Protein AF-0000000071169863 (afdb_homodimer)

pLDDT: mean 92.93, std 12.45, range [23.67, 98.94]

InterPro domains:
  IPR002018 Carboxylesterase, type B [PF00135] (18-539)
  IPR019826 Carboxylesterase type B, active site [PS00122] (196-211)
  IPR029058 Alpha/Beta hydrolase fold [G3DSA:3.40.50.1820] (14-545)
  IPR029058 Alpha/Beta hydrolase fold [SSF53474] (19-542)

Structure (mmCIF, N/CA/C/O backbone):
data_AF-0000000071169863-model_v1
#
loop_
_entity.id
_entity.type
_entity.pdbx_description
1 polymer 'Carboxylic ester hydrolase'
#
loop_
_atom_site.group_PDB
_atom_site.id
_atom_site.type_symbol
_atom_site.label_atom_id
_atom_site.label_alt_id
_atom_site.label_comp_id
_atom_site.label_asym_id
_atom_site.label_entity_id
_atom_site.label_seq_id
_atom_site.pdbx_PDB_ins_code
_atom_site.Cartn_x
_atom_site.Cartn_y
_atom_site.Cartn_z
_atom_site.occupancy
_atom_site.B_iso_or_equiv
_atom_site.auth_seq_id
_atom_site.auth_comp_id
_atom_site.auth_asym_id
_atom_site.auth_atom_id
_atom_site.pdbx_PDB_model_num
ATOM 1 N N . MET A 1 1 ? 6.238 -6.789 44.438 1 23.67 1 MET A N 1
ATOM 2 C CA . MET A 1 1 ? 4.844 -6.453 44.188 1 23.67 1 MET A CA 1
ATOM 3 C C . MET A 1 1 ? 4.598 -4.961 44.375 1 23.67 1 MET A C 1
ATOM 5 O O . MET A 1 1 ? 4.094 -4.531 45.406 1 23.67 1 MET A O 1
ATOM 9 N N . LYS A 1 2 ? 5.613 -4.203 43.969 1 28.14 2 LYS A N 1
ATOM 10 C CA . LYS A 1 2 ? 5.648 -2.787 44.312 1 28.14 2 LYS A CA 1
ATOM 11 C C . LYS A 1 2 ? 4.418 -2.059 43.781 1 28.14 2 LYS A C 1
ATOM 13 O O . LYS A 1 2 ? 4.172 -2.049 42.594 1 28.14 2 LYS A O 1
ATOM 18 N N . VAL A 1 3 ? 3.408 -1.84 44.656 1 27.22 3 VAL A N 1
ATOM 19 C CA . VAL A 1 3 ? 2.115 -1.215 44.375 1 27.22 3 VAL A CA 1
ATOM 20 C C . VAL A 1 3 ? 2.32 0.236 43.969 1 27.22 3 VAL A C 1
ATOM 22 O O . VAL A 1 3 ? 2.842 1.05 44.719 1 27.22 3 VAL A O 1
ATOM 25 N N . LEU A 1 4 ? 2.846 0.47 42.781 1 33.31 4 LEU A N 1
ATOM 26 C CA . LEU A 1 4 ? 2.922 1.831 42.281 1 33.31 4 LEU A CA 1
ATOM 27 C C . LEU A 1 4 ? 1.563 2.521 42.344 1 33.31 4 LEU A C 1
ATOM 29 O O . LEU A 1 4 ? 0.6 2.082 41.719 1 33.31 4 LEU A O 1
ATOM 33 N N . GLY A 1 5 ? 1.337 3.25 43.438 1 32.25 5 GLY A N 1
ATOM 34 C CA . GLY A 1 5 ? 0.193 4.109 43.688 1 32.25 5 GLY A CA 1
ATOM 35 C C . GLY A 1 5 ? -0.048 5.137 42.625 1 32.25 5 GLY A C 1
ATOM 36 O O . GLY A 1 5 ? 0.814 5.977 42.344 1 32.25 5 GLY A O 1
ATOM 37 N N . ILE A 1 6 ? -0.744 4.793 41.594 1 36.03 6 ILE A N 1
ATOM 38 C CA . ILE A 1 6 ? -1.25 5.719 40.594 1 36.03 6 ILE A CA 1
ATOM 39 C C . ILE A 1 6 ? -2.082 6.809 41.25 1 36.03 6 ILE A C 1
ATOM 41 O O . ILE A 1 6 ? -3.127 6.527 41.844 1 36.03 6 ILE A O 1
ATOM 45 N N . LEU A 1 7 ? -1.436 7.832 41.75 1 32.59 7 LEU A N 1
ATOM 46 C CA . LEU A 1 7 ? -2.154 9.023 42.188 1 32.59 7 LEU A CA 1
ATOM 47 C C . LEU A 1 7 ? -3.012 9.586 41.062 1 32.59 7 LEU A C 1
ATOM 49 O O . LEU A 1 7 ? -2.482 10.078 40.062 1 32.59 7 LEU A O 1
ATOM 53 N N . MET A 1 8 ? -4.227 9.109 40.906 1 33.34 8 MET A N 1
ATOM 54 C CA . MET A 1 8 ? -5.23 9.75 40.062 1 33.34 8 MET A CA 1
ATOM 55 C C . MET A 1 8 ? -5.543 11.156 40.531 1 33.34 8 MET A C 1
ATOM 57 O O . MET A 1 8 ? -6.043 11.336 41.656 1 33.34 8 MET A O 1
ATOM 61 N N . LEU A 1 9 ? -4.801 12.148 40.188 1 34.97 9 LEU A N 1
ATOM 62 C CA . LEU A 1 9 ? -5.281 13.5 40.406 1 34.97 9 LEU A CA 1
ATOM 63 C C . LEU A 1 9 ? -6.715 13.664 39.938 1 34.97 9 LEU A C 1
ATOM 65 O O . LEU A 1 9 ? -6.98 13.531 38.719 1 34.97 9 LEU A O 1
ATOM 69 N N . LEU A 1 10 ? -7.68 13.492 40.781 1 36.12 10 LEU A N 1
ATOM 70 C CA . LEU A 1 10 ? -9.078 13.867 40.594 1 36.12 10 LEU A CA 1
ATOM 71 C C . LEU A 1 10 ? -9.188 15.336 40.188 1 36.12 10 LEU A C 1
ATOM 73 O O . LEU A 1 10 ? -8.953 16.234 41.031 1 36.12 10 LEU A O 1
ATOM 77 N N . VAL A 1 11 ? -8.938 15.672 39 1 41.03 11 VAL A N 1
ATOM 78 C CA . VAL A 1 11 ? -9.391 16.969 38.531 1 41.03 11 VAL A CA 1
ATOM 79 C C . VAL A 1 11 ? -10.859 17.172 38.875 1 41.03 11 VAL A C 1
ATOM 81 O O . VAL A 1 11 ? -11.719 16.422 38.438 1 41.03 11 VAL A O 1
ATOM 84 N N . GLY A 1 12 ? -11.18 17.656 40.062 1 38.59 12 GLY A N 1
ATOM 85 C CA . GLY A 1 12 ? -12.5 18.047 40.531 1 38.59 12 GLY A CA 1
ATOM 86 C C . GLY A 1 12 ? -13.289 18.828 39.5 1 38.59 12 GLY A C 1
ATOM 87 O O . GLY A 1 12 ? -12.914 19.953 39.156 1 38.59 12 GLY A O 1
ATOM 88 N N . LEU A 1 13 ? -14.094 18.172 38.75 1 44.12 13 LEU A N 1
ATOM 89 C CA . LEU A 1 13 ? -15.172 18.766 37.969 1 44.12 13 LEU A CA 1
ATOM 90 C C . LEU A 1 13 ? -16.188 19.469 38.875 1 44.12 13 LEU A C 1
ATOM 92 O O . LEU A 1 13 ? -16.828 18.828 39.688 1 44.12 13 LEU A O 1
ATOM 96 N N . VAL A 1 14 ? -16.031 20.656 39.219 1 41.91 14 VAL A N 1
ATOM 97 C CA . VAL A 1 14 ? -17.125 21.375 39.875 1 41.91 14 VAL A CA 1
ATOM 98 C C . VAL A 1 14 ? -18.25 21.625 38.875 1 41.91 14 VAL A C 1
ATOM 100 O O . VAL A 1 14 ? -18.031 22.297 37.844 1 41.91 14 VAL A O 1
ATOM 103 N N . PHE A 1 15 ? -19.219 20.781 38.812 1 44 15 PHE A N 1
ATOM 104 C CA . PHE A 1 15 ? -20.438 20.969 38.031 1 44 15 PHE A CA 1
ATOM 105 C C . PHE A 1 15 ? -21.219 22.188 38.531 1 44 15 PHE A C 1
ATOM 107 O O . PHE A 1 15 ? -21.922 22.094 39.531 1 44 15 PHE A O 1
ATOM 114 N N . GLY A 1 16 ? -20.797 23.375 38.594 1 43.06 16 GLY A N 1
ATOM 115 C CA . GLY A 1 16 ? -21.688 24.453 38.969 1 43.06 16 GLY A CA 1
ATOM 116 C C . GLY A 1 16 ? -22.703 24.797 37.906 1 43.06 16 GLY A C 1
ATOM 117 O O . GLY A 1 16 ? -22.406 24.688 36.688 1 43.06 16 GLY A O 1
ATOM 118 N N . THR A 1 17 ? -24.078 24.812 38.125 1 49.72 17 THR A N 1
ATOM 119 C CA . THR A 1 17 ? -25.266 25.25 37.406 1 49.72 17 THR A CA 1
ATOM 120 C C . THR A 1 17 ? -24.969 26.469 36.531 1 49.72 17 THR A C 1
ATOM 122 O O . THR A 1 17 ? -25.703 26.781 35.594 1 49.72 17 THR A O 1
ATOM 125 N N . ASP A 1 18 ? -23.797 27.188 36.625 1 61.56 18 ASP A N 1
ATOM 126 C CA . ASP A 1 18 ? -23.5 28.531 36.156 1 61.56 18 ASP A CA 1
ATOM 127 C C . ASP A 1 18 ? -22.688 28.5 34.875 1 61.56 18 ASP A C 1
ATOM 129 O O . ASP A 1 18 ? -22.266 29.531 34.375 1 61.56 18 ASP A O 1
ATOM 133 N N . ASN A 1 19 ? -22.734 27.422 34.156 1 83.69 19 ASN A N 1
ATOM 134 C CA . ASN A 1 19 ? -21.844 27.484 33 1 83.69 19 ASN A CA 1
ATOM 135 C C . ASN A 1 19 ? -22.594 27.203 31.688 1 83.69 19 ASN A C 1
ATOM 137 O O . ASN A 1 19 ? -22.125 26.438 30.844 1 83.69 19 ASN A O 1
ATOM 141 N N . ILE A 1 20 ? -23.812 27.797 31.609 1 91.69 20 ILE A N 1
ATOM 142 C CA . ILE A 1 20 ? -24.625 27.672 30.406 1 91.69 20 ILE A CA 1
ATOM 143 C C . ILE A 1 20 ? -24.531 28.938 29.578 1 91.69 20 ILE A C 1
ATOM 145 O O . ILE A 1 20 ? -24.641 30.047 30.109 1 91.69 20 ILE A O 1
ATOM 149 N N . LEU A 1 21 ? -24.266 28.797 28.344 1 93.12 21 LEU A N 1
ATOM 150 C CA . LEU A 1 21 ? -24.203 29.891 27.375 1 93.12 21 LEU A CA 1
ATOM 151 C C . LEU A 1 21 ? -25.25 29.703 26.297 1 93.12 21 LEU A C 1
ATOM 153 O O . LEU A 1 21 ? -25.469 28.594 25.812 1 93.12 21 LEU A O 1
ATOM 157 N N . ASN A 1 22 ? -25.906 30.797 25.875 1 92.56 22 ASN A N 1
ATOM 158 C CA . ASN A 1 22 ? -26.906 30.781 24.812 1 92.56 22 ASN A CA 1
ATOM 159 C C . ASN A 1 22 ? -26.328 31.25 23.484 1 92.56 22 ASN A C 1
ATOM 161 O O . ASN A 1 22 ? -26.156 32.438 23.266 1 92.56 22 ASN A O 1
ATOM 165 N N . LEU A 1 23 ? -26.109 30.281 22.578 1 93.81 23 LEU A N 1
ATOM 166 C CA . LEU A 1 23 ? -25.719 30.609 21.203 1 93.81 23 LEU A CA 1
ATOM 167 C C . LEU A 1 23 ? -26.953 30.688 20.297 1 93.81 23 LEU A C 1
ATOM 169 O O . LEU A 1 23 ? -28.047 30.297 20.688 1 93.81 23 LEU A O 1
ATOM 173 N N . ASN A 1 24 ? -26.75 31.266 19.109 1 89.38 24 ASN A N 1
ATOM 174 C CA . ASN A 1 24 ? -27.828 31.25 18.156 1 89.38 24 ASN A CA 1
ATOM 175 C C . ASN A 1 24 ? -28.266 29.844 17.781 1 89.38 24 ASN A C 1
ATOM 177 O O . ASN A 1 24 ? -29.438 29.578 17.516 1 89.38 24 ASN A O 1
ATOM 181 N N . GLN A 1 25 ? -27.312 28.906 17.828 1 94.75 25 GLN A N 1
ATOM 182 C CA . GLN A 1 25 ? -27.562 27.516 17.453 1 94.75 25 GLN A CA 1
ATOM 183 C C . GLN A 1 25 ? -28.25 26.75 18.594 1 94.75 25 GLN A C 1
ATOM 185 O O . GLN A 1 25 ? -28.859 25.703 18.359 1 94.75 25 GLN A O 1
ATOM 190 N N . GLY A 1 26 ? -28.062 27.219 19.812 1 95.94 26 GLY A N 1
ATOM 191 C CA . GLY A 1 26 ? -28.594 26.531 20.984 1 95.94 26 GLY A CA 1
ATOM 192 C C . GLY A 1 26 ? -27.781 26.766 22.25 1 95.94 26 GLY A C 1
ATOM 193 O O . GLY A 1 26 ? -26.75 27.438 22.203 1 95.94 26 GLY A O 1
ATOM 194 N N . LYS A 1 27 ? -28.359 26.188 23.328 1 96.69 27 LYS A N 1
ATOM 195 C CA . LYS A 1 27 ? -27.672 26.312 24.625 1 96.69 27 LYS A CA 1
ATOM 196 C C . LYS A 1 27 ? -26.562 25.281 24.75 1 96.69 27 LYS A C 1
ATOM 198 O O . LYS A 1 27 ? -26.703 24.141 24.281 1 96.69 27 LYS A O 1
ATOM 203 N N . ILE A 1 28 ? -25.5 25.766 25.438 1 97.31 28 ILE A N 1
ATOM 204 C CA . ILE A 1 28 ? -24.406 24.844 25.688 1 97.31 28 ILE A CA 1
ATOM 205 C C . ILE A 1 28 ? -24 24.906 27.156 1 97.31 28 ILE A C 1
ATOM 207 O O . ILE A 1 28 ? -24.078 25.984 27.781 1 97.31 28 ILE A O 1
ATOM 211 N N . GLN A 1 29 ? -23.641 23.75 27.703 1 96.94 29 GLN A N 1
ATOM 212 C CA . GLN A 1 29 ? -23.094 23.656 29.047 1 96.94 29 GLN A CA 1
ATOM 213 C C . GLN A 1 29 ? -21.594 23.375 29 1 96.94 29 GLN A C 1
ATOM 215 O O . GLN A 1 29 ? -21.156 22.375 28.422 1 96.94 29 GLN A O 1
ATOM 220 N N . GLY A 1 30 ? -20.844 24.328 29.578 1 96.31 30 GLY A N 1
ATOM 221 C CA . GLY A 1 30 ? -19.391 24.141 29.625 1 96.31 30 GLY A CA 1
ATOM 222 C C . GLY A 1 30 ? -18.906 23.656 30.984 1 96.31 30 GLY A C 1
ATOM 223 O O . GLY A 1 30 ? -19.688 23.141 31.781 1 96.31 30 GLY A O 1
ATOM 224 N N . SER A 1 31 ? -17.578 23.578 31.141 1 95.69 31 SER A N 1
ATOM 225 C CA . SER A 1 31 ? -16.906 23.188 32.375 1 95.69 31 SER A CA 1
ATOM 226 C C . SER A 1 31 ? -15.891 24.25 32.812 1 95.69 31 SER A C 1
ATOM 228 O O . SER A 1 31 ? -15.609 25.188 32.062 1 95.69 31 SER A O 1
ATOM 230 N N . ILE A 1 32 ? -15.422 24.109 34 1 95.19 32 ILE A N 1
ATOM 231 C CA . ILE A 1 32 ? -14.445 25.047 34.531 1 95.19 32 ILE A CA 1
ATOM 232 C C . ILE A 1 32 ? -13.109 24.344 34.75 1 95.19 32 ILE A C 1
ATOM 234 O O . ILE A 1 32 ? -13.062 23.219 35.281 1 95.19 32 ILE A O 1
ATOM 238 N N . PHE A 1 33 ? -12.086 25 34.312 1 95.44 33 PHE A N 1
ATOM 239 C CA . PHE A 1 33 ? -10.719 24.531 34.5 1 95.44 33 PHE A CA 1
ATOM 240 C C . PHE A 1 33 ? -9.844 25.625 35.062 1 95.44 33 PHE A C 1
ATOM 242 O O . PHE A 1 33 ? -10.297 26.766 35.25 1 95.44 33 PHE A O 1
ATOM 249 N N . LYS A 1 34 ? -8.625 25.234 35.406 1 96 34 LYS A N 1
ATOM 250 C CA . LYS A 1 34 ? -7.648 26.219 35.906 1 96 34 LYS A CA 1
ATOM 251 C C . LYS A 1 34 ? -6.457 26.312 34.969 1 96 34 LYS A C 1
ATOM 253 O O . LYS A 1 34 ? -6.016 25.312 34.406 1 96 34 LYS A O 1
ATOM 258 N N . SER A 1 35 ? -6.016 27.531 34.812 1 96.88 35 SER A N 1
ATOM 259 C CA . SER A 1 35 ? -4.789 27.766 34.031 1 96.88 35 SER A CA 1
ATOM 260 C C . SER A 1 35 ? -3.561 27.312 34.812 1 96.88 35 SER A C 1
ATOM 262 O O . SER A 1 35 ? -3.686 26.797 35.938 1 96.88 35 SER A O 1
ATOM 264 N N . ARG A 1 36 ? -2.393 27.469 34.156 1 95.75 36 ARG A N 1
ATOM 265 C CA . ARG A 1 36 ? -1.147 27.062 34.781 1 95.75 36 ARG A CA 1
ATOM 266 C C . ARG A 1 36 ? -0.954 27.781 36.125 1 95.75 36 ARG A C 1
ATOM 268 O O . ARG A 1 36 ? -0.511 27.188 37.094 1 95.75 36 ARG A O 1
ATOM 275 N N . ASN A 1 37 ? -1.323 29.062 36.156 1 95.56 37 ASN A N 1
ATOM 276 C CA . ASN A 1 37 ? -1.113 29.891 37.344 1 95.56 37 ASN A CA 1
ATOM 277 C C . ASN A 1 37 ? -2.352 29.906 38.25 1 95.56 37 ASN A C 1
ATOM 279 O O . ASN A 1 37 ? -2.465 30.75 39.125 1 95.56 37 ASN A O 1
ATOM 283 N N . GLY A 1 38 ? -3.361 29.125 37.938 1 95.44 38 GLY A N 1
ATOM 284 C CA . GLY A 1 38 ? -4.484 28.922 38.844 1 95.44 38 GLY A CA 1
ATOM 285 C C . GLY A 1 38 ? -5.699 29.75 38.469 1 95.44 38 GLY A C 1
ATOM 286 O O . GLY A 1 38 ? -6.711 29.719 39.188 1 95.44 38 GLY A O 1
ATOM 287 N N . ARG A 1 39 ? -5.652 30.453 37.438 1 95.44 39 ARG A N 1
ATOM 288 C CA . ARG A 1 39 ? -6.812 31.219 37 1 95.44 39 ARG A CA 1
ATOM 289 C C . ARG A 1 39 ? -7.918 30.312 36.5 1 95.44 39 ARG A C 1
ATOM 291 O O . ARG A 1 39 ? -7.652 29.391 35.719 1 95.44 39 ARG A O 1
ATOM 298 N N . GLU A 1 40 ? -9.094 30.594 36.969 1 95.5 40 GLU A N 1
ATOM 299 C CA . GLU A 1 40 ? -10.211 29.812 36.438 1 95.5 40 GLU A CA 1
ATOM 300 C C . GLU A 1 40 ? -10.602 30.266 35.031 1 95.5 40 GLU A C 1
ATOM 302 O O . GLU A 1 40 ? -10.586 31.453 34.75 1 95.5 40 GLU A O 1
ATOM 307 N N . PHE A 1 41 ? -10.898 29.344 34.25 1 95.75 41 PHE A N 1
ATOM 308 C CA . PHE A 1 41 ? -11.453 29.641 32.906 1 95.75 41 PHE A CA 1
ATOM 309 C C . PHE A 1 41 ? -12.547 28.641 32.562 1 95.75 41 PHE A C 1
ATOM 311 O O . PHE A 1 41 ? -12.602 27.547 33.125 1 95.75 41 PHE A O 1
ATOM 318 N N . GLN A 1 42 ? -13.461 29 31.688 1 96.31 42 GLN A N 1
ATOM 319 C CA . GLN A 1 42 ? -14.531 28.141 31.188 1 96.31 42 GLN A CA 1
ATOM 320 C C . GLN A 1 42 ? -14.117 27.453 29.891 1 96.31 42 GLN A C 1
ATOM 322 O O . GLN A 1 42 ? -13.469 28.062 29.031 1 96.31 42 GLN A O 1
ATOM 327 N N . ALA A 1 43 ? -14.453 26.188 29.844 1 97.38 43 ALA A N 1
ATOM 328 C CA . ALA A 1 43 ? -14.195 25.391 28.656 1 97.38 43 ALA A CA 1
ATOM 329 C C . ALA A 1 43 ? -15.5 24.906 28.031 1 97.38 43 ALA A C 1
ATOM 331 O O . ALA A 1 43 ? -16.328 24.297 28.703 1 97.38 43 ALA A O 1
ATOM 332 N N . PHE A 1 44 ? -15.734 25.266 26.812 1 97.81 44 PHE A N 1
ATOM 333 C CA . PHE A 1 44 ? -16.812 24.734 25.984 1 97.81 44 PHE A CA 1
ATOM 334 C C . PHE A 1 44 ? -16.266 23.891 24.844 1 97.81 44 PHE A C 1
ATOM 336 O O . PHE A 1 44 ? -15.727 24.422 23.875 1 97.81 44 PHE A O 1
ATOM 343 N N . GLN A 1 45 ? -16.391 22.547 25 1 97.88 45 GLN A N 1
ATOM 344 C CA . GLN A 1 45 ? -15.75 21.625 24.078 1 97.88 45 GLN A CA 1
ATOM 345 C C . GLN A 1 45 ? -16.797 20.875 23.234 1 97.88 45 GLN A C 1
ATOM 347 O O . GLN A 1 45 ? -17.875 20.547 23.734 1 97.88 45 GLN A O 1
ATOM 352 N N . GLY A 1 46 ? -16.422 20.609 21.969 1 97.81 46 GLY A N 1
ATOM 353 C CA . GLY A 1 46 ? -17.219 19.734 21.141 1 97.81 46 GLY A CA 1
ATOM 354 C C . GLY A 1 46 ? -18.469 20.406 20.578 1 97.81 46 GLY A C 1
ATOM 355 O O . GLY A 1 46 ? -19.531 19.781 20.484 1 97.81 46 GLY A O 1
ATOM 356 N N . ILE A 1 47 ? -18.406 21.688 20.297 1 98.25 47 ILE A N 1
ATOM 357 C CA . ILE A 1 47 ? -19.531 22.406 19.719 1 98.25 47 ILE A CA 1
ATOM 358 C C . ILE A 1 47 ? -19.562 22.172 18.203 1 98.25 47 ILE A C 1
ATOM 360 O O . ILE A 1 47 ? -18.609 22.516 17.5 1 98.25 47 ILE A O 1
ATOM 364 N N . PRO A 1 48 ? -20.609 21.594 17.641 1 98.25 48 PRO A N 1
ATOM 365 C CA . PRO A 1 48 ? -20.641 21.406 16.188 1 98.25 48 PRO A CA 1
ATOM 366 C C . PRO A 1 48 ? -20.641 22.734 15.422 1 98.25 48 PRO A C 1
ATOM 368 O O . PRO A 1 48 ? -21.531 23.562 15.617 1 98.25 48 PRO A O 1
ATOM 371 N N . TYR A 1 49 ? -19.703 22.938 14.586 1 98.38 49 TYR A N 1
ATOM 372 C CA . TYR A 1 49 ? -19.719 24.125 13.734 1 98.38 49 TYR A CA 1
ATOM 373 C C . TYR A 1 49 ? -20.172 23.781 12.328 1 98.38 49 TYR A C 1
ATOM 375 O O . TYR A 1 49 ? -20.5 24.672 11.531 1 98.38 49 TYR A O 1
ATOM 383 N N . ALA A 1 50 ? -20.219 22.5 11.977 1 98.75 50 ALA A N 1
ATOM 384 C CA . ALA A 1 50 ? -20.656 21.984 10.68 1 98.75 50 ALA A CA 1
ATOM 385 C C . ALA A 1 50 ? -21.484 20.719 10.852 1 98.75 50 ALA A C 1
ATOM 387 O O . ALA A 1 50 ? -21.422 20.047 11.891 1 98.75 50 ALA A O 1
ATOM 388 N N . LYS A 1 51 ? -22.281 20.406 9.82 1 98.62 51 LYS A N 1
ATOM 389 C CA . LYS A 1 51 ? -22.938 19.094 9.766 1 98.62 51 LYS A CA 1
ATOM 390 C C . LYS A 1 51 ? -21.891 17.969 9.664 1 98.62 51 LYS A C 1
ATOM 392 O O . LYS A 1 51 ? -20.828 18.156 9.086 1 98.62 51 LYS A O 1
ATOM 397 N N . PRO A 1 52 ? -22.281 16.766 10.297 1 98.31 52 PRO A N 1
ATOM 398 C CA . PRO A 1 52 ? -21.359 15.641 10.109 1 98.31 52 PRO A CA 1
ATOM 399 C C . PRO A 1 52 ? -21.078 15.344 8.641 1 98.31 52 PRO A C 1
ATOM 401 O O . PRO A 1 52 ? -22 15.234 7.836 1 98.31 52 PRO A O 1
ATOM 404 N N . PRO A 1 53 ? -19.812 15.305 8.258 1 98.31 53 PRO A N 1
ATOM 405 C CA . PRO A 1 53 ? -19.453 15.07 6.855 1 98.31 53 PRO A CA 1
ATOM 406 C C . PRO A 1 53 ? -19.5 13.594 6.477 1 98.31 53 PRO A C 1
ATOM 408 O O . PRO A 1 53 ? -18.516 13.055 5.973 1 98.31 53 PRO A O 1
ATOM 411 N N . ILE A 1 54 ? -20.609 12.883 6.656 1 97.56 54 ILE A N 1
ATOM 412 C CA . ILE A 1 54 ? -20.797 11.453 6.418 1 97.56 54 ILE A CA 1
ATOM 413 C C . ILE A 1 54 ? -21.844 11.25 5.336 1 97.56 54 ILE A C 1
ATOM 415 O O . ILE A 1 54 ? -22.578 12.18 4.988 1 97.56 54 ILE A O 1
ATOM 419 N N . GLY A 1 55 ? -21.938 10.055 4.762 1 95.31 55 GLY A N 1
ATOM 420 C CA . GLY A 1 55 ? -22.922 9.766 3.734 1 95.31 55 GLY A CA 1
ATOM 421 C C . GLY A 1 55 ? -22.812 10.68 2.529 1 95.31 55 GLY A C 1
ATOM 422 O O . GLY A 1 55 ? -21.734 10.852 1.964 1 95.31 55 GLY A O 1
ATOM 423 N N . ASP A 1 56 ? -23.875 11.375 2.223 1 95.5 56 ASP A N 1
ATOM 424 C CA . ASP A 1 56 ? -23.938 12.219 1.032 1 95.5 56 ASP A CA 1
ATOM 425 C C . ASP A 1 56 ? -23.094 13.477 1.201 1 95.5 56 ASP A C 1
ATOM 427 O O . ASP A 1 56 ? -22.781 14.156 0.221 1 95.5 56 ASP A O 1
ATOM 431 N N . LEU A 1 57 ? -22.688 13.766 2.447 1 98.06 57 LEU A N 1
ATOM 432 C CA . LEU A 1 57 ? -21.906 14.969 2.697 1 98.06 57 LEU A CA 1
ATOM 433 C C . LEU A 1 57 ? -20.406 14.656 2.691 1 98.06 57 LEU A C 1
ATOM 435 O O . LEU A 1 57 ? -19.578 15.562 2.795 1 98.06 57 LEU A O 1
ATOM 439 N N . ARG A 1 58 ? -20.062 13.297 2.604 1 97.56 58 ARG A N 1
ATOM 440 C CA . ARG A 1 58 ? -18.672 12.93 2.432 1 97.56 58 ARG A CA 1
ATOM 441 C C . ARG A 1 58 ? -18.109 13.477 1.116 1 97.56 58 ARG A C 1
ATOM 443 O O . ARG A 1 58 ? -18.75 13.344 0.069 1 97.56 58 ARG A O 1
ATOM 450 N N . LEU A 1 59 ? -17 14.125 1.178 1 98.25 59 LEU A N 1
ATOM 451 C CA . LEU A 1 59 ? -16.312 14.672 0.012 1 98.25 59 LEU A CA 1
ATOM 452 C C . LEU A 1 59 ? -17.141 15.781 -0.634 1 98.25 59 LEU A C 1
ATOM 454 O O . LEU A 1 59 ? -17.234 15.859 -1.861 1 98.25 59 LEU A O 1
ATOM 458 N N . GLN A 1 60 ? -17.766 16.531 0.199 1 97.88 60 GLN A N 1
ATOM 459 C CA . GLN A 1 60 ? -18.484 17.75 -0.179 1 97.88 60 GLN A CA 1
ATOM 460 C C . GLN A 1 60 ? -18.016 18.938 0.649 1 97.88 60 GLN A C 1
ATOM 462 O O . GLN A 1 60 ? -17.391 18.766 1.698 1 97.88 60 GLN A O 1
ATOM 467 N N . ASP A 1 61 ? -18.266 20.109 0.107 1 98.12 61 ASP A N 1
ATOM 468 C CA . ASP A 1 61 ? -18.031 21.297 0.925 1 98.12 61 ASP A CA 1
ATOM 469 C C . ASP A 1 61 ? -18.812 21.219 2.234 1 98.12 61 ASP A C 1
ATOM 471 O O . ASP A 1 61 ? -19.922 20.672 2.277 1 98.12 61 ASP A O 1
ATOM 475 N N . PRO A 1 62 ? -18.219 21.75 3.297 1 98.69 62 PRO A N 1
ATOM 476 C CA . PRO A 1 62 ? -18.938 21.688 4.574 1 98.69 62 PRO A CA 1
ATOM 477 C C . PRO A 1 62 ? -20.219 22.531 4.578 1 98.69 62 PRO A C 1
ATOM 479 O O . PRO A 1 62 ? -20.312 23.516 3.846 1 98.69 62 PRO A O 1
ATOM 482 N N . GLU A 1 63 ? -21.172 22.094 5.391 1 98.44 63 GLU A N 1
ATOM 483 C CA . GLU A 1 63 ? -22.422 22.828 5.629 1 98.44 63 GLU A CA 1
ATOM 484 C C . GLU A 1 63 ? -22.547 23.234 7.098 1 98.44 63 GLU A C 1
ATOM 486 O O . GLU A 1 63 ? -22.109 22.5 7.988 1 98.44 63 GLU A O 1
ATOM 491 N N . LYS A 1 64 ? -23.141 24.359 7.309 1 98.25 64 LYS A N 1
ATOM 492 C CA . LYS A 1 64 ? -23.328 24.844 8.672 1 98.25 64 LYS A CA 1
ATOM 493 C C . LYS A 1 64 ? -24.094 23.828 9.516 1 98.25 64 LYS A C 1
ATOM 495 O O . LYS A 1 64 ? -25.047 23.219 9.039 1 98.25 64 LYS A O 1
ATOM 500 N N . ALA A 1 65 ? -23.719 23.719 10.742 1 98.06 65 ALA A N 1
ATOM 501 C CA . ALA A 1 65 ? -24.391 22.828 11.672 1 98.06 65 ALA A CA 1
ATOM 502 C C . ALA A 1 65 ? -25.844 23.25 11.891 1 98.06 65 ALA A C 1
ATOM 504 O O . ALA A 1 65 ? -26.156 24.438 11.852 1 98.06 65 ALA A O 1
ATOM 505 N N . ASN A 1 66 ? -26.688 22.297 12.234 1 96.44 66 ASN A N 1
ATOM 506 C CA . ASN A 1 66 ? -28.062 22.594 12.617 1 96.44 66 ASN A CA 1
ATOM 507 C C . ASN A 1 66 ? -28.141 23.172 14.031 1 96.44 66 ASN A C 1
ATOM 509 O O . ASN A 1 66 ? -27.234 22.969 14.836 1 96.44 66 ASN A O 1
ATOM 513 N N . SER A 1 67 ? -29.266 23.844 14.242 1 97.06 67 SER A N 1
ATOM 514 C CA . SER A 1 67 ? -29.562 24.25 15.609 1 97.06 67 SER A CA 1
ATOM 515 C C . SER A 1 67 ? -30.047 23.078 16.453 1 97.06 67 SER A C 1
ATOM 517 O O . SER A 1 67 ? -30.422 22.031 15.906 1 97.06 67 SER A O 1
ATOM 519 N N . TRP A 1 68 ? -29.953 23.25 17.75 1 96.69 68 TRP A N 1
ATOM 520 C CA . TRP A 1 68 ? -30.469 22.234 18.656 1 96.69 68 TRP A CA 1
ATOM 521 C C . TRP A 1 68 ? -31.344 22.875 19.734 1 96.69 68 TRP A C 1
ATOM 523 O O . TRP A 1 68 ? -31.219 24.062 20.047 1 96.69 68 TRP A O 1
ATOM 533 N N . SER A 1 69 ? -32.312 22.125 20.359 1 94.56 69 SER A N 1
ATOM 534 C CA . SER A 1 69 ? -33.281 22.641 21.312 1 94.56 69 SER A CA 1
ATOM 535 C C . SER A 1 69 ? -32.844 22.359 22.75 1 94.56 69 SER A C 1
ATOM 537 O O . SER A 1 69 ? -33.031 23.172 23.641 1 94.56 69 SER A O 1
ATOM 539 N N . ASP A 1 70 ? -32.188 21.25 22.906 1 93.94 70 ASP A N 1
ATOM 540 C CA . ASP A 1 70 ? -31.734 20.875 24.25 1 93.94 70 ASP A CA 1
ATOM 541 C C . ASP A 1 70 ? -30.391 21.531 24.578 1 93.94 70 ASP A C 1
ATOM 543 O O . ASP A 1 70 ? -29.828 22.266 23.766 1 93.94 70 ASP A O 1
ATOM 547 N N . ILE A 1 71 ? -30.062 21.391 25.828 1 96.69 71 ILE A N 1
ATOM 548 C CA . ILE A 1 71 ? -28.734 21.859 26.234 1 96.69 71 ILE A CA 1
ATOM 549 C C . ILE A 1 71 ? -27.672 20.891 25.75 1 96.69 71 ILE A C 1
ATOM 551 O O . ILE A 1 71 ? -27.656 19.719 26.156 1 96.69 71 ILE A O 1
ATOM 555 N N . LEU A 1 72 ? -26.797 21.328 24.875 1 97.44 72 LEU A N 1
ATOM 556 C CA . LEU A 1 72 ? -25.688 20.5 24.406 1 97.44 72 LEU A CA 1
ATOM 557 C C . LEU A 1 72 ? -24.625 20.344 25.484 1 97.44 72 LEU A C 1
ATOM 559 O O . LEU A 1 72 ? -24.188 21.328 26.078 1 97.44 72 LEU A O 1
ATOM 563 N N . ASP A 1 73 ? -24.234 19.125 25.797 1 97.19 73 ASP A N 1
ATOM 564 C CA . ASP A 1 73 ? -23.125 18.844 26.719 1 97.19 73 ASP A CA 1
ATOM 565 C C . ASP A 1 73 ? -21.781 19.172 26.078 1 97.19 73 ASP A C 1
ATOM 567 O O . ASP A 1 73 ? -21.25 18.359 25.312 1 97.19 73 ASP A O 1
ATOM 571 N N . ALA A 1 74 ? -21.234 20.297 26.375 1 97.88 74 ALA A N 1
ATOM 572 C CA . ALA A 1 74 ? -19.938 20.75 25.844 1 97.88 74 ALA A CA 1
ATOM 573 C C . ALA A 1 74 ? -18.844 20.641 26.906 1 97.88 74 ALA A C 1
ATOM 575 O O . ALA A 1 74 ? -17.906 21.453 26.906 1 97.88 74 ALA A O 1
ATOM 576 N N . THR A 1 75 ? -18.922 19.656 27.781 1 97 75 THR A N 1
ATOM 577 C CA . THR A 1 75 ? -17.984 19.547 28.891 1 97 75 THR A CA 1
ATOM 578 C C . THR A 1 75 ? -16.797 18.672 28.531 1 97 75 THR A C 1
ATOM 580 O O . THR A 1 75 ? -15.797 18.641 29.25 1 97 75 THR A O 1
ATOM 583 N N . LYS A 1 76 ? -16.953 17.969 27.438 1 95.56 76 LYS A N 1
ATOM 584 C CA . LYS A 1 76 ? -15.914 16.984 27.109 1 95.56 76 LYS A CA 1
ATOM 585 C C . LYS A 1 76 ? -15.453 17.141 25.672 1 95.56 76 LYS A C 1
ATOM 587 O O . LYS A 1 76 ? -16.203 17.609 24.812 1 95.56 76 LYS A O 1
ATOM 592 N N . GLU A 1 77 ? -14.234 16.688 25.531 1 94.75 77 GLU A N 1
ATOM 593 C CA . GLU A 1 77 ? -13.664 16.641 24.188 1 94.75 77 GLU A CA 1
ATOM 594 C C . GLU A 1 77 ? -14.414 15.648 23.312 1 94.75 77 GLU A C 1
ATOM 596 O O . GLU A 1 77 ? -14.781 14.562 23.766 1 94.75 77 GLU A O 1
ATOM 601 N N . LYS A 1 78 ? -14.688 16.031 22.062 1 97.25 78 LYS A N 1
ATOM 602 C CA . LYS A 1 78 ? -15.297 15.141 21.078 1 97.25 78 LYS A CA 1
ATOM 603 C C . LYS A 1 78 ? -14.242 14.438 20.234 1 97.25 78 LYS A C 1
ATOM 605 O O . LYS A 1 78 ? -13.062 14.805 20.266 1 97.25 78 LYS A O 1
ATOM 610 N N . PRO A 1 79 ? -14.641 13.398 19.453 1 96.69 79 PRO A N 1
ATOM 611 C CA . PRO A 1 79 ? -13.656 12.617 18.703 1 96.69 79 PRO A CA 1
ATOM 612 C C . PRO A 1 79 ? -12.906 13.453 17.656 1 96.69 79 PRO A C 1
ATOM 614 O O . PRO A 1 79 ? -13.5 14.32 17.016 1 96.69 79 PRO A O 1
ATOM 617 N N . MET A 1 80 ? -11.633 13.109 17.578 1 98.12 80 MET A N 1
ATOM 618 C CA . MET A 1 80 ? -10.859 13.625 16.453 1 98.12 80 MET A CA 1
ATOM 619 C C . MET A 1 80 ? -11.328 13.008 15.141 1 98.12 80 MET A C 1
ATOM 621 O O . MET A 1 80 ? -12.102 12.047 15.141 1 98.12 80 MET A O 1
ATOM 625 N N . CYS A 1 81 ? -10.93 13.617 14.023 1 98.69 81 CYS A N 1
ATOM 626 C CA . CYS A 1 81 ? -11.258 13.031 12.734 1 98.69 81 CYS A CA 1
ATOM 627 C C . CYS A 1 81 ? -10.562 11.688 12.547 1 98.69 81 CYS A C 1
ATOM 629 O O . CYS A 1 81 ? -9.422 11.516 12.961 1 98.69 81 CYS A O 1
ATOM 631 N N . ILE A 1 82 ? -11.219 10.766 11.898 1 98.62 82 ILE A N 1
ATOM 632 C CA . ILE A 1 82 ? -10.719 9.406 11.711 1 98.62 82 ILE A CA 1
ATOM 633 C C . ILE A 1 82 ? -9.352 9.453 11.031 1 98.62 82 ILE A C 1
ATOM 635 O O . ILE A 1 82 ? -9.172 10.164 10.039 1 98.62 82 ILE A O 1
ATOM 639 N N . GLN A 1 83 ? -8.32 8.672 11.633 1 98.5 83 GLN A N 1
ATOM 640 C CA . GLN A 1 83 ? -6.949 8.812 11.156 1 98.5 83 GLN A CA 1
ATOM 641 C C . GLN A 1 83 ? -6.062 7.691 11.688 1 98.5 83 GLN A C 1
ATOM 643 O O . GLN A 1 83 ? -6.453 6.965 12.602 1 98.5 83 GLN A O 1
ATOM 648 N N . LYS A 1 84 ? -5.004 7.465 11 1 98.12 84 LYS A N 1
ATOM 649 C CA . LYS A 1 84 ? -3.768 6.906 11.547 1 98.12 84 LYS A CA 1
ATOM 650 C C . LYS A 1 84 ? -2.676 7.973 11.633 1 98.12 84 LYS A C 1
ATOM 652 O O . LYS A 1 84 ? -2.637 8.898 10.82 1 98.12 84 LYS A O 1
ATOM 657 N N . ASN A 1 85 ? -1.871 7.918 12.617 1 97.5 85 ASN A N 1
ATOM 658 C CA . ASN A 1 85 ? -0.864 8.953 12.812 1 97.5 85 ASN A CA 1
ATOM 659 C C . ASN A 1 85 ? 0.535 8.453 12.477 1 97.5 85 ASN A C 1
ATOM 661 O O . ASN A 1 85 ? 1.229 7.91 13.344 1 97.5 85 ASN A O 1
ATOM 665 N N . LEU A 1 86 ? 0.988 8.75 11.297 1 95.56 86 LEU A N 1
ATOM 666 C CA . LEU A 1 86 ? 2.25 8.227 10.789 1 95.56 86 LEU A CA 1
ATOM 667 C C . LEU A 1 86 ? 3.43 8.805 11.555 1 95.56 86 LEU A C 1
ATOM 669 O O . LEU A 1 86 ? 4.551 8.305 11.461 1 95.56 86 LEU A O 1
ATOM 673 N N . PHE A 1 87 ? 3.227 9.883 12.336 1 94.88 87 PHE A N 1
ATOM 674 C CA . PHE A 1 87 ? 4.332 10.555 13.008 1 94.88 87 PHE A CA 1
ATOM 675 C C . PHE A 1 87 ? 4.609 9.922 14.359 1 94.88 87 PHE A C 1
ATOM 677 O O . PHE A 1 87 ? 5.645 10.195 14.977 1 94.88 87 PHE A O 1
ATOM 684 N N . MET A 1 88 ? 3.678 9.188 14.875 1 95.25 88 MET A N 1
ATOM 685 C CA . MET A 1 88 ? 3.883 8.414 16.094 1 95.25 88 MET A CA 1
ATOM 686 C C . MET A 1 88 ? 4.391 7.016 15.773 1 95.25 88 MET A C 1
ATOM 688 O O . MET A 1 88 ? 3.598 6.113 15.492 1 95.25 88 MET A O 1
ATOM 692 N N . TYR A 1 89 ? 5.645 6.812 15.938 1 95.5 89 TYR A N 1
ATOM 693 C CA . TYR A 1 89 ? 6.328 5.621 15.438 1 95.5 89 TYR A CA 1
ATOM 694 C C . TYR A 1 89 ? 5.719 4.355 16.031 1 95.5 89 TYR A C 1
ATOM 696 O O . TYR A 1 89 ? 5.375 3.426 15.305 1 95.5 89 TYR A O 1
ATOM 704 N N . LYS A 1 90 ? 5.469 4.27 17.297 1 93.56 90 LYS A N 1
ATOM 705 C CA . LYS A 1 90 ? 5.055 3.053 17.984 1 93.56 90 LYS A CA 1
ATOM 706 C C . LYS A 1 90 ? 3.596 2.717 17.688 1 93.56 90 LYS A C 1
ATOM 708 O O . LYS A 1 90 ? 3.199 1.551 17.734 1 93.56 90 LYS A O 1
ATOM 713 N N . THR A 1 91 ? 2.777 3.736 17.312 1 94.31 91 THR A N 1
ATOM 714 C CA . THR A 1 91 ? 1.352 3.523 17.078 1 94.31 91 THR A CA 1
ATOM 715 C C . THR A 1 91 ? 0.947 3.992 15.688 1 94.31 91 THR A C 1
ATOM 717 O O . THR A 1 91 ? -0.185 4.434 15.484 1 94.31 91 THR A O 1
ATOM 720 N N . TYR A 1 92 ? 1.903 3.961 14.766 1 93.69 92 TYR A N 1
ATOM 721 C CA . TYR A 1 92 ? 1.678 4.586 13.469 1 93.69 92 TYR A CA 1
ATOM 722 C C . TYR A 1 92 ? 0.558 3.881 12.711 1 93.69 92 TYR A C 1
ATOM 724 O O . TYR A 1 92 ? -0.034 4.453 11.789 1 93.69 92 TYR A O 1
ATOM 732 N N . ASN A 1 93 ? 0.176 2.615 13.078 1 94.88 93 ASN A N 1
ATOM 733 C CA . ASN A 1 93 ? -0.832 1.87 12.328 1 94.88 93 ASN A CA 1
ATOM 734 C C . ASN A 1 93 ? -2.127 1.729 13.125 1 94.88 93 ASN A C 1
ATOM 736 O O . ASN A 1 93 ? -3.012 0.958 12.75 1 94.88 93 ASN A O 1
ATOM 740 N N . THR A 1 94 ? -2.293 2.475 14.211 1 96.75 94 THR A N 1
ATOM 741 C CA . THR A 1 94 ? -3.488 2.436 15.039 1 96.75 94 THR A CA 1
ATOM 742 C C . THR A 1 94 ? -4.566 3.365 14.484 1 96.75 94 THR A C 1
ATOM 744 O O . THR A 1 94 ? -4.297 4.535 14.211 1 96.75 94 THR A O 1
ATOM 747 N N . LEU A 1 95 ? -5.73 2.859 14.32 1 96.94 95 LEU A N 1
ATOM 748 C CA . LEU A 1 95 ? -6.859 3.66 13.859 1 96.94 95 LEU A CA 1
ATOM 749 C C . LEU A 1 95 ? -7.461 4.461 15.016 1 96.94 95 LEU A C 1
ATOM 751 O O . LEU A 1 95 ? -7.723 3.91 16.078 1 96.94 95 LEU A O 1
ATOM 755 N N . LEU A 1 96 ? -7.699 5.742 14.797 1 97.38 96 LEU A N 1
ATOM 756 C CA . LEU A 1 96 ? -8.219 6.656 15.812 1 97.38 96 LEU A CA 1
ATOM 757 C C . LEU A 1 96 ? -9.344 7.512 15.25 1 97.38 96 LEU A C 1
ATOM 759 O O . LEU A 1 96 ? -9.406 7.746 14.039 1 97.38 96 LEU A O 1
ATOM 763 N N . GLY A 1 97 ? -10.234 7.938 16.188 1 98.12 97 GLY A N 1
ATOM 764 C CA . GLY A 1 97 ? -11.18 8.992 15.852 1 98.12 97 GLY A CA 1
ATOM 765 C C . GLY A 1 97 ? -12.422 8.477 15.148 1 98.12 97 GLY A C 1
ATOM 766 O O . GLY A 1 97 ? -12.75 7.293 15.234 1 98.12 97 GLY A O 1
ATOM 767 N N . ALA A 1 98 ? -13.172 9.453 14.586 1 98.25 98 ALA A N 1
ATOM 768 C CA . ALA A 1 98 ? -14.445 9.203 13.922 1 98.25 98 ALA A CA 1
ATOM 769 C C . ALA A 1 98 ? -14.633 10.141 12.727 1 98.25 98 ALA A C 1
ATOM 771 O O . ALA A 1 98 ? -13.984 11.18 12.641 1 98.25 98 ALA A O 1
ATOM 772 N N . GLU A 1 99 ? -15.477 9.703 11.828 1 97.94 99 GLU A N 1
ATOM 773 C CA . GLU A 1 99 ? -15.734 10.539 10.656 1 97.94 99 GLU A CA 1
ATOM 774 C C . GLU A 1 99 ? -16.547 11.781 11.031 1 97.94 99 GLU A C 1
ATOM 776 O O . GLU A 1 99 ? -16.359 12.844 10.445 1 97.94 99 GLU A O 1
ATOM 781 N N . ASP A 1 100 ? -17.5 11.602 11.945 1 98.44 100 ASP A N 1
ATOM 782 C CA . ASP A 1 100 ? -18.172 12.766 12.523 1 98.44 100 ASP A CA 1
ATOM 783 C C . ASP A 1 100 ? -17.281 13.484 13.523 1 98.44 100 ASP A C 1
ATOM 785 O O . ASP A 1 100 ? -17.266 13.148 14.711 1 98.44 100 ASP A O 1
ATOM 789 N N . CYS A 1 101 ? -16.578 14.547 12.992 1 98.56 101 CYS A N 1
ATOM 790 C CA . CYS A 1 101 ? -15.5 15.062 13.82 1 98.56 101 CYS A CA 1
ATOM 791 C C . CYS A 1 101 ? -15.414 16.578 13.727 1 98.56 101 CYS A C 1
ATOM 793 O O . CYS A 1 101 ? -14.461 17.188 14.227 1 98.56 101 CYS A O 1
ATOM 795 N N . LEU A 1 102 ? -16.344 17.297 13.125 1 98.75 102 LEU A N 1
ATOM 796 C CA . LEU A 1 102 ? -16.234 18.734 12.891 1 98.75 102 LEU A CA 1
ATOM 797 C C . LEU A 1 102 ? -16.781 19.531 14.078 1 98.75 102 LEU A C 1
ATOM 799 O O . LEU A 1 102 ? -17.891 20.031 14.023 1 98.75 102 LEU A O 1
ATOM 803 N N . TYR A 1 103 ? -15.922 19.734 15.031 1 98.62 103 TYR A N 1
ATOM 804 C CA . TYR A 1 103 ? -16.297 20.344 16.297 1 98.62 103 TYR A CA 1
ATOM 805 C C . TYR A 1 103 ? -15.352 21.469 16.672 1 98.62 103 TYR A C 1
ATOM 807 O O . TYR A 1 103 ? -14.164 21.438 16.328 1 98.62 103 TYR A O 1
ATOM 815 N N . MET A 1 104 ? -15.914 22.469 17.375 1 98.25 104 MET A N 1
ATOM 816 C CA . MET A 1 104 ? -15.227 23.656 17.891 1 98.25 104 MET A CA 1
ATOM 817 C C . MET A 1 104 ? -15.039 23.562 19.406 1 98.25 104 MET A C 1
ATOM 819 O O . MET A 1 104 ? -15.906 23.062 20.109 1 98.25 104 MET A O 1
ATOM 823 N N . ASN A 1 105 ? -13.914 24.031 19.844 1 98.69 105 ASN A N 1
ATOM 824 C CA . ASN A 1 105 ? -13.641 24.25 21.266 1 98.69 105 ASN A CA 1
ATOM 825 C C . ASN A 1 105 ? -13.352 25.734 21.547 1 98.69 105 ASN A C 1
ATOM 827 O O . ASN A 1 105 ? -12.633 26.375 20.797 1 98.69 105 ASN A O 1
ATOM 831 N N . VAL A 1 106 ? -13.961 26.203 22.641 1 98.38 106 VAL A N 1
ATOM 832 C CA . VAL A 1 106 ? -13.703 27.594 23.047 1 98.38 106 VAL A CA 1
ATOM 833 C C . VAL A 1 106 ? -13.383 27.641 24.547 1 98.38 106 VAL A C 1
ATOM 835 O O . VAL A 1 106 ? -14.102 27.047 25.359 1 98.38 106 VAL A O 1
ATOM 838 N N . TYR A 1 107 ? -12.359 28.312 24.859 1 98.25 107 TYR A N 1
ATOM 839 C CA . TYR A 1 107 ? -11.891 28.531 26.219 1 98.25 107 TYR A CA 1
ATOM 840 C C . TYR A 1 107 ? -11.797 30.016 26.547 1 98.25 107 TYR A C 1
ATOM 842 O O . TYR A 1 107 ? -11.195 30.781 25.797 1 98.25 107 TYR A O 1
ATOM 850 N N . THR A 1 108 ? -12.352 30.391 27.641 1 96.81 108 THR A N 1
ATOM 851 C CA . THR A 1 108 ? -12.414 31.828 27.938 1 96.81 108 THR A CA 1
ATOM 852 C C . THR A 1 108 ? -12.266 32.062 29.422 1 96.81 108 THR A C 1
ATOM 854 O O . THR A 1 108 ? -12.805 31.312 30.25 1 96.81 108 THR A O 1
ATOM 857 N N . PRO A 1 109 ? -11.5 33.062 29.828 1 93.38 109 PRO A N 1
ATOM 858 C CA . PRO A 1 109 ? -11.422 33.406 31.25 1 93.38 109 PRO A CA 1
ATOM 859 C C . PRO A 1 109 ? -12.656 34.156 31.734 1 93.38 109 PRO A C 1
ATOM 861 O O . PRO A 1 109 ? -12.875 34.25 32.938 1 93.38 109 PRO A O 1
ATOM 864 N N . LYS A 1 110 ? -13.391 34.75 30.844 1 83.56 110 LYS A N 1
ATOM 865 C CA . LYS A 1 110 ? -14.586 35.469 31.234 1 83.56 110 LYS A CA 1
ATOM 866 C C . LYS A 1 110 ? -15.664 35.406 30.156 1 83.56 110 LYS A C 1
ATOM 868 O O . LYS A 1 110 ? -15.359 35.438 28.969 1 83.56 110 LYS A O 1
ATOM 873 N N . VAL A 1 111 ? -16.891 35.062 30.594 1 69.69 111 VAL A N 1
ATOM 874 C CA . VAL A 1 111 ? -18 35.094 29.656 1 69.69 111 VAL A CA 1
ATOM 875 C C . VAL A 1 111 ? -18.703 36.469 29.734 1 69.69 111 VAL A C 1
ATOM 877 O O . VAL A 1 111 ? -18.719 37.094 30.781 1 69.69 111 VAL A O 1
ATOM 880 N N . ASN A 1 112 ? -18.938 37 28.484 1 64.12 112 ASN A N 1
ATOM 881 C CA . ASN A 1 112 ? -19.516 38.344 28.375 1 64.12 112 ASN A CA 1
ATOM 882 C C . ASN A 1 112 ? -20.844 38.438 29.109 1 64.12 112 ASN A C 1
ATOM 884 O O . ASN A 1 112 ? -21.75 37.656 28.859 1 64.12 112 ASN A O 1
ATOM 888 N N . LYS A 1 113 ? -20.812 39.094 30.141 1 55.94 113 LYS A N 1
ATOM 889 C CA . LYS A 1 113 ? -22.078 39.531 30.688 1 55.94 113 LYS A CA 1
ATOM 890 C C . LYS A 1 113 ? -22.578 40.781 29.969 1 55.94 113 LYS A C 1
ATOM 892 O O . LYS A 1 113 ? -21.781 41.5 29.328 1 55.94 113 LYS A O 1
ATOM 897 N N . LYS A 1 114 ? -23.828 41 29.609 1 54.12 114 LYS A N 1
ATOM 898 C CA . LYS A 1 114 ? -24.562 42.031 28.859 1 54.12 114 LYS A CA 1
ATOM 899 C C . LYS A 1 114 ? -23.75 43.312 28.734 1 54.12 114 LYS A C 1
ATOM 901 O O . LYS A 1 114 ? -23.766 43.969 27.688 1 54.12 114 LYS A O 1
ATOM 906 N N . ASP A 1 115 ? -23.297 43.875 29.75 1 45.62 115 ASP A N 1
ATOM 907 C CA . ASP A 1 115 ? -22.938 45.281 29.75 1 45.62 115 ASP A CA 1
ATOM 908 C C . ASP A 1 115 ? -21.453 45.469 29.406 1 45.62 115 ASP A C 1
ATOM 910 O O . ASP A 1 115 ? -20.922 46.562 29.562 1 45.62 115 ASP A O 1
ATOM 914 N N . GLN A 1 116 ? -20.672 44.375 29.234 1 52.66 116 GLN A N 1
ATOM 915 C CA . GLN A 1 116 ? -19.25 44.719 29.375 1 52.66 116 GLN A CA 1
ATOM 916 C C . GLN A 1 116 ? -18.594 44.875 28 1 52.66 116 GLN A C 1
ATOM 918 O O . GLN A 1 116 ? -18.781 44.031 27.109 1 52.66 116 GLN A O 1
ATOM 923 N N . ASN A 1 117 ? -18.219 46.125 27.516 1 60.91 117 ASN A N 1
ATOM 924 C CA . ASN A 1 117 ? -17.453 46.688 26.406 1 60.91 117 ASN A CA 1
ATOM 925 C C . ASN A 1 117 ? -16.031 46.125 26.375 1 60.91 117 ASN A C 1
ATOM 927 O O . ASN A 1 117 ? -15.188 46.594 25.625 1 60.91 117 ASN A O 1
ATOM 931 N N . ASP A 1 118 ? -15.727 45.062 27.109 1 84.12 118 ASP A N 1
ATOM 932 C CA . ASP A 1 118 ? -14.305 44.75 27.141 1 84.12 118 ASP A CA 1
ATOM 933 C C . ASP A 1 118 ? -14.055 43.344 26.562 1 84.12 118 ASP A C 1
ATOM 935 O O . ASP A 1 118 ? -13.68 42.438 27.281 1 84.12 118 ASP A O 1
ATOM 939 N N . LEU A 1 119 ? -14.266 43.219 25.234 1 93.62 119 LEU A N 1
ATOM 940 C CA . LEU A 1 119 ? -14.008 41.969 24.531 1 93.62 119 LEU A CA 1
ATOM 941 C C . LEU A 1 119 ? -12.508 41.656 24.469 1 93.62 119 LEU A C 1
ATOM 943 O O . LEU A 1 119 ? -11.695 42.594 24.453 1 93.62 119 LEU A O 1
ATOM 947 N N . LEU A 1 120 ? -12.188 40.375 24.562 1 96 120 LEU A N 1
ATOM 948 C CA . LEU A 1 120 ? -10.797 39.938 24.562 1 96 120 LEU A CA 1
ATOM 949 C C . LEU A 1 120 ? -10.359 39.531 23.156 1 96 120 LEU A C 1
ATOM 951 O O . LEU A 1 120 ? -11.172 39.031 22.359 1 96 120 LEU A O 1
ATOM 955 N N . PRO A 1 121 ? -9.07 39.719 22.875 1 96.44 121 PRO A N 1
ATOM 956 C CA . PRO A 1 121 ? -8.562 39.125 21.625 1 96.44 121 PRO A CA 1
ATOM 957 C C . PRO A 1 121 ? -8.703 37.625 21.594 1 96.44 121 PRO A C 1
ATOM 959 O O . PRO A 1 121 ? -8.672 36.969 22.641 1 96.44 121 PRO A O 1
ATOM 962 N N . VAL A 1 122 ? -8.867 37.094 20.406 1 98.38 122 VAL A N 1
ATOM 963 C CA . VAL A 1 122 ? -9.102 35.656 20.203 1 98.38 122 VAL A CA 1
ATOM 964 C C . VAL A 1 122 ? -7.906 35.031 19.5 1 98.38 122 VAL A C 1
ATOM 966 O O . VAL A 1 122 ? -7.418 35.562 18.5 1 98.38 122 VAL A O 1
ATOM 969 N N . MET A 1 123 ? -7.398 33.938 20.031 1 98.81 123 MET A N 1
ATOM 970 C CA . MET A 1 123 ? -6.387 33.125 19.375 1 98.81 123 MET A CA 1
ATOM 971 C C . MET A 1 123 ? -6.98 31.797 18.906 1 98.81 123 MET A C 1
ATOM 973 O O . MET A 1 123 ? -7.496 31.031 19.719 1 98.81 123 MET A O 1
ATOM 977 N N . VAL A 1 124 ? -6.902 31.578 17.641 1 98.94 124 VAL A N 1
ATOM 978 C CA . VAL A 1 124 ? -7.504 30.375 17.062 1 98.94 124 VAL A CA 1
ATOM 979 C C . VAL A 1 124 ? -6.402 29.422 16.594 1 98.94 124 VAL A C 1
ATOM 981 O O . VAL A 1 124 ? -5.684 29.719 15.633 1 98.94 124 VAL A O 1
ATOM 984 N N . TRP A 1 125 ? -6.375 28.25 17.203 1 98.88 125 TRP A N 1
ATOM 985 C CA . TRP A 1 125 ? -5.375 27.234 16.875 1 98.88 125 TRP A CA 1
ATOM 986 C C . TRP A 1 125 ? -5.863 26.328 15.75 1 98.88 125 TRP A C 1
ATOM 988 O O . TRP A 1 125 ? -6.953 25.75 15.828 1 98.88 125 TRP A O 1
ATOM 998 N N . ILE A 1 126 ? -5.086 26.234 14.711 1 98.88 126 ILE A N 1
ATOM 999 C CA . ILE A 1 126 ? -5.297 25.281 13.625 1 98.88 126 ILE A CA 1
ATOM 1000 C C . ILE A 1 126 ? -4.289 24.141 13.734 1 98.88 126 ILE A C 1
ATOM 1002 O O . ILE A 1 126 ? -3.094 24.328 13.5 1 98.88 126 ILE A O 1
ATOM 1006 N N . PRO A 1 127 ? -4.738 23 14.07 1 97.94 127 PRO A N 1
ATOM 1007 C CA . PRO A 1 127 ? -3.814 21.906 14.367 1 97.94 127 PRO A CA 1
ATOM 1008 C C . PRO A 1 127 ? -3.076 21.406 13.125 1 97.94 127 PRO A C 1
ATOM 1010 O O . PRO A 1 127 ? -3.629 21.422 12.023 1 97.94 127 PRO A O 1
ATOM 1013 N N . GLY A 1 128 ? -1.866 20.922 13.367 1 98 128 GLY A N 1
ATOM 1014 C CA . GLY A 1 128 ? -1.083 20.281 12.32 1 98 128 GLY A CA 1
ATOM 1015 C C . GLY A 1 128 ? -1.328 18.797 12.219 1 98 128 GLY A C 1
ATOM 1016 O O . GLY A 1 128 ? -2.443 18.328 12.453 1 98 128 GLY A O 1
ATOM 1017 N N . GLY A 1 129 ? -0.344 18.094 11.727 1 97.75 129 GLY A N 1
ATOM 1018 C CA . GLY A 1 129 ? -0.451 16.656 11.539 1 97.75 129 GLY A CA 1
ATOM 1019 C C . GLY A 1 129 ? -0.33 16.234 10.086 1 97.75 129 GLY A C 1
ATOM 1020 O O . GLY A 1 129 ? -0.866 15.195 9.695 1 97.75 129 GLY A O 1
ATOM 1021 N N . GLY A 1 130 ? 0.322 17.016 9.32 1 98.19 130 GLY A N 1
ATOM 1022 C CA . GLY A 1 130 ? 0.63 16.656 7.941 1 98.19 130 GLY A CA 1
ATOM 1023 C C . GLY A 1 130 ? -0.606 16.469 7.082 1 98.19 130 GLY A C 1
ATOM 1024 O O . GLY A 1 130 ? -0.596 15.688 6.129 1 98.19 130 GLY A O 1
ATOM 1025 N N . PHE A 1 131 ? -1.723 17.047 7.516 1 98.75 131 PHE A N 1
ATOM 1026 C CA . PHE A 1 131 ? -3.01 16.969 6.832 1 98.75 131 PHE A CA 1
ATOM 1027 C C . PHE A 1 131 ? -3.545 15.539 6.859 1 98.75 131 PHE A C 1
ATOM 1029 O O . PHE A 1 131 ? -4.414 15.18 6.059 1 98.75 131 PHE A O 1
ATOM 1036 N N . SER A 1 132 ? -3.004 14.703 7.691 1 98.06 132 SER A N 1
ATOM 1037 C CA . SER A 1 132 ? -3.49 13.328 7.734 1 98.06 132 SER A CA 1
ATOM 1038 C C . SER A 1 132 ? -3.699 12.859 9.172 1 98.06 132 SER A C 1
ATOM 1040 O O . SER A 1 132 ? -4.219 11.766 9.406 1 98.06 132 SER A O 1
ATOM 1042 N N . SER A 1 133 ? -3.236 13.656 10.102 1 97.81 133 SER A N 1
ATOM 1043 C CA . SER A 1 133 ? -3.381 13.289 11.5 1 97.81 133 SER A CA 1
ATOM 1044 C C . SER A 1 133 ? -3.459 14.523 12.398 1 97.81 133 SER A C 1
ATOM 1046 O O . SER A 1 133 ? -3.461 15.648 11.906 1 97.81 133 SER A O 1
ATOM 1048 N N . GLY A 1 134 ? -3.709 14.289 13.672 1 96.5 134 GLY A N 1
ATOM 1049 C CA . GLY A 1 134 ? -3.781 15.367 14.648 1 96.5 134 GLY A CA 1
ATOM 1050 C C . GLY A 1 134 ? -5.203 15.789 14.961 1 96.5 134 GLY A C 1
ATOM 1051 O O . GLY A 1 134 ? -6.16 15.234 14.422 1 96.5 134 GLY A O 1
ATOM 1052 N N . HIS A 1 135 ? -5.32 16.703 15.938 1 97.19 135 HIS A N 1
ATOM 1053 C CA . HIS A 1 135 ? -6.609 17.266 16.312 1 97.19 135 HIS A CA 1
ATOM 1054 C C . HIS A 1 135 ? -6.434 18.516 17.156 1 97.19 135 HIS A C 1
ATOM 1056 O O . HIS A 1 135 ? -5.324 18.812 17.625 1 97.19 135 HIS A O 1
ATOM 1062 N N . GLY A 1 136 ? -7.484 19.25 17.312 1 96.88 136 GLY A N 1
ATOM 1063 C CA . GLY A 1 136 ? -7.434 20.5 18.047 1 96.88 136 GLY A CA 1
ATOM 1064 C C . GLY A 1 136 ? -7.957 20.375 19.469 1 96.88 136 GLY A C 1
ATOM 1065 O O . GLY A 1 136 ? -8.227 21.391 20.125 1 96.88 136 GLY A O 1
ATOM 1066 N N . GLY A 1 137 ? -8.023 19.219 20 1 95.31 137 GLY A N 1
ATOM 1067 C CA . GLY A 1 137 ? -8.672 19 21.266 1 95.31 137 GLY A CA 1
ATOM 1068 C C . GLY A 1 137 ? -7.793 19.344 22.453 1 95.31 137 GLY A C 1
ATOM 1069 O O . GLY A 1 137 ? -6.582 19.516 22.312 1 95.31 137 GLY A O 1
ATOM 1070 N N . PHE A 1 138 ? -8.414 19.375 23.578 1 93.25 138 PHE A N 1
ATOM 1071 C CA . PHE A 1 138 ? -7.859 19.75 24.859 1 93.25 138 PHE A CA 1
ATOM 1072 C C . PHE A 1 138 ? -6.707 18.828 25.25 1 93.25 138 PHE A C 1
ATOM 1074 O O . PHE A 1 138 ? -5.711 19.281 25.828 1 93.25 138 PHE A O 1
ATOM 1081 N N . SER A 1 139 ? -6.805 17.609 24.922 1 94.69 139 SER A N 1
ATOM 1082 C CA . SER A 1 139 ? -5.848 16.609 25.359 1 94.69 139 SER A CA 1
ATOM 1083 C C . SER A 1 139 ? -4.488 16.812 24.703 1 94.69 139 SER A C 1
ATOM 1085 O O . SER A 1 139 ? -3.453 16.469 25.297 1 94.69 139 SER A O 1
ATOM 1087 N N . LEU A 1 140 ? -4.488 17.359 23.531 1 94.38 140 LEU A N 1
ATOM 1088 C CA . LEU A 1 140 ? -3.238 17.578 22.812 1 94.38 140 LEU A CA 1
ATOM 1089 C C . LEU A 1 140 ? -2.775 19.016 22.922 1 94.38 140 LEU A C 1
ATOM 1091 O O . LEU A 1 140 ? -1.582 19.281 23.078 1 94.38 140 LEU A O 1
ATOM 1095 N N . TYR A 1 141 ? -3.719 19.891 22.844 1 96.25 141 TYR A N 1
ATOM 1096 C CA . TYR A 1 141 ? -3.414 21.312 22.922 1 96.25 141 TYR A CA 1
ATOM 1097 C C . TYR A 1 141 ? -4.211 21.984 24.031 1 96.25 141 TYR A C 1
ATOM 1099 O O . TYR A 1 141 ? -5.07 22.828 23.75 1 96.25 141 TYR A O 1
ATOM 1107 N N . GLY A 1 142 ? -3.83 21.703 25.234 1 97 142 GLY A N 1
ATOM 1108 C CA . GLY A 1 142 ? -4.461 22.344 26.375 1 97 142 GLY A CA 1
ATOM 1109 C C . GLY A 1 142 ? -4.148 23.828 26.469 1 97 142 GLY A C 1
ATOM 1110 O O . GLY A 1 142 ? -2.984 24.234 26.406 1 97 142 GLY A O 1
ATOM 1111 N N . PRO A 1 143 ? -5.176 24.609 26.656 1 97.56 143 PRO A N 1
ATOM 1112 C CA . PRO A 1 143 ? -5.004 26.062 26.609 1 97.56 143 PRO A CA 1
ATOM 1113 C C . PRO A 1 143 ? -4.461 26.641 27.906 1 97.56 143 PRO A C 1
ATOM 1115 O O . PRO A 1 143 ? -4.387 27.875 28.062 1 97.56 143 PRO A O 1
ATOM 1118 N N . GLN A 1 144 ? -4.094 25.891 28.875 1 97.06 144 GLN A N 1
ATOM 1119 C CA . GLN A 1 144 ? -3.816 26.297 30.25 1 97.06 144 GLN A CA 1
ATOM 1120 C C . GLN A 1 144 ? -2.729 27.359 30.297 1 97.06 144 GLN A C 1
ATOM 1122 O O . GLN A 1 144 ? -2.787 28.281 31.125 1 97.06 144 GLN A O 1
ATOM 1127 N N . TYR A 1 145 ? -1.708 27.266 29.453 1 98.06 145 TYR A N 1
ATOM 1128 C CA . TYR A 1 145 ? -0.629 28.234 29.484 1 98.06 145 TYR A CA 1
ATOM 1129 C C . TYR A 1 145 ? -1.099 29.578 28.922 1 98.06 145 TYR A C 1
ATOM 1131 O O . TYR A 1 145 ? -0.837 30.625 29.5 1 98.06 145 TYR A O 1
ATOM 1139 N N . LEU A 1 146 ? -1.816 29.531 27.828 1 98.38 146 LEU A N 1
ATOM 1140 C CA . LEU A 1 146 ? -2.289 30.734 27.141 1 98.38 146 LEU A CA 1
ATOM 1141 C C . LEU A 1 146 ? -3.297 31.484 28.016 1 98.38 146 LEU A C 1
ATOM 1143 O O . LEU A 1 146 ? -3.316 32.719 28.016 1 98.38 146 LEU A O 1
ATOM 1147 N N . LEU A 1 147 ? -4.09 30.797 28.75 1 98 147 LEU A N 1
ATOM 1148 C CA . LEU A 1 147 ? -5.191 31.406 29.5 1 98 147 LEU A CA 1
ATOM 1149 C C . LEU A 1 147 ? -4.699 32 30.812 1 98 147 LEU A C 1
ATOM 1151 O O . LEU A 1 147 ? -5.496 32.5 31.609 1 98 147 LEU A O 1
ATOM 1155 N N . ASP A 1 148 ? -3.422 31.969 31.016 1 96.56 148 ASP A N 1
ATOM 1156 C CA . ASP A 1 148 ? -2.828 32.844 32.031 1 96.56 148 ASP A CA 1
ATOM 1157 C C . ASP A 1 148 ? -2.936 34.312 31.625 1 96.56 148 ASP A C 1
ATOM 1159 O O . ASP A 1 148 ? -2.727 35.188 32.438 1 96.56 148 ASP A O 1
ATOM 1163 N N . LYS A 1 149 ? -3.244 34.5 30.406 1 95.88 149 LYS A N 1
ATOM 1164 C CA . LYS A 1 149 ? -3.352 35.844 29.828 1 95.88 149 LYS A CA 1
ATOM 1165 C C . LYS A 1 149 ? -4.789 36.156 29.438 1 95.88 149 LYS A C 1
ATOM 1167 O O . LYS A 1 149 ? -5.656 35.281 29.484 1 95.88 149 LYS A O 1
ATOM 1172 N N . ASP A 1 150 ? -5.051 37.469 29.094 1 94.94 150 ASP A N 1
ATOM 1173 C CA . ASP A 1 150 ? -6.398 37.906 28.734 1 94.94 150 ASP A CA 1
ATOM 1174 C C . ASP A 1 150 ? -6.684 37.688 27.25 1 94.94 150 ASP A C 1
ATOM 1176 O O . ASP A 1 150 ? -6.785 38.625 26.484 1 94.94 150 ASP A O 1
ATOM 1180 N N . VAL A 1 151 ? -6.871 36.406 26.969 1 97.38 151 VAL A N 1
ATOM 1181 C CA . VAL A 1 151 ? -7.242 36 25.609 1 97.38 151 VAL A CA 1
ATOM 1182 C C . VAL A 1 151 ? -8.32 34.938 25.672 1 97.38 151 VAL A C 1
ATOM 1184 O O . VAL A 1 151 ? -8.469 34.25 26.688 1 97.38 151 VAL A O 1
ATOM 1187 N N . VAL A 1 152 ? -9.125 34.844 24.625 1 98 152 VAL A N 1
ATOM 1188 C CA . VAL A 1 152 ? -9.969 33.688 24.344 1 98 152 VAL A CA 1
ATOM 1189 C C . VAL A 1 152 ? -9.25 32.75 23.375 1 98 152 VAL A C 1
ATOM 1191 O O . VAL A 1 152 ? -8.625 33.188 22.406 1 98 152 VAL A O 1
ATOM 1194 N N . VAL A 1 153 ? -9.219 31.469 23.703 1 98.69 153 VAL A N 1
ATOM 1195 C CA . VAL A 1 153 ? -8.586 30.484 22.828 1 98.69 153 VAL A CA 1
ATOM 1196 C C . VAL A 1 153 ? -9.648 29.609 22.188 1 98.69 153 VAL A C 1
ATOM 1198 O O . VAL A 1 153 ? -10.594 29.172 22.859 1 98.69 153 VAL A O 1
ATOM 1201 N N . ALA A 1 154 ? -9.555 29.406 20.953 1 98.81 154 ALA A N 1
ATOM 1202 C CA . ALA A 1 154 ? -10.422 28.484 20.219 1 98.81 154 ALA A CA 1
ATOM 1203 C C . ALA A 1 154 ? -9.602 27.5 19.391 1 98.81 154 ALA A C 1
ATOM 1205 O O . ALA A 1 154 ? -8.477 27.812 18.984 1 98.81 154 ALA A O 1
ATOM 1206 N N . SER A 1 155 ? -10.078 26.344 19.188 1 98.69 155 SER A N 1
ATOM 1207 C CA . SER A 1 155 ? -9.516 25.312 18.312 1 98.69 155 SER A CA 1
ATOM 1208 C C . SER A 1 155 ? -10.602 24.453 17.703 1 98.69 155 SER A C 1
ATOM 1210 O O . SER A 1 155 ? -11.758 24.484 18.141 1 98.69 155 SER A O 1
ATOM 1212 N N . PHE A 1 156 ? -10.305 23.703 16.672 1 98.69 156 PHE A N 1
ATOM 1213 C CA . PHE A 1 156 ? -11.297 22.875 16 1 98.69 156 PHE A CA 1
ATOM 1214 C C . PHE A 1 156 ? -10.641 21.734 15.242 1 98.69 156 PHE A C 1
ATOM 1216 O O . PHE A 1 156 ? -9.414 21.719 15.086 1 98.69 156 PHE A O 1
ATOM 1223 N N . ASN A 1 157 ? -11.43 20.766 14.883 1 98.5 157 ASN A N 1
ATOM 1224 C CA . ASN A 1 157 ? -11.031 19.719 13.953 1 98.5 157 ASN A CA 1
ATOM 1225 C C . ASN A 1 157 ? -11.445 20.047 12.523 1 98.5 157 ASN A C 1
ATOM 1227 O O . ASN A 1 157 ? -12.352 20.859 12.305 1 98.5 157 ASN A O 1
ATOM 1231 N N . TYR A 1 158 ? -10.773 19.562 11.602 1 98.88 158 TYR A N 1
ATOM 1232 C CA . TYR A 1 158 ? -11.125 19.594 10.188 1 98.88 158 TYR A CA 1
ATOM 1233 C C . TYR A 1 158 ? -10.805 18.266 9.516 1 98.88 158 TYR A C 1
ATOM 1235 O O . TYR A 1 158 ? -10.016 17.469 10.039 1 98.88 158 TYR A O 1
ATOM 1243 N N . ARG A 1 159 ? -11.5 17.984 8.438 1 98.5 159 ARG A N 1
ATOM 1244 C CA . ARG A 1 159 ? -11.273 16.719 7.754 1 98.5 159 ARG A CA 1
ATOM 1245 C C . ARG A 1 159 ? -9.844 16.625 7.23 1 98.5 159 ARG A C 1
ATOM 1247 O O . ARG A 1 159 ? -9.297 17.609 6.723 1 98.5 159 ARG A O 1
ATOM 1254 N N . ILE A 1 160 ? -9.242 15.398 7.27 1 98.75 160 ILE A N 1
ATOM 1255 C CA . ILE A 1 160 ? -7.848 15.18 6.914 1 98.75 160 ILE A CA 1
ATOM 1256 C C . ILE A 1 160 ? -7.738 13.969 5.98 1 98.75 160 ILE A C 1
ATOM 1258 O O . ILE A 1 160 ? -8.742 13.32 5.676 1 98.75 160 ILE A O 1
ATOM 1262 N N . GLY A 1 161 ? -6.508 13.688 5.484 1 98.5 161 GLY A N 1
ATOM 1263 C CA . GLY A 1 161 ? -6.293 12.555 4.594 1 98.5 161 GLY A CA 1
ATOM 1264 C C . GLY A 1 161 ? -7.121 12.633 3.324 1 98.5 161 GLY A C 1
ATOM 1265 O O . GLY A 1 161 ? -7.402 13.727 2.826 1 98.5 161 GLY A O 1
ATOM 1266 N N . PRO A 1 162 ? -7.465 11.469 2.824 1 98.56 162 PRO A N 1
ATOM 1267 C CA . PRO A 1 162 ? -8.305 11.469 1.626 1 98.56 162 PRO A CA 1
ATOM 1268 C C . PRO A 1 162 ? -9.664 12.133 1.858 1 98.56 162 PRO A C 1
ATOM 1270 O O . PRO A 1 162 ? -10.227 12.734 0.94 1 98.56 162 PRO A O 1
ATOM 1273 N N . LEU A 1 163 ? -10.172 12.109 3.059 1 98.75 163 LEU A N 1
ATOM 1274 C CA . LEU A 1 163 ? -11.477 12.68 3.363 1 98.75 163 LEU A CA 1
ATOM 1275 C C . LEU A 1 163 ? -11.438 14.203 3.305 1 98.75 163 LEU A C 1
ATOM 1277 O O . LEU A 1 163 ? -12.461 14.852 3.066 1 98.75 163 LEU A O 1
ATOM 1281 N N . GLY A 1 164 ? -10.25 14.742 3.469 1 98.75 164 GLY A N 1
ATOM 1282 C CA . GLY A 1 164 ? -10.125 16.188 3.49 1 98.75 164 GLY A CA 1
ATOM 1283 C C . GLY A 1 164 ? -9.555 16.766 2.205 1 98.75 164 GLY A C 1
ATOM 1284 O O . GLY A 1 164 ? -9.773 17.938 1.892 1 98.75 164 GLY A O 1
ATOM 1285 N N . PHE A 1 165 ? -8.82 15.883 1.419 1 98.81 165 PHE A N 1
ATOM 1286 C CA . PHE A 1 165 ? -8 16.562 0.421 1 98.81 165 PHE A CA 1
ATOM 1287 C C . PHE A 1 165 ? -7.949 15.758 -0.875 1 98.81 165 PHE A C 1
ATOM 1289 O O . PHE A 1 165 ? -7.254 16.141 -1.818 1 98.81 165 PHE A O 1
ATOM 1296 N N . LEU A 1 166 ? -8.641 14.641 -1.003 1 98.69 166 LEU A N 1
ATOM 1297 C CA . LEU A 1 166 ? -8.703 13.914 -2.27 1 98.69 166 LEU A CA 1
ATOM 1298 C C . LEU A 1 166 ? -9.305 14.789 -3.365 1 98.69 166 LEU A C 1
ATOM 1300 O O . LEU A 1 166 ? -10.289 15.492 -3.137 1 98.69 166 LEU A O 1
ATOM 1304 N N . SER A 1 167 ? -8.68 14.75 -4.586 1 98.62 167 SER A N 1
ATOM 1305 C CA . SER A 1 167 ? -9.133 15.57 -5.707 1 98.62 167 SER A CA 1
ATOM 1306 C C . SER A 1 167 ? -8.883 14.867 -7.035 1 98.62 167 SER A C 1
ATOM 1308 O O . SER A 1 167 ? -7.836 14.242 -7.223 1 98.62 167 SER A O 1
ATOM 1310 N N . THR A 1 168 ? -9.852 14.953 -7.918 1 98.25 168 THR A N 1
ATOM 1311 C CA . THR A 1 168 ? -9.648 14.523 -9.297 1 98.25 168 THR A CA 1
ATOM 1312 C C . THR A 1 168 ? -9.281 15.711 -10.188 1 98.25 168 THR A C 1
ATOM 1314 O O . THR A 1 168 ? -9.289 15.602 -11.414 1 98.25 168 THR A O 1
ATOM 1317 N N . GLU A 1 169 ? -9.047 16.906 -9.562 1 96.94 169 GLU A N 1
ATOM 1318 C CA . GLU A 1 169 ? -8.648 18.141 -10.227 1 96.94 169 GLU A CA 1
ATOM 1319 C C . GLU A 1 169 ? -9.672 18.562 -11.281 1 96.94 169 GLU A C 1
ATOM 1321 O O . GLU A 1 169 ? -9.305 19.031 -12.359 1 96.94 169 GLU A O 1
ATOM 1326 N N . ASP A 1 170 ? -10.875 18.172 -11.039 1 95.75 170 ASP A N 1
ATOM 1327 C CA . ASP A 1 170 ? -12.039 18.656 -11.773 1 95.75 170 ASP A CA 1
ATOM 1328 C C . ASP A 1 170 ? -13.148 19.094 -10.82 1 95.75 170 ASP A C 1
ATOM 1330 O O . ASP A 1 170 ? -12.93 19.203 -9.609 1 95.75 170 ASP A O 1
ATOM 1334 N N . ASP A 1 171 ? -14.297 19.375 -11.32 1 94.88 171 ASP A N 1
ATOM 1335 C CA . ASP A 1 171 ? -15.336 19.984 -10.492 1 94.88 171 ASP A CA 1
ATOM 1336 C C . ASP A 1 171 ? -16.125 18.922 -9.734 1 94.88 171 ASP A C 1
ATOM 1338 O O . ASP A 1 171 ? -16.891 19.25 -8.82 1 94.88 171 ASP A O 1
ATOM 1342 N N . VAL A 1 172 ? -15.945 17.656 -10.039 1 96.62 172 VAL A N 1
ATOM 1343 C CA . VAL A 1 172 ? -16.672 16.578 -9.367 1 96.62 172 VAL A CA 1
ATOM 1344 C C . VAL A 1 172 ? -16.109 16.375 -7.969 1 96.62 172 VAL A C 1
ATOM 1346 O O . VAL A 1 172 ? -16.844 16.344 -6.984 1 96.62 172 VAL A O 1
ATOM 1349 N N . LEU A 1 173 ? -14.82 16.234 -7.875 1 97.75 173 LEU A N 1
ATOM 1350 C CA . LEU A 1 173 ? -14.07 16.203 -6.625 1 97.75 173 LEU A CA 1
ATOM 1351 C C . LEU A 1 173 ? -12.977 17.266 -6.617 1 97.75 173 LEU A C 1
ATOM 1353 O O . LEU A 1 173 ? -11.797 16.953 -6.805 1 97.75 173 LEU A O 1
ATOM 1357 N N . PRO A 1 174 ? -13.32 18.453 -6.293 1 96.94 174 PRO A N 1
ATOM 1358 C CA . PRO A 1 174 ? -12.383 19.562 -6.449 1 96.94 174 PRO A CA 1
ATOM 1359 C C . PRO A 1 174 ? -11.289 19.562 -5.375 1 96.94 174 PRO A C 1
ATOM 1361 O O . PRO A 1 174 ? -10.258 20.203 -5.543 1 96.94 174 PRO A O 1
ATOM 1364 N N . GLY A 1 175 ? -11.539 18.953 -4.195 1 97.38 175 GLY A N 1
ATOM 1365 C CA . GLY A 1 175 ? -10.57 18.938 -3.111 1 97.38 175 GLY A CA 1
ATOM 1366 C C . GLY A 1 175 ? -10.789 20.047 -2.102 1 97.38 175 GLY A C 1
ATOM 1367 O O . GLY A 1 175 ? -11.82 20.719 -2.121 1 97.38 175 GLY A O 1
ATOM 1368 N N . ASN A 1 176 ? -9.906 20.109 -1.132 1 98.69 176 ASN A N 1
ATOM 1369 C CA . ASN A 1 176 ? -9.781 21.141 -0.121 1 98.69 176 ASN A CA 1
ATOM 1370 C C . ASN A 1 176 ? -10.977 21.156 0.827 1 98.69 176 ASN A C 1
ATOM 1372 O O . ASN A 1 176 ? -11.367 22.203 1.33 1 98.69 176 ASN A O 1
ATOM 1376 N N . TYR A 1 177 ? -11.594 20.031 1.002 1 98.75 177 TYR A N 1
ATOM 1377 C CA . TYR A 1 177 ? -12.68 19.953 1.978 1 98.75 177 TYR A CA 1
ATOM 1378 C C . TYR A 1 177 ? -12.188 20.328 3.369 1 98.75 177 TYR A C 1
ATOM 1380 O O . TYR A 1 177 ? -12.875 21.031 4.109 1 98.75 177 TYR A O 1
ATOM 1388 N N . GLY A 1 178 ? -10.977 19.891 3.689 1 98.88 178 GLY A N 1
ATOM 1389 C CA . GLY A 1 178 ? -10.375 20.25 4.965 1 98.88 178 GLY A CA 1
ATOM 1390 C C . GLY A 1 178 ? -10.141 21.75 5.117 1 98.88 178 GLY A C 1
ATOM 1391 O O . GLY A 1 178 ? -10.359 22.312 6.191 1 98.88 178 GLY A O 1
ATOM 1392 N N . MET A 1 179 ? -9.711 22.391 4.043 1 98.94 179 MET A N 1
ATOM 1393 C CA . MET A 1 179 ? -9.5 23.828 4.105 1 98.94 179 MET A CA 1
ATOM 1394 C C . MET A 1 179 ? -10.836 24.562 4.223 1 98.94 179 MET A C 1
ATOM 1396 O O . MET A 1 179 ? -10.938 25.562 4.945 1 98.94 179 MET A O 1
ATOM 1400 N N . LYS A 1 180 ? -11.797 24.094 3.496 1 98.88 180 LYS A N 1
ATOM 1401 C CA . LYS A 1 180 ? -13.117 24.719 3.543 1 98.88 180 LYS A CA 1
ATOM 1402 C C . LYS A 1 180 ? -13.789 24.484 4.895 1 98.88 180 LYS A C 1
ATOM 1404 O O . LYS A 1 180 ? -14.555 25.328 5.367 1 98.88 180 LYS A O 1
ATOM 1409 N N . ASP A 1 181 ? -13.523 23.297 5.504 1 98.94 181 ASP A N 1
ATOM 1410 C CA . ASP A 1 181 ? -13.906 23.141 6.902 1 98.94 181 ASP A CA 1
ATOM 1411 C C . ASP A 1 181 ? -13.344 24.266 7.766 1 98.94 181 ASP A C 1
ATOM 1413 O O . ASP A 1 181 ? -14.055 24.828 8.602 1 98.94 181 ASP A O 1
ATOM 1417 N N . GLN A 1 182 ? -12.109 24.641 7.586 1 98.94 182 GLN A N 1
ATOM 1418 C CA . GLN A 1 182 ? -11.453 25.672 8.367 1 98.94 182 GLN A CA 1
ATOM 1419 C C . GLN A 1 182 ? -12.094 27.031 8.109 1 98.94 182 GLN A C 1
ATOM 1421 O O . GLN A 1 182 ? -12.273 27.828 9.039 1 98.94 182 GLN A O 1
ATOM 1426 N N . VAL A 1 183 ? -12.422 27.312 6.844 1 98.88 183 VAL A N 1
ATOM 1427 C CA . VAL A 1 183 ? -13.125 28.547 6.516 1 98.88 183 VAL A CA 1
ATOM 1428 C C . VAL A 1 183 ? -14.43 28.625 7.297 1 98.88 183 VAL A C 1
ATOM 1430 O O . VAL A 1 183 ? -14.734 29.641 7.926 1 98.88 183 VAL A O 1
ATOM 1433 N N . LEU A 1 184 ? -15.156 27.531 7.27 1 98.88 184 LEU A N 1
ATOM 1434 C CA . LEU A 1 184 ? -16.438 27.516 7.965 1 98.88 184 LEU A CA 1
ATOM 1435 C C . LEU A 1 184 ? -16.25 27.688 9.469 1 98.88 184 LEU A C 1
ATOM 1437 O O . LEU A 1 184 ? -17.047 28.344 10.133 1 98.88 184 LEU A O 1
ATOM 1441 N N . ALA A 1 185 ? -15.242 27.078 10 1 98.94 185 ALA A N 1
ATOM 1442 C CA . ALA A 1 185 ? -14.922 27.234 11.414 1 98.94 185 ALA A CA 1
ATOM 1443 C C . ALA A 1 185 ? -14.633 28.688 11.75 1 98.94 185 ALA A C 1
ATOM 1445 O O . ALA A 1 185 ? -15.094 29.203 12.773 1 98.94 185 ALA A O 1
ATOM 1446 N N . LEU A 1 186 ? -13.844 29.375 10.938 1 98.88 186 LEU A N 1
ATOM 1447 C CA . LEU A 1 186 ? -13.508 30.781 11.164 1 98.88 186 LEU A CA 1
ATOM 1448 C C . LEU A 1 186 ? -14.742 31.656 11.039 1 98.88 186 LEU A C 1
ATOM 1450 O O . LEU A 1 186 ? -14.883 32.656 11.773 1 98.88 186 LEU A O 1
ATOM 1454 N N . GLU A 1 187 ? -15.609 31.312 10.102 1 98.75 187 GLU A N 1
ATOM 1455 C CA . GLU A 1 187 ? -16.891 32.031 10.008 1 98.75 187 GLU A CA 1
ATOM 1456 C C . GLU A 1 187 ? -17.719 31.844 11.266 1 98.75 187 GLU A C 1
ATOM 1458 O O . GLU A 1 187 ? -18.359 32.781 11.734 1 98.75 187 GLU A O 1
ATOM 1463 N N . TRP A 1 188 ? -17.734 30.625 11.734 1 98.62 188 TRP A N 1
ATOM 1464 C CA . TRP A 1 188 ? -18.438 30.344 12.984 1 98.62 188 TRP A CA 1
ATOM 1465 C C . TRP A 1 188 ? -17.891 31.219 14.117 1 98.62 188 TRP A C 1
ATOM 1467 O O . TRP A 1 188 ? -18.672 31.75 14.922 1 98.62 188 TRP A O 1
ATOM 1477 N N . ILE A 1 189 ? -16.609 31.359 14.227 1 98.5 189 ILE A N 1
ATOM 1478 C CA . ILE A 1 189 ? -15.969 32.188 15.25 1 98.5 189 ILE A CA 1
ATOM 1479 C C . ILE A 1 189 ? -16.422 33.625 15.094 1 98.5 189 ILE A C 1
ATOM 1481 O O . ILE A 1 189 ? -16.812 34.281 16.062 1 98.5 189 ILE A O 1
ATOM 1485 N N . LYS A 1 190 ? -16.375 34.156 13.953 1 97.06 190 LYS A N 1
ATOM 1486 C CA . LYS A 1 190 ? -16.781 35.531 13.68 1 97.06 190 LYS A CA 1
ATOM 1487 C C . LYS A 1 190 ? -18.219 35.75 14.164 1 97.06 190 LYS A C 1
ATOM 1489 O O . LYS A 1 190 ? -18.516 36.812 14.719 1 97.06 190 LYS A O 1
ATOM 1494 N N . SER A 1 191 ? -19 34.781 14.086 1 96.5 191 SER A N 1
ATOM 1495 C CA . SER A 1 191 ? -20.438 34.938 14.344 1 96.5 191 SER A CA 1
ATOM 1496 C C . SER A 1 191 ? -20.766 34.656 15.812 1 96.5 191 SER A C 1
ATOM 1498 O O . SER A 1 191 ? -21.781 35.125 16.312 1 96.5 191 SER A O 1
ATOM 1500 N N . ASN A 1 192 ? -19.859 33.938 16.484 1 96.56 192 ASN A N 1
ATOM 1501 C CA . ASN A 1 192 ? -20.297 33.438 17.781 1 96.56 192 ASN A CA 1
ATOM 1502 C C . ASN A 1 192 ? -19.359 33.875 18.906 1 96.56 192 ASN A C 1
ATOM 1504 O O . ASN A 1 192 ? -19.734 33.844 20.078 1 96.56 192 ASN A O 1
ATOM 1508 N N . ILE A 1 193 ? -18.219 34.344 18.625 1 96.62 193 ILE A N 1
ATOM 1509 C CA . ILE A 1 193 ? -17.141 34.375 19.625 1 96.62 193 ILE A CA 1
ATOM 1510 C C . ILE A 1 193 ? -17.453 35.469 20.656 1 96.62 193 ILE A C 1
ATOM 1512 O O . ILE A 1 193 ? -16.938 35.438 21.781 1 96.62 193 ILE A O 1
ATOM 1516 N N . GLU A 1 194 ? -18.266 36.438 20.281 1 95.12 194 GLU A N 1
ATOM 1517 C CA . GLU A 1 194 ? -18.656 37.5 21.203 1 95.12 194 GLU A CA 1
ATOM 1518 C C . GLU A 1 194 ? -19.359 36.938 22.438 1 95.12 194 GLU A C 1
ATOM 1520 O O . GLU A 1 194 ? -19.219 37.469 23.547 1 95.12 194 GLU A O 1
ATOM 1525 N N . LYS A 1 195 ? -20.109 35.938 22.25 1 93.62 195 LYS A N 1
ATOM 1526 C CA . LYS A 1 195 ? -20.828 35.312 23.359 1 93.62 195 LYS A CA 1
ATOM 1527 C C . LYS A 1 195 ? -19.875 34.656 24.359 1 93.62 195 LYS A C 1
ATOM 1529 O O . LYS A 1 195 ? -20.234 34.438 25.516 1 93.62 195 LYS A O 1
ATOM 1534 N N . PHE A 1 196 ? -18.688 34.438 23.938 1 95.62 196 PHE A N 1
ATOM 1535 C CA . PHE A 1 196 ? -17.672 33.844 24.781 1 95.62 196 PHE A CA 1
ATOM 1536 C C . PHE A 1 196 ? -16.734 34.906 25.359 1 95.62 196 PHE A C 1
ATOM 1538 O O . PHE A 1 196 ? -15.719 34.562 25.969 1 95.62 196 PHE A O 1
ATOM 1545 N N . GLY A 1 197 ? -17.031 36.156 25.031 1 94.88 197 GLY A N 1
ATOM 1546 C CA . GLY A 1 197 ? -16.203 37.219 25.516 1 94.88 197 GLY A CA 1
ATOM 1547 C C . GLY A 1 197 ? -15.07 37.594 24.562 1 94.88 197 GLY A C 1
ATOM 1548 O O . GLY A 1 197 ? -14.211 38.406 24.891 1 94.88 197 GLY A O 1
ATOM 1549 N N . GLY A 1 198 ? -15.047 37 23.406 1 96.5 198 GLY A N 1
ATOM 1550 C CA . GLY A 1 198 ? -14.023 37.281 22.422 1 96.5 198 GLY A CA 1
ATOM 1551 C C . GLY A 1 198 ? -14.414 38.375 21.453 1 96.5 198 GLY A C 1
ATOM 1552 O O . GLY A 1 198 ? -15.594 38.531 21.141 1 96.5 198 GLY A O 1
ATOM 1553 N N . ASP A 1 199 ? -13.461 39.094 20.938 1 96.25 199 ASP A N 1
ATOM 1554 C CA . ASP A 1 199 ? -13.664 40.156 19.922 1 96.25 199 ASP A CA 1
ATOM 1555 C C . ASP A 1 199 ? -13.562 39.562 18.516 1 96.25 199 ASP A C 1
ATOM 1557 O O . ASP A 1 199 ? -12.477 39.156 18.078 1 96.25 199 ASP A O 1
ATOM 1561 N N . PRO A 1 200 ? -14.633 39.531 17.734 1 96.56 200 PRO A N 1
ATOM 1562 C CA . PRO A 1 200 ? -14.586 38.969 16.391 1 96.56 200 PRO A CA 1
ATOM 1563 C C . PRO A 1 200 ? -13.695 39.75 15.445 1 96.56 200 PRO A C 1
ATOM 1565 O O . PRO A 1 200 ? -13.383 39.281 14.344 1 96.56 200 PRO A O 1
ATOM 1568 N N . ASN A 1 201 ? -13.266 40.938 15.828 1 96 201 ASN A N 1
ATOM 1569 C CA . ASN A 1 201 ? -12.43 41.781 14.969 1 96 201 ASN A CA 1
ATOM 1570 C C . ASN A 1 201 ? -10.961 41.688 15.375 1 96 201 ASN A C 1
ATOM 1572 O O . ASN A 1 201 ? -10.094 42.281 14.734 1 96 201 ASN A O 1
ATOM 1576 N N . LYS A 1 202 ? -10.648 40.969 16.406 1 96.69 202 LYS A N 1
ATOM 1577 C CA . LYS A 1 202 ? -9.289 40.719 16.859 1 96.69 202 LYS A CA 1
ATOM 1578 C C . LYS A 1 202 ? -8.992 39.219 16.969 1 96.69 202 LYS A C 1
ATOM 1580 O O . LYS A 1 202 ? -8.695 38.719 18.047 1 96.69 202 LYS A O 1
ATOM 1585 N N . VAL A 1 203 ? -9.031 38.625 15.828 1 98.62 203 VAL A N 1
ATOM 1586 C CA . VAL A 1 203 ? -8.805 37.188 15.734 1 98.62 203 VAL A CA 1
ATOM 1587 C C . VAL A 1 203 ? -7.418 36.906 15.156 1 98.62 203 VAL A C 1
ATOM 1589 O O . VAL A 1 203 ? -7.109 37.344 14.039 1 98.62 203 VAL A O 1
ATOM 1592 N N . THR A 1 204 ? -6.535 36.25 15.922 1 98.75 204 THR A N 1
ATOM 1593 C CA . THR A 1 204 ? -5.242 35.781 15.453 1 98.75 204 THR A CA 1
ATOM 1594 C C . THR A 1 204 ? -5.289 34.281 15.195 1 98.75 204 THR A C 1
ATOM 1596 O O . THR A 1 204 ? -5.531 33.469 16.125 1 98.75 204 THR A O 1
ATOM 1599 N N . ILE A 1 205 ? -5.094 33.875 13.953 1 98.94 205 ILE A N 1
ATOM 1600 C CA . ILE A 1 205 ? -4.996 32.469 13.672 1 98.94 205 ILE A CA 1
ATOM 1601 C C . ILE A 1 205 ? -3.535 32 13.766 1 98.94 205 ILE A C 1
ATOM 1603 O O . ILE A 1 205 ? -2.629 32.75 13.398 1 98.94 205 ILE A O 1
ATOM 1607 N N . PHE A 1 206 ? -3.271 30.891 14.367 1 98.81 206 PHE A N 1
ATOM 1608 C CA . PHE A 1 206 ? -1.914 30.359 14.477 1 98.81 206 PHE A CA 1
ATOM 1609 C C . PHE A 1 206 ? -1.911 28.844 14.398 1 98.81 206 PHE A C 1
ATOM 1611 O O . PHE A 1 206 ? -2.93 28.203 14.672 1 98.81 206 PHE A O 1
ATOM 1618 N N . GLY A 1 207 ? -0.881 28.234 13.922 1 98.75 207 GLY A N 1
ATOM 1619 C CA . GLY A 1 207 ? -0.724 26.797 13.758 1 98.75 207 GLY A CA 1
ATOM 1620 C C . GLY A 1 207 ? 0.717 26.375 13.547 1 98.75 207 GLY A C 1
ATOM 1621 O O . GLY A 1 207 ? 1.595 27.219 13.352 1 98.75 207 GLY A O 1
ATOM 1622 N N . GLU A 1 208 ? 0.974 25.109 13.68 1 98.5 208 GLU A N 1
ATOM 1623 C CA . GLU A 1 208 ? 2.285 24.5 13.508 1 98.5 208 GLU A CA 1
ATOM 1624 C C . GLU A 1 208 ? 2.258 23.422 12.414 1 98.5 208 GLU A C 1
ATOM 1626 O O . GLU A 1 208 ? 1.264 22.719 12.266 1 98.5 208 GLU A O 1
ATOM 1631 N N . SER A 1 209 ? 3.338 23.312 11.641 1 98.31 209 SER A N 1
ATOM 1632 C CA . SER A 1 209 ? 3.469 22.297 10.594 1 98.31 209 SER A CA 1
ATOM 1633 C C . SER A 1 209 ? 2.371 22.438 9.547 1 98.31 209 SER A C 1
ATOM 1635 O O . SER A 1 209 ? 2.197 23.516 8.961 1 98.31 209 SER A O 1
ATOM 1637 N N . ALA A 1 210 ? 1.485 21.422 9.383 1 98.81 210 ALA A N 1
ATOM 1638 C CA . ALA A 1 210 ? 0.369 21.531 8.445 1 98.81 210 ALA A CA 1
ATOM 1639 C C . ALA A 1 210 ? -0.615 22.609 8.891 1 98.81 210 ALA A C 1
ATOM 1641 O O . ALA A 1 210 ? -1.227 23.281 8.055 1 98.81 210 ALA A O 1
ATOM 1642 N N . GLY A 1 211 ? -0.742 22.812 10.18 1 98.88 211 GLY A N 1
ATOM 1643 C CA . GLY A 1 211 ? -1.539 23.922 10.672 1 98.88 211 GLY A CA 1
ATOM 1644 C C . GLY A 1 211 ? -0.982 25.266 10.281 1 98.88 211 GLY A C 1
ATOM 1645 O O . GLY A 1 211 ? -1.739 26.188 9.961 1 98.88 211 GLY A O 1
ATOM 1646 N N . SER A 1 212 ? 0.34 25.344 10.336 1 98.88 212 SER A N 1
ATOM 1647 C CA . SER A 1 212 ? 1.005 26.562 9.891 1 98.88 212 SER A CA 1
ATOM 1648 C C . SER A 1 212 ? 0.809 26.781 8.391 1 98.88 212 SER A C 1
ATOM 1650 O O . SER A 1 212 ? 0.597 27.906 7.953 1 98.88 212 SER A O 1
ATOM 1652 N N . VAL A 1 213 ? 0.882 25.719 7.633 1 98.94 213 VAL A N 1
ATOM 1653 C CA . VAL A 1 213 ? 0.584 25.797 6.207 1 98.94 213 VAL A CA 1
ATOM 1654 C C . VAL A 1 213 ? -0.85 26.281 6.004 1 98.94 213 VAL A C 1
ATOM 1656 O O . VAL A 1 213 ? -1.113 27.125 5.141 1 98.94 213 VAL A O 1
ATOM 1659 N N . SER A 1 214 ? -1.763 25.781 6.801 1 98.94 214 SER A N 1
ATOM 1660 C CA . SER A 1 214 ? -3.146 26.25 6.73 1 98.94 214 SER A CA 1
ATOM 1661 C C . SER A 1 214 ? -3.244 27.75 6.961 1 98.94 214 SER A C 1
ATOM 1663 O O . SER A 1 214 ? -3.9 28.453 6.195 1 98.94 214 SER A O 1
ATOM 1665 N N . VAL A 1 215 ? -2.59 28.234 7.984 1 98.94 215 VAL A N 1
ATOM 1666 C CA . VAL A 1 215 ? -2.588 29.656 8.273 1 98.94 215 VAL A CA 1
ATOM 1667 C C . VAL A 1 215 ? -2.086 30.438 7.059 1 98.94 215 VAL A C 1
ATOM 1669 O O . VAL A 1 215 ? -2.703 31.422 6.645 1 98.94 215 VAL A O 1
ATOM 1672 N N . GLY A 1 216 ? -1.006 29.953 6.504 1 98.88 216 GLY A N 1
ATOM 1673 C CA . GLY A 1 216 ? -0.469 30.594 5.312 1 98.88 216 GLY A CA 1
ATOM 1674 C C . GLY A 1 216 ? -1.422 30.547 4.133 1 98.88 216 GLY A C 1
ATOM 1675 O O . GLY A 1 216 ? -1.529 31.516 3.377 1 98.88 216 GLY A O 1
ATOM 1676 N N . LEU A 1 217 ? -2.068 29.469 3.953 1 98.88 217 LEU A N 1
ATOM 1677 C CA . LEU A 1 217 ? -3.006 29.328 2.844 1 98.88 217 LEU A CA 1
ATOM 1678 C C . LEU A 1 217 ? -4.219 30.234 3.041 1 98.88 217 LEU A C 1
ATOM 1680 O O . LEU A 1 217 ? -4.777 30.75 2.07 1 98.88 217 LEU A O 1
ATOM 1684 N N . HIS A 1 218 ? -4.648 30.453 4.281 1 98.88 218 HIS A N 1
ATOM 1685 C CA . HIS A 1 218 ? -5.707 31.422 4.551 1 98.88 218 HIS A CA 1
ATOM 1686 C C . HIS A 1 218 ? -5.273 32.812 4.168 1 98.88 218 HIS A C 1
ATOM 1688 O O . HIS A 1 218 ? -6.098 33.625 3.732 1 98.88 218 HIS A O 1
ATOM 1694 N N . LEU A 1 219 ? -3.992 33.156 4.266 1 98.62 219 LEU A N 1
ATOM 1695 C CA . LEU A 1 219 ? -3.473 34.438 3.801 1 98.62 219 LEU A CA 1
ATOM 1696 C C . LEU A 1 219 ? -3.611 34.562 2.287 1 98.62 219 LEU A C 1
ATOM 1698 O O . LEU A 1 219 ? -3.73 35.656 1.762 1 98.62 219 LEU A O 1
ATOM 1702 N N . LEU A 1 220 ? -3.639 33.406 1.6 1 98.12 220 LEU A N 1
ATOM 1703 C CA . LEU A 1 220 ? -3.627 33.375 0.141 1 98.12 220 LEU A CA 1
ATOM 1704 C C . LEU A 1 220 ? -5.031 33.188 -0.412 1 98.12 220 LEU A C 1
ATOM 1706 O O . LEU A 1 220 ? -5.246 33.281 -1.623 1 98.12 220 LEU A O 1
ATOM 1710 N N . SER A 1 221 ? -6.008 32.906 0.393 1 98.25 221 SER A N 1
ATOM 1711 C CA . SER A 1 221 ? -7.324 32.531 -0.098 1 98.25 221 SER A CA 1
ATOM 1712 C C . SER A 1 221 ? -8.305 33.688 -0.057 1 98.25 221 SER A C 1
ATOM 1714 O O . SER A 1 221 ? -8.453 34.344 0.977 1 98.25 221 SER A O 1
ATOM 1716 N N . PRO A 1 222 ? -9.055 33.875 -1.122 1 96.81 222 PRO A N 1
ATOM 1717 C CA . PRO A 1 222 ? -10.109 34.875 -1.078 1 96.81 222 PRO A CA 1
ATOM 1718 C C . PRO A 1 222 ? -11.266 34.5 -0.153 1 96.81 222 PRO A C 1
ATOM 1720 O O . PRO A 1 222 ? -11.992 35.344 0.331 1 96.81 222 PRO A O 1
ATOM 1723 N N . MET A 1 223 ? -11.367 33.219 0.116 1 97.75 223 MET A N 1
ATOM 1724 C CA . MET A 1 223 ? -12.469 32.75 0.942 1 97.75 223 MET A CA 1
ATOM 1725 C C . MET A 1 223 ? -12.266 33.125 2.402 1 97.75 223 MET A C 1
ATOM 1727 O O . MET A 1 223 ? -13.203 33.094 3.199 1 97.75 223 MET A O 1
ATOM 1731 N N . SER A 1 224 ? -11.055 33.562 2.75 1 97.88 224 SER A N 1
ATOM 1732 C CA . SER A 1 224 ? -10.734 33.812 4.148 1 97.88 224 SER A CA 1
ATOM 1733 C C . SER A 1 224 ? -10.688 35.312 4.445 1 97.88 224 SER A C 1
ATOM 1735 O O . SER A 1 224 ? -10.352 35.719 5.559 1 97.88 224 SER A O 1
ATOM 1737 N N . LYS A 1 225 ? -11 36.125 3.48 1 96.81 225 LYS A N 1
ATOM 1738 C CA . LYS A 1 225 ? -10.914 37.562 3.629 1 96.81 225 LYS A CA 1
ATOM 1739 C C . LYS A 1 225 ? -11.805 38.062 4.773 1 96.81 225 LYS A C 1
ATOM 1741 O O . LYS A 1 225 ? -12.984 37.719 4.84 1 96.81 225 LYS A O 1
ATOM 1746 N N . GLY A 1 226 ? -11.172 38.75 5.668 1 97.31 226 GLY A N 1
ATOM 1747 C CA . GLY A 1 226 ? -11.914 39.406 6.73 1 97.31 226 GLY A CA 1
ATOM 1748 C C . GLY A 1 226 ? -12.172 38.531 7.93 1 97.31 226 GLY A C 1
ATOM 1749 O O . GLY A 1 226 ? -12.773 38.938 8.914 1 97.31 226 GLY A O 1
ATOM 1750 N N . LEU A 1 227 ? -11.594 37.312 7.922 1 98.56 227 LEU A N 1
ATOM 1751 C CA . LEU A 1 227 ? -11.945 36.344 8.969 1 98.56 227 LEU A CA 1
ATOM 1752 C C . LEU A 1 227 ? -10.938 36.406 10.117 1 98.56 227 LEU A C 1
ATOM 1754 O O . LEU A 1 227 ? -11.188 35.875 11.195 1 98.56 227 LEU A O 1
ATOM 1758 N N . PHE A 1 228 ? -9.812 37.125 9.969 1 98.56 2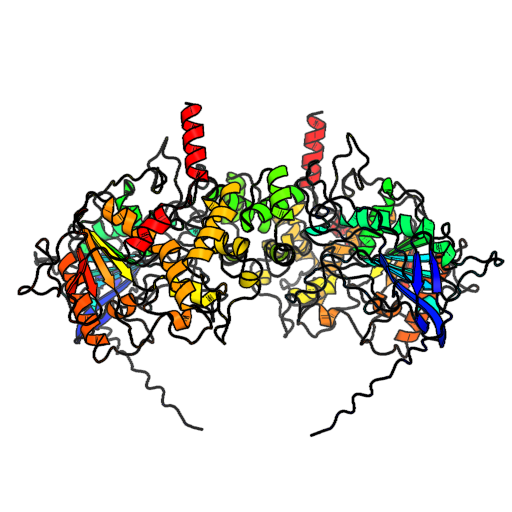28 PHE A N 1
ATOM 1759 C CA . PHE A 1 228 ? -8.781 37.25 10.992 1 98.56 228 PHE A CA 1
ATOM 1760 C C . PHE A 1 228 ? -8.008 38.562 10.805 1 98.56 228 PHE A C 1
ATOM 1762 O O . PHE A 1 228 ? -8.016 39.156 9.719 1 98.56 228 PHE A O 1
ATOM 1769 N N . HIS A 1 229 ? -7.32 39 11.859 1 96.62 229 HIS A N 1
ATOM 1770 C CA . HIS A 1 229 ? -6.637 40.281 11.781 1 96.62 229 HIS A CA 1
ATOM 1771 C C . HIS A 1 229 ? -5.129 40.094 11.922 1 96.62 229 HIS A C 1
ATOM 1773 O O . HIS A 1 229 ? -4.367 41.031 11.609 1 96.62 229 HIS A O 1
ATOM 1779 N N . LYS A 1 230 ? -4.617 38.938 12.469 1 98.38 230 LYS A N 1
ATOM 1780 C CA . LYS A 1 230 ? -3.199 38.594 12.562 1 98.38 230 LYS A CA 1
ATOM 1781 C C . LYS A 1 230 ? -2.979 37.094 12.344 1 98.38 230 LYS A C 1
ATOM 1783 O O . LYS A 1 230 ? -3.93 36.312 12.375 1 98.38 230 LYS A O 1
ATOM 1788 N N . ALA A 1 231 ? -1.705 36.75 12.047 1 98.69 231 ALA A N 1
ATOM 1789 C CA . ALA A 1 231 ? -1.407 35.344 11.766 1 98.69 231 ALA A CA 1
ATOM 1790 C C . ALA A 1 231 ? -0.048 34.938 12.336 1 98.69 231 ALA A C 1
ATOM 1792 O O . ALA A 1 231 ? 0.906 35.719 12.281 1 98.69 231 ALA A O 1
ATOM 1793 N N . ILE A 1 232 ? 0.055 33.781 12.914 1 98.81 232 ILE A N 1
ATOM 1794 C CA . ILE A 1 232 ? 1.311 33.188 13.383 1 98.81 232 ILE A CA 1
ATOM 1795 C C . ILE A 1 232 ? 1.579 31.875 12.672 1 98.81 232 ILE A C 1
ATOM 1797 O O . ILE A 1 232 ? 0.776 30.938 12.75 1 98.81 232 ILE A O 1
ATOM 1801 N N . LEU A 1 233 ? 2.637 31.766 11.938 1 98.88 233 LEU A N 1
ATOM 1802 C CA . LEU A 1 233 ? 3.041 30.562 11.211 1 98.88 233 LEU A CA 1
ATOM 1803 C C . LEU A 1 233 ? 4.238 29.891 11.875 1 98.88 233 LEU A C 1
ATOM 1805 O O . LEU A 1 233 ? 5.336 30.453 11.898 1 98.88 233 LEU A O 1
ATOM 1809 N N . GLU A 1 234 ? 4.031 28.672 12.352 1 98.81 234 GLU A N 1
ATOM 1810 C CA . GLU A 1 234 ? 5.094 27.969 13.07 1 98.81 234 GLU A CA 1
ATOM 1811 C C . GLU A 1 234 ? 5.523 26.703 12.328 1 98.81 234 GLU A C 1
ATOM 1813 O O . GLU A 1 234 ? 4.805 25.703 12.32 1 98.81 234 GLU A O 1
ATOM 1818 N N . SER A 1 235 ? 6.66 26.672 11.672 1 98.56 235 SER A N 1
ATOM 1819 C CA . SER A 1 235 ? 7.332 25.516 11.117 1 98.56 235 SER A CA 1
ATOM 1820 C C . SER A 1 235 ? 6.605 24.984 9.875 1 98.56 235 SER A C 1
ATOM 1822 O O . SER A 1 235 ? 6.379 23.781 9.742 1 98.56 235 SER A O 1
ATOM 1824 N N . GLY A 1 236 ? 6.16 25.859 8.953 1 98.62 236 GLY A N 1
ATOM 1825 C CA . GLY A 1 236 ? 5.551 25.5 7.684 1 98.62 236 GLY A CA 1
ATOM 1826 C C . GLY A 1 236 ? 4.895 26.656 6.973 1 98.62 236 GLY A C 1
ATOM 1827 O O . GLY A 1 236 ? 4.367 27.562 7.617 1 98.62 236 GLY A O 1
ATOM 1828 N N . THR A 1 237 ? 4.934 26.688 5.664 1 98.81 237 THR A N 1
ATOM 1829 C CA . THR A 1 237 ? 4.281 27.703 4.84 1 98.81 237 THR A CA 1
ATOM 1830 C C . THR A 1 237 ? 3.809 27.094 3.52 1 98.81 237 THR A C 1
ATOM 1832 O O . THR A 1 237 ? 4.223 26 3.15 1 98.81 237 THR A O 1
ATOM 1835 N N . PRO A 1 238 ? 2.943 27.781 2.807 1 98.75 238 PRO A N 1
ATOM 1836 C CA . PRO A 1 238 ? 2.488 27.328 1.494 1 98.75 238 PRO A CA 1
ATOM 1837 C C . PRO A 1 238 ? 3.631 27.156 0.496 1 98.75 238 PRO A C 1
ATOM 1839 O O . PRO A 1 238 ? 3.453 26.531 -0.557 1 98.75 238 PRO A O 1
ATOM 1842 N N . LEU A 1 239 ? 4.816 27.703 0.812 1 98.44 239 LEU A N 1
ATOM 1843 C CA . LEU A 1 239 ? 5.926 27.641 -0.13 1 98.44 239 LEU A CA 1
ATOM 1844 C C . LEU A 1 239 ? 6.852 26.469 0.197 1 98.44 239 LEU A C 1
ATOM 1846 O O . LEU A 1 239 ? 7.867 26.266 -0.469 1 98.44 239 LEU A O 1
ATOM 1850 N N . CYS A 1 240 ? 6.543 25.688 1.205 1 98.56 240 CYS A N 1
ATOM 1851 C CA . CYS A 1 240 ? 7.16 24.375 1.336 1 98.56 240 CYS A CA 1
ATOM 1852 C C . CYS A 1 240 ? 6.656 23.422 0.252 1 98.56 240 CYS A C 1
ATOM 1854 O O . CYS A 1 240 ? 5.465 23.406 -0.065 1 98.56 240 CYS A O 1
ATOM 1856 N N . ARG A 1 241 ? 7.484 22.562 -0.277 1 97.75 241 ARG A N 1
ATOM 1857 C CA . ARG A 1 241 ? 7.141 21.75 -1.442 1 97.75 241 ARG A CA 1
ATOM 1858 C C . ARG A 1 241 ? 6.121 20.672 -1.08 1 97.75 241 ARG A C 1
ATOM 1860 O O . ARG A 1 241 ? 5.469 20.109 -1.96 1 97.75 241 ARG A O 1
ATOM 1867 N N . TRP A 1 242 ? 5.93 20.391 0.183 1 97.88 242 TRP A N 1
ATOM 1868 C CA . TRP A 1 242 ? 4.977 19.391 0.639 1 97.88 242 TRP A CA 1
ATOM 1869 C C . TRP A 1 242 ? 3.613 20.016 0.913 1 97.88 242 TRP A C 1
ATOM 1871 O O . TRP A 1 242 ? 2.648 19.297 1.214 1 97.88 242 TRP A O 1
ATOM 1881 N N . ALA A 1 243 ? 3.432 21.312 0.795 1 98.69 243 ALA A N 1
ATOM 1882 C CA . ALA A 1 243 ? 2.309 22.062 1.347 1 98.69 243 ALA A CA 1
ATOM 1883 C C . ALA A 1 243 ? 1.101 22 0.415 1 98.69 243 ALA A C 1
ATOM 1885 O O . ALA A 1 243 ? -0.043 21.953 0.874 1 98.69 243 ALA A O 1
ATOM 1886 N N . VAL A 1 244 ? 1.346 22.094 -0.888 1 98.69 244 VAL A N 1
ATOM 1887 C CA . VAL A 1 244 ? 0.307 22.094 -1.912 1 98.69 244 VAL A CA 1
ATOM 1888 C C . VAL A 1 244 ? 0.677 21.094 -3.016 1 98.69 244 VAL A C 1
ATOM 1890 O O . VAL A 1 244 ? 1.83 21.047 -3.447 1 98.69 244 VAL A O 1
ATOM 1893 N N . SER A 1 245 ? -0.297 20.344 -3.412 1 98.38 245 SER A N 1
ATOM 1894 C CA . SER A 1 245 ? -0.038 19.312 -4.41 1 98.38 245 SER A CA 1
ATOM 1895 C C . SER A 1 245 ? 0.47 19.922 -5.715 1 98.38 245 SER A C 1
ATOM 1897 O O . SER A 1 245 ? -0.134 20.859 -6.246 1 98.38 245 SER A O 1
ATOM 1899 N N . PRO A 1 246 ? 1.6 19.391 -6.191 1 96.75 246 PRO A N 1
ATOM 1900 C CA . PRO A 1 246 ? 1.971 19.812 -7.543 1 96.75 246 PRO A CA 1
ATOM 1901 C C . PRO A 1 246 ? 0.896 19.484 -8.578 1 96.75 246 PRO A C 1
ATOM 1903 O O . PRO A 1 246 ? 0.201 18.484 -8.461 1 96.75 246 PRO A O 1
ATOM 1906 N N . PRO A 1 247 ? 0.768 20.375 -9.547 1 94.62 247 PRO A N 1
ATOM 1907 C CA . PRO A 1 247 ? -0.258 20.156 -10.562 1 94.62 247 PRO A CA 1
ATOM 1908 C C . PRO A 1 247 ? -0.201 18.75 -11.156 1 94.62 247 PRO A C 1
ATOM 1910 O O . PRO A 1 247 ? 0.876 18.266 -11.523 1 94.62 247 PRO A O 1
ATOM 1913 N N . GLY A 1 248 ? -1.357 18.078 -11.203 1 95.94 248 GLY A N 1
ATOM 1914 C CA . GLY A 1 248 ? -1.479 16.766 -11.805 1 95.94 248 GLY A CA 1
ATOM 1915 C C . GLY A 1 248 ? -1.365 15.641 -10.797 1 95.94 248 GLY A C 1
ATOM 1916 O O . GLY A 1 248 ? -1.897 14.547 -11.016 1 95.94 248 GLY A O 1
ATOM 1917 N N . TRP A 1 249 ? -0.739 15.812 -9.711 1 97.56 249 TRP A N 1
ATOM 1918 C CA . TRP A 1 249 ? -0.422 14.719 -8.797 1 97.56 249 TRP A CA 1
ATOM 1919 C C . TRP A 1 249 ? -1.64 14.336 -7.961 1 97.56 249 TRP A C 1
ATOM 1921 O O . TRP A 1 249 ? -1.826 13.164 -7.621 1 97.56 249 TRP A O 1
ATOM 1931 N N . ALA A 1 250 ? -2.461 15.344 -7.578 1 98.31 250 ALA A N 1
ATOM 1932 C CA . ALA A 1 250 ? -3.678 15 -6.852 1 98.31 250 ALA A CA 1
ATOM 1933 C C . ALA A 1 250 ? -4.551 14.055 -7.668 1 98.31 250 ALA A C 1
ATOM 1935 O O . ALA A 1 250 ? -5.082 13.07 -7.141 1 98.31 250 ALA A O 1
ATOM 1936 N N . LYS A 1 251 ? -4.695 14.352 -8.93 1 98.12 251 LYS A N 1
ATOM 1937 C CA . LYS A 1 251 ? -5.461 13.5 -9.844 1 98.12 251 LYS A CA 1
ATOM 1938 C C . LYS A 1 251 ? -4.855 12.109 -9.938 1 98.12 251 LYS A C 1
ATOM 1940 O O . LYS A 1 251 ? -5.574 11.109 -9.883 1 98.12 251 LYS A O 1
ATOM 1945 N N . ARG A 1 252 ? -3.545 11.992 -10.062 1 98 252 ARG A N 1
ATOM 1946 C CA . ARG A 1 252 ? -2.846 10.719 -10.148 1 98 252 ARG A CA 1
ATOM 1947 C C . ARG A 1 252 ? -3.076 9.883 -8.891 1 98 252 ARG A C 1
ATOM 1949 O O . ARG A 1 252 ? -3.295 8.672 -8.977 1 98 252 ARG A O 1
ATOM 1956 N N . ARG A 1 253 ? -2.982 10.539 -7.801 1 98.56 253 ARG A N 1
ATOM 1957 C CA . ARG A 1 253 ? -3.129 9.82 -6.535 1 98.56 253 ARG A CA 1
ATOM 1958 C C . ARG A 1 253 ? -4.57 9.367 -6.328 1 98.56 253 ARG A C 1
ATOM 1960 O O . ARG A 1 253 ? -4.812 8.281 -5.801 1 98.56 253 ARG A O 1
ATOM 1967 N N . ALA A 1 254 ? -5.523 10.172 -6.762 1 98.69 254 ALA A N 1
ATOM 1968 C CA . ALA A 1 254 ? -6.918 9.734 -6.734 1 98.69 254 ALA A CA 1
ATOM 1969 C C . ALA A 1 254 ? -7.129 8.516 -7.621 1 98.69 254 ALA A C 1
ATOM 1971 O O . ALA A 1 254 ? -7.82 7.57 -7.23 1 98.69 254 ALA A O 1
ATOM 1972 N N . ALA A 1 255 ? -6.523 8.539 -8.758 1 98.44 255 ALA A N 1
ATOM 1973 C CA . ALA A 1 255 ? -6.633 7.414 -9.68 1 98.44 255 ALA A CA 1
ATOM 1974 C C . ALA A 1 255 ? -5.988 6.16 -9.086 1 98.44 255 ALA A C 1
ATOM 1976 O O . ALA A 1 255 ? -6.512 5.055 -9.242 1 98.44 255 ALA A O 1
ATOM 1977 N N . ALA A 1 256 ? -4.848 6.324 -8.484 1 98.62 256 ALA A N 1
ATOM 1978 C CA . ALA A 1 256 ? -4.203 5.191 -7.828 1 98.62 256 ALA A CA 1
ATOM 1979 C C . ALA A 1 256 ? -5.094 4.605 -6.738 1 98.62 256 ALA A C 1
ATOM 1981 O O . ALA A 1 256 ? -5.25 3.387 -6.641 1 98.62 256 ALA A O 1
ATOM 1982 N N . LEU A 1 257 ? -5.668 5.5 -5.961 1 98.38 257 LEU A N 1
ATOM 1983 C CA . LEU A 1 257 ? -6.582 5.055 -4.914 1 98.38 257 LEU A CA 1
ATOM 1984 C C . LEU A 1 257 ? -7.777 4.32 -5.512 1 98.38 257 LEU A C 1
ATOM 1986 O O . LEU A 1 257 ? -8.203 3.291 -4.984 1 98.38 257 LEU A O 1
ATOM 1990 N N . ALA A 1 258 ? -8.305 4.836 -6.609 1 98.25 258 ALA A N 1
ATOM 1991 C CA . ALA A 1 258 ? -9.406 4.184 -7.32 1 98.25 258 ALA A CA 1
ATOM 1992 C C . ALA A 1 258 ? -9.008 2.779 -7.766 1 98.25 258 ALA A C 1
ATOM 1994 O O . ALA A 1 258 ? -9.781 1.831 -7.602 1 98.25 258 ALA A O 1
ATOM 1995 N N . THR A 1 259 ? -7.812 2.619 -8.227 1 98.25 259 THR A N 1
ATOM 1996 C CA . THR A 1 259 ? -7.32 1.335 -8.719 1 98.25 259 THR A CA 1
ATOM 1997 C C . THR A 1 259 ? -7.176 0.34 -7.57 1 98.25 259 THR A C 1
ATOM 1999 O O . THR A 1 259 ? -7.668 -0.789 -7.656 1 98.25 259 THR A O 1
ATOM 2002 N N . ILE A 1 260 ? -6.566 0.749 -6.488 1 98.31 260 ILE A N 1
ATOM 2003 C CA . ILE A 1 260 ? -6.301 -0.13 -5.355 1 98.31 260 ILE A CA 1
ATOM 2004 C C . ILE A 1 260 ? -7.621 -0.578 -4.73 1 98.31 260 ILE A C 1
ATOM 2006 O O . ILE A 1 260 ? -7.773 -1.741 -4.352 1 98.31 260 ILE A O 1
ATOM 2010 N N . SER A 1 261 ? -8.602 0.291 -4.727 1 97.19 261 SER A N 1
ATOM 2011 C CA . SER A 1 261 ? -9.875 -0.013 -4.078 1 97.19 261 SER A CA 1
ATOM 2012 C C . SER A 1 261 ? -10.852 -0.661 -5.051 1 97.19 261 SER A C 1
ATOM 2014 O O . SER A 1 261 ? -11.961 -1.032 -4.668 1 97.19 261 SER A O 1
ATOM 2016 N N . GLY A 1 262 ? -10.508 -0.725 -6.297 1 96.12 262 GLY A N 1
ATOM 2017 C CA . GLY A 1 262 ? -11.367 -1.349 -7.293 1 96.12 262 GLY A CA 1
ATOM 2018 C C . GLY A 1 262 ? -12.477 -0.435 -7.781 1 96.12 262 GLY A C 1
ATOM 2019 O O . GLY A 1 262 ? -13.438 -0.894 -8.398 1 96.12 262 GLY A O 1
ATOM 2020 N N . CYS A 1 263 ? -12.398 0.876 -7.52 1 96.56 263 CYS A N 1
ATOM 2021 C CA . CYS A 1 263 ? -13.391 1.848 -7.965 1 96.56 263 CYS A CA 1
ATOM 2022 C C . CYS A 1 263 ? -13.172 2.221 -9.43 1 96.56 263 CYS A C 1
ATOM 2024 O O . CYS A 1 263 ? -12.07 2.055 -9.953 1 96.56 263 CYS A O 1
ATOM 2026 N N . PRO A 1 264 ? -14.219 2.754 -10.102 1 95 264 PRO A N 1
ATOM 2027 C CA . PRO A 1 264 ? -14.07 3.27 -11.461 1 95 264 PRO A CA 1
ATOM 2028 C C . PRO A 1 264 ? -13.195 4.523 -11.523 1 95 264 PRO A C 1
ATOM 2030 O O . PRO A 1 264 ? -13.039 5.219 -10.516 1 95 264 PRO A O 1
ATOM 2033 N N . GLU A 1 265 ? -12.703 4.824 -12.664 1 91.75 265 GLU A N 1
ATOM 2034 C CA . GLU A 1 265 ? -11.812 5.969 -12.836 1 91.75 265 GLU A CA 1
ATOM 2035 C C . GLU A 1 265 ? -12.602 7.234 -13.156 1 91.75 265 GLU A C 1
ATOM 2037 O O . GLU A 1 265 ? -12.125 8.352 -12.922 1 91.75 265 GLU A O 1
ATOM 2042 N N . ASP A 1 266 ? -13.789 7.008 -13.75 1 95.19 266 ASP A N 1
ATOM 2043 C CA . ASP A 1 266 ? -14.656 8.156 -14 1 95.19 266 ASP A CA 1
ATOM 2044 C C . ASP A 1 266 ? -14.93 8.93 -12.711 1 95.19 266 ASP A C 1
ATOM 2046 O O . ASP A 1 266 ? -15.344 8.336 -11.703 1 95.19 266 ASP A O 1
ATOM 2050 N N . SER A 1 267 ? -14.734 10.242 -12.766 1 97.38 267 SER A N 1
ATOM 2051 C CA . SER A 1 267 ? -14.766 11.039 -11.547 1 97.38 267 SER A CA 1
ATOM 2052 C C . SER A 1 267 ? -16.109 10.914 -10.828 1 97.38 267 SER A C 1
ATOM 2054 O O . SER A 1 267 ? -16.156 10.82 -9.602 1 97.38 267 SER A O 1
ATOM 2056 N N . LYS A 1 268 ? -17.234 10.977 -11.586 1 97.38 268 LYS A N 1
ATOM 2057 C CA . LYS A 1 268 ? -18.547 10.891 -10.969 1 97.38 268 LYS A CA 1
ATOM 2058 C C . LYS A 1 268 ? -18.766 9.523 -10.32 1 97.38 268 LYS A C 1
ATOM 2060 O O . LYS A 1 268 ? -19.25 9.438 -9.195 1 97.38 268 LYS A O 1
ATOM 2065 N N . LYS A 1 269 ? -18.391 8.492 -11.031 1 96.25 269 LYS A N 1
ATOM 2066 C CA . LYS A 1 269 ? -18.531 7.141 -10.5 1 96.25 269 LYS A CA 1
ATOM 2067 C C . LYS A 1 269 ? -17.578 6.91 -9.328 1 96.25 269 LYS A C 1
ATOM 2069 O O . LYS A 1 269 ? -17.906 6.207 -8.375 1 96.25 269 LYS A O 1
ATOM 2074 N N . LEU A 1 270 ? -16.406 7.492 -9.492 1 97.5 270 LEU A N 1
ATOM 2075 C CA . LEU A 1 270 ? -15.438 7.402 -8.398 1 97.5 270 LEU A CA 1
ATOM 2076 C C . LEU A 1 270 ? -16 8.055 -7.133 1 97.5 270 LEU A C 1
ATOM 2078 O O . LEU A 1 270 ? -15.906 7.477 -6.047 1 97.5 270 LEU A O 1
ATOM 2082 N N . ALA A 1 271 ? -16.562 9.234 -7.23 1 97.88 271 ALA A N 1
ATOM 2083 C CA . ALA A 1 271 ? -17.141 9.922 -6.082 1 97.88 271 ALA A CA 1
ATOM 2084 C C . ALA A 1 271 ? -18.188 9.055 -5.391 1 97.88 271 ALA A C 1
ATOM 2086 O O . ALA A 1 271 ? -18.188 8.938 -4.16 1 97.88 271 ALA A O 1
ATOM 2087 N N . LYS A 1 272 ? -19.047 8.438 -6.184 1 96.31 272 LYS A N 1
ATOM 2088 C CA . LYS A 1 272 ? -20.078 7.566 -5.625 1 96.31 272 LYS A CA 1
ATOM 2089 C C . LYS A 1 272 ? -19.469 6.367 -4.91 1 96.31 272 LYS A C 1
ATOM 2091 O O . LYS A 1 272 ? -19.891 6 -3.816 1 96.31 272 LYS A O 1
ATOM 2096 N N . CYS A 1 273 ? -18.484 5.789 -5.547 1 95.62 273 CYS A N 1
ATOM 2097 C CA . CYS A 1 273 ? -17.797 4.652 -4.961 1 95.62 273 CYS A CA 1
ATOM 2098 C C . CYS A 1 273 ? -17.172 5.023 -3.619 1 95.62 273 CYS A C 1
ATOM 2100 O O . CYS A 1 273 ? -17.359 4.309 -2.631 1 95.62 273 CYS A O 1
ATOM 2102 N N . LEU A 1 274 ? -16.5 6.156 -3.533 1 97 274 LEU A N 1
ATOM 2103 C CA . LEU A 1 274 ? -15.797 6.609 -2.332 1 97 274 LEU A CA 1
ATOM 2104 C C . LEU A 1 274 ? -16.797 6.949 -1.225 1 97 274 LEU A C 1
ATOM 2106 O O . LEU A 1 274 ? -16.516 6.727 -0.044 1 97 274 LEU A O 1
ATOM 2110 N N . ARG A 1 275 ? -17.906 7.484 -1.572 1 96.62 275 ARG A N 1
ATOM 2111 C CA . ARG A 1 275 ? -18.922 7.836 -0.584 1 96.62 275 ARG A CA 1
ATOM 2112 C C . ARG A 1 275 ? -19.5 6.586 0.067 1 96.62 275 ARG A C 1
ATOM 2114 O O . ARG A 1 275 ? -19.953 6.629 1.215 1 96.62 275 ARG A O 1
ATOM 2121 N N . ASN A 1 276 ? -19.422 5.48 -0.63 1 93 276 ASN A N 1
ATOM 2122 C CA . ASN A 1 276 ? -20 4.246 -0.115 1 93 276 ASN A CA 1
ATOM 2123 C C . ASN A 1 276 ? -18.953 3.359 0.545 1 93 276 ASN A C 1
ATOM 2125 O O . ASN A 1 276 ? -19.281 2.316 1.111 1 93 276 ASN A O 1
ATOM 2129 N N . MET A 1 277 ? -17.781 3.752 0.541 1 94.75 277 MET A N 1
ATOM 2130 C CA . MET A 1 277 ? -16.672 2.98 1.102 1 94.75 277 MET A CA 1
ATOM 2131 C C . MET A 1 277 ? -16.594 3.168 2.611 1 94.75 277 MET A C 1
ATOM 2133 O O . MET A 1 277 ? -16.859 4.258 3.121 1 94.75 277 MET A O 1
ATOM 2137 N N . PRO A 1 278 ? -16.172 2.1 3.369 1 95.94 278 PRO A N 1
ATOM 2138 C CA . PRO A 1 278 ? -15.898 2.33 4.793 1 95.94 278 PRO A CA 1
ATOM 2139 C C . PRO A 1 278 ? -14.844 3.406 5.027 1 95.94 278 PRO A C 1
ATOM 2141 O O . PRO A 1 278 ? -13.812 3.42 4.355 1 95.94 278 PRO A O 1
ATOM 2144 N N . ALA A 1 279 ? -15.07 4.27 6.004 1 96.88 279 ALA A N 1
ATOM 2145 C CA . ALA A 1 279 ? -14.148 5.367 6.281 1 96.88 279 ALA A CA 1
ATOM 2146 C C . ALA A 1 279 ? -12.781 4.84 6.703 1 96.88 279 ALA A C 1
ATOM 2148 O O . ALA A 1 279 ? -11.75 5.422 6.355 1 96.88 279 ALA A O 1
ATOM 2149 N N . GLU A 1 280 ? -12.805 3.762 7.461 1 97 280 GLU A N 1
ATOM 2150 C CA . GLU A 1 280 ? -11.555 3.172 7.934 1 97 280 GLU A CA 1
ATOM 2151 C C . GLU A 1 280 ? -10.68 2.723 6.766 1 97 280 GLU A C 1
ATOM 2153 O O . GLU A 1 280 ? -9.453 2.82 6.828 1 97 280 GLU A O 1
ATOM 2158 N N . LEU A 1 281 ? -11.32 2.227 5.707 1 97.25 281 LEU A N 1
ATOM 2159 C CA . LEU A 1 281 ? -10.562 1.804 4.527 1 97.25 281 LEU A CA 1
ATOM 2160 C C . LEU A 1 281 ? -9.922 3 3.838 1 97.25 281 LEU A C 1
ATOM 2162 O O . LEU A 1 281 ? -8.781 2.914 3.375 1 97.25 281 LEU A O 1
ATOM 2166 N N . LEU A 1 282 ? -10.633 4.086 3.75 1 97.25 282 LEU A N 1
ATOM 2167 C CA . LEU A 1 282 ? -10.078 5.293 3.146 1 97.25 282 LEU A CA 1
ATOM 2168 C C . LEU A 1 282 ? -8.82 5.742 3.885 1 97.25 282 LEU A C 1
ATOM 2170 O O . LEU A 1 282 ? -7.848 6.168 3.26 1 97.25 282 LEU A O 1
ATOM 2174 N N . VAL A 1 283 ? -8.867 5.617 5.195 1 97.88 283 VAL A N 1
ATOM 2175 C CA . VAL A 1 283 ? -7.711 5.969 6.016 1 97.88 283 VAL A CA 1
ATOM 2176 C C . VAL A 1 283 ? -6.562 5.004 5.734 1 97.88 283 VAL A C 1
ATOM 2178 O O . VAL A 1 283 ? -5.41 5.422 5.594 1 97.88 283 VAL A O 1
ATOM 2181 N N . ASP A 1 284 ? -6.863 3.736 5.57 1 97.31 284 ASP A N 1
ATOM 2182 C CA . ASP A 1 284 ? -5.852 2.717 5.309 1 97.31 284 ASP A CA 1
ATOM 2183 C C . ASP A 1 284 ? -5.195 2.93 3.943 1 97.31 284 ASP A C 1
ATOM 2185 O O . ASP A 1 284 ? -3.992 2.719 3.787 1 97.31 284 ASP A O 1
ATOM 2189 N N . LEU A 1 285 ? -5.98 3.307 3 1 97.94 285 LEU A N 1
ATOM 2190 C CA . LEU A 1 285 ? -5.516 3.424 1.623 1 97.94 285 LEU A CA 1
ATOM 2191 C C . LEU A 1 285 ? -4.473 4.527 1.494 1 97.94 285 LEU A C 1
ATOM 2193 O O . LEU A 1 285 ? -3.627 4.488 0.596 1 97.94 285 LEU A O 1
ATOM 2197 N N . LEU A 1 286 ? -4.504 5.496 2.379 1 98.19 286 LEU A N 1
ATOM 2198 C CA . LEU A 1 286 ? -3.471 6.523 2.389 1 98.19 286 LEU A CA 1
ATOM 2199 C C . LEU A 1 286 ? -2.086 5.898 2.514 1 98.19 286 LEU A C 1
ATOM 2201 O O . LEU A 1 286 ? -1.153 6.301 1.813 1 98.19 286 LEU A O 1
ATOM 2205 N N . TYR A 1 287 ? -1.941 4.895 3.328 1 97.75 287 TYR A N 1
ATOM 2206 C CA . TYR A 1 287 ? -0.646 4.273 3.582 1 97.75 287 TYR A CA 1
ATOM 2207 C C . TYR A 1 287 ? -0.172 3.484 2.367 1 97.75 287 TYR A C 1
ATOM 2209 O O . TYR A 1 287 ? 1.026 3.236 2.209 1 97.75 287 TYR A O 1
ATOM 2217 N N . ASN A 1 288 ? -1.104 3.139 1.499 1 98.31 288 ASN A N 1
ATOM 2218 C CA . ASN A 1 288 ? -0.742 2.445 0.267 1 98.31 288 ASN A CA 1
ATOM 2219 C C . ASN A 1 288 ? 0.001 3.367 -0.697 1 98.31 288 ASN A C 1
ATOM 2221 O O . ASN A 1 288 ? 0.582 2.904 -1.681 1 98.31 288 ASN A O 1
ATOM 2225 N N . LEU A 1 289 ? -0.012 4.625 -0.413 1 98.5 289 LEU A N 1
ATOM 2226 C CA . LEU A 1 289 ? 0.596 5.574 -1.337 1 98.5 289 LEU A CA 1
ATOM 2227 C C . LEU A 1 289 ? 2.025 5.902 -0.917 1 98.5 289 LEU A C 1
ATOM 2229 O O . LEU A 1 289 ? 2.695 6.715 -1.562 1 98.5 289 LEU A O 1
ATOM 2233 N N . PHE A 1 290 ? 2.539 5.242 0.155 1 98.19 290 PHE A N 1
ATOM 2234 C CA . PHE A 1 290 ? 3.947 5.363 0.513 1 98.19 290 PHE A CA 1
ATOM 2235 C C . PHE A 1 290 ? 4.812 4.492 -0.391 1 98.19 290 PHE A C 1
ATOM 2237 O O . PHE A 1 290 ? 4.531 3.307 -0.574 1 98.19 290 PHE A O 1
ATOM 2244 N N . GLU A 1 291 ? 5.785 5.09 -0.911 1 97.62 291 GLU A N 1
ATOM 2245 C CA . GLU A 1 291 ? 6.738 4.32 -1.702 1 97.62 291 GLU A CA 1
ATOM 2246 C C . GLU A 1 291 ? 7.645 3.477 -0.809 1 97.62 291 GLU A C 1
ATOM 2248 O O . GLU A 1 291 ? 7.887 2.303 -1.097 1 97.62 291 GLU A O 1
ATOM 2253 N N . TRP A 1 292 ? 8.164 4.09 0.157 1 96.62 292 TRP A N 1
ATOM 2254 C CA . TRP A 1 292 ? 9.172 3.523 1.045 1 96.62 292 TRP A CA 1
ATOM 2255 C C . TRP A 1 292 ? 9 4.043 2.467 1 96.62 292 TRP A C 1
ATOM 2257 O O . TRP A 1 292 ? 8.992 5.258 2.693 1 96.62 292 TRP A O 1
ATOM 2267 N N . LYS A 1 293 ? 8.82 3.053 3.432 1 95.12 293 LYS A N 1
ATOM 2268 C CA . LYS A 1 293 ? 8.523 3.418 4.812 1 95.12 293 LYS A CA 1
ATOM 2269 C C . LYS A 1 293 ? 7.297 4.324 4.891 1 95.12 293 LYS A C 1
ATOM 2271 O O . LYS A 1 293 ? 6.219 3.961 4.418 1 95.12 293 LYS A O 1
ATOM 2276 N N . VAL A 1 294 ? 7.473 5.605 5.273 1 96.56 294 VAL A N 1
ATOM 2277 C CA . VAL A 1 294 ? 6.336 6.508 5.379 1 96.56 294 VAL A CA 1
ATOM 2278 C C . VAL A 1 294 ? 6.441 7.602 4.316 1 96.56 294 VAL A C 1
ATOM 2280 O O . VAL A 1 294 ? 5.789 8.641 4.422 1 96.56 294 VAL A O 1
ATOM 2283 N N . PHE A 1 295 ? 7.316 7.457 3.266 1 97.44 295 PHE A N 1
ATOM 2284 C CA . PHE A 1 295 ? 7.582 8.531 2.318 1 97.44 295 PHE A CA 1
ATOM 2285 C C . PHE A 1 295 ? 6.961 8.227 0.961 1 97.44 295 PHE A C 1
ATOM 2287 O O . PHE A 1 295 ? 7.02 7.086 0.491 1 97.44 295 PHE A O 1
ATOM 2294 N N . PRO A 1 296 ? 6.484 9.227 0.266 1 97.06 296 PRO A N 1
ATOM 2295 C CA . PRO A 1 296 ? 6.332 10.602 0.757 1 97.06 296 PRO A CA 1
ATOM 2296 C C . PRO A 1 296 ? 5.336 10.703 1.909 1 97.06 296 PRO A C 1
ATOM 2298 O O . PRO A 1 296 ? 4.266 10.086 1.866 1 97.06 296 PRO A O 1
ATOM 2301 N N . ALA A 1 297 ? 5.602 11.516 2.801 1 96.81 297 ALA A N 1
ATOM 2302 C CA . ALA A 1 297 ? 4.895 11.5 4.078 1 96.81 297 ALA A CA 1
ATOM 2303 C C . ALA A 1 297 ? 3.518 12.148 3.945 1 96.81 297 ALA A C 1
ATOM 2305 O O . ALA A 1 297 ? 2.629 11.906 4.762 1 96.81 297 ALA A O 1
ATOM 2306 N N . ILE A 1 298 ? 3.346 12.953 2.928 1 97.5 298 ILE A N 1
ATOM 2307 C CA . ILE A 1 298 ? 2.092 13.688 2.775 1 97.5 298 ILE A CA 1
ATOM 2308 C C . ILE A 1 298 ? 1.503 13.422 1.393 1 97.5 298 ILE A C 1
ATOM 2310 O O . ILE A 1 298 ? 1.709 14.203 0.462 1 97.5 298 ILE A O 1
ATOM 2314 N N . PRO A 1 299 ? 0.681 12.383 1.256 1 96.94 299 PRO A N 1
ATOM 2315 C CA . PRO A 1 299 ? 0.099 12.062 -0.05 1 96.94 299 PRO A CA 1
ATOM 2316 C C . PRO A 1 299 ? -1.129 12.906 -0.373 1 96.94 299 PRO A C 1
ATOM 2318 O O . PRO A 1 299 ? -1.476 13.078 -1.544 1 96.94 299 PRO A O 1
ATOM 2321 N N . PHE A 1 300 ? -1.825 13.391 0.64 1 98.44 300 PHE A N 1
ATOM 2322 C CA . PHE A 1 300 ? -2.994 14.234 0.45 1 98.44 300 PHE A CA 1
ATOM 2323 C C . PHE A 1 300 ? -2.799 15.586 1.132 1 98.44 300 PHE A C 1
ATOM 2325 O O . PHE A 1 300 ? -2.592 15.648 2.346 1 98.44 300 PHE A O 1
ATOM 2332 N N . MET A 1 301 ? -2.828 16.562 0.348 1 98.69 301 MET A N 1
ATOM 2333 C CA . MET A 1 301 ? -2.6 17.938 0.766 1 98.69 301 MET A CA 1
ATOM 2334 C C . MET A 1 301 ? -3.492 18.906 -0.012 1 98.69 301 MET A C 1
ATOM 2336 O O . MET A 1 301 ? -4.18 18.5 -0.951 1 98.69 301 MET A O 1
ATOM 2340 N N . PRO A 1 302 ? -3.562 20.141 0.367 1 98.88 302 PRO A N 1
ATOM 2341 C CA . PRO A 1 302 ? -4.355 21.109 -0.389 1 98.88 302 PRO A CA 1
ATOM 2342 C C . PRO A 1 302 ? -3.984 21.156 -1.87 1 98.88 302 PRO A C 1
ATOM 2344 O O . PRO A 1 302 ? -2.838 20.875 -2.23 1 98.88 302 PRO A O 1
ATOM 2347 N N . VAL A 1 303 ? -4.961 21.516 -2.699 1 98.56 303 VAL A N 1
ATOM 2348 C CA . VAL A 1 303 ? -4.793 21.469 -4.148 1 98.56 303 VAL A CA 1
ATOM 2349 C C . VAL A 1 303 ? -5.258 22.781 -4.773 1 98.56 303 VAL A C 1
ATOM 2351 O O . VAL A 1 303 ? -6.031 23.516 -4.164 1 98.56 303 VAL A O 1
ATOM 2354 N N . VAL A 1 304 ? -4.719 23.062 -5.91 1 97.25 304 VAL A N 1
ATOM 2355 C CA . VAL A 1 304 ? -5.246 24.172 -6.695 1 97.25 304 VAL A CA 1
ATOM 2356 C C . VAL A 1 304 ? -6.574 23.766 -7.328 1 97.25 304 VAL A C 1
ATOM 2358 O O . VAL A 1 304 ? -6.688 22.703 -7.93 1 97.25 304 VAL A O 1
ATOM 2361 N N . GLU A 1 305 ? -7.551 24.562 -7.148 1 96.94 305 GLU A N 1
ATOM 2362 C CA . GLU A 1 305 ? -8.875 24.312 -7.699 1 96.94 305 GLU A CA 1
ATOM 2363 C C . GLU A 1 305 ? -9.078 25.047 -9.023 1 96.94 305 GLU A C 1
ATOM 2365 O O . GLU A 1 305 ? -8.328 25.969 -9.344 1 96.94 305 GLU A O 1
ATOM 2370 N N . ASN A 1 306 ? -10.078 24.516 -9.797 1 92.88 306 ASN A N 1
ATOM 2371 C CA . ASN A 1 306 ? -10.539 25.266 -10.961 1 92.88 306 ASN A CA 1
ATOM 2372 C C . ASN A 1 306 ? -11.375 26.469 -10.562 1 92.88 306 ASN A C 1
ATOM 2374 O O . ASN A 1 306 ? -12.484 26.328 -10.055 1 92.88 306 ASN A O 1
ATOM 2378 N N . CYS A 1 307 ? -10.898 27.672 -10.805 1 92.44 307 CYS A N 1
ATOM 2379 C CA . CYS A 1 307 ? -11.555 28.875 -10.336 1 92.44 307 CYS A CA 1
ATOM 2380 C C . CYS A 1 307 ? -12.227 29.609 -11.492 1 92.44 307 CYS A C 1
ATOM 2382 O O . CYS A 1 307 ? -12.539 30.797 -11.383 1 92.44 307 CYS A O 1
ATOM 2384 N N . GLU A 1 308 ? -12.406 29 -12.57 1 89.19 308 GLU A N 1
ATOM 2385 C CA . GLU A 1 308 ? -12.992 29.656 -13.742 1 89.19 308 GLU A CA 1
ATOM 2386 C C . GLU A 1 308 ? -14.438 30.062 -13.484 1 89.19 308 GLU A C 1
ATOM 2388 O O . GLU A 1 308 ? -14.852 31.172 -13.828 1 89.19 308 GLU A O 1
ATOM 2393 N N . ASN A 1 309 ? -15.219 29.188 -12.859 1 86.88 309 ASN A N 1
ATOM 2394 C CA . ASN A 1 309 ? -16.641 29.469 -12.75 1 86.88 309 ASN A CA 1
ATOM 2395 C C . ASN A 1 309 ? -17.078 29.547 -11.289 1 86.88 309 ASN A C 1
ATOM 2397 O O . ASN A 1 309 ? -18.281 29.547 -10.992 1 86.88 309 ASN A O 1
ATOM 2401 N N . LYS A 1 310 ? -16.109 29.578 -10.445 1 87.88 310 LYS A N 1
ATOM 2402 C CA . LYS A 1 310 ? -16.453 29.656 -9.031 1 87.88 310 LYS A CA 1
ATOM 2403 C C . LYS A 1 310 ? -15.266 30.141 -8.195 1 87.88 310 LYS A C 1
ATOM 2405 O O . LYS A 1 310 ? -14.125 30.094 -8.656 1 87.88 310 LYS A O 1
ATOM 2410 N N . THR A 1 311 ? -15.648 30.625 -7.062 1 87.81 311 THR A N 1
ATOM 2411 C CA . THR A 1 311 ? -14.594 30.953 -6.117 1 87.81 311 THR A CA 1
ATOM 2412 C C . THR A 1 311 ? -14 29.703 -5.492 1 87.81 311 THR A C 1
ATOM 2414 O O . THR A 1 311 ? -14.711 28.938 -4.84 1 87.81 311 THR A O 1
ATOM 2417 N N . GLY A 1 312 ? -12.797 29.516 -5.723 1 93.94 312 GLY A N 1
ATOM 2418 C CA . GLY A 1 312 ? -12.07 28.422 -5.105 1 93.94 312 GLY A CA 1
ATOM 2419 C C . GLY A 1 312 ? -11.305 28.828 -3.863 1 93.94 312 GLY A C 1
ATOM 2420 O O . GLY A 1 312 ? -11.086 30.016 -3.627 1 93.94 312 GLY A O 1
ATOM 2421 N N . PHE A 1 313 ? -11 27.844 -3.088 1 97.94 313 PHE A N 1
ATOM 2422 C CA . PHE A 1 313 ? -10.188 28.141 -1.919 1 97.94 313 PHE A CA 1
ATOM 2423 C C . PHE A 1 313 ? -8.805 28.625 -2.334 1 97.94 313 PHE A C 1
ATOM 2425 O O . PHE A 1 313 ? -8.281 29.594 -1.784 1 97.94 313 PHE A O 1
ATOM 2432 N N . LEU A 1 314 ? -8.219 27.891 -3.24 1 97.88 314 LEU A N 1
ATOM 2433 C CA . LEU A 1 314 ? -6.906 28.219 -3.795 1 97.88 314 LEU A CA 1
ATOM 2434 C C . LEU A 1 314 ? -6.918 28.094 -5.316 1 97.88 314 LEU A C 1
ATOM 2436 O O . LEU A 1 314 ? -7.184 27.016 -5.852 1 97.88 314 LEU A O 1
ATOM 2440 N N . CYS A 1 315 ? -6.527 29.156 -6.02 1 94.94 315 CYS A N 1
ATOM 2441 C CA . CYS A 1 315 ? -6.719 29.172 -7.465 1 94.94 315 CYS A CA 1
ATOM 2442 C C . CYS A 1 315 ? -5.383 29.062 -8.195 1 94.94 315 CYS A C 1
ATOM 2444 O O . CYS A 1 315 ? -5.344 28.766 -9.383 1 94.94 315 CYS A O 1
ATOM 2446 N N . LYS A 1 316 ? -4.348 29.344 -7.473 1 94.31 316 LYS A N 1
ATOM 2447 C CA . LYS A 1 316 ? -3.025 29.328 -8.094 1 94.31 316 LYS A CA 1
ATOM 2448 C C . LYS A 1 316 ? -2.037 28.531 -7.246 1 94.31 316 LYS A C 1
ATOM 2450 O O . LYS A 1 316 ? -2.148 28.484 -6.02 1 94.31 316 LYS A O 1
ATOM 2455 N N . TYR A 1 317 ? -1.096 27.906 -7.961 1 96.88 317 TYR A N 1
ATOM 2456 C CA . TYR A 1 317 ? -0.049 27.172 -7.27 1 96.88 317 TYR A CA 1
ATOM 2457 C C . TYR A 1 317 ? 0.97 28.109 -6.645 1 96.88 317 TYR A C 1
ATOM 2459 O O . TYR A 1 317 ? 1.676 28.828 -7.355 1 96.88 317 TYR A O 1
ATOM 2467 N N . PRO A 1 318 ? 1.162 28.078 -5.328 1 97.62 318 PRO A N 1
ATOM 2468 C CA . PRO A 1 318 ? 1.883 29.141 -4.633 1 97.62 318 PRO A CA 1
ATOM 2469 C C . PRO A 1 318 ? 3.363 29.188 -5.004 1 97.62 318 PRO A C 1
ATOM 2471 O O . PRO A 1 318 ? 3.963 30.266 -5.016 1 97.62 318 PRO A O 1
ATOM 2474 N N . LEU A 1 319 ? 3.986 28.062 -5.309 1 96.81 319 LEU A N 1
ATOM 2475 C CA . LEU A 1 319 ? 5.422 28.031 -5.566 1 96.81 319 LEU A CA 1
ATOM 2476 C C . LEU A 1 319 ? 5.754 28.781 -6.852 1 96.81 319 LEU A C 1
ATOM 2478 O O . LEU A 1 319 ? 6.852 29.328 -6.996 1 96.81 319 LEU A O 1
ATOM 2482 N N . THR A 1 320 ? 4.805 28.859 -7.793 1 95.94 320 THR A N 1
ATOM 2483 C CA . THR A 1 320 ? 5.082 29.516 -9.055 1 95.94 320 THR A CA 1
ATOM 2484 C C . THR A 1 320 ? 4.273 30.812 -9.18 1 95.94 320 THR A C 1
ATOM 2486 O O . THR A 1 320 ? 4.602 31.688 -9.984 1 95.94 320 THR A O 1
ATOM 2489 N N . ASN A 1 321 ? 3.213 30.906 -8.453 1 94.75 321 ASN A N 1
ATOM 2490 C CA . ASN A 1 321 ? 2.338 32.062 -8.461 1 94.75 321 ASN A CA 1
ATOM 2491 C C . ASN A 1 321 ? 1.923 32.469 -7.043 1 94.75 321 ASN A C 1
ATOM 2493 O O . ASN A 1 321 ? 0.799 32.188 -6.625 1 94.75 321 ASN A O 1
ATOM 2497 N N . PHE A 1 322 ? 2.783 33.219 -6.391 1 95.44 322 PHE A N 1
ATOM 2498 C CA . PHE A 1 322 ? 2.518 33.656 -5.023 1 95.44 322 PHE A CA 1
ATOM 2499 C C . PHE A 1 322 ? 1.687 34.938 -5.012 1 95.44 322 PHE A C 1
ATOM 2501 O O . PHE A 1 322 ? 2.119 35.969 -5.527 1 95.44 322 PHE A O 1
ATOM 2508 N N . LYS A 1 323 ? 0.477 34.812 -4.516 1 93.81 323 LYS A N 1
ATOM 2509 C CA . LYS A 1 323 ? -0.402 35.969 -4.41 1 93.81 323 LYS A CA 1
ATOM 2510 C C . LYS A 1 323 ? -1.067 36.031 -3.039 1 93.81 323 LYS A C 1
ATOM 2512 O O . LYS A 1 323 ? -1.876 35.188 -2.695 1 93.81 323 LYS A O 1
ATOM 2517 N N . GLN A 1 324 ? -0.74 37.062 -2.35 1 95 324 GLN A N 1
ATOM 2518 C CA . GLN A 1 324 ? -1.338 37.281 -1.036 1 95 324 GLN A CA 1
ATOM 2519 C C . GLN A 1 324 ? -2.678 38 -1.149 1 95 324 GLN A C 1
ATOM 2521 O O . GLN A 1 324 ? -2.777 39.031 -1.825 1 95 324 GLN A O 1
ATOM 2526 N N . GLU A 1 325 ? -3.742 37.406 -0.548 1 93.5 325 GLU A N 1
ATOM 2527 C CA . GLU A 1 325 ? -5.094 37.969 -0.578 1 93.5 325 GLU A CA 1
ATOM 2528 C C . GLU A 1 325 ? -5.387 38.781 0.685 1 93.5 325 GLU A C 1
ATOM 2530 O O . GLU A 1 325 ? -6.199 39.719 0.661 1 93.5 325 GLU A O 1
ATOM 2535 N N . ASN A 1 326 ? -4.766 38.344 1.776 1 95 326 ASN A N 1
ATOM 2536 C CA . ASN A 1 326 ? -5.008 38.969 3.082 1 95 326 ASN A CA 1
ATOM 2537 C C . ASN A 1 326 ? -3.721 39.5 3.693 1 95 326 ASN A C 1
ATOM 2539 O O . ASN A 1 326 ? -2.82 38.75 4.043 1 95 326 ASN A O 1
ATOM 2543 N N . ASN A 1 327 ? -3.688 40.812 3.875 1 95.94 327 ASN A N 1
ATOM 2544 C CA . ASN A 1 327 ? -2.498 41.469 4.402 1 95.94 327 ASN A CA 1
ATOM 2545 C C . ASN A 1 327 ? -2.66 41.844 5.875 1 95.94 327 ASN A C 1
ATOM 2547 O O . ASN A 1 327 ? -3.236 42.875 6.207 1 95.94 327 ASN A O 1
ATOM 2551 N N . VAL A 1 328 ? -2.17 41 6.703 1 97.19 328 VAL A N 1
ATOM 2552 C CA . VAL A 1 328 ? -2.223 41.188 8.148 1 97.19 328 VAL A CA 1
ATOM 2553 C C . VAL A 1 328 ? -0.825 41.031 8.742 1 97.19 328 VAL A C 1
ATOM 2555 O O . VAL A 1 328 ? 0.056 40.438 8.117 1 97.19 328 VAL A O 1
ATOM 2558 N N . PRO A 1 329 ? -0.557 41.594 9.969 1 97.38 329 PRO A N 1
ATOM 2559 C CA . PRO A 1 329 ? 0.731 41.344 10.617 1 97.38 329 PRO A CA 1
ATOM 2560 C C . PRO A 1 329 ? 0.985 39.875 10.875 1 97.38 329 PRO A C 1
ATOM 2562 O O . PRO A 1 329 ? 0.059 39.125 11.219 1 97.38 329 PRO A O 1
ATOM 2565 N N . ILE A 1 330 ? 2.311 39.5 10.719 1 98.06 330 ILE A N 1
ATOM 2566 C CA . ILE A 1 330 ? 2.639 38.094 10.766 1 98.06 330 ILE A CA 1
ATOM 2567 C C . ILE A 1 330 ? 3.803 37.844 11.727 1 98.06 330 ILE A C 1
ATOM 2569 O O . ILE A 1 330 ? 4.766 38.625 11.734 1 98.06 330 ILE A O 1
ATOM 2573 N N . LEU A 1 331 ? 3.658 36.906 12.562 1 98 331 LEU A N 1
ATOM 2574 C CA . LEU A 1 331 ? 4.734 36.281 13.32 1 98 331 LEU A CA 1
ATOM 2575 C C . LEU A 1 331 ? 5.023 34.875 12.797 1 98 331 LEU A C 1
ATOM 2577 O O . LEU A 1 331 ? 4.109 34.062 12.664 1 98 331 LEU A O 1
ATOM 2581 N N . MET A 1 332 ? 6.273 34.625 12.383 1 98.38 332 MET A N 1
ATOM 2582 C CA . MET A 1 332 ? 6.527 33.281 11.836 1 98.38 332 MET A CA 1
ATOM 2583 C C . MET A 1 332 ? 7.945 32.844 12.148 1 98.38 332 MET A C 1
ATOM 2585 O O . MET A 1 332 ? 8.805 33.656 12.5 1 98.38 332 MET A O 1
ATOM 2589 N N . GLY A 1 333 ? 8.141 31.562 12.109 1 98.25 333 GLY A N 1
ATOM 2590 C CA . GLY A 1 333 ? 9.469 31.047 12.375 1 98.25 333 GLY A CA 1
ATOM 2591 C C . GLY A 1 333 ? 9.555 29.531 12.258 1 98.25 333 GLY A C 1
ATOM 2592 O O . GLY A 1 333 ? 8.719 28.906 11.602 1 98.25 333 GLY A O 1
ATOM 2593 N N . MET A 1 334 ? 10.695 28.984 12.742 1 98.5 334 MET A N 1
ATOM 2594 C CA . MET A 1 334 ? 11 27.562 12.664 1 98.5 334 MET A CA 1
ATOM 2595 C C . MET A 1 334 ? 11.914 27.125 13.805 1 98.5 334 MET A C 1
ATOM 2597 O O . MET A 1 334 ? 12.469 27.969 14.508 1 98.5 334 MET A O 1
ATOM 2601 N N . ASN A 1 335 ? 11.992 25.844 13.984 1 98.56 335 ASN A N 1
ATOM 2602 C CA . ASN A 1 335 ? 12.977 25.266 14.898 1 98.56 335 ASN A CA 1
ATOM 2603 C C . ASN A 1 335 ? 14.312 25.016 14.203 1 98.56 335 ASN A C 1
ATOM 2605 O O . ASN A 1 335 ? 14.344 24.734 13.008 1 98.56 335 ASN A O 1
ATOM 2609 N N . SER A 1 336 ? 15.359 25.031 14.93 1 97.88 336 SER A N 1
ATOM 2610 C CA . SER A 1 336 ? 16.688 24.922 14.344 1 97.88 336 SER A CA 1
ATOM 2611 C C . SER A 1 336 ? 16.953 23.516 13.805 1 97.88 336 SER A C 1
ATOM 2613 O O . SER A 1 336 ? 17.766 23.344 12.898 1 97.88 336 SER A O 1
ATOM 2615 N N . GLY A 1 337 ? 16.344 22.547 14.352 1 97.5 337 GLY A N 1
ATOM 2616 C CA . GLY A 1 337 ? 16.516 21.156 13.938 1 97.5 337 GLY A CA 1
ATOM 2617 C C . GLY A 1 337 ? 15.227 20.516 13.461 1 97.5 337 GLY A C 1
ATOM 2618 O O . GLY A 1 337 ? 14.883 19.406 13.883 1 97.5 337 GLY A O 1
ATOM 2619 N N . GLU A 1 338 ? 14.484 21.188 12.555 1 98 338 GLU A N 1
ATOM 2620 C CA . GLU A 1 338 ? 13.188 20.734 12.039 1 98 338 GLU A CA 1
ATOM 2621 C C . GLU A 1 338 ? 13.273 19.297 11.523 1 98 338 GLU A C 1
ATOM 2623 O O . GLU A 1 338 ? 12.352 18.5 11.727 1 98 338 GLU A O 1
ATOM 2628 N N . GLY A 1 339 ? 14.414 18.969 10.984 1 97.69 339 GLY A N 1
ATOM 2629 C CA . GLY A 1 339 ? 14.586 17.734 10.227 1 97.69 339 GLY A CA 1
ATOM 2630 C C . GLY A 1 339 ? 14.609 16.5 11.102 1 97.69 339 GLY A C 1
ATOM 2631 O O . GLY A 1 339 ? 14.516 15.375 10.602 1 97.69 339 GLY A O 1
ATOM 2632 N N . GLY A 1 340 ? 14.711 16.75 12.445 1 96.38 340 GLY A N 1
ATOM 2633 C CA . GLY A 1 340 ? 14.625 15.609 13.344 1 96.38 340 GLY A CA 1
ATOM 2634 C C . GLY A 1 340 ? 13.375 14.773 13.148 1 96.38 340 GLY A C 1
ATOM 2635 O O . GLY A 1 340 ? 13.375 13.57 13.406 1 96.38 340 GLY A O 1
ATOM 2636 N N . LEU A 1 341 ? 12.352 15.383 12.617 1 95.25 341 LEU A N 1
ATOM 2637 C CA . LEU A 1 341 ? 11.07 14.742 12.352 1 95.25 341 LEU A CA 1
ATOM 2638 C C . LEU A 1 341 ? 11.25 13.5 11.477 1 95.25 341 LEU A C 1
ATOM 2640 O O . LEU A 1 341 ? 10.812 12.414 11.844 1 95.25 341 LEU A O 1
ATOM 2644 N N . PHE A 1 342 ? 11.961 13.625 10.352 1 95.75 342 PHE A N 1
ATOM 2645 C CA . PHE A 1 342 ? 12.055 12.523 9.391 1 95.75 342 PHE A CA 1
ATOM 2646 C C . PHE A 1 342 ? 13.398 11.812 9.516 1 95.75 342 PHE A C 1
ATOM 2648 O O . PHE A 1 342 ? 13.539 10.672 9.086 1 95.75 342 PHE A O 1
ATOM 2655 N N . ALA A 1 343 ? 14.422 12.508 10.102 1 96.12 343 ALA A N 1
ATOM 2656 C CA . ALA A 1 343 ? 15.672 11.812 10.383 1 96.12 343 ALA A CA 1
ATOM 2657 C C . ALA A 1 343 ? 15.438 10.633 11.336 1 96.12 343 ALA A C 1
ATOM 2659 O O . ALA A 1 343 ? 16.062 9.578 11.188 1 96.12 343 ALA A O 1
ATOM 2660 N N . ALA A 1 344 ? 14.531 10.836 12.18 1 94.5 344 ALA A N 1
ATOM 2661 C CA . ALA A 1 344 ? 14.219 9.812 13.164 1 94.5 344 ALA A CA 1
ATOM 2662 C C . ALA A 1 344 ? 13.719 8.539 12.492 1 94.5 344 ALA A C 1
ATOM 2664 O O . ALA A 1 344 ? 13.812 7.445 13.062 1 94.5 344 ALA A O 1
ATOM 2665 N N . ARG A 1 345 ? 13.195 8.617 11.312 1 94.81 345 ARG A N 1
ATOM 2666 C CA . ARG A 1 345 ? 12.57 7.492 10.625 1 94.81 345 ARG A CA 1
ATOM 2667 C C . ARG A 1 345 ? 13.586 6.738 9.766 1 94.81 345 ARG A C 1
ATOM 2669 O O . ARG A 1 345 ? 13.32 5.625 9.312 1 94.81 345 ARG A O 1
ATOM 2676 N N . ILE A 1 346 ? 14.781 7.312 9.531 1 96.38 346 ILE A N 1
ATOM 2677 C CA . ILE A 1 346 ? 15.711 6.652 8.625 1 96.38 346 ILE A CA 1
ATOM 2678 C C . ILE A 1 346 ? 16.891 6.082 9.422 1 96.38 346 ILE A C 1
ATOM 2680 O O . ILE A 1 346 ? 17.859 5.598 8.836 1 96.38 346 ILE A O 1
ATOM 2684 N N . PHE A 1 347 ? 16.797 6.191 10.742 1 96.06 347 PHE A N 1
ATOM 2685 C CA . PHE A 1 347 ? 17.75 5.539 11.641 1 96.06 347 PHE A CA 1
ATOM 2686 C C . PHE A 1 347 ? 17.031 4.531 12.539 1 96.06 347 PHE A C 1
ATOM 2688 O O . PHE A 1 347 ? 15.914 4.781 12.992 1 96.06 347 PHE A O 1
ATOM 2695 N N . ASN A 1 348 ? 17.672 3.383 12.766 1 94.62 348 ASN A N 1
ATOM 2696 C CA . ASN A 1 348 ? 17.047 2.334 13.562 1 94.62 348 ASN A CA 1
ATOM 2697 C C . ASN A 1 348 ? 17.297 2.541 15.055 1 94.62 348 ASN A C 1
ATOM 2699 O O . ASN A 1 348 ? 17.75 3.611 15.469 1 94.62 348 ASN A O 1
ATOM 2703 N N . GLU A 1 349 ? 16.953 1.602 15.891 1 93.06 349 GLU A N 1
ATOM 2704 C CA . GLU A 1 349 ? 17.031 1.695 17.344 1 93.06 349 GLU A CA 1
ATOM 2705 C C . GLU A 1 349 ? 18.469 1.896 17.812 1 93.06 349 GLU A C 1
ATOM 2707 O O . GLU A 1 349 ? 18.703 2.49 18.875 1 93.06 349 GLU A O 1
ATOM 2712 N N . LYS A 1 350 ? 19.484 1.437 17.031 1 94.06 350 LYS A N 1
ATOM 2713 C CA . LYS A 1 350 ? 20.906 1.615 17.328 1 94.06 350 LYS A CA 1
ATOM 2714 C C . LYS A 1 350 ? 21.453 2.873 16.672 1 94.06 350 LYS A C 1
ATOM 2716 O O . LYS A 1 350 ? 22.672 3.111 16.688 1 94.06 350 LYS A O 1
ATOM 2721 N N . CYS A 1 351 ? 20.5 3.604 16.031 1 94.19 351 CYS A N 1
ATOM 2722 C CA . CYS A 1 351 ? 20.812 4.848 15.328 1 94.19 351 CYS A CA 1
ATOM 2723 C C . CYS A 1 351 ? 21.734 4.594 14.148 1 94.19 351 CYS A C 1
ATOM 2725 O O . CYS A 1 351 ? 22.641 5.395 13.867 1 94.19 351 CYS A O 1
ATOM 2727 N N . GLU A 1 352 ? 21.547 3.436 13.617 1 96.06 352 GLU A N 1
ATOM 2728 C CA . GLU A 1 352 ? 22.188 3.135 12.336 1 96.06 352 GLU A CA 1
ATOM 2729 C C . GLU A 1 352 ? 21.281 3.5 11.164 1 96.06 352 GLU A C 1
ATOM 2731 O O . GLU A 1 352 ? 20.062 3.309 11.234 1 96.06 352 GLU A O 1
ATOM 2736 N N . VAL A 1 353 ? 21.938 3.992 10.164 1 96.38 353 VAL A N 1
ATOM 2737 C CA . VAL A 1 353 ? 21.172 4.473 9.016 1 96.38 353 VAL A CA 1
ATOM 2738 C C . VAL A 1 353 ? 20.516 3.295 8.305 1 96.38 353 VAL A C 1
ATOM 2740 O O . VAL A 1 353 ? 21.047 2.186 8.297 1 96.38 353 VAL A O 1
ATOM 2743 N N . ASP A 1 354 ? 19.391 3.523 7.703 1 95.81 354 ASP A N 1
ATOM 2744 C CA . ASP A 1 354 ? 18.656 2.539 6.918 1 95.81 354 ASP A CA 1
ATOM 2745 C C . ASP A 1 354 ? 19.5 2.008 5.762 1 95.81 354 ASP A C 1
ATOM 2747 O O . ASP A 1 354 ? 20.062 2.787 4.988 1 95.81 354 ASP A O 1
ATOM 2751 N N . GLN A 1 355 ? 19.531 0.725 5.582 1 94.81 355 GLN A N 1
ATOM 2752 C CA . GLN A 1 355 ? 20.422 0.104 4.605 1 94.81 355 GLN A CA 1
ATOM 2753 C C . GLN A 1 355 ? 19.938 0.362 3.182 1 94.81 355 GLN A C 1
ATOM 2755 O O . GLN A 1 355 ? 20.75 0.508 2.264 1 94.81 355 GLN A O 1
ATOM 2760 N N . GLU A 1 356 ? 18.672 0.377 2.961 1 94.81 356 GLU A N 1
ATOM 2761 C CA . GLU A 1 356 ? 18.141 0.657 1.626 1 94.81 356 GLU A CA 1
ATOM 2762 C C . GLU A 1 356 ? 18.516 2.066 1.174 1 94.81 356 GLU A C 1
ATOM 2764 O O . GLU A 1 356 ? 18.906 2.271 0.023 1 94.81 356 GLU A O 1
ATOM 2769 N N . LEU A 1 357 ? 18.344 2.982 2.131 1 96.5 357 LEU A N 1
ATOM 2770 C CA . LEU A 1 357 ? 18.734 4.355 1.825 1 96.5 357 LEU A CA 1
ATOM 2771 C C . LEU A 1 357 ? 20.234 4.445 1.528 1 96.5 357 LEU A C 1
ATOM 2773 O O . LEU A 1 357 ? 20.641 5.117 0.578 1 96.5 357 LEU A O 1
ATOM 2777 N N . LYS A 1 358 ? 20.984 3.793 2.344 1 95.62 358 LYS A N 1
ATOM 2778 C CA . LYS A 1 358 ? 22.438 3.812 2.166 1 95.62 358 LYS A CA 1
ATOM 2779 C C . LYS A 1 358 ? 22.828 3.273 0.792 1 95.62 358 LYS A C 1
ATOM 2781 O O . LYS A 1 358 ? 23.703 3.832 0.128 1 95.62 358 LYS A O 1
ATOM 2786 N N . LYS A 1 359 ? 22.141 2.238 0.347 1 94.5 359 LYS A N 1
ATOM 2787 C CA . LYS A 1 359 ? 22.484 1.562 -0.902 1 94.5 359 LYS A CA 1
ATOM 2788 C C . LYS A 1 359 ? 21.938 2.324 -2.105 1 94.5 359 LYS A C 1
ATOM 2790 O O . LYS A 1 359 ? 22.531 2.299 -3.186 1 94.5 359 LYS A O 1
ATOM 2795 N N . ASN A 1 360 ? 20.828 2.963 -1.94 1 95.44 360 ASN A N 1
ATOM 2796 C CA . ASN A 1 360 ? 20.125 3.641 -3.029 1 95.44 360 ASN A CA 1
ATOM 2797 C C . ASN A 1 360 ? 19.734 5.062 -2.646 1 95.44 360 ASN A C 1
ATOM 2799 O O . ASN A 1 360 ? 18.578 5.445 -2.77 1 95.44 360 ASN A O 1
ATOM 2803 N N . PHE A 1 361 ? 20.75 5.879 -2.285 1 96.56 361 PHE A N 1
ATOM 2804 C CA . PHE A 1 361 ? 20.531 7.219 -1.749 1 96.56 361 PHE A CA 1
ATOM 2805 C C . PHE A 1 361 ? 19.734 8.078 -2.723 1 96.56 361 PHE A C 1
ATOM 2807 O O . PHE A 1 361 ? 18.734 8.68 -2.348 1 96.56 361 PHE A O 1
ATOM 2814 N N . ASP A 1 362 ? 20.094 8.062 -3.973 1 94.81 362 ASP A N 1
ATOM 2815 C CA . ASP A 1 362 ? 19.5 8.938 -4.969 1 94.81 362 ASP A CA 1
ATOM 2816 C C . ASP A 1 362 ? 18 8.656 -5.117 1 94.81 362 ASP A C 1
ATOM 2818 O O . ASP A 1 362 ? 17.203 9.586 -5.211 1 94.81 362 ASP A O 1
ATOM 2822 N N . HIS A 1 363 ? 17.672 7.395 -5.051 1 95.06 363 HIS A N 1
ATOM 2823 C CA . HIS A 1 363 ? 16.281 7.016 -5.277 1 95.06 363 HIS A CA 1
ATOM 2824 C C . HIS A 1 363 ? 15.398 7.441 -4.113 1 95.06 363 HIS A C 1
ATOM 2826 O O . HIS A 1 363 ? 14.391 8.125 -4.312 1 95.06 363 HIS A O 1
ATOM 2832 N N . TYR A 1 364 ? 15.82 7.121 -2.939 1 96.88 364 TYR A N 1
ATOM 2833 C CA . TYR A 1 364 ? 14.945 7.285 -1.788 1 96.88 364 TYR A CA 1
ATOM 2834 C C . TYR A 1 364 ? 14.961 8.727 -1.291 1 96.88 364 TYR A C 1
ATOM 2836 O O . TYR A 1 364 ? 13.945 9.234 -0.805 1 96.88 364 TYR A O 1
ATOM 2844 N N . ILE A 1 365 ? 16.109 9.445 -1.448 1 97.69 365 ILE A N 1
ATOM 2845 C CA . ILE A 1 365 ? 16.203 10.797 -0.917 1 97.69 365 ILE A CA 1
ATOM 2846 C C . ILE A 1 365 ? 15.305 11.734 -1.727 1 97.69 365 ILE A C 1
ATOM 2848 O O . ILE A 1 365 ? 14.758 12.695 -1.189 1 97.69 365 ILE A O 1
ATOM 2852 N N . SER A 1 366 ? 15.117 11.453 -3.047 1 97.5 366 SER A N 1
ATOM 2853 C CA . SER A 1 366 ? 14.273 12.289 -3.896 1 97.5 366 SER A CA 1
ATOM 2854 C C . SER A 1 366 ? 12.82 12.242 -3.445 1 97.5 366 SER A C 1
ATOM 2856 O O . SER A 1 366 ? 12.109 13.242 -3.529 1 97.5 366 SER A O 1
ATOM 2858 N N . SER A 1 367 ? 12.398 11.023 -2.936 1 96.88 367 SER A N 1
ATOM 2859 C CA . SER A 1 367 ? 11.047 10.875 -2.41 1 96.88 367 SER A CA 1
ATOM 2860 C C . SER A 1 367 ? 10.914 11.523 -1.034 1 96.88 367 SER A C 1
ATOM 2862 O O . SER A 1 367 ? 9.953 12.242 -0.772 1 96.88 367 SER A O 1
ATOM 2864 N N . LEU A 1 368 ? 11.891 11.273 -0.192 1 97.69 368 LEU A N 1
ATOM 2865 C CA . LEU A 1 368 ? 11.883 11.797 1.17 1 97.69 368 LEU A CA 1
ATOM 2866 C C . LEU A 1 368 ? 11.867 13.328 1.165 1 97.69 368 LEU A C 1
ATOM 2868 O O . LEU A 1 368 ? 11.102 13.945 1.91 1 97.69 368 LEU A O 1
ATOM 2872 N N . LEU A 1 369 ? 12.664 13.922 0.265 1 98.19 369 LEU A N 1
ATOM 2873 C CA . LEU A 1 369 ? 12.773 15.383 0.231 1 98.19 369 LEU A CA 1
ATOM 2874 C C . LEU A 1 369 ? 11.812 15.977 -0.791 1 98.19 369 LEU A C 1
ATOM 2876 O O . LEU A 1 369 ? 11.883 17.172 -1.089 1 98.19 369 LEU A O 1
ATOM 2880 N N . ILE A 1 370 ? 11.039 15.156 -1.49 1 97.19 370 ILE A N 1
ATOM 2881 C CA . ILE A 1 370 ? 9.828 15.523 -2.213 1 97.19 370 ILE A CA 1
ATOM 2882 C C . ILE A 1 370 ? 10.188 15.992 -3.623 1 97.19 370 ILE A C 1
ATOM 2884 O O . ILE A 1 370 ? 9.32 16.062 -4.5 1 97.19 370 ILE A O 1
ATOM 2888 N N . TYR A 1 371 ? 11.414 16.234 -4.023 1 97.5 371 TYR A N 1
ATOM 2889 C CA . TYR A 1 371 ? 11.727 16.828 -5.316 1 97.5 371 TYR A CA 1
ATOM 2890 C C . TYR A 1 371 ? 11.508 15.828 -6.445 1 97.5 371 TYR A C 1
ATOM 2892 O O . TYR A 1 371 ? 11.484 16.203 -7.621 1 97.5 371 TYR A O 1
ATOM 2900 N N . LYS A 1 372 ? 11.266 14.578 -6.082 1 96.38 372 LYS A N 1
ATOM 2901 C CA . LYS A 1 372 ? 10.844 13.57 -7.055 1 96.38 372 LYS A CA 1
ATOM 2902 C C . LYS A 1 372 ? 9.562 14 -7.77 1 96.38 372 LYS A C 1
ATOM 2904 O O . LYS A 1 372 ? 9.352 13.641 -8.93 1 96.38 372 LYS A O 1
ATOM 2909 N N . TYR A 1 373 ? 8.758 14.773 -7.168 1 96.56 373 TYR A N 1
ATOM 2910 C CA . TYR A 1 373 ? 7.414 15.086 -7.645 1 96.56 373 TYR A CA 1
ATOM 2911 C C . TYR A 1 373 ? 7.359 16.484 -8.242 1 96.56 373 TYR A C 1
ATOM 2913 O O . TYR A 1 373 ? 6.332 16.891 -8.797 1 96.56 373 TYR A O 1
ATOM 2921 N N . THR A 1 374 ? 8.43 17.234 -8.109 1 96.94 374 THR A N 1
ATOM 2922 C CA . THR A 1 374 ? 8.383 18.625 -8.539 1 96.94 374 THR A CA 1
ATOM 2923 C C . THR A 1 374 ? 9.484 18.922 -9.555 1 96.94 374 THR A C 1
ATOM 2925 O O . THR A 1 374 ? 9.438 19.922 -10.266 1 96.94 374 THR A O 1
ATOM 2928 N N . ALA A 1 375 ? 10.5 18.062 -9.602 1 96.94 375 ALA A N 1
ATOM 2929 C CA . ALA A 1 375 ? 11.625 18.266 -10.516 1 96.94 375 ALA A CA 1
ATOM 2930 C C . ALA A 1 375 ? 11.523 17.359 -11.734 1 96.94 375 ALA A C 1
ATOM 2932 O O . ALA A 1 375 ? 10.82 16.344 -11.695 1 96.94 375 ALA A O 1
ATOM 2933 N N . LYS A 1 376 ? 12.227 17.719 -12.758 1 94.81 376 LYS A N 1
ATOM 2934 C CA . LYS A 1 376 ? 12.344 16.844 -13.93 1 94.81 376 LYS A CA 1
ATOM 2935 C C . LYS A 1 376 ? 13.125 15.578 -13.594 1 94.81 376 LYS A C 1
ATOM 2937 O O . LYS A 1 376 ? 14.094 15.625 -12.828 1 94.81 376 LYS A O 1
ATOM 2942 N N . THR A 1 377 ? 12.672 14.531 -14.242 1 92.5 377 THR A N 1
ATOM 2943 C CA . THR A 1 377 ? 13.336 13.258 -14.016 1 92.5 377 THR A CA 1
ATOM 2944 C C . THR A 1 377 ? 14.828 13.359 -14.312 1 92.5 377 THR A C 1
ATOM 2946 O O . THR A 1 377 ? 15.648 12.766 -13.609 1 92.5 377 THR A O 1
ATOM 2949 N N . SER A 1 378 ? 15.234 14.133 -15.297 1 92.88 378 SER A N 1
ATOM 2950 C CA . SER A 1 378 ? 16.625 14.273 -15.703 1 92.88 378 SER A CA 1
ATOM 2951 C C . SER A 1 378 ? 17.453 15.008 -14.648 1 92.88 378 SER A C 1
ATOM 2953 O O . SER A 1 378 ? 18.672 14.875 -14.594 1 92.88 378 SER A O 1
ATOM 2955 N N . ASP A 1 379 ? 16.797 15.766 -13.781 1 96.81 379 ASP A N 1
ATOM 2956 C CA . ASP A 1 379 ? 17.484 16.578 -12.805 1 96.81 379 ASP A CA 1
ATOM 2957 C C . ASP A 1 379 ? 17.688 15.828 -11.492 1 96.81 379 ASP A C 1
ATOM 2959 O O . ASP A 1 379 ? 18.484 16.234 -10.641 1 96.81 379 ASP A O 1
ATOM 2963 N N . LEU A 1 380 ? 17 14.734 -11.305 1 96.5 380 LEU A N 1
ATOM 2964 C CA . LEU A 1 380 ? 16.969 14.031 -10.023 1 96.5 380 LEU A CA 1
ATOM 2965 C C . LEU A 1 380 ? 18.375 13.594 -9.609 1 96.5 380 LEU A C 1
ATOM 2967 O O . LEU A 1 380 ? 18.812 13.898 -8.5 1 96.5 380 LEU A O 1
ATOM 2971 N N . PRO A 1 381 ? 19.141 12.961 -10.508 1 95.38 381 PRO A N 1
ATOM 2972 C CA . PRO A 1 381 ? 20.484 12.523 -10.086 1 95.38 381 PRO A CA 1
ATOM 2973 C C . PRO A 1 381 ? 21.406 13.695 -9.789 1 95.38 381 PRO A C 1
ATOM 2975 O O . PRO A 1 381 ? 22.266 13.602 -8.898 1 95.38 381 PRO A O 1
ATOM 2978 N N . ILE A 1 382 ? 21.219 14.781 -10.508 1 97.25 382 ILE A N 1
ATOM 2979 C CA . ILE A 1 382 ? 22.031 15.969 -10.312 1 97.25 382 ILE A CA 1
ATOM 2980 C C . ILE A 1 382 ? 21.766 16.578 -8.938 1 97.25 382 ILE A C 1
ATOM 2982 O O . ILE A 1 382 ? 22.688 16.906 -8.195 1 97.25 382 ILE A O 1
ATOM 2986 N N . ILE A 1 383 ? 20.5 16.656 -8.594 1 98.5 383 ILE A N 1
ATOM 2987 C CA . ILE A 1 383 ? 20.094 17.219 -7.309 1 98.5 383 ILE A CA 1
ATOM 2988 C C . ILE A 1 383 ? 20.594 16.344 -6.172 1 98.5 383 ILE A C 1
ATOM 2990 O O . ILE A 1 383 ? 21.219 16.828 -5.227 1 98.5 383 ILE A O 1
ATOM 2994 N N . SER A 1 384 ? 20.453 15.047 -6.305 1 98.06 384 SER A N 1
ATOM 2995 C CA . SER A 1 384 ? 20.844 14.117 -5.262 1 98.06 384 SER A CA 1
ATOM 2996 C C . SER A 1 384 ? 22.359 14.156 -5.031 1 98.06 384 SER A C 1
ATOM 2998 O O . SER A 1 384 ? 22.812 14.094 -3.887 1 98.06 384 SER A O 1
ATOM 3000 N N . LYS A 1 385 ? 23.078 14.258 -6.094 1 97.5 385 LYS 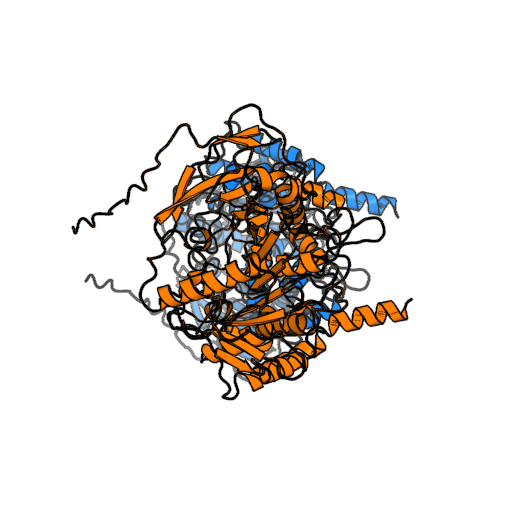A N 1
ATOM 3001 C CA . LYS A 1 385 ? 24.531 14.312 -5.988 1 97.5 385 LYS A CA 1
ATOM 3002 C C . LYS A 1 385 ? 24.984 15.562 -5.246 1 97.5 385 LYS A C 1
ATOM 3004 O O . LYS A 1 385 ? 25.875 15.5 -4.391 1 97.5 385 LYS A O 1
ATOM 3009 N N . LYS A 1 386 ? 24.391 16.688 -5.57 1 98.38 386 LYS A N 1
ATOM 3010 C CA . LYS A 1 386 ? 24.75 17.938 -4.906 1 98.38 386 LYS A CA 1
ATOM 3011 C C . LYS A 1 386 ? 24.391 17.906 -3.424 1 98.38 386 LYS A C 1
ATOM 3013 O O . LYS A 1 386 ? 25.141 18.375 -2.58 1 98.38 386 LYS A O 1
ATOM 3018 N N . ILE A 1 387 ? 23.266 17.312 -3.131 1 98.69 387 ILE A N 1
ATOM 3019 C CA . ILE A 1 387 ? 22.828 17.188 -1.747 1 98.69 387 ILE A CA 1
ATOM 3020 C C . ILE A 1 387 ? 23.781 16.281 -0.979 1 98.69 387 ILE A C 1
ATOM 3022 O O . ILE A 1 387 ? 24.234 16.625 0.119 1 98.69 387 ILE A O 1
ATOM 3026 N N . TYR A 1 388 ? 24.109 15.148 -1.598 1 98.19 388 TYR A N 1
ATOM 3027 C CA . TYR A 1 388 ? 25.016 14.211 -0.947 1 98.19 388 TYR A CA 1
ATOM 3028 C C . TYR A 1 388 ? 26.359 14.859 -0.656 1 98.19 388 TYR A C 1
ATOM 3030 O O . TYR A 1 388 ? 26.906 14.727 0.447 1 98.19 388 TYR A O 1
ATOM 3038 N N . LYS A 1 389 ? 26.906 15.586 -1.6 1 97.62 389 LYS A N 1
ATOM 3039 C CA . LYS A 1 389 ? 28.203 16.234 -1.446 1 97.62 389 LYS A CA 1
ATOM 3040 C C . LYS A 1 389 ? 28.156 17.297 -0.34 1 97.62 389 LYS A C 1
ATOM 3042 O O . LYS A 1 389 ? 29.125 17.453 0.414 1 97.62 389 LYS A O 1
ATOM 3047 N N . ARG A 1 390 ? 27.062 17.953 -0.229 1 97.62 390 ARG A N 1
ATOM 3048 C CA . ARG A 1 390 ? 26.938 19.031 0.74 1 97.62 390 ARG A CA 1
ATOM 3049 C C . ARG A 1 390 ? 26.859 18.484 2.162 1 97.62 390 ARG A C 1
ATOM 3051 O O . ARG A 1 390 ? 27.5 19.016 3.072 1 97.62 390 ARG A O 1
ATOM 3058 N N . TYR A 1 391 ? 26.125 17.453 2.35 1 98 391 TYR A N 1
ATOM 3059 C CA . TYR A 1 391 ? 25.766 17.078 3.711 1 98 391 TYR A CA 1
ATOM 3060 C C . TYR A 1 391 ? 26.547 15.859 4.172 1 98 391 TYR A C 1
ATOM 3062 O O . TYR A 1 391 ? 26.625 15.578 5.367 1 98 391 TYR A O 1
ATOM 3070 N N . PHE A 1 392 ? 27.062 15.164 3.223 1 97.12 392 PHE A N 1
ATOM 3071 C CA . PHE A 1 392 ? 27.844 13.977 3.557 1 97.12 392 PHE A CA 1
ATOM 3072 C C . PHE A 1 392 ? 29.203 14 2.863 1 97.12 392 PHE A C 1
ATOM 3074 O O . PHE A 1 392 ? 29.578 13.039 2.193 1 97.12 392 PHE A O 1
ATOM 3081 N N . PRO A 1 393 ? 29.969 14.945 3.172 1 93.62 393 PRO A N 1
ATOM 3082 C CA . PRO A 1 393 ? 31.25 15.117 2.475 1 93.62 393 PRO A CA 1
ATOM 3083 C C . PRO A 1 393 ? 32.25 14 2.777 1 93.62 393 PRO A C 1
ATOM 3085 O O . PRO A 1 393 ? 33.156 13.75 1.988 1 93.62 393 PRO A O 1
ATOM 3088 N N . LYS A 1 394 ? 32.094 13.266 3.855 1 93.69 394 LYS A N 1
ATOM 3089 C CA . LYS A 1 394 ? 33 12.18 4.219 1 93.69 394 LYS A CA 1
ATOM 3090 C C . LYS A 1 394 ? 32.594 10.875 3.531 1 93.69 394 LYS A C 1
ATOM 3092 O O . LYS A 1 394 ? 33.219 9.844 3.73 1 93.69 394 LYS A O 1
ATOM 3097 N N . GLY A 1 395 ? 31.469 10.922 2.904 1 91.12 395 GLY A N 1
ATOM 3098 C CA . GLY A 1 395 ? 31.094 9.781 2.09 1 91.12 395 GLY A CA 1
ATOM 3099 C C . GLY A 1 395 ? 30.219 8.781 2.83 1 91.12 395 GLY A C 1
ATOM 3100 O O . GLY A 1 395 ? 30.016 7.656 2.367 1 91.12 395 GLY A O 1
ATOM 3101 N N . THR A 1 396 ? 29.766 9.219 4.012 1 92.62 396 THR A N 1
ATOM 3102 C CA . THR A 1 396 ? 28.875 8.336 4.75 1 92.62 396 THR A CA 1
ATOM 3103 C C . THR A 1 396 ? 27.703 9.125 5.324 1 92.62 396 THR A C 1
ATOM 3105 O O . THR A 1 396 ? 27.844 10.289 5.688 1 92.62 396 THR A O 1
ATOM 3108 N N . ILE A 1 397 ? 26.594 8.469 5.406 1 94.25 397 ILE A N 1
ATOM 3109 C CA . ILE A 1 397 ? 25.391 9.094 5.938 1 94.25 397 ILE A CA 1
ATOM 3110 C C . ILE A 1 397 ? 25.141 8.617 7.367 1 94.25 397 ILE A C 1
ATOM 3112 O O . ILE A 1 397 ? 24 8.586 7.832 1 94.25 397 ILE A O 1
ATOM 3116 N N . ASP A 1 398 ? 26.109 8.297 8.125 1 93.38 398 ASP A N 1
ATOM 3117 C CA . ASP A 1 398 ? 25.984 7.605 9.398 1 93.38 398 ASP A CA 1
ATOM 3118 C C . ASP A 1 398 ? 25.703 8.586 10.539 1 93.38 398 ASP A C 1
ATOM 3120 O O . ASP A 1 398 ? 25.234 8.188 11.602 1 93.38 398 ASP A O 1
ATOM 3124 N N . ASN A 1 399 ? 26.078 9.883 10.375 1 94.31 399 ASN A N 1
ATOM 3125 C CA . ASN A 1 399 ? 25.797 10.875 11.406 1 94.31 399 ASN A CA 1
ATOM 3126 C C . ASN A 1 399 ? 24.375 11.414 11.305 1 94.31 399 ASN A C 1
ATOM 3128 O O . ASN A 1 399 ? 24.062 12.18 10.391 1 94.31 399 ASN A O 1
ATOM 3132 N N . PRO A 1 400 ? 23.578 11.156 12.297 1 95.25 400 PRO A N 1
ATOM 3133 C CA . PRO A 1 400 ? 22.172 11.57 12.203 1 95.25 400 PRO A CA 1
ATOM 3134 C C . PRO A 1 400 ? 22 13.086 12.117 1 95.25 400 PRO A C 1
ATOM 3136 O O . PRO A 1 400 ? 21.047 13.57 11.5 1 95.25 400 PRO A O 1
ATOM 3139 N N . LEU A 1 401 ? 22.875 13.828 12.688 1 95.94 401 LEU A N 1
ATOM 3140 C CA . LEU A 1 401 ? 22.734 15.281 12.719 1 95.94 401 LEU A CA 1
ATOM 3141 C C . LEU A 1 401 ? 22.938 15.875 11.328 1 95.94 401 LEU A C 1
ATOM 3143 O O . LEU A 1 401 ? 22.375 16.922 11.016 1 95.94 401 LEU A O 1
ATOM 3147 N N . ASP A 1 402 ? 23.734 15.234 10.5 1 97.06 402 ASP A N 1
ATOM 3148 C CA . ASP A 1 402 ? 23.859 15.672 9.109 1 97.06 402 ASP A CA 1
ATOM 3149 C C . ASP A 1 402 ? 22.531 15.477 8.359 1 97.06 402 ASP A C 1
ATOM 3151 O O . ASP A 1 402 ? 22.156 16.328 7.551 1 97.06 402 ASP A O 1
ATOM 3155 N N . ALA A 1 403 ? 21.891 14.375 8.664 1 97.31 403 ALA A N 1
ATOM 3156 C CA . ALA A 1 403 ? 20.578 14.125 8.07 1 97.31 403 ALA A CA 1
ATOM 3157 C C . ALA A 1 403 ? 19.562 15.148 8.547 1 97.31 403 ALA A C 1
ATOM 3159 O O . ALA A 1 403 ? 18.719 15.617 7.77 1 97.31 403 ALA A O 1
ATOM 3160 N N . VAL A 1 404 ? 19.656 15.516 9.812 1 97.56 404 VAL A N 1
ATOM 3161 C CA . VAL A 1 404 ? 18.766 16.531 10.367 1 97.56 404 VAL A CA 1
ATOM 3162 C C . VAL A 1 404 ? 18.938 17.844 9.609 1 97.56 404 VAL A C 1
ATOM 3164 O O . VAL A 1 404 ? 17.938 18.469 9.219 1 97.56 404 VAL A O 1
ATOM 3167 N N . LYS A 1 405 ? 20.125 18.219 9.406 1 97.75 405 LYS A N 1
ATOM 3168 C CA . LYS A 1 405 ? 20.406 19.469 8.703 1 97.75 405 LYS A CA 1
ATOM 3169 C C . LYS A 1 405 ? 19.875 19.422 7.273 1 97.75 405 LYS A C 1
ATOM 3171 O O . LYS A 1 405 ? 19.25 20.375 6.805 1 97.75 405 LYS A O 1
ATOM 3176 N N . MET A 1 406 ? 20.125 18.297 6.621 1 98.38 406 MET A N 1
ATOM 3177 C CA . MET A 1 406 ? 19.672 18.109 5.246 1 98.38 406 MET A CA 1
ATOM 3178 C C . MET A 1 406 ? 18.156 18.219 5.152 1 98.38 406 MET A C 1
ATOM 3180 O O . MET A 1 406 ? 17.641 19 4.352 1 98.38 406 MET A O 1
ATOM 3184 N N . ILE A 1 407 ? 17.469 17.547 6.008 1 98.38 407 ILE A N 1
ATOM 3185 C CA . ILE A 1 407 ? 16.016 17.484 5.977 1 98.38 407 ILE A CA 1
ATOM 3186 C C . ILE A 1 407 ? 15.438 18.828 6.402 1 98.38 407 ILE A C 1
ATOM 3188 O O . ILE A 1 407 ? 14.445 19.297 5.84 1 98.38 407 ILE A O 1
ATOM 3192 N N . SER A 1 408 ? 16.047 19.5 7.363 1 98.44 408 SER A N 1
ATOM 3193 C CA . SER A 1 408 ? 15.617 20.828 7.785 1 98.44 408 SER A CA 1
ATOM 3194 C C . SER A 1 408 ? 15.617 21.812 6.617 1 98.44 408 SER A C 1
ATOM 3196 O O . SER A 1 408 ? 14.672 22.578 6.441 1 98.44 408 SER A O 1
ATOM 3198 N N . GLY A 1 409 ? 16.688 21.766 5.891 1 98.31 409 GLY A N 1
ATOM 3199 C CA . GLY A 1 409 ? 16.828 22.672 4.766 1 98.31 409 GLY A CA 1
ATOM 3200 C C . GLY A 1 409 ? 15.828 22.406 3.658 1 98.31 409 GLY A C 1
ATOM 3201 O O . GLY A 1 409 ? 15.203 23.344 3.148 1 98.31 409 GLY A O 1
ATOM 3202 N N . ALA A 1 410 ? 15.656 21.156 3.379 1 97.94 410 ALA A N 1
ATOM 3203 C CA . ALA A 1 410 ? 14.883 20.75 2.207 1 97.94 410 ALA A CA 1
ATOM 3204 C C . ALA A 1 410 ? 13.391 20.906 2.449 1 97.94 410 ALA A C 1
ATOM 3206 O O . ALA A 1 410 ? 12.664 21.406 1.583 1 97.94 410 ALA A O 1
ATOM 3207 N N . ILE A 1 411 ? 12.93 20.5 3.602 1 97.75 411 ILE A N 1
ATOM 3208 C CA . ILE A 1 411 ? 11.508 20.312 3.848 1 97.75 411 ILE A CA 1
ATOM 3209 C C . ILE A 1 411 ? 10.914 21.578 4.461 1 97.75 411 ILE A C 1
ATOM 3211 O O . ILE A 1 411 ? 9.742 21.891 4.242 1 97.75 411 ILE A O 1
ATOM 3215 N N . PHE A 1 412 ? 11.75 22.391 5.195 1 98.38 412 PHE A N 1
ATOM 3216 C CA . PHE A 1 412 ? 11.18 23.469 6.008 1 98.38 412 PHE A CA 1
ATOM 3217 C C . PHE A 1 412 ? 11.836 24.797 5.688 1 98.38 412 PHE A C 1
ATOM 3219 O O . PHE A 1 412 ? 11.195 25.688 5.121 1 98.38 412 PHE A O 1
ATOM 3226 N N . LEU A 1 413 ? 13.102 24.906 5.902 1 98.19 413 LEU A N 1
ATOM 3227 C CA . LEU A 1 413 ? 13.836 26.156 5.898 1 98.19 413 LEU A CA 1
ATOM 3228 C C . LEU A 1 413 ? 13.617 26.906 4.59 1 98.19 413 LEU A C 1
ATOM 3230 O O . LEU A 1 413 ? 13.289 28.109 4.602 1 98.19 413 LEU A O 1
ATOM 3234 N N . GLN A 1 414 ? 13.812 26.25 3.506 1 97.25 414 GLN A N 1
ATOM 3235 C CA . GLN A 1 414 ? 13.758 26.906 2.205 1 97.25 414 GLN A CA 1
ATOM 3236 C C . GLN A 1 414 ? 12.398 27.578 1.984 1 97.25 414 GLN A C 1
ATOM 3238 O O . GLN A 1 414 ? 12.328 28.75 1.619 1 97.25 414 GLN A O 1
ATOM 3243 N N . GLY A 1 415 ? 11.297 26.859 2.225 1 97.94 415 GLY A N 1
ATOM 3244 C CA . GLY A 1 415 ? 9.953 27.375 2.006 1 97.94 415 GLY A CA 1
ATOM 3245 C C . GLY A 1 415 ? 9.547 28.422 3.027 1 97.94 415 GLY A C 1
ATOM 3246 O O . GLY A 1 415 ? 8.875 29.391 2.688 1 97.94 415 GLY A O 1
ATOM 3247 N N . ILE A 1 416 ? 9.984 28.266 4.238 1 98.44 416 ILE A N 1
ATOM 3248 C CA . ILE A 1 416 ? 9.617 29.188 5.312 1 98.44 416 ILE A CA 1
ATOM 3249 C C . ILE A 1 416 ? 10.289 30.547 5.086 1 98.44 416 ILE A C 1
ATOM 3251 O O . ILE A 1 416 ? 9.625 31.578 5.113 1 98.44 416 ILE A O 1
ATOM 3255 N N . PHE A 1 417 ? 11.547 30.469 4.793 1 97.25 417 PHE A N 1
ATOM 3256 C CA . PHE A 1 417 ? 12.273 31.719 4.613 1 97.25 417 PHE A CA 1
ATOM 3257 C C . PHE A 1 417 ? 11.859 32.406 3.316 1 97.25 417 PHE A C 1
ATOM 3259 O O . PHE A 1 417 ? 11.773 33.625 3.256 1 97.25 417 PHE A O 1
ATOM 3266 N N . GLU A 1 418 ? 11.609 31.625 2.291 1 96.56 418 GLU A N 1
ATOM 3267 C CA . GLU A 1 418 ? 11.133 32.188 1.034 1 96.56 418 GLU A CA 1
ATOM 3268 C C . GLU A 1 418 ? 9.836 32.969 1.236 1 96.56 418 GLU A C 1
ATOM 3270 O O . GLU A 1 418 ? 9.688 34.094 0.736 1 96.56 418 GLU A O 1
ATOM 3275 N N . MET A 1 419 ? 8.906 32.406 1.943 1 97.75 419 MET A N 1
ATOM 3276 C CA . MET A 1 419 ? 7.641 33.125 2.162 1 97.75 419 MET A CA 1
ATOM 3277 C C . MET A 1 419 ? 7.852 34.375 3.014 1 97.75 419 MET A C 1
ATOM 3279 O O . MET A 1 419 ? 7.27 35.406 2.736 1 97.75 419 MET A O 1
ATOM 3283 N N . ALA A 1 420 ? 8.664 34.25 4.055 1 97.19 420 ALA A N 1
ATOM 3284 C CA . ALA A 1 420 ? 8.922 35.406 4.934 1 97.19 420 ALA A CA 1
ATOM 3285 C C . ALA A 1 420 ? 9.398 36.625 4.141 1 97.19 420 ALA A C 1
ATOM 3287 O O . ALA A 1 420 ? 9.055 37.75 4.465 1 97.19 420 ALA A O 1
ATOM 3288 N N . THR A 1 421 ? 10.125 36.375 3.09 1 94.25 421 THR A N 1
ATOM 3289 C CA . THR A 1 421 ? 10.719 37.469 2.322 1 94.25 421 THR A CA 1
ATOM 3290 C C . THR A 1 421 ? 9.758 37.938 1.229 1 94.25 421 THR A C 1
ATOM 3292 O O . THR A 1 421 ? 9.891 39.031 0.716 1 94.25 421 THR A O 1
ATOM 3295 N N . LYS A 1 422 ? 8.773 37.125 0.895 1 94.94 422 LYS A N 1
ATOM 3296 C CA . LYS A 1 422 ? 7.859 37.469 -0.192 1 94.94 422 LYS A CA 1
ATOM 3297 C C . LYS A 1 422 ? 6.621 38.188 0.334 1 94.94 422 LYS A C 1
ATOM 3299 O O . LYS A 1 422 ? 5.902 38.844 -0.432 1 94.94 422 LYS A O 1
ATOM 3304 N N . LEU A 1 423 ? 6.391 38.062 1.577 1 96.38 423 LEU A N 1
ATOM 3305 C CA . LEU A 1 423 ? 5.18 38.625 2.164 1 96.38 423 LEU A CA 1
ATOM 3306 C C . LEU A 1 423 ? 5.215 40.156 2.102 1 96.38 423 LEU A C 1
ATOM 3308 O O . LEU A 1 423 ? 6.262 40.75 2.32 1 96.38 423 LEU A O 1
ATOM 3312 N N . SER A 1 424 ? 4.105 40.719 1.81 1 93.5 424 SER A N 1
ATOM 3313 C CA . SER A 1 424 ? 3.945 42.156 1.861 1 93.5 424 SER A CA 1
ATOM 3314 C C . SER A 1 424 ? 3.572 42.625 3.266 1 93.5 424 SER A C 1
ATOM 3316 O O . SER A 1 424 ? 3.668 43.812 3.576 1 93.5 424 SER A O 1
ATOM 3318 N N . SER A 1 425 ? 3.238 41.688 4.094 1 92.5 425 SER A N 1
ATOM 3319 C CA . SER A 1 425 ? 2.875 41.969 5.484 1 92.5 425 SER A CA 1
ATOM 3320 C C . SER A 1 425 ? 4.113 42.219 6.344 1 92.5 425 SER A C 1
ATOM 3322 O O . SER A 1 425 ? 5.203 41.719 6.023 1 92.5 425 SER A O 1
ATOM 3324 N N . PRO A 1 426 ? 3.947 43.094 7.445 1 94.75 426 PRO A N 1
ATOM 3325 C CA . PRO A 1 426 ? 5.035 43.094 8.43 1 94.75 426 PRO A CA 1
ATOM 3326 C C . PRO A 1 426 ? 5.262 41.719 9.055 1 94.75 426 PRO A C 1
ATOM 3328 O O . PRO A 1 426 ? 4.305 41.031 9.438 1 94.75 426 PRO A O 1
ATOM 3331 N N . VAL A 1 427 ? 6.555 41.344 9.125 1 96.88 427 VAL A N 1
ATOM 3332 C CA . VAL A 1 427 ? 6.883 40 9.594 1 96.88 427 VAL A CA 1
ATOM 3333 C C . VAL A 1 427 ? 7.855 40.062 10.773 1 96.88 427 VAL A C 1
ATOM 3335 O O . VAL A 1 427 ? 8.906 40.719 10.672 1 96.88 427 VAL A O 1
ATOM 3338 N N . HIS A 1 428 ? 7.496 39.562 11.867 1 96.56 428 HIS A N 1
ATOM 3339 C CA . HIS A 1 428 ? 8.445 39.188 12.906 1 96.56 428 HIS A CA 1
ATOM 3340 C C . HIS A 1 428 ? 8.891 37.75 12.75 1 96.56 428 HIS A C 1
ATOM 3342 O O . HIS A 1 428 ? 8.07 36.812 12.766 1 96.56 428 HIS A O 1
ATOM 3348 N N . TYR A 1 429 ? 10.211 37.562 12.586 1 97.56 429 TYR A N 1
ATOM 3349 C CA . TYR A 1 429 ? 10.75 36.219 12.32 1 97.56 429 TYR A CA 1
ATOM 3350 C C . TYR A 1 429 ? 11.5 35.688 13.539 1 97.56 429 TYR A C 1
ATOM 3352 O O . TYR A 1 429 ? 12.242 36.438 14.195 1 97.56 429 TYR A O 1
ATOM 3360 N N . TYR A 1 430 ? 11.32 34.406 13.891 1 97.94 430 TYR A N 1
ATOM 3361 C CA . TYR A 1 430 ? 12.039 33.812 15.023 1 97.94 430 TYR A CA 1
ATOM 3362 C C . TYR A 1 430 ? 12.688 32.5 14.633 1 97.94 430 TYR A C 1
ATOM 3364 O O . TYR A 1 430 ? 12.289 31.875 13.641 1 97.94 430 TYR A O 1
ATOM 3372 N N . VAL A 1 431 ? 13.68 32.094 15.344 1 98.44 431 VAL A N 1
ATOM 3373 C CA . VAL A 1 431 ? 14.234 30.75 15.367 1 98.44 431 VAL A CA 1
ATOM 3374 C C . VAL A 1 431 ? 14.227 30.203 16.797 1 98.44 431 VAL A C 1
ATOM 3376 O O . VAL A 1 431 ? 14.812 30.797 17.688 1 98.44 431 VAL A O 1
ATOM 3379 N N . TYR A 1 432 ? 13.492 29.156 16.953 1 98.56 432 TYR A N 1
ATOM 3380 C CA . TYR A 1 432 ? 13.5 28.453 18.234 1 98.56 432 TYR A CA 1
ATOM 3381 C C . TYR A 1 432 ? 14.672 27.484 18.297 1 98.56 432 TYR A C 1
ATOM 3383 O O . TYR A 1 432 ? 14.781 26.562 17.484 1 98.56 432 TYR A O 1
ATOM 3391 N N . ASN A 1 433 ? 15.523 27.656 19.266 1 98.06 433 ASN A N 1
ATOM 3392 C CA . ASN A 1 433 ? 16.734 26.859 19.391 1 98.06 433 ASN A CA 1
ATOM 3393 C C . ASN A 1 433 ? 16.969 26.406 20.828 1 98.06 433 ASN A C 1
ATOM 3395 O O . ASN A 1 433 ? 18.109 26.188 21.234 1 98.06 433 ASN A O 1
ATOM 3399 N N . TYR A 1 434 ? 15.945 26.359 21.594 1 97.75 434 TYR A N 1
ATOM 3400 C CA . TYR A 1 434 ? 16.047 25.875 22.969 1 97.75 434 TYR A CA 1
ATOM 3401 C C . TYR A 1 434 ? 15.797 24.375 23.031 1 97.75 434 TYR A C 1
ATOM 3403 O O . TYR A 1 434 ? 14.805 23.875 22.5 1 97.75 434 TYR A O 1
ATOM 3411 N N . THR A 1 435 ? 16.656 23.703 23.75 1 94.94 435 THR A N 1
ATOM 3412 C CA . THR A 1 435 ? 16.5 22.266 23.953 1 94.94 435 THR A CA 1
ATOM 3413 C C . THR A 1 435 ? 15.664 21.969 25.203 1 94.94 435 THR A C 1
ATOM 3415 O O . THR A 1 435 ? 16.188 22 26.312 1 94.94 435 THR A O 1
ATOM 3418 N N . ASN A 1 436 ? 14.469 21.609 24.984 1 93.69 436 ASN A N 1
ATOM 3419 C CA . ASN A 1 436 ? 13.602 21.203 26.094 1 93.69 436 ASN A CA 1
ATOM 3420 C C . ASN A 1 436 ? 14.039 19.875 26.688 1 93.69 436 ASN A C 1
ATOM 3422 O O . ASN A 1 436 ? 14.719 19.078 26.031 1 93.69 436 ASN A O 1
ATOM 3426 N N . GLU A 1 437 ? 13.672 19.672 27.906 1 91.75 437 GLU A N 1
ATOM 3427 C CA . GLU A 1 437 ? 13.93 18.375 28.547 1 91.75 437 GLU A CA 1
ATOM 3428 C C . GLU A 1 437 ? 13.273 17.25 27.766 1 91.75 437 GLU A C 1
ATOM 3430 O O . GLU A 1 437 ? 13.906 16.219 27.516 1 91.75 437 GLU A O 1
ATOM 3435 N N . MET A 1 438 ? 12.039 17.469 27.453 1 89.88 438 MET A N 1
ATOM 3436 C CA . MET A 1 438 ? 11.352 16.547 26.562 1 89.88 438 MET A CA 1
ATOM 3437 C C . MET A 1 438 ? 11.438 17 25.125 1 89.88 438 MET A C 1
ATOM 3439 O O . MET A 1 438 ? 11.375 18.203 24.844 1 89.88 438 MET A O 1
ATOM 3443 N N . SER A 1 439 ? 11.672 16.031 24.25 1 91.56 439 SER A N 1
ATOM 3444 C CA . SER A 1 439 ? 11.648 16.328 22.828 1 91.56 439 SER A CA 1
ATOM 3445 C C . SER A 1 439 ? 10.688 15.406 22.078 1 91.56 439 SER A C 1
ATOM 3447 O O . SER A 1 439 ? 10.578 14.227 22.422 1 91.56 439 SER A O 1
ATOM 3449 N N . PHE A 1 440 ? 10.047 15.875 21.062 1 91.19 440 PHE A N 1
ATOM 3450 C CA . PHE A 1 440 ? 9.125 15.07 20.281 1 91.19 440 PHE A CA 1
ATOM 3451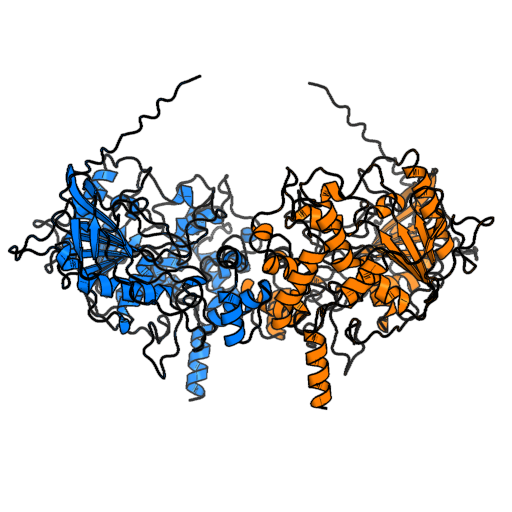 C C . PHE A 1 440 ? 9.883 14.047 19.438 1 91.19 440 PHE A C 1
ATOM 3453 O O . PHE A 1 440 ? 9.289 13.102 18.906 1 91.19 440 PHE A O 1
ATOM 3460 N N . ASN A 1 441 ? 11.172 14.18 19.328 1 89.06 441 ASN A N 1
ATOM 3461 C CA . ASN A 1 441 ? 11.977 13.219 18.594 1 89.06 441 ASN A CA 1
ATOM 3462 C C . ASN A 1 441 ? 11.758 11.797 19.078 1 89.06 441 ASN A C 1
ATOM 3464 O O . ASN A 1 441 ? 11.812 10.844 18.297 1 89.06 441 ASN A O 1
ATOM 3468 N N . SER A 1 442 ? 11.562 11.672 20.297 1 87.44 442 SER A N 1
ATOM 3469 C CA . SER A 1 442 ? 11.414 10.352 20.906 1 87.44 442 SER A CA 1
ATOM 3470 C C . SER A 1 442 ? 10.148 9.656 20.406 1 87.44 442 SER A C 1
ATOM 3472 O O . SER A 1 442 ? 10.023 8.438 20.516 1 87.44 442 SER A O 1
ATOM 3474 N N . PHE A 1 443 ? 9.25 10.406 19.812 1 91.69 443 PHE A N 1
ATOM 3475 C CA . PHE A 1 443 ? 7.996 9.844 19.328 1 91.69 443 PHE A CA 1
ATOM 3476 C C . PHE A 1 443 ? 8.086 9.531 17.828 1 91.69 443 PHE A C 1
ATOM 3478 O O . PHE A 1 443 ? 7.328 8.703 17.312 1 91.69 443 PHE A O 1
ATOM 3485 N N . PHE A 1 444 ? 9.023 10.164 17.141 1 94.31 444 PHE A N 1
ATOM 3486 C CA . PHE A 1 444 ? 9.008 10.156 15.672 1 94.31 444 PHE A CA 1
ATOM 3487 C C . PHE A 1 444 ? 9.711 8.922 15.125 1 94.31 444 PHE A C 1
ATOM 3489 O O . PHE A 1 444 ? 9.508 8.547 13.969 1 94.31 444 PHE A O 1
ATOM 3496 N N . GLY A 1 445 ? 10.562 8.328 15.875 1 93.94 445 GLY A N 1
ATOM 3497 C CA . GLY A 1 445 ? 11.312 7.176 15.406 1 93.94 445 GLY A CA 1
ATOM 3498 C C . GLY A 1 445 ? 11.992 6.41 16.516 1 93.94 445 GLY A C 1
ATOM 3499 O O . GLY A 1 445 ? 11.859 6.762 17.703 1 93.94 445 GLY A O 1
ATOM 3500 N N . PRO A 1 446 ? 12.742 5.43 16.156 1 93.31 446 PRO A N 1
ATOM 3501 C CA . PRO A 1 446 ? 13.289 4.512 17.156 1 93.31 446 PRO A CA 1
ATOM 3502 C C . PRO A 1 446 ? 14.664 4.945 17.672 1 93.31 446 PRO A C 1
ATOM 3504 O O . PRO A 1 446 ? 15.125 4.453 18.703 1 93.31 446 PRO A O 1
ATOM 3507 N N . CYS A 1 447 ? 15.32 5.891 16.938 1 90.69 447 CYS A N 1
ATOM 3508 C CA . CYS A 1 447 ? 16.656 6.301 17.375 1 90.69 447 CYS A CA 1
ATOM 3509 C C . CYS A 1 447 ? 16.594 7.051 18.703 1 90.69 447 CYS A C 1
ATOM 3511 O O . CYS A 1 447 ? 15.852 8.031 18.828 1 90.69 447 CYS A O 1
ATOM 3513 N N . ASN A 1 448 ? 17.359 6.719 19.703 1 83.56 448 ASN A N 1
ATOM 3514 C CA . ASN A 1 448 ? 17.281 7.262 21.062 1 83.56 448 ASN A CA 1
ATOM 3515 C C . ASN A 1 448 ? 18.266 8.414 21.25 1 83.56 448 ASN A C 1
ATOM 3517 O O . ASN A 1 448 ? 18.359 8.969 22.359 1 83.56 448 ASN A O 1
ATOM 3521 N N . LYS A 1 449 ? 18.906 8.805 20.266 1 85.88 449 LYS A N 1
ATOM 3522 C CA . LYS A 1 449 ? 19.812 9.945 20.359 1 85.88 449 LYS A CA 1
ATOM 3523 C C . LYS A 1 449 ? 19.062 11.266 20.203 1 85.88 449 LYS A C 1
ATOM 3525 O O . LYS A 1 449 ? 17.984 11.297 19.578 1 85.88 449 LYS A O 1
ATOM 3530 N N . LYS A 1 450 ? 19.609 12.289 20.812 1 87.5 450 LYS A N 1
ATOM 3531 C CA . LYS A 1 450 ? 19.047 13.625 20.609 1 87.5 450 LYS A CA 1
ATOM 3532 C C . LYS A 1 450 ? 19.328 14.125 19.188 1 87.5 450 LYS A C 1
ATOM 3534 O O . LYS A 1 450 ? 20.484 14.156 18.75 1 87.5 450 LYS A O 1
ATOM 3539 N N . LEU A 1 451 ? 18.359 14.484 18.531 1 92.56 451 LEU A N 1
ATOM 3540 C CA . LEU A 1 451 ? 18.484 14.914 17.141 1 92.56 451 LEU A CA 1
ATOM 3541 C C . LEU A 1 451 ? 18.312 16.422 17.016 1 92.56 451 LEU A C 1
ATOM 3543 O O . LEU A 1 451 ? 17.859 16.922 15.984 1 92.56 451 LEU A O 1
ATOM 3547 N N . GLY A 1 452 ? 18.578 17.188 18.188 1 94 452 GLY A N 1
ATOM 3548 C CA . GLY A 1 452 ? 18.453 18.641 18.156 1 94 452 GLY A CA 1
ATOM 3549 C C . GLY A 1 452 ? 17.078 19.125 18.531 1 94 452 GLY A C 1
ATOM 3550 O O . GLY A 1 452 ? 16.266 18.375 19.078 1 94 452 GLY A O 1
ATOM 3551 N N . VAL A 1 453 ? 16.859 20.453 18.297 1 97.5 453 VAL A N 1
ATOM 3552 C CA . VAL A 1 453 ? 15.555 21.062 18.547 1 97.5 453 VAL A CA 1
ATOM 3553 C C . VAL A 1 453 ? 14.609 20.75 17.391 1 97.5 453 VAL A C 1
ATOM 3555 O O . VAL A 1 453 ? 14.531 21.5 16.422 1 97.5 453 VAL A O 1
ATOM 3558 N N . THR A 1 454 ? 13.906 19.719 17.531 1 96.06 454 THR A N 1
ATOM 3559 C CA . THR A 1 454 ? 13.227 19.109 16.406 1 96.06 454 THR A CA 1
ATOM 3560 C C . THR A 1 454 ? 11.883 19.781 16.141 1 96.06 454 THR A C 1
ATOM 3562 O O . THR A 1 454 ? 11.492 20.688 16.875 1 96.06 454 THR A O 1
ATOM 3565 N N . HIS A 1 455 ? 11.266 19.312 15.062 1 97.44 455 HIS A N 1
ATOM 3566 C CA . HIS A 1 455 ? 9.953 19.766 14.625 1 97.44 455 HIS A CA 1
ATOM 3567 C C . HIS A 1 455 ? 8.914 19.625 15.734 1 97.44 455 HIS A C 1
ATOM 3569 O O . HIS A 1 455 ? 8.789 18.562 16.328 1 97.44 455 HIS A O 1
ATOM 3575 N N . GLY A 1 456 ? 8.258 20.719 16.047 1 96.56 456 GLY A N 1
ATOM 3576 C CA . GLY A 1 456 ? 7.172 20.688 17 1 96.56 456 GLY A CA 1
ATOM 3577 C C . GLY A 1 456 ? 7.625 20.953 18.422 1 96.56 456 GLY A C 1
ATOM 3578 O O . GLY A 1 456 ? 6.797 21.172 19.312 1 96.56 456 GLY A O 1
ATOM 3579 N N . ASP A 1 457 ? 8.898 21 18.75 1 96.44 457 ASP A N 1
ATOM 3580 C CA . ASP A 1 457 ? 9.383 21.125 20.125 1 96.44 457 ASP A CA 1
ATOM 3581 C C . ASP A 1 457 ? 8.883 22.406 20.781 1 96.44 457 ASP A C 1
ATOM 3583 O O . ASP A 1 457 ? 8.625 22.422 21.984 1 96.44 457 ASP A O 1
ATOM 3587 N N . GLU A 1 458 ? 8.75 23.469 20.062 1 96.69 458 GLU A N 1
ATOM 3588 C CA . GLU A 1 458 ? 8.328 24.734 20.656 1 96.69 458 GLU A CA 1
ATOM 3589 C C . GLU A 1 458 ? 6.895 24.656 21.172 1 96.69 458 GLU A C 1
ATOM 3591 O O . GLU A 1 458 ? 6.48 25.469 22 1 96.69 458 GLU A O 1
ATOM 3596 N N . MET A 1 459 ? 6.133 23.672 20.656 1 96.5 459 MET A N 1
ATOM 3597 C CA . MET A 1 459 ? 4.766 23.5 21.125 1 96.5 459 MET A CA 1
ATOM 3598 C C . MET A 1 459 ? 4.746 23.109 22.594 1 96.5 459 MET A C 1
ATOM 3600 O O . MET A 1 459 ? 3.779 23.391 23.312 1 96.5 459 MET A O 1
ATOM 3604 N N . ILE A 1 460 ? 5.824 22.484 23.094 1 95.75 460 ILE A N 1
ATOM 3605 C CA . ILE A 1 460 ? 5.949 22.125 24.5 1 95.75 460 ILE A CA 1
ATOM 3606 C C . ILE A 1 460 ? 5.852 23.375 25.359 1 95.75 460 ILE A C 1
ATOM 3608 O O . ILE A 1 460 ? 5.312 23.328 26.469 1 95.75 460 ILE A O 1
ATOM 3612 N N . SER A 1 461 ? 6.242 24.453 24.812 1 96.81 461 SER A N 1
ATOM 3613 C CA . SER A 1 461 ? 6.293 25.719 25.547 1 96.81 461 SER A CA 1
ATOM 3614 C C . SER A 1 461 ? 4.996 26.5 25.391 1 96.81 461 SER A C 1
ATOM 3616 O O . SER A 1 461 ? 4.746 27.453 26.125 1 96.81 461 SER A O 1
ATOM 3618 N N . LEU A 1 462 ? 4.145 26.109 24.516 1 97.56 462 LEU A N 1
ATOM 3619 C CA . LEU A 1 462 ? 2.959 26.906 24.219 1 97.56 462 LEU A CA 1
ATOM 3620 C C . LEU A 1 462 ? 1.702 26.219 24.75 1 97.56 462 LEU A C 1
ATOM 3622 O O . LEU A 1 462 ? 0.701 26.875 25.031 1 97.56 462 LEU A O 1
ATOM 3626 N N . PHE A 1 463 ? 1.771 24.875 24.812 1 97.5 463 PHE A N 1
ATOM 3627 C CA . PHE A 1 463 ? 0.566 24.125 25.156 1 97.5 463 PHE A CA 1
ATOM 3628 C C . PHE A 1 463 ? 0.87 23.062 26.203 1 97.5 463 PHE A C 1
ATOM 3630 O O . PHE A 1 463 ? 1.982 22.531 26.25 1 97.5 463 PHE A O 1
ATOM 3637 N N . PHE A 1 464 ? -0.129 22.797 26.969 1 95.5 464 PHE A N 1
ATOM 3638 C CA . PHE A 1 464 ? -0.139 21.625 27.828 1 95.5 464 PHE A CA 1
ATOM 3639 C C . PHE A 1 464 ? -0.733 20.422 27.109 1 95.5 464 PHE A C 1
ATOM 3641 O O . PHE A 1 464 ? -1.738 20.562 26.406 1 95.5 464 PHE A O 1
ATOM 3648 N N . SER A 1 465 ? -0.061 19.328 27.156 1 92.5 465 SER A N 1
ATOM 3649 C CA . SER A 1 465 ? -0.603 18.078 26.625 1 92.5 465 SER A CA 1
ATOM 3650 C C . SER A 1 465 ? -0.812 17.047 27.719 1 92.5 465 SER A C 1
ATOM 3652 O O . SER A 1 465 ? 0.021 16.906 28.625 1 92.5 465 SER A O 1
ATOM 3654 N N . GLU A 1 466 ? -1.902 16.359 27.594 1 88.94 466 GLU A N 1
ATOM 3655 C CA . GLU A 1 466 ? -2.188 15.328 28.594 1 88.94 466 GLU A CA 1
ATOM 3656 C C . GLU A 1 466 ? -1.048 14.312 28.688 1 88.94 466 GLU A C 1
ATOM 3658 O O . GLU A 1 466 ? -0.563 13.82 27.656 1 88.94 466 GLU A O 1
ATOM 3663 N N . GLY A 1 467 ? -0.657 14.094 29.828 1 83 467 GLY A N 1
ATOM 3664 C CA . GLY A 1 467 ? 0.426 13.148 30.062 1 83 467 GLY A CA 1
ATOM 3665 C C . GLY A 1 467 ? 1.79 13.812 30.125 1 83 467 GLY A C 1
ATOM 3666 O O . GLY A 1 467 ? 2.77 13.188 30.547 1 83 467 GLY A O 1
ATOM 3667 N N . GLN A 1 468 ? 1.834 15.039 29.75 1 87.88 468 GLN A N 1
ATOM 3668 C CA . GLN A 1 468 ? 3.094 15.773 29.812 1 87.88 468 GLN A CA 1
ATOM 3669 C C . GLN A 1 468 ? 3.406 16.203 31.25 1 87.88 468 GLN A C 1
ATOM 3671 O O . GLN A 1 468 ? 2.508 16.609 31.984 1 87.88 468 GLN A O 1
ATOM 3676 N N . ALA A 1 469 ? 4.645 16.094 31.672 1 88.88 469 ALA A N 1
ATOM 3677 C CA . ALA A 1 469 ? 5.078 16.578 32.969 1 88.88 469 ALA A CA 1
ATOM 3678 C C . ALA A 1 469 ? 5.039 18.094 33.062 1 88.88 469 ALA A C 1
ATOM 3680 O O . ALA A 1 469 ? 5.215 18.781 32.031 1 88.88 469 ALA A O 1
ATOM 3681 N N . GLN A 1 470 ? 4.816 18.562 34.219 1 91.69 470 GLN A N 1
ATOM 3682 C CA . GLN A 1 470 ? 4.867 20 34.406 1 91.69 470 GLN A CA 1
ATOM 3683 C C . GLN A 1 470 ? 6.25 20.562 34.062 1 91.69 470 GLN A C 1
ATOM 3685 O O . GLN A 1 470 ? 7.266 19.953 34.406 1 91.69 470 GLN A O 1
ATOM 3690 N N . LEU A 1 471 ? 6.152 21.688 33.375 1 96.19 471 LEU A N 1
ATOM 3691 C CA . LEU A 1 471 ? 7.418 22.328 33.062 1 96.19 471 LEU A CA 1
ATOM 3692 C C . LEU A 1 471 ? 8.094 22.891 34.312 1 96.19 471 LEU A C 1
ATOM 3694 O O . LEU A 1 471 ? 7.418 23.406 35.188 1 96.19 471 LEU A O 1
ATOM 3698 N N . LYS A 1 472 ? 9.375 22.719 34.438 1 96.44 472 LYS A N 1
ATOM 3699 C CA . LYS A 1 472 ? 10.164 23.234 35.562 1 96.44 472 LYS A CA 1
ATOM 3700 C C . LYS A 1 472 ? 11.43 23.922 35.062 1 96.44 472 LYS A C 1
ATOM 3702 O O . LYS A 1 472 ? 11.781 23.812 33.875 1 96.44 472 LYS A O 1
ATOM 3707 N N . GLY A 1 473 ? 11.977 24.688 35.906 1 96.88 473 GLY A N 1
ATOM 3708 C CA . GLY A 1 473 ? 13.25 25.312 35.594 1 96.88 473 GLY A CA 1
ATOM 3709 C C . GLY A 1 473 ? 13.203 26.156 34.344 1 96.88 473 GLY A C 1
ATOM 3710 O O . GLY A 1 473 ? 12.305 27 34.156 1 96.88 473 GLY A O 1
ATOM 3711 N N . GLU A 1 474 ? 14.227 25.969 33.5 1 97.19 474 GLU A N 1
ATOM 3712 C CA . GLU A 1 474 ? 14.352 26.797 32.312 1 97.19 474 GLU A CA 1
ATOM 3713 C C . GLU A 1 474 ? 13.242 26.5 31.312 1 97.19 474 GLU A C 1
ATOM 3715 O O . GLU A 1 474 ? 12.797 27.391 30.578 1 97.19 474 GLU A O 1
ATOM 3720 N N . ASP A 1 475 ? 12.758 25.297 31.281 1 97.75 475 ASP A N 1
ATOM 3721 C CA . ASP A 1 475 ? 11.617 24.969 30.438 1 97.75 475 ASP A CA 1
ATOM 3722 C C . ASP A 1 475 ? 10.422 25.859 30.766 1 97.75 475 ASP A C 1
ATOM 3724 O O . ASP A 1 475 ? 9.742 26.359 29.859 1 97.75 475 ASP A O 1
ATOM 3728 N N . LEU A 1 476 ? 10.164 26.016 32.031 1 98 476 LEU A N 1
ATOM 3729 C CA . LEU A 1 476 ? 9.07 26.875 32.5 1 98 476 LEU A CA 1
ATOM 3730 C C . LEU A 1 476 ? 9.32 28.312 32.094 1 98 476 LEU A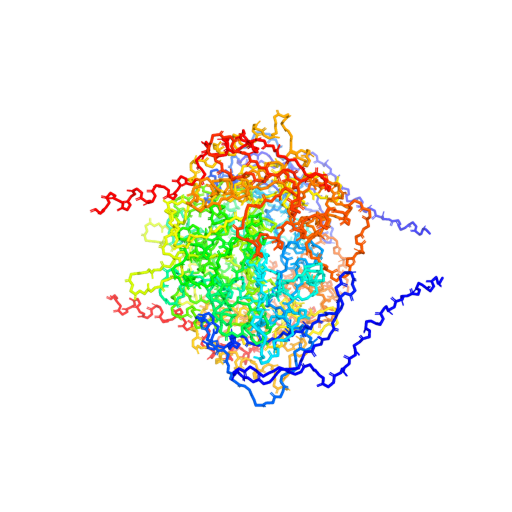 C 1
ATOM 3732 O O . LEU A 1 476 ? 8.406 29.016 31.641 1 98 476 LEU A O 1
ATOM 3736 N N . ASN A 1 477 ? 10.523 28.781 32.281 1 97.62 477 ASN A N 1
ATOM 3737 C CA . ASN A 1 477 ? 10.859 30.156 31.984 1 97.62 477 ASN A CA 1
ATOM 3738 C C . ASN A 1 477 ? 10.711 30.453 30.484 1 97.62 477 ASN A C 1
ATOM 3740 O O . ASN A 1 477 ? 10.219 31.5 30.109 1 97.62 477 ASN A O 1
ATOM 3744 N N . VAL A 1 478 ? 11.141 29.516 29.688 1 97.88 478 VAL A N 1
ATOM 3745 C CA . VAL A 1 478 ? 11.008 29.672 28.234 1 97.88 478 VAL A CA 1
ATOM 3746 C C . VAL A 1 478 ? 9.531 29.656 27.844 1 97.88 478 VAL A C 1
ATOM 3748 O O . VAL A 1 478 ? 9.109 30.406 26.969 1 97.88 478 VAL A O 1
ATOM 3751 N N . SER A 1 479 ? 8.812 28.781 28.438 1 97.94 479 SER A N 1
ATOM 3752 C CA . SER A 1 479 ? 7.375 28.75 28.188 1 97.94 479 SER A CA 1
ATOM 3753 C C . SER A 1 479 ? 6.723 30.078 28.531 1 97.94 479 SER A C 1
ATOM 3755 O O . SER A 1 479 ? 5.926 30.609 27.75 1 97.94 479 SER A O 1
ATOM 3757 N N . LYS A 1 480 ? 7.02 30.656 29.688 1 97.25 480 LYS A N 1
ATOM 3758 C CA . LYS A 1 480 ? 6.48 31.953 30.078 1 97.25 480 LYS A CA 1
ATOM 3759 C C . LYS A 1 480 ? 6.844 33.031 29.078 1 97.25 480 LYS A C 1
ATOM 3761 O O . LYS A 1 480 ? 6.008 33.844 28.703 1 97.25 480 LYS A O 1
ATOM 3766 N N . LEU A 1 481 ? 8.102 32.969 28.656 1 96.25 481 LEU A N 1
ATOM 3767 C CA . LEU A 1 481 ? 8.555 33.906 27.641 1 96.25 481 LEU A CA 1
ATOM 3768 C C . LEU A 1 481 ? 7.711 33.812 26.375 1 96.25 481 LEU A C 1
ATOM 3770 O O . LEU A 1 481 ? 7.223 34.812 25.875 1 96.25 481 LEU A O 1
ATOM 3774 N N . MET A 1 482 ? 7.555 32.625 25.859 1 97.69 482 MET A N 1
ATOM 3775 C CA . MET A 1 482 ? 6.828 32.406 24.609 1 97.69 482 MET A CA 1
ATOM 3776 C C . MET A 1 482 ? 5.367 32.844 24.75 1 97.69 482 MET A C 1
ATOM 3778 O O . MET A 1 482 ? 4.805 33.438 23.859 1 97.69 482 MET A O 1
ATOM 3782 N N . ILE A 1 483 ? 4.754 32.469 25.875 1 97.5 483 ILE A N 1
ATOM 3783 C CA . ILE A 1 483 ? 3.365 32.844 26.125 1 97.5 483 ILE A CA 1
ATOM 3784 C C . ILE A 1 483 ? 3.234 34.375 26.125 1 97.5 483 ILE A C 1
ATOM 3786 O O . ILE A 1 483 ? 2.299 34.906 25.531 1 97.5 483 ILE A O 1
ATOM 3790 N N . ASP A 1 484 ? 4.152 35.031 26.719 1 95.69 484 ASP A N 1
ATOM 3791 C CA . ASP A 1 484 ? 4.129 36.5 26.766 1 95.69 484 ASP A CA 1
ATOM 3792 C C . ASP A 1 484 ? 4.227 37.094 25.359 1 95.69 484 ASP A C 1
ATOM 3794 O O . ASP A 1 484 ? 3.461 37.969 25 1 95.69 484 ASP A O 1
ATOM 3798 N N . ILE A 1 485 ? 5.098 36.562 24.562 1 96 485 ILE A N 1
ATOM 3799 C CA . ILE A 1 485 ? 5.316 37.094 23.219 1 96 485 ILE A CA 1
ATOM 3800 C C . ILE A 1 485 ? 4.105 36.812 22.344 1 96 485 ILE A C 1
ATOM 3802 O O . ILE A 1 485 ? 3.578 37.688 21.688 1 96 485 ILE A O 1
ATOM 3806 N N . TRP A 1 486 ? 3.635 35.625 22.297 1 97.38 486 TRP A N 1
ATOM 3807 C CA . TRP A 1 486 ? 2.533 35.188 21.438 1 97.38 486 TRP A CA 1
ATOM 3808 C C . TRP A 1 486 ? 1.25 35.938 21.797 1 97.38 486 TRP A C 1
ATOM 3810 O O . TRP A 1 486 ? 0.527 36.375 20.906 1 97.38 486 TRP A O 1
ATOM 3820 N N . THR A 1 487 ? 0.955 36.031 23.078 1 96.56 487 THR A N 1
ATOM 3821 C CA . THR A 1 487 ? -0.277 36.719 23.484 1 96.56 487 THR A CA 1
ATOM 3822 C C . THR A 1 487 ? -0.157 38.219 23.297 1 96.56 487 THR A C 1
ATOM 3824 O O . THR A 1 487 ? -1.136 38.875 22.969 1 96.56 487 THR A O 1
ATOM 3827 N N . ARG A 1 488 ? 1.002 38.781 23.516 1 94.69 488 ARG A N 1
ATOM 3828 C CA . ARG A 1 488 ? 1.187 40.188 23.25 1 94.69 488 ARG A CA 1
ATOM 3829 C C . ARG A 1 488 ? 0.942 40.5 21.781 1 94.69 488 ARG A C 1
ATOM 3831 O O . ARG A 1 488 ? 0.322 41.531 21.453 1 94.69 488 ARG A O 1
ATOM 3838 N N . PHE A 1 489 ? 1.487 39.719 20.906 1 96.12 489 PHE A N 1
ATOM 3839 C CA . PHE A 1 489 ? 1.256 39.875 19.469 1 96.12 489 PHE A CA 1
ATOM 3840 C C . PHE A 1 489 ? -0.236 39.906 19.156 1 96.12 489 PHE A C 1
ATOM 3842 O O . PHE A 1 489 ? -0.704 40.688 18.344 1 96.12 489 PHE A O 1
ATOM 3849 N N . ALA A 1 490 ? -0.98 39 19.797 1 96.56 490 ALA A N 1
ATOM 3850 C CA . ALA A 1 490 ? -2.422 38.906 19.594 1 96.56 490 ALA A CA 1
ATOM 3851 C C . ALA A 1 490 ? -3.145 40.125 20.172 1 96.56 490 ALA A C 1
ATOM 3853 O O . ALA A 1 490 ? -4.133 40.594 19.594 1 96.56 490 ALA A O 1
ATOM 3854 N N . ILE A 1 491 ? -2.699 40.656 21.281 1 93.06 491 ILE A N 1
ATOM 3855 C CA . ILE A 1 491 ? -3.4 41.688 22.062 1 93.06 491 ILE A CA 1
ATOM 3856 C C . ILE A 1 491 ? -3.084 43.062 21.516 1 93.06 491 ILE A C 1
ATOM 3858 O O . ILE A 1 491 ? -3.986 43.875 21.344 1 93.06 491 ILE A O 1
ATOM 3862 N N . LYS A 1 492 ? -1.817 43.25 21.25 1 86.69 492 LYS A N 1
ATOM 3863 C CA . LYS A 1 492 ? -1.398 44.625 21 1 86.69 492 LYS A CA 1
ATOM 3864 C C . LYS A 1 492 ? -1.058 44.812 19.531 1 86.69 492 LYS A C 1
ATOM 3866 O O . LYS A 1 492 ? -0.585 43.906 18.859 1 86.69 492 LYS A O 1
ATOM 3871 N N . ASP A 1 493 ? -1.269 46.094 19.156 1 78 493 ASP A N 1
ATOM 3872 C CA . ASP A 1 493 ? -0.943 46.469 17.781 1 78 493 ASP A CA 1
ATOM 3873 C C . ASP A 1 493 ? 0.39 47.219 17.719 1 78 493 ASP A C 1
ATOM 3875 O O . ASP A 1 493 ? 0.917 47.469 16.641 1 78 493 ASP A O 1
ATOM 3879 N N . ASP A 1 494 ? 0.859 47.406 18.922 1 74 494 ASP A N 1
ATOM 3880 C CA . ASP A 1 494 ? 2.092 48.188 18.969 1 74 494 ASP A CA 1
ATOM 3881 C C . ASP A 1 494 ? 3.309 47.312 18.672 1 74 494 ASP A C 1
ATOM 3883 O O . ASP A 1 494 ? 3.166 46.125 18.328 1 74 494 ASP A O 1
ATOM 3887 N N . GLU A 1 495 ? 4.434 47.906 18.844 1 79.25 495 GLU A N 1
ATOM 3888 C CA . GLU A 1 495 ? 5.703 47.219 18.578 1 79.25 495 GLU A CA 1
ATOM 3889 C C . GLU A 1 495 ? 5.926 46.062 19.547 1 79.25 495 GLU A C 1
ATOM 3891 O O . GLU A 1 495 ? 5.691 46.188 20.75 1 79.25 495 GLU A O 1
ATOM 3896 N N . LEU A 1 496 ? 6.227 44.938 18.984 1 86.75 496 LEU A N 1
ATOM 3897 C CA . LEU A 1 496 ? 6.523 43.75 19.75 1 86.75 496 LEU A CA 1
ATOM 3898 C C . LEU A 1 496 ? 7.934 43.812 20.344 1 86.75 496 LEU A C 1
ATOM 3900 O O . LEU A 1 496 ? 8.867 44.25 19.672 1 86.75 496 LEU A O 1
ATOM 3904 N N . THR A 1 497 ? 7.988 43.438 21.578 1 87 497 THR A N 1
ATOM 3905 C CA . THR A 1 497 ? 9.289 43.375 22.234 1 87 497 THR A CA 1
ATOM 3906 C C . THR A 1 497 ? 9.805 41.938 22.297 1 87 497 THR A C 1
ATOM 3908 O O . THR A 1 497 ? 9.023 41 22.188 1 87 497 THR A O 1
ATOM 3911 N N . ILE A 1 498 ? 11.094 41.812 22.578 1 83.81 498 ILE A N 1
ATOM 3912 C CA . ILE A 1 498 ? 11.75 40.5 22.438 1 83.81 498 ILE A CA 1
ATOM 3913 C C . ILE A 1 498 ? 11.336 39.594 23.594 1 83.81 498 ILE A C 1
ATOM 3915 O O . ILE A 1 498 ? 11.516 38.375 23.516 1 83.81 498 ILE A O 1
ATOM 3919 N N . ASP A 1 499 ? 10.922 40.156 24.656 1 81.75 499 ASP A N 1
ATOM 3920 C CA . ASP A 1 499 ? 10.516 39.312 25.766 1 81.75 499 ASP A CA 1
ATOM 3921 C C . ASP A 1 499 ? 9.016 39.438 26.031 1 81.75 499 ASP A C 1
ATOM 3923 O O . ASP A 1 499 ? 8.516 38.969 27.047 1 81.75 499 ASP A O 1
ATOM 3927 N N . GLY A 1 500 ? 8.328 40.156 25.234 1 76.56 500 GLY A N 1
ATOM 3928 C CA . GLY A 1 500 ? 6.883 40.281 25.328 1 76.56 500 GLY A CA 1
ATOM 3929 C C . GLY A 1 500 ? 6.449 41.25 26.422 1 76.56 500 GLY A C 1
ATOM 3930 O O . GLY A 1 500 ? 5.262 41.344 26.719 1 76.56 500 GLY A O 1
ATOM 3931 N N . THR A 1 501 ? 7.477 41.875 26.984 1 77.94 501 THR A N 1
ATOM 3932 C CA . THR A 1 501 ? 7.156 42.844 28.047 1 77.94 501 THR A CA 1
ATOM 3933 C C . THR A 1 501 ? 7.336 44.25 27.562 1 77.94 501 THR A C 1
ATOM 3935 O O . THR A 1 501 ? 7.82 44.5 26.453 1 77.94 501 THR A O 1
ATOM 3938 N N . ASP A 1 502 ? 6.844 45.281 28.312 1 70.75 502 ASP A N 1
ATOM 3939 C CA . ASP A 1 502 ? 6.84 46.656 27.906 1 70.75 502 ASP A CA 1
ATOM 3940 C C . ASP A 1 502 ? 8.25 47.25 27.938 1 70.75 502 ASP A C 1
ATOM 3942 O O . ASP A 1 502 ? 8.547 48.219 27.234 1 70.75 502 ASP A O 1
ATOM 3946 N N . ASN A 1 503 ? 9.062 46.938 28.797 1 61 503 ASN A N 1
ATOM 3947 C CA . ASN A 1 503 ? 10.266 47.719 29.062 1 61 503 ASN A CA 1
ATOM 3948 C C . ASN A 1 503 ? 11.453 47.219 28.234 1 61 503 ASN A C 1
ATOM 3950 O O . ASN A 1 503 ? 12.594 47.594 28.5 1 61 503 ASN A O 1
ATOM 3954 N N . GLU A 1 504 ? 11.211 46.625 27.047 1 68 504 GLU A N 1
ATOM 3955 C CA . GLU A 1 504 ? 12.453 46 26.609 1 68 504 GLU A CA 1
ATOM 3956 C C . GLU A 1 504 ? 12.711 46.25 25.125 1 68 504 GLU A C 1
ATOM 3958 O O . GLU A 1 504 ? 12.016 47.062 24.516 1 68 504 GLU A O 1
ATOM 3963 N N . ILE A 1 505 ? 13.672 45.719 24.672 1 81.88 505 ILE A N 1
ATOM 3964 C CA . ILE A 1 505 ? 14.25 45.719 23.344 1 81.88 505 ILE A CA 1
ATOM 3965 C C . ILE A 1 505 ? 13.18 45.312 22.312 1 81.88 505 ILE A C 1
ATOM 3967 O O . ILE A 1 505 ? 12.461 44.344 22.5 1 81.88 505 ILE A O 1
ATOM 3971 N N . LYS A 1 506 ? 13.062 46.219 21.344 1 88.19 506 LYS A N 1
ATOM 3972 C CA . LYS A 1 506 ? 12.102 45.969 20.281 1 88.19 506 LYS A CA 1
ATOM 3973 C C . LYS A 1 506 ? 12.531 44.781 19.422 1 88.19 506 LYS A C 1
ATOM 3975 O O . LYS A 1 506 ? 13.719 44.594 19.172 1 88.19 506 LYS A O 1
ATOM 3980 N N . TRP A 1 507 ? 11.562 44 19.078 1 93 507 TRP A N 1
ATOM 3981 C CA . TRP A 1 507 ? 11.75 42.969 18.062 1 93 507 TRP A CA 1
ATOM 3982 C C . TRP A 1 507 ? 11.586 43.562 16.656 1 93 507 TRP A C 1
ATOM 3984 O O . TRP A 1 507 ? 10.469 43.875 16.25 1 93 507 TRP A O 1
ATOM 3994 N N . PRO A 1 508 ? 12.664 43.719 15.93 1 91.88 508 PRO A N 1
ATOM 3995 C CA . PRO A 1 508 ? 12.57 44.375 14.617 1 91.88 508 PRO A CA 1
ATOM 3996 C C . PRO A 1 508 ? 11.797 43.531 13.609 1 91.88 508 PRO A C 1
ATOM 3998 O O . PRO A 1 508 ? 11.805 42.281 13.695 1 91.88 508 PRO A O 1
ATOM 4001 N N . LEU A 1 509 ? 11.195 44.219 12.641 1 94.38 509 LEU A N 1
ATOM 4002 C CA . LEU A 1 509 ? 10.586 43.562 11.5 1 94.38 509 LEU A CA 1
ATOM 4003 C C . LEU A 1 509 ? 11.656 42.969 10.578 1 94.38 509 LEU A C 1
ATOM 4005 O O . LEU A 1 509 ? 12.734 43.562 10.43 1 94.38 509 LEU A O 1
ATOM 4009 N N . LEU A 1 510 ? 11.305 41.875 9.977 1 94.69 510 LEU A N 1
ATOM 4010 C CA . LEU A 1 510 ? 12.219 41.281 9.008 1 94.69 510 LEU A CA 1
ATOM 4011 C C . LEU A 1 510 ? 12.383 42.156 7.781 1 94.69 510 LEU A C 1
ATOM 4013 O O . LEU A 1 510 ? 11.391 42.594 7.191 1 94.69 510 LEU A O 1
ATOM 4017 N N . ASP A 1 511 ? 13.625 42.5 7.449 1 91.44 511 ASP A N 1
ATOM 4018 C CA . ASP A 1 511 ? 13.906 43.25 6.238 1 91.44 511 ASP A CA 1
ATOM 4019 C C . ASP A 1 511 ? 14.898 42.5 5.348 1 91.44 511 ASP A C 1
ATOM 4021 O O . ASP A 1 511 ? 15.531 41.531 5.777 1 91.44 511 ASP A O 1
ATOM 4025 N N . SER A 1 512 ? 14.961 42.906 4.137 1 85.31 512 SER A N 1
ATOM 4026 C CA . SER A 1 512 ? 15.758 42.156 3.15 1 85.31 512 SER A CA 1
ATOM 4027 C C . SER A 1 512 ? 17.25 42.406 3.344 1 85.31 512 SER A C 1
ATOM 4029 O O . SER A 1 512 ? 18.078 41.656 2.836 1 85.31 512 SER A O 1
ATOM 4031 N N . LYS A 1 513 ? 17.578 43.375 4.047 1 86.31 513 LYS A N 1
ATOM 4032 C CA . LYS A 1 513 ? 18.984 43.75 4.172 1 86.31 513 LYS A CA 1
ATOM 4033 C C . LYS A 1 513 ? 19.609 43.094 5.398 1 86.31 513 LYS A C 1
ATOM 4035 O O . LYS A 1 513 ? 20.516 42.281 5.273 1 86.31 513 LYS A O 1
ATOM 4040 N N . SER A 1 514 ? 19.047 43.344 6.555 1 90.69 514 SER A N 1
ATOM 4041 C CA . SER A 1 514 ? 19.656 42.844 7.789 1 90.69 514 SER A CA 1
ATOM 4042 C C . SER A 1 514 ? 19.109 41.469 8.164 1 90.69 514 SER A C 1
ATOM 4044 O O . SER A 1 514 ? 19.766 40.688 8.859 1 90.69 514 SER A O 1
ATOM 4046 N N . MET A 1 515 ? 17.953 41.219 7.797 1 94 515 MET A N 1
ATOM 4047 C CA . MET A 1 515 ? 17.266 39.969 8.086 1 94 515 MET A CA 1
ATOM 4048 C C . MET A 1 515 ? 17.375 39.594 9.57 1 94 515 MET A C 1
ATOM 4050 O O . MET A 1 515 ? 17.797 38.5 9.922 1 94 515 MET A O 1
ATOM 4054 N N . GLN A 1 516 ? 17.109 40.531 10.383 1 95.56 516 GLN A N 1
ATOM 4055 C CA . GLN A 1 516 ? 17.141 40.344 11.828 1 95.56 516 GLN A CA 1
ATOM 4056 C C . GLN A 1 516 ? 15.984 39.438 12.281 1 95.56 516 GLN A C 1
ATOM 4058 O O . GLN A 1 516 ? 14.883 39.5 11.727 1 95.56 516 GLN A O 1
ATOM 4063 N N . TYR A 1 517 ? 16.25 38.625 13.234 1 96.25 517 TYR A N 1
ATOM 4064 C CA . TYR A 1 517 ? 15.266 37.688 13.766 1 96.25 517 TYR A CA 1
ATOM 4065 C C . TYR A 1 517 ? 15.5 37.438 15.25 1 96.25 517 TYR A C 1
ATOM 4067 O O . TYR A 1 517 ? 16.578 37.719 15.773 1 96.25 517 TYR A O 1
ATOM 4075 N N . LEU A 1 518 ? 14.492 37 15.906 1 96.88 518 LEU A N 1
ATOM 4076 C CA . LEU A 1 518 ? 14.586 36.625 17.312 1 96.88 518 LEU A CA 1
ATOM 4077 C C . LEU A 1 518 ? 15.102 35.219 17.469 1 96.88 518 LEU A C 1
ATOM 4079 O O . LEU A 1 518 ? 14.508 34.281 16.938 1 96.88 518 LEU A O 1
ATOM 4083 N N . LEU A 1 519 ? 16.203 35.031 18.141 1 97.69 519 LEU A N 1
ATOM 4084 C CA . LEU A 1 519 ? 16.75 33.719 18.469 1 97.69 519 LEU A CA 1
ATOM 4085 C C . LEU A 1 519 ? 16.406 33.344 19.891 1 97.69 519 LEU A C 1
ATOM 4087 O O . LEU A 1 519 ? 16.844 34 20.844 1 97.69 519 LEU A O 1
ATOM 4091 N N . ILE A 1 520 ? 15.664 32.281 20.078 1 98 520 ILE A N 1
ATOM 4092 C CA . ILE A 1 520 ? 15.234 31.828 21.391 1 98 520 ILE A CA 1
ATOM 4093 C C . ILE A 1 520 ? 16.031 30.578 21.781 1 98 520 ILE A C 1
ATOM 4095 O O . ILE A 1 520 ? 15.664 29.469 21.422 1 98 520 ILE A O 1
ATOM 4099 N N . SER A 1 521 ? 17.062 30.766 22.531 1 97.38 521 SER A N 1
ATOM 4100 C CA . SER A 1 521 ? 17.906 29.656 23.016 1 97.38 521 SER A CA 1
ATOM 4101 C C . SER A 1 521 ? 17.781 29.5 24.516 1 97.38 521 SER A C 1
ATOM 4103 O O . SER A 1 521 ? 18.328 28.562 25.094 1 97.38 521 SER A O 1
ATOM 4105 N N . SER A 1 522 ? 17.141 30.484 25.109 1 96.38 522 SER A N 1
ATOM 4106 C CA . SER A 1 522 ? 16.844 30.531 26.531 1 96.38 522 SER A CA 1
ATOM 4107 C C . SER A 1 522 ? 15.68 31.484 26.812 1 96.38 522 SER A C 1
ATOM 4109 O O . SER A 1 522 ? 15.055 32 25.891 1 96.38 522 SER A O 1
ATOM 4111 N N . SER A 1 523 ? 15.398 31.641 28.094 1 96 523 SER A N 1
ATOM 4112 C CA . SER A 1 523 ? 14.352 32.594 28.484 1 96 523 SER A CA 1
ATOM 4113 C C . SER A 1 523 ? 14.805 34.031 28.312 1 96 523 SER A C 1
ATOM 4115 O O . SER A 1 523 ? 14.062 34.969 28.641 1 96 523 SER A O 1
ATOM 4117 N N . LYS A 1 524 ? 15.992 34.219 27.859 1 94.56 524 LYS A N 1
ATOM 4118 C CA . LYS A 1 524 ? 16.531 35.5 27.484 1 94.56 524 LYS A CA 1
ATOM 4119 C C . LYS A 1 524 ? 16.922 35.531 26 1 94.56 524 LYS A C 1
ATOM 4121 O O . LYS A 1 524 ? 18.109 35.469 25.672 1 94.56 524 LYS A O 1
ATOM 4126 N N . PRO A 1 525 ? 15.938 35.75 25.188 1 95.44 525 PRO A N 1
ATOM 4127 C CA . PRO A 1 525 ? 16.203 35.688 23.75 1 95.44 525 PRO A CA 1
ATOM 4128 C C . PRO A 1 525 ? 17.062 36.844 23.266 1 95.44 525 PRO A C 1
ATOM 4130 O O . PRO A 1 525 ? 17.203 37.844 23.953 1 95.44 525 PRO A O 1
ATOM 4133 N N . ILE A 1 526 ? 17.672 36.75 22.125 1 95.06 526 ILE A N 1
ATOM 4134 C CA . ILE A 1 526 ? 18.5 37.781 21.547 1 95.06 526 ILE A CA 1
ATOM 4135 C C . ILE A 1 526 ? 18.078 38.031 20.094 1 95.06 526 ILE A C 1
ATOM 4137 O O . ILE A 1 526 ? 17.453 37.188 19.469 1 95.06 526 ILE A O 1
ATOM 4141 N N . ILE A 1 527 ? 18.391 39.188 19.562 1 95.69 527 ILE A N 1
ATOM 4142 C CA . ILE A 1 527 ? 18.25 39.469 18.141 1 95.69 527 ILE A CA 1
ATOM 4143 C C . ILE A 1 527 ? 19.5 39.031 17.391 1 95.69 527 ILE A C 1
ATOM 4145 O O . ILE A 1 527 ? 20.625 39.375 17.781 1 95.69 527 ILE A O 1
ATOM 4149 N N . SER A 1 528 ? 19.359 38.219 16.453 1 95.62 528 SER A N 1
ATOM 4150 C CA . SER A 1 528 ? 20.422 37.781 15.578 1 95.62 528 SER A CA 1
ATOM 4151 C C . SER A 1 528 ? 20.141 38.125 14.125 1 95.62 528 SER A C 1
ATOM 4153 O O . SER A 1 528 ? 19.172 38.844 13.836 1 95.62 528 SER A O 1
ATOM 4155 N N . LYS A 1 529 ? 21.125 37.75 13.211 1 94.94 529 LYS A N 1
ATOM 4156 C CA . LYS A 1 529 ? 20.969 38.156 11.82 1 94.94 529 LYS A CA 1
ATOM 4157 C C . LYS A 1 529 ? 21.172 36.969 10.875 1 94.94 529 LYS A C 1
ATOM 4159 O O . LYS A 1 529 ? 21.875 36 11.211 1 94.94 529 LYS A O 1
ATOM 4164 N N . LYS A 1 530 ? 20.5 37 9.695 1 91.19 530 LYS A N 1
ATOM 4165 C CA . LYS A 1 530 ? 20.703 36.125 8.547 1 91.19 530 LYS A CA 1
ATOM 4166 C C . LYS A 1 530 ? 20.594 34.656 8.945 1 91.19 530 LYS A C 1
ATOM 4168 O O . LYS A 1 530 ? 21.531 33.906 8.758 1 91.19 530 LYS A O 1
ATOM 4173 N N . PRO A 1 531 ? 19.453 34.312 9.445 1 87.31 531 PRO A N 1
ATOM 4174 C CA . PRO A 1 531 ? 19.281 32.938 9.859 1 87.31 531 PRO A CA 1
ATOM 4175 C C . PRO A 1 531 ? 19.469 31.953 8.703 1 87.31 531 PRO A C 1
ATOM 4177 O O . PRO A 1 531 ? 18.766 32.031 7.695 1 87.31 531 PRO A O 1
ATOM 4180 N N . PHE A 1 532 ? 20.375 31.016 8.836 1 93.69 532 PHE A N 1
ATOM 4181 C CA . PHE A 1 532 ? 20.594 29.875 7.949 1 93.69 532 PHE A CA 1
ATOM 4182 C C . PHE A 1 532 ? 20.75 30.328 6.504 1 93.69 532 PHE A C 1
ATOM 4184 O O . PHE A 1 532 ? 20.297 29.656 5.578 1 93.69 532 PHE A O 1
ATOM 4191 N N . ILE A 1 533 ? 21.359 31.453 6.242 1 94.81 533 ILE A N 1
ATOM 4192 C CA . ILE A 1 533 ? 21.359 32.094 4.93 1 94.81 533 ILE A CA 1
ATOM 4193 C C . ILE A 1 533 ? 22.125 31.234 3.93 1 94.81 533 ILE A C 1
ATOM 4195 O O . ILE A 1 533 ? 21.734 31.125 2.764 1 94.81 533 ILE A O 1
ATOM 4199 N N . GLU A 1 534 ? 23.172 30.609 4.355 1 95.38 534 GLU A N 1
ATOM 4200 C CA . GLU A 1 534 ? 23.938 29.766 3.441 1 95.38 534 GLU A CA 1
ATOM 4201 C C . GLU A 1 534 ? 23.156 28.516 3.043 1 95.38 534 GLU A C 1
ATOM 4203 O O . GLU A 1 534 ? 23.234 28.078 1.894 1 95.38 534 GLU A O 1
ATOM 4208 N N . GLU A 1 535 ? 22.453 28 3.992 1 96.38 535 GLU A N 1
ATOM 4209 C CA . GLU A 1 535 ? 21.594 26.859 3.693 1 96.38 535 GLU A CA 1
ATOM 4210 C C . GLU A 1 535 ? 20.484 27.234 2.729 1 96.38 535 GLU A C 1
ATOM 4212 O O . GLU A 1 535 ? 20.188 26.5 1.782 1 96.38 535 GLU A O 1
ATOM 4217 N N . TYR A 1 536 ? 19.906 28.328 2.949 1 96.56 536 TYR A N 1
ATOM 4218 C CA . TYR A 1 536 ? 18.844 28.828 2.078 1 96.56 536 TYR A CA 1
ATOM 4219 C C . TYR A 1 536 ? 19.344 29.016 0.651 1 96.56 536 TYR A C 1
ATOM 4221 O O . TYR A 1 536 ? 18.703 28.578 -0.302 1 96.56 536 TYR A O 1
ATOM 4229 N N . LYS A 1 537 ? 20.5 29.594 0.5 1 96.75 537 LYS A N 1
ATOM 4230 C CA . LYS A 1 537 ? 21.062 29.859 -0.818 1 96.75 537 LYS A CA 1
ATOM 4231 C C . LYS A 1 537 ? 21.359 28.562 -1.558 1 96.75 537 LYS A C 1
ATOM 4233 O O . LYS A 1 537 ? 21.125 28.453 -2.766 1 96.75 537 LYS A O 1
ATOM 4238 N N . PHE A 1 538 ? 21.844 27.609 -0.815 1 98 538 PHE A N 1
ATOM 4239 C CA . PHE A 1 538 ? 22.109 26.312 -1.425 1 98 538 PHE A CA 1
ATOM 4240 C C . PHE A 1 538 ? 20.844 25.703 -2.008 1 98 538 PHE A C 1
ATOM 4242 O O . PHE A 1 538 ? 20.812 25.344 -3.188 1 98 538 PHE A O 1
ATOM 4249 N N . TRP A 1 539 ? 19.844 25.594 -1.214 1 98.25 539 TRP A N 1
ATOM 4250 C CA . TRP A 1 539 ? 18.609 24.953 -1.647 1 98.25 539 TRP A CA 1
ATOM 4251 C C . TRP A 1 539 ? 17.938 25.75 -2.75 1 98.25 539 TRP A C 1
ATOM 4253 O O . TRP A 1 539 ? 17.344 25.188 -3.672 1 98.25 539 TRP A O 1
ATOM 4263 N N . LYS A 1 540 ? 18.016 27.047 -2.701 1 96 540 LYS A N 1
ATOM 4264 C CA . LYS A 1 540 ? 17.438 27.906 -3.734 1 96 540 LYS A CA 1
ATOM 4265 C C . LYS A 1 540 ? 18.141 27.703 -5.07 1 96 540 LYS A C 1
ATOM 4267 O O . LYS A 1 540 ? 17.547 27.891 -6.133 1 96 540 LYS A O 1
ATOM 4272 N N . SER A 1 541 ? 19.391 27.25 -5.043 1 97.5 541 SER A N 1
ATOM 4273 C CA . SER A 1 541 ? 20.188 27.094 -6.254 1 97.5 541 SER A CA 1
ATOM 4274 C C . SER A 1 541 ? 19.844 25.812 -6.992 1 97.5 541 SER A C 1
ATOM 4276 O O . SER A 1 541 ? 20.219 25.625 -8.148 1 97.5 541 SER A O 1
ATOM 4278 N N . LEU A 1 542 ? 19.188 24.859 -6.316 1 98.25 542 LEU A N 1
ATOM 4279 C CA . LEU A 1 542 ? 18.859 23.562 -6.91 1 98.25 542 LEU A CA 1
ATOM 4280 C C . LEU A 1 542 ? 17.609 23.656 -7.758 1 98.25 542 LEU A C 1
ATOM 4282 O O . LEU A 1 542 ? 16.672 24.406 -7.418 1 98.25 542 LEU A O 1
ATOM 4286 N N . PRO A 1 543 ? 17.531 22.969 -8.859 1 97.44 543 PRO A N 1
ATOM 4287 C CA . PRO A 1 543 ? 16.328 22.969 -9.695 1 97.44 543 PRO A CA 1
ATOM 4288 C C . PRO A 1 543 ? 15.203 22.109 -9.133 1 97.44 543 PRO A C 1
ATOM 4290 O O . PRO A 1 543 ? 14.719 21.203 -9.82 1 97.44 543 PRO A O 1
ATOM 4293 N N . LEU A 1 544 ? 14.672 22.391 -8.039 1 97.62 544 LEU A N 1
ATOM 4294 C CA . LEU A 1 544 ? 13.797 21.562 -7.234 1 97.62 544 LEU A CA 1
ATOM 4295 C C . LEU A 1 544 ? 12.375 21.562 -7.789 1 97.62 544 LEU A C 1
ATOM 4297 O O . LEU A 1 544 ? 11.547 20.734 -7.414 1 97.62 544 LEU A O 1
ATOM 4301 N N . ILE A 1 545 ? 12.008 22.5 -8.664 1 97 545 ILE A N 1
ATOM 4302 C CA . ILE A 1 545 ? 10.656 22.578 -9.195 1 97 545 ILE A CA 1
ATOM 4303 C C . ILE A 1 545 ? 10.703 22.656 -10.719 1 97 545 ILE A C 1
ATOM 4305 O O . ILE A 1 545 ? 9.828 23.266 -11.344 1 97 545 ILE A O 1
ATOM 4309 N N . SER A 1 546 ? 11.75 22.109 -11.344 1 96 546 SER A N 1
ATOM 4310 C CA . SER A 1 546 ? 12.031 22.25 -12.773 1 96 546 SER A CA 1
ATOM 4311 C C . SER A 1 546 ? 10.898 21.656 -13.609 1 96 546 SER A C 1
ATOM 4313 O O . SER A 1 546 ? 10.641 22.125 -14.727 1 96 546 SER A O 1
ATOM 4315 N N . LYS A 1 547 ? 10.242 20.672 -13.109 1 93.88 547 LYS A N 1
ATOM 4316 C CA . LYS A 1 547 ? 9.125 20.094 -13.852 1 93.88 547 LYS A CA 1
ATOM 4317 C C . LYS A 1 547 ? 7.949 21.062 -13.914 1 93.88 547 LYS A C 1
ATOM 4319 O O . LYS A 1 547 ? 7.301 21.188 -14.953 1 93.88 547 LYS A O 1
ATOM 4324 N N . ILE A 1 548 ? 7.629 21.719 -12.867 1 93.19 548 ILE A N 1
ATOM 4325 C CA . ILE A 1 548 ? 6.508 22.641 -12.766 1 93.19 548 ILE A CA 1
ATOM 4326 C C . ILE A 1 548 ? 6.773 23.875 -13.633 1 93.19 548 ILE A C 1
ATOM 4328 O O . ILE A 1 548 ? 5.875 24.359 -14.32 1 93.19 548 ILE A O 1
ATOM 4332 N N . GLU A 1 549 ? 7.988 24.328 -13.633 1 88.44 549 GLU A N 1
ATOM 4333 C CA . GLU A 1 549 ? 8.383 25.484 -14.422 1 88.44 549 GLU A CA 1
ATOM 4334 C C . GLU A 1 549 ? 8.289 25.188 -15.922 1 88.44 549 GLU A C 1
ATOM 4336 O O . GLU A 1 549 ? 7.867 26.047 -16.703 1 88.44 549 GLU A O 1
ATOM 4341 N N . GLU A 1 550 ? 8.625 24.031 -16.266 1 82.12 550 GLU A N 1
ATOM 4342 C CA . GLU A 1 550 ? 8.531 23.625 -17.672 1 82.12 550 GLU A CA 1
ATOM 4343 C C . GLU A 1 550 ? 7.082 23.594 -18.141 1 82.12 550 GLU A C 1
ATOM 4345 O O . GLU A 1 550 ? 6.766 24.062 -19.234 1 82.12 550 GLU A O 1
ATOM 4350 N N . SER A 1 551 ? 6.223 23.062 -17.359 1 78.25 551 SER A N 1
ATOM 4351 C CA . SER A 1 551 ? 4.809 22.969 -17.703 1 78.25 551 SER A CA 1
ATOM 4352 C C . SER A 1 551 ? 4.172 24.344 -17.859 1 78.25 551 SER A C 1
ATOM 4354 O O . SER A 1 551 ? 3.369 24.562 -18.766 1 78.25 551 SER A O 1
ATOM 4356 N N . GLU A 1 552 ? 4.555 25.25 -17.031 1 75.75 552 GLU A N 1
ATOM 4357 C CA . GLU A 1 552 ? 4.023 26.609 -17.094 1 75.75 552 GLU A CA 1
ATOM 4358 C C . GLU A 1 552 ? 4.523 27.328 -18.344 1 75.75 552 GLU A C 1
ATOM 4360 O O . GLU A 1 552 ? 3.775 28.078 -18.969 1 75.75 552 GLU A O 1
ATOM 4365 N N . ASN A 1 553 ? 5.734 27.016 -18.672 1 71.94 553 ASN A N 1
ATOM 4366 C CA . ASN A 1 553 ? 6.301 27.625 -19.859 1 71.94 553 ASN A CA 1
ATOM 4367 C C . ASN A 1 553 ? 5.641 27.078 -21.125 1 71.94 553 ASN A C 1
ATOM 4369 O O . ASN A 1 553 ? 5.422 27.828 -22.094 1 71.94 553 ASN A O 1
ATOM 4373 N N . ASN A 1 554 ? 5.273 25.797 -21.094 1 69.31 554 ASN A N 1
ATOM 4374 C CA . ASN A 1 554 ? 4.609 25.188 -22.234 1 69.31 554 ASN A CA 1
ATOM 4375 C C . ASN A 1 554 ? 3.193 25.719 -22.422 1 69.31 554 ASN A C 1
ATOM 4377 O O . ASN A 1 554 ? 2.742 25.922 -23.547 1 69.31 554 ASN A O 1
ATOM 4381 N N . ILE A 1 555 ? 2.561 26 -21.328 1 62.31 555 ILE A N 1
ATOM 4382 C CA . ILE A 1 555 ? 1.209 26.547 -21.391 1 62.31 555 ILE A CA 1
ATOM 4383 C C . ILE A 1 555 ? 1.256 27.984 -21.906 1 62.31 555 ILE A C 1
ATOM 4385 O O . ILE A 1 555 ? 0.406 28.391 -22.703 1 62.31 555 ILE A O 1
ATOM 4389 N N . LYS A 1 556 ? 2.307 28.656 -21.703 1 63.56 556 LYS A N 1
ATOM 4390 C CA . LYS A 1 556 ? 2.447 30.047 -22.156 1 63.56 556 LYS A CA 1
ATOM 4391 C C . LYS A 1 556 ? 2.73 30.094 -23.656 1 63.56 556 LYS A C 1
ATOM 4393 O O . LYS A 1 556 ? 2.281 31.016 -24.344 1 63.56 556 LYS A O 1
ATOM 4398 N N . THR A 1 557 ? 3.451 29.094 -23.984 1 57.78 557 THR A N 1
ATOM 4399 C CA . THR A 1 557 ? 3.818 29.094 -25.391 1 57.78 557 THR A CA 1
ATOM 4400 C C . THR A 1 557 ? 2.631 28.703 -26.266 1 57.78 557 THR A C 1
ATOM 4402 O O . THR A 1 557 ? 2.535 29.109 -27.422 1 57.78 557 THR A O 1
ATOM 4405 N N . GLU A 1 558 ? 1.743 27.922 -25.703 1 50.16 558 GLU A N 1
ATOM 4406 C CA . GLU A 1 558 ? 0.562 27.5 -26.438 1 50.16 558 GLU A CA 1
ATOM 4407 C C . GLU A 1 558 ? -0.524 28.578 -26.422 1 50.16 558 GLU A C 1
ATOM 4409 O O . GLU A 1 558 ? -1.385 28.609 -27.297 1 50.16 558 GLU A O 1
ATOM 4414 N N . LEU A 1 559 ? -0.507 29.5 -25.516 1 43.88 559 LEU A N 1
ATOM 4415 C CA . LEU A 1 559 ? -1.446 30.625 -25.484 1 43.88 559 LEU A CA 1
ATOM 4416 C C . LEU A 1 559 ? -0.898 31.812 -26.266 1 43.88 559 LEU A C 1
ATOM 4418 O O . LEU A 1 559 ? -1.658 32.531 -26.906 1 43.88 559 LEU A O 1
ATOM 4422 N N . MET B 1 1 ? 18.609 -27.562 31.172 1 24.03 1 MET B N 1
ATOM 4423 C CA . MET B 1 1 ? 19.344 -27.094 30 1 24.03 1 MET B CA 1
ATOM 4424 C C . MET B 1 1 ? 19.422 -28.188 28.938 1 24.03 1 MET B C 1
ATOM 4426 O O . MET B 1 1 ? 20.297 -29.047 28.984 1 24.03 1 MET B O 1
ATOM 4430 N N . LYS B 1 2 ? 18.219 -28.75 28.609 1 29 2 LYS B N 1
ATOM 4431 C CA . LYS B 1 2 ? 18.125 -29.969 27.828 1 29 2 LYS B CA 1
ATOM 4432 C C . LYS B 1 2 ? 18.781 -29.797 26.469 1 29 2 LYS B C 1
ATOM 4434 O O . LYS B 1 2 ? 18.406 -28.891 25.703 1 29 2 LYS B O 1
ATOM 4439 N N . VAL B 1 3 ? 19.969 -30.281 26.281 1 29.38 3 VAL B N 1
ATOM 4440 C CA . VAL B 1 3 ? 20.812 -30.266 25.094 1 29.38 3 VAL B CA 1
ATOM 4441 C C . VAL B 1 3 ? 20.094 -30.984 23.953 1 29.38 3 VAL B C 1
ATOM 4443 O O . VAL B 1 3 ? 19.812 -32.188 24.047 1 29.38 3 VAL B O 1
ATOM 4446 N N . LEU B 1 4 ? 19.047 -30.422 23.438 1 34.69 4 LEU B N 1
ATOM 4447 C CA . LEU B 1 4 ? 18.438 -31 22.234 1 34.69 4 LEU B CA 1
ATOM 4448 C C . LEU B 1 4 ? 19.5 -31.25 21.172 1 34.69 4 LEU B C 1
ATOM 4450 O O . LEU B 1 4 ? 20.125 -30.312 20.672 1 34.69 4 LEU B O 1
ATOM 4454 N N . GLY B 1 5 ? 20.031 -32.438 21.141 1 33.12 5 GLY B N 1
ATOM 4455 C CA . GLY B 1 5 ? 20.922 -33 20.125 1 33.12 5 GLY B CA 1
ATOM 4456 C C . GLY B 1 5 ? 20.359 -32.906 18.719 1 33.12 5 GLY B C 1
ATOM 4457 O O . GLY B 1 5 ? 19.312 -33.469 18.422 1 33.12 5 GLY B O 1
ATOM 4458 N N . ILE B 1 6 ? 20.484 -31.781 18.078 1 36.66 6 ILE B N 1
ATOM 4459 C CA . ILE B 1 6 ? 20.203 -31.641 16.656 1 36.66 6 ILE B CA 1
ATOM 4460 C C . ILE B 1 6 ? 21 -32.688 15.867 1 36.66 6 ILE B C 1
ATOM 4462 O O . ILE B 1 6 ? 22.234 -32.656 15.852 1 36.66 6 ILE B O 1
ATOM 4466 N N . LEU B 1 7 ? 20.469 -33.844 15.734 1 33.34 7 LEU B N 1
ATOM 4467 C CA . LEU B 1 7 ? 21.016 -34.812 14.789 1 33.34 7 LEU B CA 1
ATOM 4468 C C . LEU B 1 7 ? 21.078 -34.25 13.383 1 33.34 7 LEU B C 1
ATOM 4470 O O . LEU B 1 7 ? 20.031 -34 12.766 1 33.34 7 LEU B O 1
ATOM 4474 N N . MET B 1 8 ? 22.125 -33.531 13.023 1 33.62 8 MET B N 1
ATOM 4475 C CA . MET B 1 8 ? 22.422 -33.188 11.633 1 33.62 8 MET B CA 1
ATOM 4476 C C . MET B 1 8 ? 22.578 -34.406 10.773 1 33.62 8 MET B C 1
ATOM 4478 O O . MET B 1 8 ? 23.516 -35.219 10.977 1 33.62 8 MET B O 1
ATOM 4482 N N . LEU B 1 9 ? 21.547 -35 10.273 1 35.34 9 LEU B N 1
ATOM 4483 C CA . LEU B 1 9 ? 21.75 -36 9.211 1 35.34 9 LEU B CA 1
ATOM 4484 C C . LEU B 1 9 ? 22.688 -35.438 8.133 1 35.34 9 LEU B C 1
ATOM 4486 O O . LEU B 1 9 ? 22.359 -34.469 7.461 1 35.34 9 LEU B O 1
ATOM 4490 N N . LEU B 1 10 ? 23.953 -35.75 8.25 1 36.25 10 LEU B N 1
ATOM 4491 C CA . LEU B 1 10 ? 24.953 -35.562 7.188 1 36.25 10 LEU B CA 1
ATOM 4492 C C . LEU B 1 10 ? 24.5 -36.25 5.906 1 36.25 10 LEU B C 1
ATOM 4494 O O . LEU B 1 10 ? 24.484 -37.5 5.832 1 36.25 10 LEU B O 1
ATOM 4498 N N . VAL B 1 11 ? 23.594 -35.688 5.188 1 41.06 11 VAL B N 1
ATOM 4499 C CA . VAL B 1 11 ? 23.422 -36.156 3.809 1 41.06 11 VAL B CA 1
ATOM 4500 C C . VAL B 1 11 ? 24.797 -36.219 3.125 1 41.06 11 VAL B C 1
ATOM 4502 O O . VAL B 1 11 ? 25.484 -35.219 3 1 41.06 11 VAL B O 1
ATOM 4505 N N . GLY B 1 12 ? 25.5 -37.344 3.232 1 38.75 12 GLY B N 1
ATOM 4506 C CA . GLY B 1 12 ? 26.75 -37.656 2.547 1 38.75 12 GLY B CA 1
ATOM 4507 C C . GLY B 1 12 ? 26.734 -37.25 1.081 1 38.75 12 GLY B C 1
ATOM 4508 O O . GLY B 1 12 ? 26.016 -37.844 0.281 1 38.75 12 GLY B O 1
ATOM 4509 N N . LEU B 1 13 ? 27.203 -36.094 0.786 1 44.62 13 LEU B N 1
ATOM 4510 C CA . LEU B 1 13 ? 27.609 -35.688 -0.555 1 44.62 13 LEU B CA 1
ATOM 4511 C C . LEU B 1 13 ? 28.75 -36.562 -1.07 1 44.62 13 LEU B C 1
ATOM 4513 O O . LEU B 1 13 ? 29.844 -36.562 -0.502 1 44.62 13 LEU B O 1
ATOM 4517 N N . VAL B 1 14 ? 28.531 -37.688 -1.627 1 42.5 14 VAL B N 1
ATOM 4518 C CA . VAL B 1 14 ? 29.609 -38.375 -2.326 1 42.5 14 VAL B CA 1
ATOM 4519 C C . VAL B 1 14 ? 30 -37.562 -3.574 1 42.5 14 VAL B C 1
ATOM 4521 O O . VAL B 1 14 ? 29.188 -37.375 -4.469 1 42.5 14 VAL B O 1
ATOM 4524 N N . PHE B 1 15 ? 30.984 -36.75 -3.486 1 44.22 15 PHE B N 1
ATOM 4525 C CA . PHE B 1 15 ? 31.578 -36.062 -4.625 1 44.22 15 PHE B CA 1
ATOM 4526 C C . PHE B 1 15 ? 32.219 -37.031 -5.586 1 44.22 15 PHE B C 1
ATOM 4528 O O . PHE B 1 15 ? 33.344 -37.531 -5.332 1 44.22 15 PHE B O 1
ATOM 4535 N N . GLY B 1 16 ? 31.625 -38 -6.18 1 43.38 16 GLY B N 1
ATOM 4536 C CA . GLY B 1 16 ? 32.344 -38.812 -7.164 1 43.38 16 GLY B CA 1
ATOM 4537 C C . GLY B 1 16 ? 32.594 -38.062 -8.461 1 43.38 16 GLY B C 1
ATOM 4538 O O . GLY B 1 16 ? 31.812 -37.219 -8.875 1 43.38 16 GLY B O 1
ATOM 4539 N N . THR B 1 17 ? 33.875 -37.906 -8.984 1 49.75 17 THR B N 1
ATOM 4540 C CA . THR B 1 17 ? 34.438 -37.438 -10.242 1 49.75 17 THR B CA 1
ATOM 4541 C C . THR B 1 17 ? 33.5 -37.719 -11.398 1 49.75 17 THR B C 1
ATOM 4543 O O . THR B 1 17 ? 33.594 -37.125 -12.461 1 49.75 17 THR B O 1
ATOM 4546 N N . ASP B 1 18 ? 32.406 -38.531 -11.297 1 61.25 18 ASP B N 1
ATOM 4547 C CA . ASP B 1 18 ? 31.641 -39.188 -12.344 1 61.25 18 ASP B CA 1
ATOM 4548 C C . ASP B 1 18 ? 30.328 -38.438 -12.602 1 61.25 18 ASP B C 1
ATOM 4550 O O . ASP B 1 18 ? 29.5 -38.875 -13.398 1 61.25 18 ASP B O 1
ATOM 4554 N N . ASN B 1 19 ? 30.25 -37.188 -12.242 1 83.5 19 ASN B N 1
ATOM 4555 C CA . ASN B 1 19 ? 28.922 -36.625 -12.484 1 83.5 19 ASN B CA 1
ATOM 4556 C C . ASN B 1 19 ? 28.984 -35.375 -13.336 1 83.5 19 ASN B C 1
ATOM 4558 O O . ASN B 1 19 ? 28.344 -34.375 -13.016 1 83.5 19 ASN B O 1
ATOM 4562 N N . ILE B 1 20 ? 29.844 -35.438 -14.383 1 91.75 20 ILE B N 1
ATOM 4563 C CA . ILE B 1 20 ? 29.984 -34.344 -15.32 1 91.75 20 ILE B CA 1
ATOM 4564 C C . ILE B 1 20 ? 29.219 -34.625 -16.609 1 91.75 20 ILE B C 1
ATOM 4566 O O . ILE B 1 20 ? 29.312 -35.75 -17.156 1 91.75 20 ILE B O 1
ATOM 4570 N N . LEU B 1 21 ? 28.422 -33.719 -17.016 1 93.06 21 LEU B N 1
ATOM 4571 C CA . LEU B 1 21 ? 27.656 -33.812 -18.25 1 93.06 21 LEU B CA 1
ATOM 4572 C C . LEU B 1 21 ? 28.062 -32.688 -19.219 1 93.06 21 LEU B C 1
ATOM 4574 O O . LEU B 1 21 ? 28.25 -31.547 -18.797 1 93.06 21 LEU B O 1
ATOM 4578 N N . ASN B 1 22 ? 28.172 -33 -20.516 1 92.44 22 ASN B N 1
ATOM 4579 C CA . ASN B 1 22 ? 28.516 -32.031 -21.547 1 92.44 22 ASN B CA 1
ATOM 4580 C C . ASN B 1 22 ? 27.266 -31.531 -22.297 1 92.44 22 ASN B C 1
ATOM 4582 O O . ASN B 1 22 ? 26.75 -32.25 -23.156 1 92.44 22 ASN B O 1
ATOM 4586 N N . LEU B 1 23 ? 26.859 -30.281 -21.984 1 93.81 23 LEU B N 1
ATOM 4587 C CA . LEU B 1 23 ? 25.781 -29.641 -22.734 1 93.81 23 LEU B CA 1
ATOM 4588 C C . LEU B 1 23 ? 26.359 -28.797 -23.859 1 93.81 23 LEU B C 1
ATOM 4590 O O . LEU B 1 23 ? 27.578 -28.562 -23.922 1 93.81 23 LEU B O 1
ATOM 4594 N N . ASN B 1 24 ? 25.484 -28.391 -24.781 1 89.19 24 ASN B N 1
ATOM 4595 C CA . ASN B 1 24 ? 25.953 -27.484 -25.828 1 89.19 24 ASN B CA 1
ATOM 4596 C C . ASN B 1 24 ? 26.453 -26.172 -25.219 1 89.19 24 ASN B C 1
ATOM 4598 O O . ASN B 1 24 ? 27.375 -25.547 -25.766 1 89.19 24 ASN B O 1
ATOM 4602 N N . GLN B 1 25 ? 25.891 -25.766 -24.094 1 94.69 25 GLN B N 1
ATOM 4603 C CA . GLN B 1 25 ? 26.234 -24.516 -23.438 1 94.69 25 GLN B CA 1
ATOM 4604 C C . GLN B 1 25 ? 27.516 -24.641 -22.641 1 94.69 25 GLN B C 1
ATOM 4606 O O . GLN B 1 25 ? 28.156 -23.625 -22.312 1 94.69 25 GLN B O 1
ATOM 4611 N N . GLY B 1 26 ? 27.859 -25.844 -22.234 1 95.88 26 GLY B N 1
ATOM 4612 C CA . GLY B 1 26 ? 29.031 -26.062 -21.406 1 95.88 26 GLY B CA 1
ATOM 4613 C C . GLY B 1 26 ? 28.906 -27.297 -20.516 1 95.88 26 GLY B C 1
ATOM 4614 O O . GLY B 1 26 ? 27.859 -27.953 -20.5 1 95.88 26 GLY B O 1
ATOM 4615 N N . LYS B 1 27 ? 30.047 -27.547 -19.812 1 96.62 27 LYS B N 1
ATOM 4616 C CA . LYS B 1 27 ? 30.047 -28.688 -18.891 1 96.62 27 LYS B CA 1
ATOM 4617 C C . LYS B 1 27 ? 29.406 -28.328 -17.562 1 96.62 27 LYS B C 1
ATOM 4619 O O . LYS B 1 27 ? 29.547 -27.203 -17.078 1 96.62 27 LYS B O 1
ATOM 4624 N N . ILE B 1 28 ? 28.719 -29.359 -17.031 1 97.31 28 ILE B N 1
ATOM 4625 C CA . ILE B 1 28 ? 28.125 -29.156 -15.719 1 97.31 28 ILE B CA 1
ATOM 4626 C C . ILE B 1 28 ? 28.484 -30.328 -14.797 1 97.31 28 ILE B C 1
ATOM 4628 O O . ILE B 1 28 ? 28.609 -31.453 -15.25 1 97.31 28 ILE B O 1
ATOM 4632 N N . GLN B 1 29 ? 28.688 -29.984 -13.523 1 96.94 29 GLN B N 1
ATOM 4633 C CA . GLN B 1 29 ? 28.891 -31 -12.484 1 96.94 29 GLN B CA 1
ATOM 4634 C C . GLN B 1 29 ? 27.672 -31.109 -11.578 1 96.94 29 GLN B C 1
ATOM 4636 O O . GLN B 1 29 ? 27.234 -30.109 -10.984 1 96.94 29 GLN B O 1
ATOM 4641 N N . GLY B 1 30 ? 27.109 -32.344 -11.578 1 96.31 30 GLY B N 1
ATOM 4642 C CA . GLY B 1 30 ? 25.953 -32.562 -10.734 1 96.31 30 GLY B CA 1
ATOM 4643 C C . GLY B 1 30 ? 26.297 -33.281 -9.438 1 96.31 30 GLY B C 1
ATOM 4644 O O . GLY B 1 30 ? 27.453 -33.312 -9.031 1 96.31 30 GLY B O 1
ATOM 4645 N N . SER B 1 31 ? 25.266 -33.625 -8.68 1 95.69 31 SER B N 1
ATOM 4646 C CA . SER B 1 31 ? 25.375 -34.375 -7.434 1 95.69 31 SER B CA 1
ATOM 4647 C C . SER B 1 31 ? 24.484 -35.625 -7.453 1 95.69 31 SER B C 1
ATOM 4649 O O . SER B 1 31 ? 23.688 -35.812 -8.367 1 95.69 31 SER B O 1
ATOM 4651 N N . ILE B 1 32 ? 24.703 -36.469 -6.492 1 95.19 32 ILE B N 1
ATOM 4652 C CA . ILE B 1 32 ? 23.938 -37.719 -6.391 1 95.19 32 ILE B CA 1
ATOM 4653 C C . ILE B 1 32 ? 23.062 -37.656 -5.141 1 95.19 32 ILE B C 1
ATOM 4655 O O . ILE B 1 32 ? 23.516 -37.281 -4.062 1 95.19 32 ILE B O 1
ATOM 4659 N N . PHE B 1 33 ? 21.844 -38.031 -5.352 1 95.38 33 PHE B N 1
ATOM 4660 C CA . PHE B 1 33 ? 20.875 -38.156 -4.266 1 95.38 33 PHE B CA 1
ATOM 4661 C C . PHE B 1 33 ? 20.172 -39.5 -4.297 1 95.38 33 PHE B C 1
ATOM 4663 O O . PHE B 1 33 ? 20.391 -40.281 -5.215 1 95.38 33 PHE B O 1
ATOM 4670 N N . LYS B 1 34 ? 19.391 -39.75 -3.252 1 96.06 34 LYS B N 1
ATOM 4671 C CA . LYS B 1 34 ? 18.578 -40.969 -3.201 1 96.06 34 LYS B CA 1
ATOM 4672 C C . LYS B 1 34 ? 17.094 -40.625 -3.199 1 96.06 34 LYS B C 1
ATOM 4674 O O . LYS B 1 34 ? 16.672 -39.656 -2.578 1 96.06 34 LYS B O 1
ATOM 4679 N N . SER B 1 35 ? 16.375 -41.469 -3.934 1 96.88 35 SER B N 1
ATOM 4680 C CA . SER B 1 35 ? 14.922 -41.344 -3.898 1 96.88 35 SER B CA 1
ATOM 4681 C C . SER B 1 35 ? 14.359 -41.875 -2.582 1 96.88 35 SER B C 1
ATOM 4683 O O . SER B 1 35 ? 15.117 -42.281 -1.694 1 96.88 35 SER B O 1
ATOM 4685 N N . ARG B 1 36 ? 12.992 -41.75 -2.486 1 95.81 36 ARG B N 1
ATOM 4686 C CA . ARG B 1 36 ? 12.344 -42.219 -1.261 1 95.81 36 ARG B CA 1
ATOM 4687 C C . ARG B 1 36 ? 12.664 -43.688 -0.979 1 95.81 36 ARG B C 1
ATOM 4689 O O . ARG B 1 36 ? 12.898 -44.062 0.171 1 95.81 36 ARG B O 1
ATOM 4696 N N . ASN B 1 37 ? 12.719 -44.5 -2.023 1 95.62 37 ASN B N 1
ATOM 4697 C CA . ASN B 1 37 ? 12.93 -45.938 -1.871 1 95.62 37 ASN B CA 1
ATOM 4698 C C . ASN B 1 37 ? 14.406 -46.312 -2.021 1 95.62 37 ASN B C 1
ATOM 4700 O O . ASN B 1 37 ? 14.742 -47.469 -2.205 1 95.62 37 ASN B O 1
ATOM 4704 N N . GLY B 1 38 ? 15.281 -45.312 -2.125 1 95.5 38 GLY B N 1
ATOM 4705 C CA . GLY B 1 38 ? 16.719 -45.562 -2.049 1 95.5 38 GLY B CA 1
ATOM 4706 C C . GLY B 1 38 ? 17.391 -45.625 -3.408 1 95.5 38 GLY B C 1
ATOM 4707 O O . GLY B 1 38 ? 18.594 -45.875 -3.504 1 95.5 38 GLY B O 1
ATOM 4708 N N . ARG B 1 39 ? 16.703 -45.375 -4.41 1 95.44 39 ARG B N 1
ATOM 4709 C CA . ARG B 1 39 ? 17.297 -45.312 -5.738 1 95.44 39 ARG B CA 1
ATOM 4710 C C . ARG B 1 39 ? 18.188 -44.094 -5.902 1 95.44 39 ARG B C 1
ATOM 4712 O O . ARG B 1 39 ? 17.781 -42.969 -5.551 1 95.44 39 ARG B O 1
ATOM 4719 N N . GLU B 1 40 ? 19.344 -44.344 -6.418 1 95.5 40 GLU B N 1
ATOM 4720 C CA . GLU B 1 40 ? 20.219 -43.219 -6.684 1 95.5 40 GLU B CA 1
ATOM 4721 C C . GLU B 1 40 ? 19.781 -42.438 -7.926 1 95.5 40 GLU B C 1
ATOM 4723 O O . GLU B 1 40 ? 19.344 -43.062 -8.914 1 95.5 40 GLU B O 1
ATOM 4728 N N . PHE B 1 41 ? 19.828 -41.219 -7.855 1 95.75 41 PHE B N 1
ATOM 4729 C CA . PHE B 1 41 ? 19.594 -40.375 -9.023 1 95.75 41 PHE B CA 1
ATOM 4730 C C . PHE B 1 41 ? 20.562 -39.188 -9.039 1 95.75 41 PHE B C 1
ATOM 4732 O O . PHE B 1 41 ? 21.125 -38.812 -8.008 1 95.75 41 PHE B O 1
ATOM 4739 N N . GLN B 1 42 ? 20.828 -38.625 -10.188 1 96.31 42 GLN B N 1
ATOM 4740 C CA . GLN B 1 42 ? 21.688 -37.438 -10.367 1 96.31 42 GLN B CA 1
ATOM 4741 C C . GLN B 1 42 ? 20.859 -36.156 -10.375 1 96.31 42 GLN B C 1
ATOM 4743 O O . GLN B 1 42 ? 19.766 -36.125 -10.945 1 96.31 42 GLN B O 1
ATOM 4748 N N . ALA B 1 43 ? 21.406 -35.219 -9.664 1 97.31 43 ALA B N 1
ATOM 4749 C CA . ALA B 1 43 ? 20.797 -33.875 -9.617 1 97.31 43 ALA B CA 1
ATOM 4750 C C . ALA B 1 43 ? 21.703 -32.812 -10.234 1 97.31 43 ALA B C 1
ATOM 4752 O O . ALA B 1 43 ? 22.859 -32.688 -9.852 1 97.31 43 ALA B O 1
ATOM 4753 N N . PHE B 1 44 ? 21.234 -32.156 -11.242 1 97.81 44 PHE B N 1
ATOM 4754 C CA . PHE B 1 44 ? 21.875 -30.984 -11.828 1 97.81 44 PHE B CA 1
ATOM 4755 C C . PHE B 1 44 ? 21.031 -29.734 -11.562 1 97.81 44 PHE B C 1
ATOM 4757 O O . PHE B 1 44 ? 19.984 -29.547 -12.188 1 97.81 44 PHE B O 1
ATOM 4764 N N . GLN B 1 45 ? 21.516 -28.922 -10.609 1 97.88 45 GLN B N 1
ATOM 4765 C CA . GLN B 1 45 ? 20.734 -27.781 -10.141 1 97.88 45 GLN B CA 1
ATOM 4766 C C . GLN B 1 45 ? 21.375 -26.453 -10.555 1 97.88 45 GLN B C 1
ATOM 4768 O O . GLN B 1 45 ? 22.609 -26.344 -10.594 1 97.88 45 GLN B O 1
ATOM 4773 N N . GLY B 1 46 ? 20.5 -25.469 -10.867 1 97.81 46 GLY B N 1
ATOM 4774 C CA . GLY B 1 46 ? 20.984 -24.109 -11.07 1 97.81 46 GLY B CA 1
ATOM 4775 C C . GLY B 1 46 ? 21.625 -23.906 -12.43 1 97.81 46 GLY B C 1
ATOM 4776 O O . GLY B 1 46 ? 22.609 -23.172 -12.555 1 97.81 46 GLY B O 1
ATOM 4777 N N . ILE B 1 47 ? 21.141 -24.578 -13.445 1 98.25 47 ILE B N 1
ATOM 4778 C CA . ILE B 1 47 ? 21.656 -24.406 -14.805 1 98.25 47 ILE B CA 1
ATOM 4779 C C . ILE B 1 47 ? 21 -23.188 -15.445 1 98.25 47 ILE B C 1
ATOM 4781 O O . ILE B 1 47 ? 19.766 -23.141 -15.586 1 98.25 47 ILE B O 1
ATOM 4785 N N . PRO B 1 48 ? 21.75 -22.172 -15.852 1 98.19 48 PRO B N 1
ATOM 4786 C CA . PRO B 1 48 ? 21.109 -21.016 -16.5 1 98.19 48 PRO B CA 1
ATOM 4787 C C . PRO B 1 48 ? 20.438 -21.375 -17.828 1 98.19 48 PRO B C 1
ATOM 4789 O O . PRO B 1 48 ? 21.109 -21.875 -18.734 1 98.19 48 PRO B O 1
ATOM 4792 N N . TYR B 1 49 ? 19.203 -21.141 -17.969 1 98.38 49 TYR B N 1
ATOM 4793 C CA . TYR B 1 49 ? 18.547 -21.359 -19.25 1 98.38 49 TYR B CA 1
ATOM 4794 C C . TYR B 1 49 ? 18.312 -20.031 -19.969 1 98.38 49 TYR B C 1
ATOM 4796 O O . TYR B 1 49 ? 18.016 -20.016 -21.156 1 98.38 49 TYR B O 1
ATOM 4804 N N . ALA B 1 50 ? 18.469 -18.922 -19.266 1 98.75 50 ALA B N 1
ATOM 4805 C CA . ALA B 1 50 ? 18.328 -17.562 -19.812 1 98.75 50 ALA B CA 1
ATOM 4806 C C . ALA B 1 50 ? 19.391 -16.641 -19.234 1 98.75 50 ALA B C 1
ATOM 4808 O O . ALA B 1 50 ? 20 -16.922 -18.203 1 98.75 50 ALA B O 1
ATOM 4809 N N . LYS B 1 51 ? 19.641 -15.508 -19.938 1 98.62 51 LYS B N 1
ATOM 4810 C CA . LYS B 1 51 ? 20.453 -14.438 -19.375 1 98.62 51 LYS B CA 1
ATOM 4811 C C . LYS B 1 51 ? 19.781 -13.836 -18.141 1 98.62 51 LYS B C 1
ATOM 4813 O O . LYS B 1 51 ? 18.547 -13.797 -18.047 1 98.62 51 LYS B O 1
ATOM 4818 N N . PRO B 1 52 ? 20.672 -13.375 -17.141 1 98.31 52 PRO B N 1
ATOM 4819 C CA . PRO B 1 52 ? 20.047 -12.688 -16.016 1 98.31 52 PRO B CA 1
ATOM 4820 C C . PRO B 1 52 ? 19.156 -11.516 -16.453 1 98.31 52 PRO B C 1
ATOM 4822 O O . PRO B 1 52 ? 19.594 -10.68 -17.25 1 98.31 52 PRO B O 1
ATOM 4825 N N . PRO B 1 53 ? 17.922 -11.516 -16 1 98.31 53 PRO B N 1
ATOM 4826 C CA . PRO B 1 53 ? 17 -10.453 -16.391 1 98.31 53 PRO B CA 1
ATOM 4827 C C . PRO B 1 53 ? 17.172 -9.172 -15.578 1 98.31 53 PRO B C 1
ATOM 4829 O O . PRO B 1 53 ? 16.219 -8.672 -14.984 1 98.31 53 PRO B O 1
ATOM 4832 N N . ILE B 1 54 ? 18.359 -8.57 -15.531 1 97.56 54 ILE B N 1
ATOM 4833 C CA . ILE B 1 54 ? 18.719 -7.391 -14.75 1 97.56 54 ILE B CA 1
ATOM 4834 C C . ILE B 1 54 ? 19.141 -6.258 -15.68 1 97.56 54 ILE B C 1
ATOM 4836 O O . ILE B 1 54 ? 19.391 -6.484 -16.875 1 97.56 54 ILE B O 1
ATOM 4840 N N . GLY B 1 55 ? 19.203 -5.027 -15.18 1 95.38 55 GLY B N 1
ATOM 4841 C CA . GLY B 1 55 ? 19.594 -3.891 -15.992 1 95.38 55 GLY B CA 1
ATOM 4842 C C . GLY B 1 55 ? 18.719 -3.689 -17.219 1 95.38 55 GLY B C 1
ATOM 4843 O O . GLY B 1 55 ? 17.5 -3.648 -17.109 1 95.38 55 GLY B O 1
ATOM 4844 N N . ASP B 1 56 ? 19.312 -3.711 -18.375 1 95.56 56 ASP B N 1
ATOM 4845 C CA . ASP B 1 56 ? 18.609 -3.434 -19.625 1 95.56 56 ASP B CA 1
ATOM 4846 C C . ASP B 1 56 ? 17.703 -4.594 -20 1 95.56 56 ASP B C 1
ATOM 4848 O O . ASP B 1 56 ? 16.797 -4.438 -20.844 1 95.56 56 ASP B O 1
ATOM 4852 N N . LEU B 1 57 ? 17.891 -5.762 -19.359 1 98.06 57 LEU B N 1
ATOM 4853 C CA . LEU B 1 57 ? 17.078 -6.926 -19.688 1 98.06 57 LEU B CA 1
ATOM 4854 C C . LEU B 1 57 ? 15.891 -7.043 -18.75 1 98.06 57 LEU B C 1
ATOM 4856 O O . LEU B 1 57 ? 15.039 -7.914 -18.938 1 98.06 57 LEU B O 1
ATOM 4860 N N . ARG B 1 58 ? 15.852 -6.137 -17.688 1 97.56 58 ARG B N 1
ATOM 4861 C CA . ARG B 1 58 ? 14.656 -6.082 -16.844 1 97.56 58 ARG B CA 1
ATOM 4862 C C . ARG B 1 58 ? 13.438 -5.652 -17.641 1 97.56 58 ARG B C 1
ATOM 4864 O O . ARG B 1 58 ? 13.5 -4.684 -18.406 1 97.56 58 ARG B O 1
ATOM 4871 N N . LEU B 1 59 ? 12.375 -6.379 -17.531 1 98.25 59 LEU B N 1
ATOM 4872 C CA . LEU B 1 59 ? 11.109 -6.086 -18.188 1 98.25 59 LEU B CA 1
ATOM 4873 C C . LEU B 1 59 ? 11.25 -6.207 -19.703 1 98.25 59 LEU B C 1
ATOM 4875 O O . LEU B 1 59 ? 10.711 -5.383 -20.453 1 98.25 59 LEU B O 1
ATOM 4879 N N . GLN B 1 60 ? 12.016 -7.156 -20.094 1 97.88 60 GLN B N 1
ATOM 4880 C CA . GLN B 1 60 ? 12.172 -7.559 -21.484 1 97.88 60 GLN B CA 1
ATOM 4881 C C . GLN B 1 60 ? 11.914 -9.055 -21.672 1 97.88 60 GLN B C 1
ATOM 4883 O O . GLN B 1 60 ? 11.93 -9.812 -20.688 1 97.88 60 GLN B O 1
ATOM 4888 N N . ASP B 1 61 ? 11.609 -9.414 -22.891 1 98.12 61 ASP B N 1
ATOM 4889 C CA . ASP B 1 61 ? 11.547 -10.844 -23.188 1 98.12 61 ASP B CA 1
ATOM 4890 C C . ASP B 1 61 ? 12.859 -11.531 -22.812 1 98.12 61 ASP B C 1
ATOM 4892 O O . ASP B 1 61 ? 13.93 -10.945 -22.938 1 98.12 61 ASP B O 1
ATOM 4896 N N . PRO B 1 62 ? 12.75 -12.766 -22.344 1 98.69 62 PRO B N 1
ATOM 4897 C CA . PRO B 1 62 ? 13.984 -13.461 -21.984 1 98.69 62 PRO B CA 1
ATOM 4898 C C . PRO B 1 62 ? 14.883 -13.758 -23.188 1 98.69 62 PRO B C 1
ATOM 4900 O O . PRO B 1 62 ? 14.391 -13.891 -24.297 1 98.69 62 PRO B O 1
ATOM 4903 N N . GLU B 1 63 ? 16.188 -13.805 -22.906 1 98.44 63 GLU B N 1
ATOM 4904 C CA . GLU B 1 63 ? 17.203 -14.195 -23.891 1 98.44 63 GLU B CA 1
ATOM 4905 C C . GLU B 1 63 ? 17.922 -15.469 -23.469 1 98.44 63 GLU B C 1
ATOM 4907 O O . GLU B 1 63 ? 18.156 -15.695 -22.281 1 98.44 63 GLU B O 1
ATOM 4912 N N . LYS B 1 64 ? 18.266 -16.25 -24.438 1 98.25 64 LYS B N 1
ATOM 4913 C CA . LYS B 1 64 ? 18.984 -17.5 -24.156 1 98.25 64 LYS B CA 1
ATOM 4914 C C . LYS B 1 64 ? 20.266 -17.234 -23.375 1 98.25 64 LYS B C 1
ATOM 4916 O O . LYS B 1 64 ? 20.984 -16.266 -23.656 1 98.25 64 LYS B O 1
ATOM 4921 N N . ALA B 1 65 ? 20.547 -18.094 -22.469 1 98.06 65 ALA B N 1
ATOM 4922 C CA . ALA B 1 65 ? 21.781 -17.984 -21.672 1 98.06 65 ALA B CA 1
ATOM 4923 C C . ALA B 1 65 ? 23.016 -18.109 -22.562 1 98.06 65 ALA B C 1
ATOM 4925 O O . ALA B 1 65 ? 23 -18.828 -23.562 1 98.06 65 ALA B O 1
ATOM 4926 N N . ASN B 1 66 ? 24.109 -17.516 -22.125 1 96.38 66 ASN B N 1
ATOM 4927 C CA . ASN B 1 66 ? 25.391 -17.672 -22.797 1 96.38 66 ASN B CA 1
ATOM 4928 C C . ASN B 1 66 ? 26.016 -19.031 -22.5 1 96.38 66 ASN B C 1
ATOM 4930 O O . ASN B 1 66 ? 25.656 -19.688 -21.516 1 96.38 66 ASN B O 1
ATOM 4934 N N . SER B 1 67 ? 26.938 -19.391 -23.391 1 97 67 SER B N 1
ATOM 4935 C CA . SER B 1 67 ? 27.75 -20.562 -23.109 1 97 67 SER B CA 1
ATOM 4936 C C . SER B 1 67 ? 28.828 -20.25 -22.078 1 97 67 SER B C 1
ATOM 4938 O O . SER B 1 67 ? 29.109 -19.078 -21.812 1 97 67 SER B O 1
ATOM 4940 N N . TRP B 1 68 ? 29.328 -21.297 -21.469 1 96.62 68 TRP B N 1
ATOM 4941 C CA . TRP B 1 68 ? 30.438 -21.125 -20.516 1 96.62 68 TRP B CA 1
ATOM 4942 C C . TRP B 1 68 ? 31.562 -22.109 -20.828 1 96.62 68 TRP B C 1
ATOM 4944 O O . TRP B 1 68 ? 31.328 -23.156 -21.438 1 96.62 68 TRP B O 1
ATOM 4954 N N . SER B 1 69 ? 32.844 -21.812 -20.438 1 94.5 69 SER B N 1
ATOM 4955 C CA . SER B 1 69 ? 34 -22.641 -20.766 1 94.5 69 SER B CA 1
ATOM 4956 C C . SER B 1 69 ? 34.406 -23.531 -19.594 1 94.5 69 SER B C 1
ATOM 4958 O O . SER B 1 69 ? 34.812 -24.672 -19.797 1 94.5 69 SER B O 1
ATOM 4960 N N . ASP B 1 70 ? 34.156 -23.047 -18.422 1 93.88 70 ASP B N 1
ATOM 4961 C CA . ASP B 1 70 ? 34.5 -23.828 -17.234 1 93.88 70 ASP B CA 1
ATOM 4962 C C . ASP B 1 70 ? 33.406 -24.797 -16.875 1 93.88 70 ASP B C 1
ATOM 4964 O O . ASP B 1 70 ? 32.344 -24.844 -17.547 1 93.88 70 ASP B O 1
ATOM 4968 N N . ILE B 1 71 ? 33.75 -25.656 -15.969 1 96.62 71 ILE B N 1
ATOM 4969 C CA . ILE B 1 71 ? 32.719 -26.562 -15.453 1 96.62 71 ILE B CA 1
ATOM 4970 C C . ILE B 1 71 ? 31.797 -25.797 -14.5 1 96.62 71 ILE B C 1
ATOM 4972 O O . ILE B 1 71 ? 32.25 -25.297 -13.469 1 96.62 71 ILE B O 1
ATOM 4976 N N . LEU B 1 72 ? 30.531 -25.688 -14.844 1 97.38 72 LEU B N 1
ATOM 4977 C CA . LEU B 1 72 ? 29.547 -25.047 -13.984 1 97.38 72 LEU B CA 1
ATOM 4978 C C . LEU B 1 72 ? 29.203 -25.922 -12.789 1 97.38 72 LEU B C 1
ATOM 4980 O O . LEU B 1 72 ? 28.906 -27.109 -12.953 1 97.38 72 LEU B O 1
ATOM 4984 N N . ASP B 1 73 ? 29.297 -25.391 -11.57 1 97.19 73 ASP B N 1
ATOM 4985 C CA . ASP B 1 73 ? 28.859 -26.094 -10.367 1 97.19 73 ASP B CA 1
ATOM 4986 C C . ASP B 1 73 ? 27.344 -26.156 -10.273 1 97.19 73 ASP B C 1
ATOM 4988 O O . ASP B 1 73 ? 26.703 -25.188 -9.859 1 97.19 73 ASP B O 1
ATOM 4992 N N . ALA B 1 74 ? 26.766 -27.266 -10.648 1 97.88 74 ALA B N 1
ATOM 4993 C CA . ALA B 1 74 ? 25.328 -27.484 -10.617 1 97.88 74 ALA B CA 1
ATOM 4994 C C . ALA B 1 74 ? 24.938 -28.406 -9.461 1 97.88 74 ALA B C 1
ATOM 4996 O O . ALA B 1 74 ? 23.969 -29.172 -9.57 1 97.88 74 ALA B O 1
ATOM 4997 N N . THR B 1 75 ? 25.641 -28.312 -8.344 1 97 75 THR B N 1
ATOM 4998 C CA . THR B 1 75 ? 25.422 -29.234 -7.227 1 97 75 THR B CA 1
ATOM 4999 C C . THR B 1 75 ? 24.422 -28.656 -6.227 1 97 75 THR B C 1
ATOM 5001 O O . THR B 1 75 ? 23.938 -29.359 -5.348 1 97 75 THR B O 1
ATOM 5004 N N . LYS B 1 76 ? 24.188 -27.375 -6.387 1 95.56 76 LYS B N 1
ATOM 5005 C CA . LYS B 1 76 ? 23.359 -26.719 -5.379 1 95.56 76 LYS B CA 1
ATOM 5006 C C . LYS B 1 76 ? 22.234 -25.906 -6.023 1 95.56 76 LYS B C 1
ATOM 5008 O O . LYS B 1 76 ?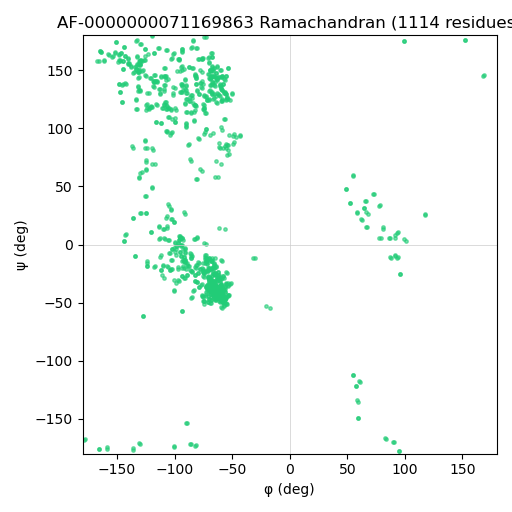 22.359 -25.453 -7.164 1 95.56 76 LYS B O 1
ATOM 5013 N N . GLU B 1 77 ? 21.234 -25.781 -5.18 1 94.56 77 GLU B N 1
ATOM 5014 C CA . GLU B 1 77 ? 20.125 -24.922 -5.582 1 94.56 77 GLU B CA 1
ATOM 5015 C C . GLU B 1 77 ? 20.547 -23.469 -5.707 1 94.56 77 GLU B C 1
ATOM 5017 O O . GLU B 1 77 ? 21.328 -22.969 -4.887 1 94.56 77 GLU B O 1
ATOM 5022 N N . LYS B 1 78 ? 20.094 -22.797 -6.77 1 97.12 78 LYS B N 1
ATOM 5023 C CA . LYS B 1 78 ? 20.344 -21.359 -6.953 1 97.12 78 LYS B CA 1
ATOM 5024 C C . LYS B 1 78 ? 19.188 -20.531 -6.387 1 97.12 78 LYS B C 1
ATOM 5026 O O . LYS B 1 78 ? 18.141 -21.062 -6.055 1 97.12 78 LYS B O 1
ATOM 5031 N N . PRO B 1 79 ? 19.391 -19.188 -6.273 1 96.69 79 PRO B N 1
ATOM 5032 C CA . PRO B 1 79 ? 18.359 -18.359 -5.645 1 96.69 79 PRO B CA 1
ATOM 5033 C C . PRO B 1 79 ? 17.047 -18.359 -6.414 1 96.69 79 PRO B C 1
ATOM 5035 O O . PRO B 1 79 ? 17.047 -18.391 -7.648 1 96.69 79 PRO B O 1
ATOM 5038 N N . MET B 1 80 ? 16 -18.359 -5.594 1 98.12 80 MET B N 1
ATOM 5039 C CA . MET B 1 80 ? 14.688 -18.094 -6.176 1 98.12 80 MET B CA 1
ATOM 5040 C C . MET B 1 80 ? 14.586 -16.656 -6.664 1 98.12 80 MET B C 1
ATOM 5042 O O . MET B 1 80 ? 15.453 -15.836 -6.371 1 98.12 80 MET B O 1
ATOM 5046 N N . CYS B 1 81 ? 13.57 -16.375 -7.48 1 98.69 81 CYS B N 1
ATOM 5047 C CA . CYS B 1 81 ? 13.352 -15 -7.91 1 98.69 81 CYS B CA 1
ATOM 5048 C C . CYS B 1 81 ? 12.969 -14.117 -6.734 1 98.69 81 CYS B C 1
ATOM 5050 O O . CYS B 1 81 ? 12.242 -14.547 -5.836 1 98.69 81 CYS B O 1
ATOM 5052 N N . ILE B 1 82 ? 13.406 -12.883 -6.754 1 98.62 82 ILE B N 1
ATOM 5053 C CA . ILE B 1 82 ? 13.195 -11.945 -5.656 1 98.62 82 ILE B CA 1
ATOM 5054 C C . ILE B 1 82 ? 11.703 -11.797 -5.383 1 98.62 82 ILE B C 1
ATOM 5056 O O . ILE B 1 82 ? 10.906 -11.633 -6.312 1 98.62 82 ILE B O 1
ATOM 5060 N N . GLN B 1 83 ? 11.297 -11.93 -4.02 1 98.5 83 GLN B N 1
ATOM 5061 C CA . GLN B 1 83 ? 9.875 -12 -3.703 1 98.5 83 GLN B CA 1
ATOM 5062 C C . GLN B 1 83 ? 9.633 -11.789 -2.209 1 98.5 83 GLN B C 1
ATOM 5064 O O . GLN B 1 83 ? 10.562 -11.852 -1.409 1 98.5 83 GLN B O 1
ATOM 5069 N N . LYS B 1 84 ? 8.453 -11.391 -1.901 1 98.12 84 LYS B N 1
ATOM 5070 C CA . LYS B 1 84 ? 7.801 -11.672 -0.627 1 98.12 84 LYS B CA 1
ATOM 5071 C C . LYS B 1 84 ? 6.68 -12.688 -0.795 1 98.12 84 LYS B C 1
ATOM 5073 O O . LYS B 1 84 ? 6.039 -12.75 -1.848 1 98.12 84 LYS B O 1
ATOM 5078 N N . ASN B 1 85 ? 6.484 -13.531 0.146 1 97.56 85 ASN B N 1
ATOM 5079 C CA . ASN B 1 85 ? 5.496 -14.602 0.008 1 97.56 85 ASN B CA 1
ATOM 5080 C C . ASN B 1 85 ? 4.258 -14.328 0.863 1 97.56 85 ASN B C 1
ATOM 5082 O O . ASN B 1 85 ? 4.207 -14.727 2.029 1 97.56 85 ASN B O 1
ATOM 5086 N N . LEU B 1 86 ? 3.244 -13.805 0.247 1 95.62 86 LEU B N 1
ATOM 5087 C CA . LEU B 1 86 ? 2.047 -13.375 0.958 1 95.62 86 LEU B CA 1
ATOM 5088 C C . LEU B 1 86 ? 1.287 -14.57 1.522 1 95.62 86 LEU B C 1
ATOM 5090 O O . LEU B 1 86 ? 0.401 -14.406 2.365 1 95.62 86 LEU B O 1
ATOM 5094 N N . PHE B 1 87 ? 1.595 -15.797 1.088 1 94.94 87 PHE B N 1
ATOM 5095 C CA . PHE B 1 87 ? 0.833 -16.969 1.502 1 94.94 87 PHE B CA 1
ATOM 5096 C C . PHE B 1 87 ? 1.397 -17.547 2.791 1 94.94 87 PHE B C 1
ATOM 5098 O O . PHE B 1 87 ? 0.765 -18.406 3.424 1 94.94 87 PHE B O 1
ATOM 5105 N N . MET B 1 88 ? 2.6 -17.203 3.129 1 95.38 88 MET B N 1
ATOM 5106 C CA . MET B 1 88 ? 3.189 -17.562 4.41 1 95.38 88 MET B CA 1
ATOM 5107 C C . MET B 1 88 ? 2.916 -16.5 5.469 1 95.38 88 MET B C 1
ATOM 5109 O O . MET B 1 88 ? 3.646 -15.516 5.566 1 95.38 88 MET B O 1
ATOM 5113 N N . TYR B 1 89 ? 1.963 -16.766 6.297 1 95.56 89 TYR B N 1
ATOM 5114 C CA . TYR B 1 89 ? 1.408 -15.766 7.203 1 95.56 89 TYR B CA 1
ATOM 5115 C C . TYR B 1 89 ? 2.492 -15.188 8.102 1 95.56 89 TYR B C 1
ATOM 5117 O O . TYR B 1 89 ? 2.635 -13.969 8.203 1 95.56 89 TYR B O 1
ATOM 5125 N N . LYS B 1 90 ? 3.34 -15.945 8.711 1 93.75 90 LYS B N 1
ATOM 5126 C CA . LYS B 1 90 ? 4.301 -15.516 9.727 1 93.75 90 LYS B CA 1
ATOM 5127 C C . LYS B 1 90 ? 5.461 -14.75 9.102 1 93.75 90 LYS B C 1
ATOM 5129 O O . LYS B 1 90 ? 6.07 -13.898 9.742 1 93.75 90 LYS B O 1
ATOM 5134 N N . THR B 1 91 ? 5.746 -15 7.793 1 94.44 91 THR B N 1
ATOM 5135 C CA . THR B 1 91 ? 6.895 -14.391 7.133 1 94.44 91 THR B CA 1
ATOM 5136 C C . THR B 1 91 ? 6.457 -13.633 5.879 1 94.44 91 THR B C 1
ATOM 5138 O O . THR B 1 91 ? 7.219 -13.539 4.914 1 94.44 91 THR B O 1
ATOM 5141 N N . TYR B 1 92 ? 5.207 -13.172 5.875 1 93.81 92 TYR B N 1
ATOM 5142 C CA . TYR B 1 92 ? 4.633 -12.633 4.645 1 93.81 92 TYR B CA 1
ATOM 5143 C C . TYR B 1 92 ? 5.375 -11.383 4.199 1 93.81 92 TYR B C 1
ATOM 5145 O O . TYR B 1 92 ? 5.301 -10.992 3.029 1 93.81 92 TYR B O 1
ATOM 5153 N N . ASN B 1 93 ? 6.152 -10.695 5.102 1 94.94 93 ASN B N 1
ATOM 5154 C CA . ASN B 1 93 ? 6.809 -9.445 4.742 1 94.94 93 ASN B CA 1
ATOM 5155 C C . ASN B 1 93 ? 8.32 -9.617 4.629 1 94.94 93 ASN B C 1
ATOM 5157 O O . ASN B 1 93 ? 9.062 -8.633 4.535 1 94.94 93 ASN B O 1
ATOM 5161 N N . THR B 1 94 ? 8.82 -10.852 4.59 1 96.81 94 THR B N 1
ATOM 5162 C CA . THR B 1 94 ? 10.242 -11.141 4.477 1 96.81 94 THR B CA 1
ATOM 5163 C C . THR B 1 94 ? 10.68 -11.141 3.012 1 96.81 94 THR B C 1
ATOM 5165 O O . THR B 1 94 ? 10.055 -11.797 2.176 1 96.81 94 THR B O 1
ATOM 5168 N N . LEU B 1 95 ? 11.695 -10.43 2.715 1 96.94 95 LEU B N 1
ATOM 5169 C CA . LEU B 1 95 ? 12.25 -10.398 1.365 1 96.94 95 LEU B CA 1
ATOM 5170 C C . LEU B 1 95 ? 13.141 -11.617 1.118 1 96.94 95 LEU B C 1
ATOM 5172 O O . LEU B 1 95 ? 14.008 -11.938 1.939 1 96.94 95 LEU B O 1
ATOM 5176 N N . LEU B 1 96 ? 12.953 -12.281 -0.003 1 97.44 96 LEU B N 1
ATOM 5177 C CA . LEU B 1 96 ? 13.68 -13.492 -0.357 1 97.44 96 LEU B CA 1
ATOM 5178 C C . LEU B 1 96 ? 14.18 -13.43 -1.799 1 97.44 96 LEU B C 1
ATOM 5180 O O . LEU B 1 96 ? 13.594 -12.727 -2.629 1 97.44 96 LEU B O 1
ATOM 5184 N N . GLY B 1 97 ? 15.281 -14.18 -2.041 1 98.12 97 GLY B N 1
ATOM 5185 C CA . GLY B 1 97 ? 15.695 -14.453 -3.408 1 98.12 97 GLY B CA 1
ATOM 5186 C C . GLY B 1 97 ? 16.516 -13.336 -4.023 1 98.12 97 GLY B C 1
ATOM 5187 O O . GLY B 1 97 ? 17.109 -12.523 -3.303 1 98.12 97 GLY B O 1
ATOM 5188 N N . ALA B 1 98 ? 16.656 -13.438 -5.363 1 98.25 98 ALA B N 1
ATOM 5189 C CA . ALA B 1 98 ? 17.469 -12.516 -6.156 1 98.25 98 ALA B CA 1
ATOM 5190 C C . ALA B 1 98 ? 16.844 -12.273 -7.527 1 98.25 98 ALA B C 1
ATOM 5192 O O . ALA B 1 98 ? 16.016 -13.07 -7.984 1 98.25 98 ALA B O 1
ATOM 5193 N N . GLU B 1 99 ? 17.219 -11.18 -8.109 1 97.88 99 GLU B N 1
ATOM 5194 C CA . GLU B 1 99 ? 16.688 -10.867 -9.43 1 97.88 99 GLU B CA 1
ATOM 5195 C C . GLU B 1 99 ? 17.281 -11.789 -10.492 1 97.88 99 GLU B C 1
ATOM 5197 O O . GLU B 1 99 ? 16.594 -12.156 -11.453 1 97.88 99 GLU B O 1
ATOM 5202 N N . ASP B 1 100 ? 18.578 -12.086 -10.359 1 98.38 100 ASP B N 1
ATOM 5203 C CA . ASP B 1 100 ? 19.156 -13.133 -11.188 1 98.38 100 ASP B CA 1
ATOM 5204 C C . ASP B 1 100 ? 18.719 -14.516 -10.727 1 98.38 100 ASP B C 1
ATOM 5206 O O . ASP B 1 100 ? 19.359 -15.125 -9.867 1 98.38 100 ASP B O 1
ATOM 5210 N N . CYS B 1 101 ? 17.656 -15.023 -11.414 1 98.56 101 CYS B N 1
ATOM 5211 C CA . CYS B 1 101 ? 17.031 -16.203 -10.812 1 98.56 101 CYS B CA 1
ATOM 5212 C C . CYS B 1 101 ? 16.578 -17.188 -11.883 1 98.56 101 CYS B C 1
ATOM 5214 O O . CYS B 1 101 ? 15.859 -18.141 -11.586 1 98.56 101 CYS B O 1
ATOM 5216 N N . LEU B 1 102 ? 16.891 -17.047 -13.156 1 98.75 102 LEU B N 1
ATOM 5217 C CA . LEU B 1 102 ? 16.359 -17.875 -14.227 1 98.75 102 LEU B CA 1
ATOM 5218 C C . LEU B 1 102 ? 17.234 -19.125 -14.414 1 98.75 102 LEU B C 1
ATOM 5220 O O . LEU B 1 102 ? 18.047 -19.172 -15.336 1 98.75 102 LEU B O 1
ATOM 5224 N N . TYR B 1 103 ? 16.922 -20.125 -13.648 1 98.62 103 TYR B N 1
ATOM 5225 C CA . TYR B 1 103 ? 17.719 -21.344 -13.594 1 98.62 103 TYR B CA 1
ATOM 5226 C C . TYR B 1 103 ? 16.844 -22.578 -13.734 1 98.62 103 TYR B C 1
ATOM 5228 O O . TYR B 1 103 ? 15.688 -22.578 -13.312 1 98.62 103 TYR B O 1
ATOM 5236 N N . MET B 1 104 ? 17.453 -23.625 -14.328 1 98.25 104 MET B N 1
ATOM 5237 C CA . MET B 1 104 ? 16.844 -24.938 -14.555 1 98.25 104 MET B CA 1
ATOM 5238 C C . MET B 1 104 ? 17.438 -25.984 -13.617 1 98.25 104 MET B C 1
ATOM 5240 O O . MET B 1 104 ? 18.625 -25.938 -13.312 1 98.25 104 MET B O 1
ATOM 5244 N N . ASN B 1 105 ? 16.594 -26.859 -13.148 1 98.69 105 ASN B N 1
ATOM 5245 C CA . ASN B 1 105 ? 17 -28.062 -12.43 1 98.69 105 ASN B CA 1
ATOM 5246 C C . ASN B 1 105 ? 16.562 -29.328 -13.172 1 98.69 105 ASN B C 1
ATOM 5248 O O . ASN B 1 105 ? 15.445 -29.391 -13.68 1 98.69 105 ASN B O 1
ATOM 5252 N N . VAL B 1 106 ? 17.5 -30.281 -13.234 1 98.38 106 VAL B N 1
ATOM 5253 C CA . VAL B 1 106 ? 17.188 -31.547 -13.859 1 98.38 106 VAL B CA 1
ATOM 5254 C C . VAL B 1 106 ? 17.625 -32.688 -12.953 1 98.38 106 VAL B C 1
ATOM 5256 O O . VAL B 1 106 ? 18.75 -32.719 -12.453 1 98.38 106 VAL B O 1
ATOM 5259 N N . TYR B 1 107 ? 16.75 -33.625 -12.781 1 98.25 107 TYR B N 1
ATOM 5260 C CA . TYR B 1 107 ? 16.969 -34.812 -11.977 1 98.25 107 TYR B CA 1
ATOM 5261 C C . TYR B 1 107 ? 16.734 -36.062 -12.805 1 98.25 107 TYR B C 1
ATOM 5263 O O . TYR B 1 107 ? 15.68 -36.219 -13.445 1 98.25 107 TYR B O 1
ATOM 5271 N N . THR B 1 108 ? 17.641 -36.969 -12.766 1 96.81 108 THR B N 1
ATOM 5272 C CA . THR B 1 108 ? 17.516 -38.125 -13.641 1 96.81 108 THR B CA 1
ATOM 5273 C C . THR B 1 108 ? 18.062 -39.375 -12.953 1 96.81 108 THR B C 1
ATOM 5275 O O . THR B 1 108 ? 19.078 -39.344 -12.266 1 96.81 108 THR B O 1
ATOM 5278 N N . PRO B 1 109 ? 17.375 -40.5 -13.062 1 93.31 109 PRO B N 1
ATOM 5279 C CA . PRO B 1 109 ? 17.922 -41.75 -12.516 1 93.31 109 PRO B CA 1
ATOM 5280 C C . PRO B 1 109 ? 19.047 -42.344 -13.375 1 93.31 109 PRO B C 1
ATOM 5282 O O . PRO B 1 109 ? 19.797 -43.188 -12.914 1 93.31 109 PRO B O 1
ATOM 5285 N N . LYS B 1 110 ? 19.078 -41.938 -14.625 1 83.69 110 LYS B N 1
ATOM 5286 C CA . LYS B 1 110 ? 20.125 -42.469 -15.516 1 83.69 110 LYS B CA 1
ATOM 5287 C C . LYS B 1 110 ? 20.531 -41.406 -16.547 1 83.69 110 LYS B C 1
ATOM 5289 O O . LYS B 1 110 ? 19.688 -40.719 -17.094 1 83.69 110 LYS B O 1
ATOM 5294 N N . VAL B 1 111 ? 21.844 -41.219 -16.672 1 69.88 111 VAL B N 1
ATOM 5295 C CA . VAL B 1 111 ? 22.328 -40.344 -17.719 1 69.88 111 VAL B CA 1
ATOM 5296 C C . VAL B 1 111 ? 22.656 -41.156 -18.969 1 69.88 111 VAL B C 1
ATOM 5298 O O . VAL B 1 111 ? 23.047 -42.312 -18.875 1 69.88 111 VAL B O 1
ATOM 5301 N N . ASN B 1 112 ? 22.109 -40.625 -20.125 1 64.19 112 ASN B N 1
ATOM 5302 C CA . ASN B 1 112 ? 22.25 -41.344 -21.391 1 64.19 112 ASN B CA 1
ATOM 5303 C C . ASN B 1 112 ? 23.703 -41.625 -21.719 1 64.19 112 ASN B C 1
ATOM 5305 O O . ASN B 1 112 ? 24.547 -40.75 -21.719 1 64.19 112 ASN B O 1
ATOM 5309 N N . LYS B 1 113 ? 24.031 -42.812 -21.609 1 56.62 113 LYS B N 1
ATOM 5310 C CA . LYS B 1 113 ? 25.281 -43.219 -22.266 1 56.62 113 LYS B CA 1
ATOM 5311 C C . LYS B 1 113 ? 25.062 -43.469 -23.75 1 56.62 113 LYS B C 1
ATOM 5313 O O . LYS B 1 113 ? 23.938 -43.688 -24.203 1 56.62 113 LYS B O 1
ATOM 5318 N N . LYS B 1 114 ? 25.922 -43.062 -24.688 1 54.03 114 LYS B N 1
ATOM 5319 C CA . LYS B 1 114 ? 25.938 -43.031 -26.141 1 54.03 114 LYS B CA 1
ATOM 5320 C C . LYS B 1 114 ? 24.922 -44.031 -26.703 1 54.03 114 LYS B C 1
ATOM 5322 O O . LYS B 1 114 ? 24.281 -43.75 -27.719 1 54.03 114 LYS B O 1
ATOM 5327 N N . ASP B 1 115 ? 24.938 -45.25 -26.328 1 46.28 115 ASP B N 1
ATOM 5328 C CA . ASP B 1 115 ? 24.344 -46.312 -27.125 1 46.28 115 ASP B CA 1
ATOM 5329 C C . ASP B 1 115 ? 22.906 -46.562 -26.688 1 46.28 115 ASP B C 1
ATOM 5331 O O . ASP B 1 115 ? 22.281 -47.531 -27.109 1 46.28 115 ASP B O 1
ATOM 5335 N N . GLN B 1 116 ? 22.375 -45.844 -25.688 1 53.41 116 GLN B N 1
ATOM 5336 C CA . GLN B 1 116 ? 21.156 -46.438 -25.156 1 53.41 116 GLN B CA 1
ATOM 5337 C C . GLN B 1 116 ? 19.922 -45.719 -25.672 1 53.41 116 GLN B C 1
ATOM 5339 O O . GLN B 1 116 ? 19.859 -44.5 -25.641 1 53.41 116 GLN B O 1
ATOM 5344 N N . ASN B 1 117 ? 19.062 -46.312 -26.625 1 60.72 117 ASN B N 1
ATOM 5345 C CA . ASN B 1 117 ? 17.781 -46 -27.25 1 60.72 117 ASN B CA 1
ATOM 5346 C C . ASN B 1 117 ? 16.672 -45.906 -26.203 1 60.72 117 ASN B C 1
ATOM 5348 O O . ASN B 1 117 ? 15.484 -45.875 -26.547 1 60.72 117 ASN B O 1
ATOM 5352 N N . ASP B 1 118 ? 16.984 -45.812 -24.922 1 84.12 118 ASP B N 1
ATOM 5353 C CA . ASP B 1 118 ? 15.852 -45.906 -24 1 84.12 118 ASP B CA 1
ATOM 5354 C C . ASP B 1 118 ? 15.672 -44.625 -23.219 1 84.12 118 ASP B C 1
ATOM 5356 O O . ASP B 1 118 ? 15.898 -44.594 -22 1 84.12 118 ASP B O 1
ATOM 5360 N N . LEU B 1 119 ? 15.25 -43.562 -23.922 1 93.5 119 LEU B N 1
ATOM 5361 C CA . LEU B 1 119 ? 14.969 -42.281 -23.281 1 93.5 119 LEU B CA 1
ATOM 5362 C C . LEU B 1 119 ? 13.742 -42.375 -22.391 1 93.5 119 LEU B C 1
ATOM 5364 O O . LEU B 1 119 ? 12.828 -43.156 -22.656 1 93.5 119 LEU B O 1
ATOM 5368 N N . LEU B 1 120 ? 13.797 -41.625 -21.281 1 95.94 120 LEU B N 1
ATOM 5369 C CA . LEU B 1 120 ? 12.711 -41.656 -20.312 1 95.94 120 LEU B CA 1
ATOM 5370 C C . LEU B 1 120 ? 11.758 -40.469 -20.531 1 95.94 120 LEU B C 1
ATOM 5372 O O . LEU B 1 120 ? 12.18 -39.406 -21.016 1 95.94 120 LEU B O 1
ATOM 5376 N N . PRO B 1 121 ? 10.492 -40.688 -20.219 1 96.38 121 PRO B N 1
ATOM 5377 C CA . PRO B 1 121 ? 9.586 -39.531 -20.219 1 96.38 121 PRO B CA 1
ATOM 5378 C C . PRO B 1 121 ? 10.031 -38.438 -19.234 1 96.38 121 PRO B C 1
ATOM 5380 O O . PRO B 1 121 ? 10.656 -38.75 -18.219 1 96.38 121 PRO B O 1
ATOM 5383 N N . VAL B 1 122 ? 9.703 -37.219 -19.562 1 98.38 122 VAL B N 1
ATOM 5384 C CA . VAL B 1 122 ? 10.125 -36.062 -18.797 1 98.38 122 VAL B CA 1
ATOM 5385 C C . VAL B 1 122 ? 8.906 -35.406 -18.141 1 98.38 122 VAL B C 1
ATOM 5387 O O . VAL B 1 122 ? 7.891 -35.188 -18.797 1 98.38 122 VAL B O 1
ATOM 5390 N N . MET B 1 123 ? 8.969 -35.156 -16.859 1 98.81 123 MET B N 1
ATOM 5391 C CA . MET B 1 123 ? 7.977 -34.375 -16.141 1 98.81 123 MET B CA 1
ATOM 5392 C C . MET B 1 123 ? 8.547 -33.031 -15.734 1 98.81 123 MET B C 1
ATOM 5394 O O . MET B 1 123 ? 9.547 -32.938 -15.016 1 98.81 123 MET B O 1
ATOM 5398 N N . VAL B 1 124 ? 7.926 -31.984 -16.203 1 98.94 124 VAL B N 1
ATOM 5399 C CA . VAL B 1 124 ? 8.422 -30.641 -15.969 1 98.94 124 VAL B CA 1
ATOM 5400 C C . VAL B 1 124 ? 7.473 -29.906 -15.023 1 98.94 124 VAL B C 1
ATOM 5402 O O . VAL B 1 124 ? 6.336 -29.594 -15.383 1 98.94 124 VAL B O 1
ATOM 5405 N N . TRP B 1 125 ? 8 -29.531 -13.859 1 98.88 125 TRP B N 1
ATOM 5406 C CA . TRP B 1 125 ? 7.223 -28.844 -12.836 1 98.88 125 TRP B CA 1
ATOM 5407 C C . TRP B 1 125 ? 7.293 -27.328 -13.023 1 98.88 125 TRP B C 1
ATOM 5409 O O . TRP B 1 125 ? 8.383 -26.766 -13.109 1 98.88 125 TRP B O 1
ATOM 5419 N N . ILE B 1 126 ? 6.152 -26.719 -13.125 1 98.88 126 ILE B N 1
ATOM 5420 C CA . ILE B 1 126 ? 6.016 -25.266 -13.133 1 98.88 126 ILE B CA 1
ATOM 5421 C C . ILE B 1 126 ? 5.465 -24.797 -11.797 1 98.88 126 ILE B C 1
ATOM 5423 O O . ILE B 1 126 ? 4.297 -25.031 -11.477 1 98.88 126 ILE B O 1
ATOM 5427 N N . PRO B 1 127 ? 6.258 -24.156 -11.039 1 97.94 127 PRO B N 1
ATOM 5428 C CA . PRO B 1 127 ? 5.859 -23.828 -9.664 1 97.94 127 PRO B CA 1
ATOM 5429 C C . PRO B 1 127 ? 4.746 -22.781 -9.609 1 97.94 127 PRO B C 1
ATOM 5431 O O . PRO B 1 127 ? 4.676 -21.906 -10.477 1 97.94 127 PRO B O 1
ATOM 5434 N N . GLY B 1 128 ? 3.949 -22.891 -8.562 1 98 128 GLY B N 1
ATOM 5435 C CA . GLY B 1 128 ? 2.924 -21.891 -8.289 1 98 128 GLY B CA 1
ATOM 5436 C C . GLY B 1 128 ? 3.414 -20.766 -7.414 1 98 128 GLY B C 1
ATOM 5437 O O . GLY B 1 128 ? 4.578 -20.359 -7.496 1 98 128 GLY B O 1
ATOM 5438 N N . GLY B 1 129 ? 2.5 -20.156 -6.703 1 97.69 129 GLY B N 1
ATOM 5439 C CA . GLY B 1 129 ? 2.818 -19.031 -5.844 1 97.69 129 GLY B CA 1
ATOM 5440 C C . GLY B 1 129 ? 2.109 -17.75 -6.254 1 97.69 129 GLY B C 1
ATOM 5441 O O . GLY B 1 129 ? 2.6 -16.656 -5.992 1 97.69 129 GLY B O 1
ATOM 5442 N N . GLY B 1 130 ? 1.009 -17.875 -6.887 1 98.19 130 GLY B N 1
ATOM 5443 C CA . GLY B 1 130 ? 0.162 -16.75 -7.219 1 98.19 130 GLY B CA 1
ATOM 5444 C C . GLY B 1 130 ? 0.836 -15.742 -8.133 1 98.19 130 GLY B C 1
ATOM 5445 O O . GLY B 1 130 ? 0.544 -14.547 -8.078 1 98.19 130 GLY B O 1
ATOM 5446 N N . PHE B 1 131 ? 1.862 -16.188 -8.852 1 98.75 131 PHE B N 1
ATOM 5447 C CA . PHE B 1 131 ? 2.645 -15.367 -9.773 1 98.75 131 PHE B CA 1
ATOM 5448 C C . PHE B 1 131 ? 3.426 -14.297 -9.016 1 98.75 131 PHE B C 1
ATOM 5450 O O . PHE B 1 131 ? 3.859 -13.305 -9.609 1 98.75 131 PHE B O 1
ATOM 5457 N N . SER B 1 132 ? 3.551 -14.438 -7.738 1 98.06 132 SER B N 1
ATOM 5458 C CA . SER B 1 132 ? 4.289 -13.422 -6.988 1 98.06 132 SER B CA 1
ATOM 5459 C C . SER B 1 132 ? 5.262 -14.07 -6.008 1 98.06 132 SER B C 1
ATOM 5461 O O . SER B 1 132 ? 6.059 -13.375 -5.371 1 98.06 132 SER B O 1
ATOM 5463 N N . SER B 1 133 ? 5.145 -15.359 -5.848 1 97.81 133 SER B N 1
ATOM 5464 C CA . SER B 1 133 ? 6.027 -16.062 -4.922 1 97.81 133 SER B CA 1
ATOM 5465 C C . SER B 1 133 ? 6.254 -17.5 -5.355 1 97.81 133 SER B C 1
ATOM 5467 O O . SER B 1 133 ? 5.758 -17.922 -6.402 1 97.81 133 SER B O 1
ATOM 5469 N N . GLY B 1 134 ? 7.145 -18.188 -4.645 1 96.44 134 GLY B N 1
ATOM 5470 C CA . GLY B 1 134 ? 7.441 -19.578 -4.922 1 96.44 134 GLY B CA 1
ATOM 5471 C C . GLY B 1 134 ? 8.703 -19.781 -5.742 1 96.44 134 GLY B C 1
ATOM 5472 O O . GLY B 1 134 ? 9.375 -18.797 -6.094 1 96.44 134 GLY B O 1
ATOM 5473 N N . HIS B 1 135 ? 9.07 -21.047 -5.93 1 97.12 135 HIS B N 1
ATOM 5474 C CA . HIS B 1 135 ? 10.211 -21.406 -6.75 1 97.12 135 HIS B CA 1
ATOM 5475 C C . HIS B 1 135 ? 10.188 -22.891 -7.102 1 97.12 135 HIS B C 1
ATOM 5477 O O . HIS B 1 135 ? 9.406 -23.656 -6.527 1 97.12 135 HIS B O 1
ATOM 5483 N N . GLY B 1 136 ? 10.984 -23.266 -8.039 1 96.88 136 GLY B N 1
ATOM 5484 C CA . GLY B 1 136 ? 11.016 -24.641 -8.5 1 96.88 136 GLY B CA 1
ATOM 5485 C C . GLY B 1 136 ? 12.172 -25.438 -7.93 1 96.88 136 GLY B C 1
ATOM 5486 O O . GLY B 1 136 ? 12.5 -26.516 -8.43 1 96.88 136 GLY B O 1
ATOM 5487 N N . GLY B 1 137 ? 12.742 -25 -6.875 1 95.31 137 GLY B N 1
ATOM 5488 C CA . GLY B 1 137 ? 13.961 -25.594 -6.359 1 95.31 137 GLY B CA 1
ATOM 5489 C C . GLY B 1 137 ? 13.719 -26.859 -5.555 1 95.31 137 GLY B C 1
ATOM 5490 O O . GLY B 1 137 ? 12.586 -27.141 -5.156 1 95.31 137 GLY B O 1
ATOM 5491 N N . PHE B 1 138 ? 14.781 -27.516 -5.281 1 93.06 138 PHE B N 1
ATOM 5492 C CA . PHE B 1 138 ? 14.852 -28.797 -4.594 1 93.06 138 PHE B CA 1
ATOM 5493 C C . PHE B 1 138 ? 14.266 -28.703 -3.189 1 93.06 138 PHE B C 1
ATOM 5495 O O . PHE B 1 138 ? 13.602 -29.625 -2.717 1 93.06 138 PHE B O 1
ATOM 5502 N N . SER B 1 139 ? 14.461 -27.609 -2.57 1 94.56 139 SER B N 1
ATOM 5503 C CA . SER B 1 139 ? 14.086 -27.453 -1.168 1 94.56 139 SER B CA 1
ATOM 5504 C C . SER B 1 139 ? 12.57 -27.438 -0.996 1 94.56 139 SER B C 1
ATOM 5506 O O . SER B 1 139 ? 12.055 -27.844 0.048 1 94.56 139 SER B O 1
ATOM 5508 N N . LEU B 1 140 ? 11.875 -26.984 -2.004 1 94.25 140 LEU B N 1
ATOM 5509 C CA . LEU B 1 140 ? 10.422 -26.906 -1.921 1 94.25 140 LEU B CA 1
ATOM 5510 C C . LEU B 1 140 ? 9.766 -28.078 -2.65 1 94.25 140 LEU B C 1
ATOM 5512 O O . LEU B 1 140 ? 8.773 -28.625 -2.172 1 94.25 140 LEU B O 1
ATOM 5516 N N . TYR B 1 141 ? 10.344 -28.406 -3.75 1 96.25 141 TYR B N 1
ATOM 5517 C CA . TYR B 1 141 ? 9.805 -29.484 -4.566 1 96.25 141 TYR B CA 1
ATOM 5518 C C . TYR B 1 141 ? 10.867 -30.547 -4.844 1 96.25 141 TYR B C 1
ATOM 5520 O O . TYR B 1 141 ? 11.273 -30.734 -5.992 1 96.25 141 TYR B O 1
ATOM 5528 N N . GLY B 1 142 ? 11.195 -31.281 -3.812 1 96.94 142 GLY B N 1
ATOM 5529 C CA . GLY B 1 142 ? 12.141 -32.375 -3.975 1 96.94 142 GLY B CA 1
ATOM 5530 C C . GLY B 1 142 ? 11.594 -33.5 -4.809 1 96.94 142 GLY B C 1
ATOM 5531 O O . GLY B 1 142 ? 10.484 -34 -4.559 1 96.94 142 GLY B O 1
ATOM 5532 N N . PRO B 1 143 ? 12.375 -33.938 -5.766 1 97.56 143 PRO B N 1
ATOM 5533 C CA . PRO B 1 143 ? 11.883 -34.938 -6.727 1 97.56 143 PRO B CA 1
ATOM 5534 C C . PRO B 1 143 ? 11.93 -36.375 -6.184 1 97.56 143 PRO B C 1
ATOM 5536 O O . PRO B 1 143 ? 11.664 -37.312 -6.918 1 97.56 143 PRO B O 1
ATOM 5539 N N . GLN B 1 144 ? 12.25 -36.625 -4.969 1 97.06 144 GLN B N 1
ATOM 5540 C CA . GLN B 1 144 ? 12.594 -37.906 -4.395 1 97.06 144 GLN B CA 1
ATOM 5541 C C . GLN B 1 144 ? 11.453 -38.906 -4.594 1 97.06 144 GLN B C 1
ATOM 5543 O O . GLN B 1 144 ? 11.703 -40.094 -4.836 1 97.06 144 GLN B O 1
ATOM 5548 N N . TYR B 1 145 ? 10.211 -38.5 -4.461 1 98.06 145 TYR B N 1
ATOM 5549 C CA . TYR B 1 145 ? 9.086 -39.406 -4.613 1 98.06 145 TYR B CA 1
ATOM 5550 C C . TYR B 1 145 ? 8.914 -39.812 -6.074 1 98.06 145 TYR B C 1
ATOM 5552 O O . TYR B 1 145 ? 8.742 -41 -6.375 1 98.06 145 TYR B O 1
ATOM 5560 N N . LEU B 1 146 ? 9 -38.875 -6.973 1 98.31 146 LEU B N 1
ATOM 5561 C CA . LEU B 1 146 ? 8.805 -39.094 -8.398 1 98.31 146 LEU B CA 1
ATOM 5562 C C . LEU B 1 146 ? 9.906 -40 -8.961 1 98.31 146 LEU B C 1
ATOM 5564 O O . LEU B 1 146 ? 9.656 -40.844 -9.828 1 98.31 146 LEU B O 1
ATOM 5568 N N . LEU B 1 147 ? 11.102 -39.875 -8.469 1 98 147 LEU B N 1
ATOM 5569 C CA . LEU B 1 147 ? 12.258 -40.562 -9.031 1 98 147 LEU B CA 1
ATOM 5570 C C . LEU B 1 147 ? 12.344 -41.969 -8.516 1 98 147 LEU B C 1
ATOM 5572 O O . LEU B 1 147 ? 13.289 -42.719 -8.852 1 98 147 LEU B O 1
ATOM 5576 N N . ASP B 1 148 ? 11.367 -42.375 -7.762 1 96.5 148 ASP B N 1
ATOM 5577 C CA . ASP B 1 148 ? 11.164 -43.812 -7.555 1 96.5 148 ASP B CA 1
ATOM 5578 C C . ASP B 1 148 ? 10.727 -44.5 -8.844 1 96.5 148 ASP B C 1
ATOM 5580 O O . ASP B 1 148 ? 10.742 -45.719 -8.938 1 96.5 148 ASP B O 1
ATOM 5584 N N . LYS B 1 149 ? 10.359 -43.75 -9.773 1 95.88 149 LYS B N 1
ATOM 5585 C CA . LYS B 1 149 ? 9.875 -44.219 -11.07 1 95.88 149 LYS B CA 1
ATOM 5586 C C . LYS B 1 149 ? 10.828 -43.812 -12.195 1 95.88 149 LYS B C 1
ATOM 5588 O O . LYS B 1 149 ? 11.781 -43.062 -11.977 1 95.88 149 LYS B O 1
ATOM 5593 N N . ASP B 1 150 ? 10.594 -44.406 -13.422 1 94.88 150 ASP B N 1
ATOM 5594 C CA . ASP B 1 150 ? 11.461 -44.188 -14.57 1 94.88 150 ASP B CA 1
ATOM 5595 C C . ASP B 1 150 ? 11.039 -42.906 -15.328 1 94.88 150 ASP B C 1
ATOM 5597 O O . ASP B 1 150 ? 10.539 -43 -16.453 1 94.88 150 ASP B O 1
ATOM 5601 N N . VAL B 1 151 ? 11.328 -41.812 -14.6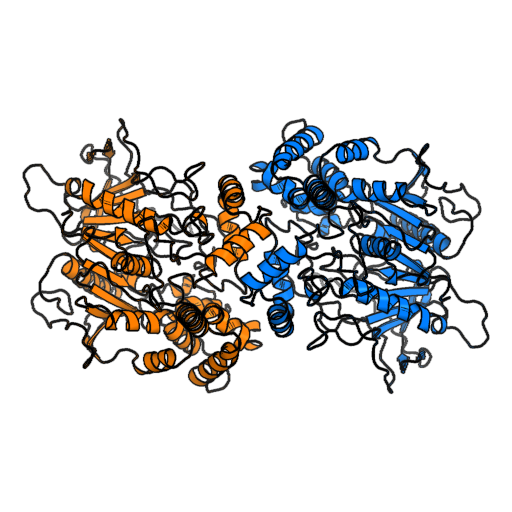88 1 97.31 151 VAL B N 1
ATOM 5602 C CA . VAL B 1 151 ? 11.078 -40.5 -15.297 1 97.31 151 VAL B CA 1
ATOM 5603 C C . VAL B 1 151 ? 12.258 -39.562 -15.023 1 97.31 151 VAL B C 1
ATOM 5605 O O . VAL B 1 151 ? 13.023 -39.781 -14.086 1 97.31 151 VAL B O 1
ATOM 5608 N N . VAL B 1 152 ? 12.461 -38.594 -15.914 1 97.94 152 VAL B N 1
ATOM 5609 C CA . VAL B 1 152 ? 13.289 -37.438 -15.656 1 97.94 152 VAL B CA 1
ATOM 5610 C C . VAL B 1 152 ? 12.422 -36.281 -15.156 1 97.94 152 VAL B C 1
ATOM 5612 O O . VAL B 1 152 ? 11.328 -36.062 -15.68 1 97.94 152 VAL B O 1
ATOM 5615 N N . VAL B 1 153 ? 12.844 -35.656 -14.07 1 98.69 153 VAL B N 1
ATOM 5616 C CA . VAL B 1 153 ? 12.102 -34.531 -13.539 1 98.69 153 VAL B CA 1
ATOM 5617 C C . VAL B 1 153 ? 12.883 -33.219 -13.766 1 98.69 153 VAL B C 1
ATOM 5619 O O . VAL B 1 153 ? 14.102 -33.188 -13.578 1 98.69 153 VAL B O 1
ATOM 5622 N N . ALA B 1 154 ? 12.25 -32.25 -14.242 1 98.81 154 ALA B N 1
ATOM 5623 C CA . ALA B 1 154 ? 12.844 -30.906 -14.391 1 98.81 154 ALA B CA 1
ATOM 5624 C C . ALA B 1 154 ? 11.961 -29.844 -13.742 1 98.81 154 ALA B C 1
ATOM 5626 O O . ALA B 1 154 ? 10.75 -30.016 -13.625 1 98.81 154 ALA B O 1
ATOM 5627 N N . SER B 1 155 ? 12.523 -28.812 -13.266 1 98.69 155 SER B N 1
ATOM 5628 C CA . SER B 1 155 ? 11.852 -27.641 -12.734 1 98.69 155 SER B CA 1
ATOM 5629 C C . SER B 1 155 ? 12.672 -26.375 -12.969 1 98.69 155 SER B C 1
ATOM 5631 O O . SER B 1 155 ? 13.844 -26.453 -13.336 1 98.69 155 SER B O 1
ATOM 5633 N N . PHE B 1 156 ? 12.078 -25.219 -12.859 1 98.69 156 PHE B N 1
ATOM 5634 C CA . PHE B 1 156 ? 12.781 -23.969 -13.117 1 98.69 156 PHE B CA 1
ATOM 5635 C C . PHE B 1 156 ? 12.109 -22.797 -12.398 1 98.69 156 PHE B C 1
ATOM 5637 O O . PHE B 1 156 ? 11 -22.953 -11.875 1 98.69 156 PHE B O 1
ATOM 5644 N N . ASN B 1 157 ? 12.82 -21.719 -12.281 1 98.44 157 ASN B N 1
ATOM 5645 C CA . ASN B 1 157 ? 12.266 -20.438 -11.852 1 98.44 157 ASN B CA 1
ATOM 5646 C C . ASN B 1 157 ? 11.844 -19.578 -13.039 1 98.44 157 ASN B C 1
ATOM 5648 O O . ASN B 1 157 ? 12.336 -19.781 -14.156 1 98.44 157 ASN B O 1
ATOM 5652 N N . TYR B 1 158 ? 10.938 -18.75 -12.844 1 98.88 158 TYR B N 1
ATOM 5653 C CA . TYR B 1 158 ? 10.555 -17.703 -13.789 1 98.88 158 TYR B CA 1
ATOM 5654 C C . TYR B 1 158 ? 10.25 -16.406 -13.055 1 98.88 158 TYR B C 1
ATOM 5656 O O . TYR B 1 158 ? 10 -16.406 -11.844 1 98.88 158 TYR B O 1
ATOM 5664 N N . ARG B 1 159 ? 10.383 -15.312 -13.773 1 98.5 159 ARG B N 1
ATOM 5665 C CA . ARG B 1 159 ? 10.133 -14.016 -13.141 1 98.5 159 ARG B CA 1
ATOM 5666 C C . ARG B 1 159 ? 8.695 -13.914 -12.648 1 98.5 159 ARG B C 1
ATOM 5668 O O . ARG B 1 159 ? 7.766 -14.344 -13.344 1 98.5 159 ARG B O 1
ATOM 5675 N N . ILE B 1 160 ? 8.469 -13.234 -11.477 1 98.75 160 ILE B N 1
ATOM 5676 C CA . ILE B 1 160 ? 7.168 -13.141 -10.828 1 98.75 160 ILE B CA 1
ATOM 5677 C C . ILE B 1 160 ? 6.891 -11.695 -10.422 1 98.75 160 ILE B C 1
ATOM 5679 O O . ILE B 1 160 ? 7.742 -10.82 -10.609 1 98.75 160 ILE B O 1
ATOM 5683 N N . GLY B 1 161 ? 5.672 -11.438 -9.891 1 98.5 161 GLY B N 1
ATOM 5684 C CA . GLY B 1 161 ? 5.309 -10.094 -9.461 1 98.5 161 GLY B CA 1
ATOM 5685 C C . GLY B 1 161 ? 5.383 -9.07 -10.586 1 98.5 161 GLY B C 1
ATOM 5686 O O . GLY B 1 161 ? 5.141 -9.398 -11.75 1 98.5 161 GLY B O 1
ATOM 5687 N N . PRO B 1 162 ? 5.688 -7.848 -10.195 1 98.56 162 PRO B N 1
ATOM 5688 C CA . PRO B 1 162 ? 5.82 -6.824 -11.234 1 98.56 162 PRO B CA 1
ATOM 5689 C C . PRO B 1 162 ? 6.938 -7.137 -12.227 1 98.56 162 PRO B C 1
ATOM 5691 O O . PRO B 1 162 ? 6.84 -6.773 -13.406 1 98.56 162 PRO B O 1
ATOM 5694 N N . LEU B 1 163 ? 7.957 -7.852 -11.828 1 98.75 163 LEU B N 1
ATOM 5695 C CA . LEU B 1 163 ? 9.086 -8.156 -12.703 1 98.75 163 LEU B CA 1
ATOM 5696 C C . LEU B 1 163 ? 8.68 -9.164 -13.781 1 98.75 163 LEU B C 1
ATOM 5698 O O . LEU B 1 163 ? 9.289 -9.203 -14.852 1 98.75 163 LEU B O 1
ATOM 5702 N N . GLY B 1 164 ? 7.637 -9.906 -13.5 1 98.75 164 GLY B N 1
ATOM 5703 C CA . GLY B 1 164 ? 7.223 -10.938 -14.445 1 98.75 164 GLY B CA 1
ATOM 5704 C C . GLY B 1 164 ? 5.996 -10.547 -15.25 1 98.75 164 GLY B C 1
ATOM 5705 O O . GLY B 1 164 ? 5.77 -11.07 -16.344 1 98.75 164 GLY B O 1
ATOM 5706 N N . PHE B 1 165 ? 5.18 -9.555 -14.688 1 98.81 165 PHE B N 1
ATOM 5707 C CA . PHE B 1 165 ? 3.855 -9.5 -15.289 1 98.81 165 PHE B CA 1
ATOM 5708 C C . PHE B 1 165 ? 3.365 -8.062 -15.383 1 98.81 165 PHE B C 1
ATOM 5710 O O . PHE B 1 165 ? 2.234 -7.812 -15.812 1 98.81 165 PHE B O 1
ATOM 5717 N N . LEU B 1 166 ? 4.137 -7.059 -15 1 98.69 166 LEU B N 1
ATOM 5718 C CA . LEU B 1 166 ? 3.738 -5.668 -15.188 1 98.69 166 LEU B CA 1
ATOM 5719 C C . LEU B 1 166 ? 3.523 -5.359 -16.672 1 98.69 166 LEU B C 1
ATOM 5721 O O . LEU B 1 166 ? 4.32 -5.77 -17.516 1 98.69 166 LEU B O 1
ATOM 5725 N N . SER B 1 167 ? 2.408 -4.617 -16.984 1 98.62 167 SER B N 1
ATOM 5726 C CA . SER B 1 167 ? 2.076 -4.285 -18.359 1 98.62 167 SER B CA 1
ATOM 5727 C C . SER B 1 167 ? 1.372 -2.936 -18.453 1 98.62 167 SER B C 1
ATOM 5729 O O . SER B 1 167 ? 0.532 -2.611 -17.609 1 98.62 167 SER B O 1
ATOM 5731 N N . THR B 1 168 ? 1.753 -2.164 -19.453 1 98.25 168 THR B N 1
ATOM 5732 C CA . THR B 1 168 ? 1.015 -0.95 -19.781 1 98.25 168 THR B CA 1
ATOM 5733 C C . THR B 1 168 ? 0.006 -1.215 -20.891 1 98.25 168 THR B C 1
ATOM 5735 O O . THR B 1 168 ? -0.551 -0.277 -21.469 1 98.25 168 THR B O 1
ATOM 5738 N N . GLU B 1 169 ? -0.155 -2.514 -21.281 1 96.94 169 GLU B N 1
ATOM 5739 C CA . GLU B 1 169 ? -1.089 -2.979 -22.312 1 96.94 169 GLU B CA 1
ATOM 5740 C C . GLU B 1 169 ? -0.822 -2.301 -23.656 1 96.94 169 GLU B C 1
ATOM 5742 O O . GLU B 1 169 ? -1.757 -1.956 -24.375 1 96.94 169 GLU B O 1
ATOM 5747 N N . ASP B 1 170 ? 0.391 -1.918 -23.844 1 95.81 170 ASP B N 1
ATOM 5748 C CA . ASP B 1 170 ? 0.923 -1.471 -25.125 1 95.81 170 ASP B CA 1
ATOM 5749 C C . ASP B 1 170 ? 2.225 -2.193 -25.453 1 95.81 170 ASP B C 1
ATOM 5751 O O . ASP B 1 170 ? 2.594 -3.162 -24.797 1 95.81 170 ASP B O 1
ATOM 5755 N N . ASP B 1 171 ? 2.898 -1.795 -26.469 1 94.81 171 ASP B N 1
ATOM 5756 C CA . ASP B 1 171 ? 4.043 -2.561 -26.969 1 94.81 171 ASP B CA 1
ATOM 5757 C C . ASP B 1 171 ? 5.312 -2.197 -26.203 1 94.81 171 ASP B C 1
ATOM 5759 O O . ASP B 1 171 ? 6.332 -2.883 -26.312 1 94.81 171 ASP B O 1
ATOM 5763 N N . VAL B 1 172 ? 5.285 -1.16 -25.391 1 96.69 172 VAL B N 1
ATOM 5764 C CA . VAL B 1 172 ? 6.465 -0.74 -24.641 1 96.69 172 VAL B CA 1
ATOM 5765 C C . VAL B 1 172 ? 6.707 -1.698 -23.469 1 96.69 172 VAL B C 1
ATOM 5767 O O . VAL B 1 172 ? 7.816 -2.205 -23.297 1 96.69 172 VAL B O 1
ATOM 5770 N N . LEU B 1 173 ? 5.691 -1.967 -22.719 1 97.75 173 LEU B N 1
ATOM 5771 C CA . LEU B 1 173 ? 5.668 -2.984 -21.672 1 97.75 173 LEU B CA 1
ATOM 5772 C C . LEU B 1 173 ? 4.512 -3.955 -21.891 1 97.75 173 LEU B C 1
ATOM 5774 O O . LEU B 1 173 ? 3.488 -3.867 -21.203 1 97.75 173 LEU B O 1
ATOM 5778 N N . PRO B 1 174 ? 4.699 -4.902 -22.703 1 96.94 174 PRO B N 1
ATOM 5779 C CA . PRO B 1 174 ? 3.58 -5.754 -23.094 1 96.94 174 PRO B CA 1
ATOM 5780 C C . PRO B 1 174 ? 3.178 -6.754 -22.016 1 96.94 174 PRO B C 1
ATOM 5782 O O . PRO B 1 174 ? 2.078 -7.312 -22.062 1 96.94 174 PRO B O 1
ATOM 5785 N N . GLY B 1 175 ? 4.09 -7.109 -21.094 1 97.44 175 GLY B N 1
ATOM 5786 C CA . GLY B 1 175 ? 3.799 -8.07 -20.047 1 97.44 175 GLY B CA 1
ATOM 5787 C C . GLY B 1 175 ? 4.223 -9.484 -20.391 1 97.44 175 GLY B C 1
ATOM 5788 O O . GLY B 1 175 ? 4.938 -9.695 -21.375 1 97.44 175 GLY B O 1
ATOM 5789 N N . ASN B 1 176 ? 3.934 -10.391 -19.5 1 98.69 176 ASN B N 1
ATOM 5790 C CA . ASN B 1 176 ? 4.086 -11.836 -19.641 1 98.69 176 ASN B CA 1
ATOM 5791 C C . ASN B 1 176 ? 5.555 -12.242 -19.719 1 98.69 176 ASN B C 1
ATOM 5793 O O . ASN B 1 176 ? 5.895 -13.219 -20.391 1 98.69 176 ASN B O 1
ATOM 5797 N N . TYR B 1 177 ? 6.41 -11.469 -19.156 1 98.75 177 TYR B N 1
ATOM 5798 C CA . TYR B 1 177 ? 7.816 -11.859 -19.109 1 98.75 177 TYR B CA 1
ATOM 5799 C C . TYR B 1 177 ? 7.988 -13.195 -18.406 1 98.75 177 TYR B C 1
ATOM 5801 O O . TYR B 1 177 ? 8.773 -14.039 -18.844 1 98.75 177 TYR B O 1
ATOM 5809 N N . GLY B 1 178 ? 7.219 -13.391 -17.328 1 98.88 178 GLY B N 1
ATOM 5810 C CA . GLY B 1 178 ? 7.25 -14.664 -16.625 1 98.88 178 GLY B CA 1
ATOM 5811 C C . GLY B 1 178 ? 6.789 -15.836 -17.469 1 98.88 178 GLY B C 1
ATOM 5812 O O . GLY B 1 178 ? 7.371 -16.922 -17.406 1 98.88 178 GLY B O 1
ATOM 5813 N N . MET B 1 179 ? 5.766 -15.617 -18.281 1 98.94 179 MET B N 1
ATOM 5814 C CA . MET B 1 179 ? 5.301 -16.688 -19.156 1 98.94 179 MET B CA 1
ATOM 5815 C C . MET B 1 179 ? 6.32 -16.969 -20.266 1 98.94 179 MET B C 1
ATOM 5817 O O . MET B 1 179 ? 6.539 -18.125 -20.625 1 98.94 179 MET B O 1
ATOM 5821 N N . LYS B 1 180 ? 6.891 -15.93 -20.781 1 98.88 180 LYS B N 1
ATOM 5822 C CA . LYS B 1 180 ? 7.895 -16.094 -21.828 1 98.88 180 LYS B CA 1
ATOM 5823 C C . LYS B 1 180 ? 9.164 -16.734 -21.281 1 98.88 180 LYS B C 1
ATOM 5825 O O . LYS B 1 180 ? 9.859 -17.469 -21.984 1 98.88 180 LYS B O 1
ATOM 5830 N N . ASP B 1 181 ? 9.5 -16.422 -19.984 1 98.94 181 ASP B N 1
ATOM 5831 C CA . ASP B 1 181 ? 10.539 -17.203 -19.328 1 98.94 181 ASP B CA 1
ATOM 5832 C C . ASP B 1 181 ? 10.227 -18.688 -19.391 1 98.94 181 ASP B C 1
ATOM 5834 O O . ASP B 1 181 ? 11.109 -19.5 -19.688 1 98.94 181 ASP B O 1
ATOM 5838 N N . GLN B 1 182 ? 9.016 -19.094 -19.141 1 98.94 182 GLN B N 1
ATOM 5839 C CA . GLN B 1 182 ? 8.602 -20.5 -19.156 1 98.94 182 GLN B CA 1
ATOM 5840 C C . GLN B 1 182 ? 8.727 -21.094 -20.547 1 98.94 182 GLN B C 1
ATOM 5842 O O . GLN B 1 182 ? 9.148 -22.25 -20.703 1 98.94 182 GLN B O 1
ATOM 5847 N N . VAL B 1 183 ? 8.328 -20.312 -21.578 1 98.88 183 VAL B N 1
ATOM 5848 C CA . VAL B 1 183 ? 8.484 -20.766 -22.953 1 98.88 183 VAL B CA 1
ATOM 5849 C C . VAL B 1 183 ? 9.961 -21.078 -23.219 1 98.88 183 VAL B C 1
ATOM 5851 O O . VAL B 1 183 ? 10.289 -22.141 -23.75 1 98.88 183 VAL B O 1
ATOM 5854 N N . LEU B 1 184 ? 10.797 -20.156 -22.828 1 98.88 184 LEU B N 1
ATOM 5855 C CA . LEU B 1 184 ? 12.227 -20.344 -23.078 1 98.88 184 LEU B CA 1
ATOM 5856 C C . LEU B 1 184 ? 12.75 -21.562 -22.297 1 98.88 184 LEU B C 1
ATOM 5858 O O . LEU B 1 184 ? 13.602 -22.297 -22.797 1 98.88 184 LEU B O 1
ATOM 5862 N N . ALA B 1 185 ? 12.289 -21.734 -21.109 1 98.94 185 ALA B N 1
ATOM 5863 C CA . ALA B 1 185 ? 12.672 -22.906 -20.328 1 98.94 185 ALA B CA 1
ATOM 5864 C C . ALA B 1 185 ? 12.266 -24.203 -21.031 1 98.94 185 ALA B C 1
ATOM 5866 O O . ALA B 1 185 ? 13.039 -25.156 -21.078 1 98.94 185 ALA B O 1
ATOM 5867 N N . LEU B 1 186 ? 11.047 -24.266 -21.547 1 98.88 186 LEU B N 1
ATOM 5868 C CA . LEU B 1 186 ? 10.562 -25.453 -22.25 1 98.88 186 LEU B CA 1
ATOM 5869 C C . LEU B 1 186 ? 11.352 -25.688 -23.531 1 98.88 186 LEU B C 1
ATOM 5871 O O . LEU B 1 186 ? 11.617 -26.844 -23.906 1 98.88 186 LEU B O 1
ATOM 5875 N N . GLU B 1 187 ? 11.711 -24.609 -24.203 1 98.75 187 GLU B N 1
ATOM 5876 C CA . GLU B 1 187 ? 12.586 -24.734 -25.359 1 98.75 187 GLU B CA 1
ATOM 5877 C C . GLU B 1 187 ? 13.945 -25.297 -24.984 1 98.75 187 GLU B C 1
ATOM 5879 O O . GLU B 1 187 ? 14.508 -26.125 -25.703 1 98.75 187 GLU B O 1
ATOM 5884 N N . TRP B 1 188 ? 14.445 -24.812 -23.891 1 98.62 188 TRP B N 1
ATOM 5885 C CA . TRP B 1 188 ? 15.711 -25.344 -23.375 1 98.62 188 TRP B CA 1
ATOM 5886 C C . TRP B 1 188 ? 15.609 -26.844 -23.125 1 98.62 188 TRP B C 1
ATOM 5888 O O . TRP B 1 188 ? 16.531 -27.594 -23.453 1 98.62 188 TRP B O 1
ATOM 5898 N N . ILE B 1 189 ? 14.547 -27.297 -22.547 1 98.44 189 ILE B N 1
ATOM 5899 C CA . ILE B 1 189 ? 14.312 -28.719 -22.266 1 98.44 189 ILE B CA 1
ATOM 5900 C C . ILE B 1 189 ? 14.289 -29.484 -23.594 1 98.44 189 ILE B C 1
ATOM 5902 O O . ILE B 1 189 ? 14.961 -30.516 -23.719 1 98.44 189 ILE B O 1
ATOM 5906 N N . LYS B 1 190 ? 13.586 -29.047 -24.531 1 97.06 190 LYS B N 1
ATOM 5907 C CA . LYS B 1 190 ? 13.5 -29.703 -25.828 1 97.06 190 LYS B CA 1
ATOM 5908 C C . LYS B 1 190 ? 14.891 -29.891 -26.438 1 97.06 190 LYS B C 1
ATOM 5910 O O . LYS B 1 190 ? 15.18 -30.922 -27.031 1 97.06 190 LYS B O 1
ATOM 5915 N N . SER B 1 191 ? 15.742 -28.969 -26.172 1 96.44 191 SER B N 1
ATOM 5916 C CA . SER B 1 191 ? 17.047 -28.953 -26.828 1 96.44 191 SER B CA 1
ATOM 5917 C C . SER B 1 191 ? 18.078 -29.719 -26.047 1 96.44 191 SER B C 1
ATOM 5919 O O . SER B 1 191 ? 19.094 -30.172 -26.594 1 96.44 191 SER B O 1
ATOM 5921 N N . ASN B 1 192 ? 17.812 -29.906 -24.75 1 96.56 192 ASN B N 1
ATOM 5922 C CA . ASN B 1 192 ? 18.922 -30.375 -23.922 1 96.56 192 ASN B CA 1
ATOM 5923 C C . ASN B 1 192 ? 18.578 -31.672 -23.188 1 96.56 192 ASN B C 1
ATOM 5925 O O . ASN B 1 192 ? 19.469 -32.375 -22.719 1 96.56 192 ASN B O 1
ATOM 5929 N N . ILE B 1 193 ? 17.359 -32.031 -23.094 1 96.62 193 ILE B N 1
ATOM 5930 C CA . ILE B 1 193 ? 16.938 -33 -22.094 1 96.62 193 ILE B CA 1
ATOM 5931 C C . ILE B 1 193 ? 17.453 -34.406 -22.453 1 96.62 193 ILE B C 1
ATOM 5933 O O . ILE B 1 193 ? 17.562 -35.281 -21.594 1 96.62 193 ILE B O 1
ATOM 5937 N N . GLU B 1 194 ? 17.75 -34.594 -23.719 1 95.06 194 GLU B N 1
ATOM 5938 C CA . GLU B 1 194 ? 18.281 -35.875 -24.172 1 95.06 194 GLU B CA 1
ATOM 5939 C C . GLU B 1 194 ? 19.594 -36.219 -23.469 1 95.06 194 GLU B C 1
ATOM 5941 O O . GLU B 1 194 ? 19.891 -37.375 -23.172 1 95.06 194 GLU B O 1
ATOM 5946 N N . LYS B 1 195 ? 20.359 -35.219 -23.203 1 93.62 195 LYS B N 1
ATOM 5947 C CA . LYS B 1 195 ? 21.656 -35.406 -22.547 1 93.62 195 LYS B CA 1
ATOM 5948 C C . LYS B 1 195 ? 21.469 -35.906 -21.109 1 93.62 195 LYS B C 1
ATOM 5950 O O . LYS B 1 195 ? 22.391 -36.5 -20.531 1 93.62 195 LYS B O 1
ATOM 5955 N N . PHE B 1 196 ? 20.312 -35.719 -20.594 1 95.62 196 PHE B N 1
ATOM 5956 C CA . PHE B 1 196 ? 20 -36.125 -19.234 1 95.62 196 PHE B CA 1
ATOM 5957 C C . PHE B 1 196 ? 19.25 -37.469 -19.219 1 95.62 196 PHE B C 1
ATOM 5959 O O . PHE B 1 196 ? 18.766 -37.906 -18.172 1 95.62 196 PHE B O 1
ATOM 5966 N N . GLY B 1 197 ? 19.062 -38 -20.406 1 94.81 197 GLY B N 1
ATOM 5967 C CA . GLY B 1 197 ? 18.359 -39.281 -20.516 1 94.81 197 GLY B CA 1
ATOM 5968 C C . GLY B 1 197 ? 16.859 -39.094 -20.703 1 94.81 197 GLY B C 1
ATOM 5969 O O . GLY B 1 197 ? 16.109 -40.062 -20.688 1 94.81 197 GLY B O 1
ATOM 5970 N N . GLY B 1 198 ? 16.422 -37.906 -20.906 1 96.5 198 GLY B N 1
ATOM 5971 C CA . GLY B 1 198 ? 15.008 -37.625 -21.125 1 96.5 198 GLY B CA 1
ATOM 5972 C C . GLY B 1 198 ? 14.625 -37.594 -22.594 1 96.5 198 GLY B C 1
ATOM 5973 O O . GLY B 1 198 ? 15.438 -37.25 -23.453 1 96.5 198 GLY B O 1
ATOM 5974 N N . ASP B 1 199 ? 13.398 -37.938 -22.922 1 96.19 199 ASP B N 1
ATOM 5975 C CA . ASP B 1 199 ? 12.852 -37.906 -24.266 1 96.19 199 ASP B CA 1
ATOM 5976 C C . ASP B 1 199 ? 12.219 -36.531 -24.562 1 96.19 199 ASP B C 1
ATOM 5978 O O . ASP B 1 199 ? 11.188 -36.188 -23.969 1 96.19 199 ASP B O 1
ATOM 5982 N N . PRO B 1 200 ? 12.75 -35.75 -25.469 1 96.5 200 PRO B N 1
ATOM 5983 C CA . PRO B 1 200 ? 12.188 -34.406 -25.734 1 96.5 200 PRO B CA 1
ATOM 5984 C C . PRO B 1 200 ? 10.797 -34.5 -26.359 1 96.5 200 PRO B C 1
ATOM 5986 O O . PRO B 1 200 ? 10.109 -33.469 -26.469 1 96.5 200 PRO B O 1
ATOM 5989 N N . ASN B 1 201 ? 10.359 -35.656 -26.797 1 96 201 ASN B N 1
ATOM 5990 C CA . ASN B 1 201 ? 9.055 -35.812 -27.422 1 96 201 ASN B CA 1
ATOM 5991 C C . ASN B 1 201 ? 8.023 -36.344 -26.438 1 96 201 ASN B C 1
ATOM 5993 O O . ASN B 1 201 ? 6.848 -36.5 -26.781 1 96 201 ASN B O 1
ATOM 5997 N N . LYS B 1 202 ? 8.422 -36.656 -25.234 1 96.69 202 LYS B N 1
ATOM 5998 C CA . LYS B 1 202 ? 7.539 -37.125 -24.172 1 96.69 202 LYS B CA 1
ATOM 5999 C C . LYS B 1 202 ? 7.672 -36.25 -22.938 1 96.69 202 LYS B C 1
ATOM 6001 O O . LYS B 1 202 ? 8.047 -36.719 -21.859 1 96.69 202 LYS B O 1
ATOM 6006 N N . VAL B 1 203 ? 7.293 -35.031 -23.125 1 98.62 203 VAL B N 1
ATOM 6007 C CA . VAL B 1 203 ? 7.375 -34.031 -22.062 1 98.62 203 VAL B CA 1
ATOM 6008 C C . VAL B 1 203 ? 5.98 -33.75 -21.5 1 98.62 203 VAL B C 1
ATOM 6010 O O . VAL B 1 203 ? 5.086 -33.312 -22.234 1 98.62 203 VAL B O 1
ATOM 6013 N N . THR B 1 204 ? 5.742 -34.031 -20.219 1 98.75 204 THR B N 1
ATOM 6014 C CA . THR B 1 204 ? 4.531 -33.688 -19.5 1 98.75 204 THR B CA 1
ATOM 6015 C C . THR B 1 204 ? 4.781 -32.469 -18.594 1 98.75 204 THR B C 1
ATOM 6017 O O . THR B 1 204 ? 5.605 -32.531 -17.688 1 98.75 204 THR B O 1
ATOM 6020 N N . ILE B 1 205 ? 4.098 -31.375 -18.891 1 98.94 205 ILE B N 1
ATOM 6021 C CA . ILE B 1 205 ? 4.191 -30.234 -17.984 1 98.94 205 ILE B CA 1
ATOM 6022 C C . ILE B 1 205 ? 3.102 -30.312 -16.922 1 98.94 205 ILE B C 1
ATOM 6024 O O . ILE B 1 205 ? 1.988 -30.766 -17.203 1 98.94 205 ILE B O 1
ATOM 6028 N N . PHE B 1 206 ? 3.42 -30.031 -15.688 1 98.81 206 PHE B N 1
ATOM 6029 C CA . PHE B 1 206 ? 2.439 -30.062 -14.609 1 98.81 206 PHE B CA 1
ATOM 6030 C C . PHE B 1 206 ? 2.744 -28.969 -13.586 1 98.81 206 PHE B C 1
ATOM 6032 O O . PHE B 1 206 ? 3.877 -28.5 -13.492 1 98.81 206 PHE B O 1
ATOM 6039 N N . GLY B 1 207 ? 1.779 -28.453 -12.906 1 98.69 207 GLY B N 1
ATOM 6040 C CA . GLY B 1 207 ? 1.887 -27.406 -11.914 1 98.69 207 GLY B CA 1
ATOM 6041 C C . GLY B 1 207 ? 0.658 -27.281 -11.031 1 98.69 207 GLY B C 1
ATOM 6042 O O . GLY B 1 207 ? -0.369 -27.922 -11.305 1 98.69 207 GLY B O 1
ATOM 6043 N N . GLU B 1 208 ? 0.784 -26.578 -9.953 1 98.44 208 GLU B N 1
ATOM 6044 C CA . GLU B 1 208 ? -0.273 -26.328 -8.977 1 98.44 208 GLU B CA 1
ATOM 6045 C C . GLU B 1 208 ? -0.543 -24.828 -8.82 1 98.44 208 GLU B C 1
ATOM 6047 O O . GLU B 1 208 ? 0.381 -24.016 -8.891 1 98.44 208 GLU B O 1
ATOM 6052 N N . SER B 1 209 ? -1.812 -24.453 -8.633 1 98.31 209 SER B N 1
ATOM 6053 C CA . SER B 1 209 ? -2.205 -23.062 -8.406 1 98.31 209 SER B CA 1
ATOM 6054 C C . SER B 1 209 ? -1.815 -22.188 -9.594 1 98.31 209 SER B C 1
ATOM 6056 O O . SER B 1 209 ? -2.191 -22.469 -10.734 1 98.31 209 SER B O 1
ATOM 6058 N N . ALA B 1 210 ? -0.925 -21.172 -9.398 1 98.81 210 ALA B N 1
ATOM 6059 C CA . ALA B 1 210 ? -0.452 -20.344 -10.508 1 98.81 210 ALA B CA 1
ATOM 6060 C C . ALA B 1 210 ? 0.359 -21.172 -11.5 1 98.81 210 ALA B C 1
ATOM 6062 O O . ALA B 1 210 ? 0.328 -20.922 -12.703 1 98.81 210 ALA B O 1
ATOM 6063 N N . GLY B 1 211 ? 1.043 -22.188 -11.008 1 98.88 211 GLY B N 1
ATOM 6064 C CA . GLY B 1 211 ? 1.711 -23.109 -11.906 1 98.88 211 GLY B CA 1
ATOM 6065 C C . GLY B 1 211 ? 0.75 -23.875 -12.797 1 98.88 211 GLY B C 1
ATOM 6066 O O . GLY B 1 211 ? 1.034 -24.109 -13.977 1 98.88 211 GLY B O 1
ATOM 6067 N N . SER B 1 212 ? -0.356 -24.25 -12.18 1 98.88 212 SER B N 1
ATOM 6068 C CA . SER B 1 212 ? -1.404 -24.922 -12.945 1 98.88 212 SER B CA 1
ATOM 6069 C C . SER B 1 212 ? -2.01 -23.984 -13.984 1 98.88 212 SER B C 1
ATOM 6071 O O . SER B 1 212 ? -2.295 -24.391 -15.109 1 98.88 212 SER B O 1
ATOM 6073 N N . VAL B 1 213 ? -2.213 -22.734 -13.609 1 98.94 213 VAL B N 1
ATOM 6074 C CA . VAL B 1 213 ? -2.67 -21.734 -14.555 1 98.94 213 VAL B CA 1
ATOM 6075 C C . VAL B 1 213 ? -1.658 -21.594 -15.695 1 98.94 213 VAL B C 1
ATOM 6077 O O . VAL B 1 213 ? -2.037 -21.516 -16.859 1 98.94 213 VAL B O 1
ATOM 6080 N N . SER B 1 214 ? -0.388 -21.609 -15.375 1 98.94 214 SER B N 1
ATOM 6081 C CA . SER B 1 214 ? 0.649 -21.562 -16.391 1 98.94 214 SER B CA 1
ATOM 6082 C C . SER B 1 214 ? 0.512 -22.734 -17.375 1 98.94 214 SER B C 1
ATOM 6084 O O . SER B 1 214 ? 0.536 -22.531 -18.594 1 98.94 214 SER B O 1
ATOM 6086 N N . VAL B 1 215 ? 0.344 -23.922 -16.859 1 98.94 215 VAL B N 1
ATOM 6087 C CA . VAL B 1 215 ? 0.168 -25.094 -17.703 1 98.94 215 VAL B CA 1
ATOM 6088 C C . VAL B 1 215 ? -1.018 -24.875 -18.641 1 98.94 215 VAL B C 1
ATOM 6090 O O . VAL B 1 215 ? -0.915 -25.125 -19.844 1 98.94 215 VAL B O 1
ATOM 6093 N N . GLY B 1 216 ? -2.102 -24.406 -18.078 1 98.88 216 GLY B N 1
ATOM 6094 C CA . GLY B 1 216 ? -3.273 -24.125 -18.891 1 98.88 216 GLY B CA 1
ATOM 6095 C C . GLY B 1 216 ? -3.027 -23.047 -19.938 1 98.88 216 GLY B C 1
ATOM 6096 O O . GLY B 1 216 ? -3.514 -23.156 -21.062 1 98.88 216 GLY B O 1
ATOM 6097 N N . LEU B 1 217 ? -2.322 -22.047 -19.578 1 98.88 217 LEU B N 1
ATOM 6098 C CA . LEU B 1 217 ? -2.031 -20.969 -20.531 1 98.88 217 LEU B CA 1
ATOM 6099 C C . LEU B 1 217 ? -1.112 -21.453 -21.641 1 98.88 217 LEU B C 1
ATOM 6101 O O . LEU B 1 217 ? -1.222 -21 -22.781 1 98.88 217 LEU B O 1
ATOM 6105 N N . HIS B 1 218 ? -0.193 -22.375 -21.344 1 98.88 218 HIS B N 1
ATOM 6106 C CA . HIS B 1 218 ? 0.619 -22.984 -22.391 1 98.88 218 HIS B CA 1
ATOM 6107 C C . HIS B 1 218 ? -0.246 -23.766 -23.375 1 98.88 218 HIS B C 1
ATOM 6109 O O . HIS B 1 218 ? 0.062 -23.828 -24.562 1 98.88 218 HIS B O 1
ATOM 6115 N N . LEU B 1 219 ? -1.361 -24.344 -22.938 1 98.62 219 LEU B N 1
ATOM 6116 C CA . LEU B 1 219 ? -2.311 -25 -23.828 1 98.62 219 LEU B CA 1
ATOM 6117 C C . LEU B 1 219 ? -2.953 -24 -24.766 1 98.62 219 LEU B C 1
ATOM 6119 O O . LEU B 1 219 ? -3.359 -24.359 -25.875 1 98.62 219 LEU B O 1
ATOM 6123 N N . LEU B 1 220 ? -3.002 -22.719 -24.328 1 98.06 220 LEU B N 1
ATOM 6124 C CA . LEU B 1 220 ? -3.713 -21.688 -25.078 1 98.06 220 LEU B CA 1
ATOM 6125 C C . LEU B 1 220 ? -2.742 -20.844 -25.906 1 98.06 220 LEU B C 1
ATOM 6127 O O . LEU B 1 220 ? -3.166 -20 -26.703 1 98.06 220 LEU B O 1
ATOM 6131 N N . SER B 1 221 ? -1.466 -21.031 -25.766 1 98.25 221 SER B N 1
ATOM 6132 C CA . SER B 1 221 ? -0.498 -20.125 -26.391 1 98.25 221 SER B CA 1
ATOM 6133 C C . SER B 1 221 ? 0.087 -20.734 -27.656 1 98.25 221 SER B C 1
ATOM 6135 O O . SER B 1 221 ? 0.563 -21.875 -27.656 1 98.25 221 SER B O 1
ATOM 6137 N N . PRO B 1 222 ? 0.166 -19.922 -28.703 1 96.75 222 PRO B N 1
ATOM 6138 C CA . PRO B 1 222 ? 0.853 -20.422 -29.906 1 96.75 222 PRO B CA 1
ATOM 6139 C C . PRO B 1 222 ? 2.361 -20.547 -29.703 1 96.75 222 PRO B C 1
ATOM 6141 O O . PRO B 1 222 ? 3.016 -21.312 -30.422 1 96.75 222 PRO B O 1
ATOM 6144 N N . MET B 1 223 ? 2.863 -19.844 -28.734 1 97.69 223 MET B N 1
ATOM 6145 C CA . MET B 1 223 ? 4.305 -19.859 -28.5 1 97.69 223 MET B CA 1
ATOM 6146 C C . MET B 1 223 ? 4.75 -21.188 -27.906 1 97.69 223 MET B C 1
ATOM 6148 O O . MET B 1 223 ? 5.941 -21.5 -27.891 1 97.69 223 MET B O 1
ATOM 6152 N N . SER B 1 224 ? 3.805 -21.984 -27.422 1 97.88 224 SER B N 1
ATOM 6153 C CA . SER B 1 224 ? 4.156 -23.219 -26.703 1 97.88 224 SER B CA 1
ATOM 6154 C C . SER B 1 224 ? 3.92 -24.438 -27.562 1 97.88 224 SER B C 1
ATOM 6156 O O . SER B 1 224 ? 4.086 -25.578 -27.109 1 97.88 224 SER B O 1
ATOM 6158 N N . LYS B 1 225 ? 3.537 -24.25 -28.797 1 96.75 225 LYS B N 1
ATOM 6159 C CA . LYS B 1 225 ? 3.215 -25.359 -29.703 1 96.75 225 LYS B CA 1
ATOM 6160 C C . LYS B 1 225 ? 4.41 -26.281 -29.875 1 96.75 225 LYS B C 1
ATOM 6162 O O . LYS B 1 225 ? 5.52 -25.844 -30.172 1 96.75 225 LYS B O 1
ATOM 6167 N N . GLY B 1 226 ? 4.156 -27.531 -29.594 1 97.31 226 GLY B N 1
ATOM 6168 C CA . GLY B 1 226 ? 5.152 -28.562 -29.859 1 97.31 226 GLY B CA 1
ATOM 6169 C C . GLY B 1 226 ? 6.148 -28.734 -28.719 1 97.31 226 GLY B C 1
ATOM 6170 O O . GLY B 1 226 ? 7.039 -29.578 -28.797 1 97.31 226 GLY B O 1
ATOM 6171 N N . LEU B 1 227 ? 5.934 -28.031 -27.609 1 98.56 227 LEU B N 1
ATOM 6172 C CA . LEU B 1 227 ? 6.949 -28.047 -26.562 1 98.56 227 LEU B CA 1
ATOM 6173 C C . LEU B 1 227 ? 6.637 -29.109 -25.516 1 98.56 227 LEU B C 1
ATOM 6175 O O . LEU B 1 227 ? 7.488 -29.438 -24.672 1 98.56 227 LEU B O 1
ATOM 6179 N N . PHE B 1 228 ? 5.453 -29.734 -25.531 1 98.5 228 PHE B N 1
ATOM 6180 C CA . PHE B 1 228 ? 5.047 -30.781 -24.594 1 98.5 228 PHE B CA 1
ATOM 6181 C C . PHE B 1 228 ? 4.008 -31.703 -25.219 1 98.5 228 PHE B C 1
ATOM 6183 O O . PHE B 1 228 ? 3.369 -31.328 -26.219 1 98.5 228 PHE B O 1
ATOM 6190 N N . HIS B 1 229 ? 3.844 -32.875 -24.625 1 96.62 229 HIS B N 1
ATOM 6191 C CA . HIS B 1 229 ? 2.945 -33.844 -25.25 1 96.62 229 HIS B CA 1
ATOM 6192 C C . HIS B 1 229 ? 1.773 -34.156 -24.328 1 96.62 229 HIS B C 1
ATOM 6194 O O . HIS B 1 229 ? 0.774 -34.75 -24.766 1 96.62 229 HIS B O 1
ATOM 6200 N N . LYS B 1 230 ? 1.859 -33.875 -22.969 1 98.38 230 LYS B N 1
ATOM 6201 C CA . LYS B 1 230 ? 0.784 -34.031 -22 1 98.38 230 LYS B CA 1
ATOM 6202 C C . LYS B 1 230 ? 0.818 -32.906 -20.953 1 98.38 230 LYS B C 1
ATOM 6204 O O . LYS B 1 230 ? 1.812 -32.188 -20.844 1 98.38 230 LYS B O 1
ATOM 6209 N N . ALA B 1 231 ? -0.325 -32.75 -20.25 1 98.75 231 ALA B N 1
ATOM 6210 C CA . ALA B 1 231 ? -0.402 -31.656 -19.266 1 98.75 231 ALA B CA 1
ATOM 6211 C C . ALA B 1 231 ? -1.188 -32.094 -18.031 1 98.75 231 ALA B C 1
ATOM 6213 O O . ALA B 1 231 ? -2.199 -32.781 -18.156 1 98.75 231 ALA B O 1
ATOM 6214 N N . ILE B 1 232 ? -0.74 -31.719 -16.859 1 98.81 232 ILE B N 1
ATOM 6215 C CA . ILE B 1 232 ? -1.445 -31.938 -15.609 1 98.81 232 ILE B CA 1
ATOM 6216 C C . ILE B 1 232 ? -1.727 -30.594 -14.93 1 98.81 232 ILE B C 1
ATOM 6218 O O . ILE B 1 232 ? -0.8 -29.844 -14.625 1 98.81 232 ILE B O 1
ATOM 6222 N N . LEU B 1 233 ? -2.951 -30.234 -14.719 1 98.88 233 LEU B N 1
ATOM 6223 C CA . LEU B 1 233 ? -3.379 -29 -14.07 1 98.88 233 LEU B CA 1
ATOM 6224 C C . LEU B 1 233 ? -3.922 -29.281 -12.672 1 98.88 233 LEU B C 1
ATOM 6226 O O . LEU B 1 233 ? -4.969 -29.922 -12.523 1 98.88 233 LEU B O 1
ATOM 6230 N N . GLU B 1 234 ? -3.238 -28.734 -11.664 1 98.81 234 GLU B N 1
ATOM 6231 C CA . GLU B 1 234 ? -3.639 -29 -10.281 1 98.81 234 GLU B CA 1
ATOM 6232 C C . GLU B 1 234 ? -4.082 -27.719 -9.586 1 98.81 234 GLU B C 1
ATOM 6234 O O . GLU B 1 234 ? -3.254 -26.875 -9.234 1 98.81 234 GLU B O 1
ATOM 6239 N N . SER B 1 235 ? -5.359 -27.5 -9.367 1 98.56 235 SER B N 1
ATOM 6240 C CA . SER B 1 235 ? -5.941 -26.469 -8.516 1 98.56 235 SER B CA 1
ATOM 6241 C C . SER B 1 235 ? -5.809 -25.094 -9.156 1 98.56 235 SER B C 1
ATOM 6243 O O . SER B 1 235 ? -5.41 -24.125 -8.492 1 98.56 235 SER B O 1
ATOM 6245 N N . GLY B 1 236 ? -6.066 -24.938 -10.461 1 98.62 236 GLY B N 1
ATOM 6246 C CA . GLY B 1 236 ? -6.082 -23.656 -11.164 1 98.62 236 GLY B CA 1
ATOM 6247 C C . GLY B 1 236 ? -6.133 -23.812 -12.672 1 98.62 236 GLY B C 1
ATOM 6248 O O . GLY B 1 236 ? -5.578 -24.766 -13.227 1 98.62 236 GLY B O 1
ATOM 6249 N N . THR B 1 237 ? -6.805 -22.922 -13.367 1 98.81 237 THR B N 1
ATOM 6250 C CA . THR B 1 237 ? -6.875 -22.875 -14.82 1 98.81 237 THR B CA 1
ATOM 6251 C C . THR B 1 237 ? -6.98 -21.438 -15.328 1 98.81 237 THR B C 1
ATOM 6253 O O . THR B 1 237 ? -7.266 -20.531 -14.547 1 98.81 237 THR B O 1
ATOM 6256 N N . PRO B 1 238 ? -6.742 -21.219 -16.609 1 98.75 238 PRO B N 1
ATOM 6257 C CA . PRO B 1 238 ? -6.887 -19.891 -17.188 1 98.75 238 PRO B CA 1
ATOM 6258 C C . PRO B 1 238 ? -8.305 -19.328 -17.047 1 98.75 238 PRO B C 1
ATOM 6260 O O . PRO B 1 238 ? -8.523 -18.141 -17.266 1 98.75 238 PRO B O 1
ATOM 6263 N N . LEU B 1 239 ? -9.273 -20.188 -16.688 1 98.38 239 LEU B N 1
ATOM 6264 C CA . LEU B 1 239 ? -10.656 -19.719 -16.594 1 98.38 239 LEU B CA 1
ATOM 6265 C C . LEU B 1 239 ? -11.016 -19.359 -15.164 1 98.38 239 LEU B C 1
ATOM 6267 O O . LEU B 1 239 ? -12.156 -18.984 -14.883 1 98.38 239 LEU B O 1
ATOM 6271 N N . CYS B 1 240 ? -10.109 -19.484 -14.234 1 98.56 240 CYS B N 1
ATOM 6272 C CA . CYS B 1 240 ? -10.273 -18.812 -12.953 1 98.56 240 CYS B CA 1
ATOM 6273 C C . CYS B 1 240 ? -10.156 -17.297 -13.102 1 98.56 240 CYS B C 1
ATOM 6275 O O . CYS B 1 240 ? -9.297 -16.812 -13.828 1 98.56 240 CYS B O 1
ATOM 6277 N N . ARG B 1 241 ? -10.914 -16.531 -12.375 1 97.75 241 ARG B N 1
ATOM 6278 C CA . ARG B 1 241 ? -11.008 -15.086 -12.586 1 97.75 241 ARG B CA 1
ATOM 6279 C C . ARG B 1 241 ? -9.727 -14.383 -12.141 1 97.75 241 ARG B C 1
ATOM 6281 O O . ARG B 1 241 ? -9.469 -13.242 -12.531 1 97.75 241 ARG B O 1
ATOM 6288 N N . TRP B 1 242 ? -8.898 -15.031 -11.359 1 97.88 242 TRP B N 1
ATOM 6289 C CA . TRP B 1 242 ? -7.652 -14.453 -10.875 1 97.88 242 TRP B CA 1
ATOM 6290 C C . TRP B 1 242 ? -6.504 -14.766 -11.828 1 97.88 242 TRP B C 1
ATOM 6292 O O . TRP B 1 242 ? -5.387 -14.273 -11.648 1 97.88 242 TRP B O 1
ATOM 6302 N N . ALA B 1 243 ? -6.688 -15.531 -12.883 1 98.69 243 ALA B N 1
ATOM 6303 C CA . ALA B 1 243 ? -5.637 -16.172 -13.664 1 98.69 243 ALA B CA 1
ATOM 6304 C C . ALA B 1 243 ? -5.055 -15.219 -14.695 1 98.69 243 ALA B C 1
ATOM 6306 O O . ALA B 1 243 ? -3.854 -15.242 -14.969 1 98.69 243 ALA B O 1
ATOM 6307 N N . VAL B 1 244 ? -5.91 -14.414 -15.32 1 98.69 244 VAL B N 1
ATOM 6308 C CA . VAL B 1 244 ? -5.527 -13.461 -16.359 1 98.69 244 VAL B CA 1
ATOM 6309 C C . VAL B 1 244 ? -6.152 -12.102 -16.062 1 98.69 244 VAL B C 1
ATOM 6311 O O . VAL B 1 244 ? -7.328 -12.016 -15.695 1 98.69 244 VAL B O 1
ATOM 6314 N N . SER B 1 245 ? -5.359 -11.094 -16.219 1 98.38 245 SER B N 1
ATOM 6315 C CA . SER B 1 245 ? -5.832 -9.75 -15.898 1 98.38 245 SER B CA 1
ATOM 6316 C C . SER B 1 245 ? -7.027 -9.367 -16.766 1 98.38 245 SER B C 1
ATOM 6318 O O . SER B 1 245 ? -6.984 -9.5 -17.984 1 98.38 245 SER B O 1
ATOM 6320 N N . PRO B 1 246 ? -8.102 -8.914 -16.094 1 96.81 246 PRO B N 1
ATOM 6321 C CA . PRO B 1 246 ? -9.164 -8.344 -16.922 1 96.81 246 PRO B CA 1
ATOM 6322 C C . PRO B 1 246 ? -8.68 -7.16 -17.766 1 96.81 246 PRO B C 1
ATOM 6324 O O . PRO B 1 246 ? -7.812 -6.402 -17.328 1 96.81 246 PRO B O 1
ATOM 6327 N N . PRO B 1 247 ? -9.234 -7.059 -18.953 1 94.62 247 PRO B N 1
ATOM 6328 C CA . PRO B 1 247 ? -8.812 -5.965 -19.828 1 94.62 247 PRO B CA 1
ATOM 6329 C C . PRO B 1 247 ? -8.836 -4.605 -19.141 1 94.62 247 PRO B C 1
ATOM 6331 O O . 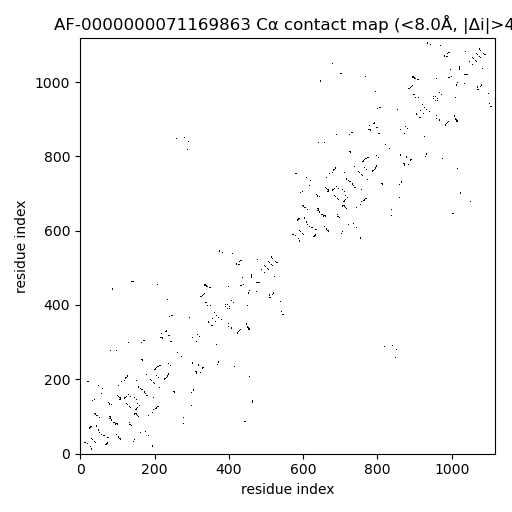PRO B 1 247 ? -9.82 -4.266 -18.484 1 94.62 247 PRO B O 1
ATOM 6334 N N . GLY B 1 248 ? -7.73 -3.869 -19.25 1 95.94 248 GLY B N 1
ATOM 6335 C CA . GLY B 1 248 ? -7.625 -2.525 -18.703 1 95.94 248 GLY B CA 1
ATOM 6336 C C . GLY B 1 248 ? -6.98 -2.488 -17.328 1 95.94 248 GLY B C 1
ATOM 6337 O O . GLY B 1 248 ? -6.395 -1.478 -16.938 1 95.94 248 GLY B O 1
ATOM 6338 N N . TRP B 1 249 ? -7.027 -3.516 -16.578 1 97.56 249 TRP B N 1
ATOM 6339 C CA . TRP B 1 249 ? -6.609 -3.484 -15.172 1 97.56 249 TRP B CA 1
ATOM 6340 C C . TRP B 1 249 ? -5.09 -3.539 -15.062 1 97.56 249 TRP B C 1
ATOM 6342 O O . TRP B 1 249 ? -4.508 -2.938 -14.156 1 97.56 249 TRP B O 1
ATOM 6352 N N . ALA B 1 250 ? -4.434 -4.312 -15.969 1 98.31 250 ALA B N 1
ATOM 6353 C CA . ALA B 1 250 ? -2.975 -4.312 -15.93 1 98.31 250 ALA B CA 1
ATOM 6354 C C . ALA B 1 250 ? -2.418 -2.906 -16.125 1 98.31 250 ALA B C 1
ATOM 6356 O O . ALA B 1 250 ? -1.497 -2.494 -15.414 1 98.31 250 ALA B O 1
ATOM 6357 N N . LYS B 1 251 ? -2.971 -2.186 -17.062 1 98.12 251 LYS B N 1
ATOM 6358 C CA . LYS B 1 251 ? -2.576 -0.803 -17.312 1 98.12 251 LYS B CA 1
ATOM 6359 C C . LYS B 1 251 ? -2.826 0.075 -16.094 1 98.12 251 LYS B C 1
ATOM 6361 O O . LYS B 1 251 ? -1.973 0.88 -15.719 1 98.12 251 LYS B O 1
ATOM 6366 N N . ARG B 1 252 ? -3.975 -0.058 -15.445 1 97.94 252 ARG B N 1
ATOM 6367 C CA . ARG B 1 252 ? -4.328 0.711 -14.258 1 97.94 252 ARG B CA 1
ATOM 6368 C C . ARG B 1 252 ? -3.34 0.452 -13.125 1 97.94 252 ARG B C 1
ATOM 6370 O O . ARG B 1 252 ? -2.93 1.383 -12.422 1 97.94 252 ARG B O 1
ATOM 6377 N N . ARG B 1 253 ? -3.037 -0.777 -12.961 1 98.56 253 ARG B N 1
ATOM 6378 C CA . ARG B 1 253 ? -2.143 -1.143 -11.867 1 98.56 253 ARG B CA 1
ATOM 6379 C C . ARG B 1 253 ? -0.722 -0.657 -12.141 1 98.56 253 ARG B C 1
ATOM 6381 O O . ARG B 1 253 ? -0.019 -0.237 -11.219 1 98.56 253 ARG B O 1
ATOM 6388 N N . ALA B 1 254 ? -0.295 -0.687 -13.391 1 98.69 254 ALA B N 1
ATOM 6389 C CA . ALA B 1 254 ? 0.993 -0.101 -13.75 1 98.69 254 ALA B CA 1
ATOM 6390 C C . ALA B 1 254 ? 1.015 1.397 -13.461 1 98.69 254 ALA B C 1
ATOM 6392 O O . ALA B 1 254 ? 1.998 1.918 -12.93 1 98.69 254 ALA B O 1
ATOM 6393 N N . ALA B 1 255 ? -0.055 2.045 -13.789 1 98.44 255 ALA B N 1
ATOM 6394 C CA . ALA B 1 255 ? -0.16 3.479 -13.531 1 98.44 255 ALA B CA 1
ATOM 6395 C C . ALA B 1 255 ? -0.143 3.773 -12.031 1 98.44 255 ALA B C 1
ATOM 6397 O O . ALA B 1 255 ? 0.467 4.75 -11.594 1 98.44 255 ALA B O 1
ATOM 6398 N N . ALA B 1 256 ? -0.854 2.977 -11.289 1 98.62 256 ALA B N 1
ATOM 6399 C CA . ALA B 1 256 ? -0.833 3.143 -9.836 1 98.62 256 ALA B CA 1
ATOM 6400 C C . ALA B 1 256 ? 0.58 2.977 -9.281 1 98.62 256 ALA B C 1
ATOM 6402 O O . ALA B 1 256 ? 1.026 3.77 -8.453 1 98.62 256 ALA B O 1
ATOM 6403 N N . LEU B 1 257 ? 1.246 1.954 -9.773 1 98.38 257 LEU B N 1
ATOM 6404 C CA . LEU B 1 257 ? 2.625 1.727 -9.352 1 98.38 257 LEU B CA 1
ATOM 6405 C C . LEU B 1 257 ? 3.51 2.91 -9.727 1 98.38 257 LEU B C 1
ATOM 6407 O O . LEU B 1 257 ? 4.359 3.332 -8.938 1 98.38 257 LEU B O 1
ATOM 6411 N N . ALA B 1 258 ? 3.307 3.451 -10.922 1 98.31 258 ALA B N 1
ATOM 6412 C CA . ALA B 1 258 ? 4.039 4.633 -11.367 1 98.31 258 ALA B CA 1
ATOM 6413 C C . ALA B 1 258 ? 3.799 5.812 -10.43 1 98.31 258 ALA B C 1
ATOM 6415 O O . ALA B 1 258 ? 4.742 6.516 -10.055 1 98.31 258 ALA B O 1
ATOM 6416 N N . THR B 1 259 ? 2.6 5.977 -9.984 1 98.31 259 THR B N 1
ATOM 6417 C CA . THR B 1 259 ? 2.23 7.082 -9.102 1 98.31 259 THR B CA 1
ATOM 6418 C C . THR B 1 259 ? 2.881 6.922 -7.734 1 98.31 259 THR B C 1
ATOM 6420 O O . THR B 1 259 ? 3.5 7.855 -7.223 1 98.31 259 THR B O 1
ATOM 6423 N N . ILE B 1 260 ? 2.803 5.75 -7.16 1 98.38 260 ILE B N 1
ATOM 6424 C CA . ILE B 1 260 ? 3.322 5.492 -5.82 1 98.38 260 ILE B CA 1
ATOM 6425 C C . ILE B 1 260 ? 4.84 5.656 -5.816 1 98.38 260 ILE B C 1
ATOM 6427 O O . ILE B 1 260 ? 5.406 6.211 -4.871 1 98.38 260 ILE B O 1
ATOM 6431 N N . SER B 1 261 ? 5.48 5.289 -6.902 1 97.25 261 SER B N 1
ATOM 6432 C CA . SER B 1 261 ? 6.938 5.324 -6.961 1 97.25 261 SER B CA 1
ATOM 6433 C C . SER B 1 261 ? 7.438 6.66 -7.496 1 97.25 261 SER B C 1
ATOM 6435 O O . SER B 1 261 ? 8.648 6.887 -7.578 1 97.25 261 SER B O 1
ATOM 6437 N N . GLY B 1 262 ? 6.551 7.504 -7.934 1 96.19 262 GLY B N 1
ATOM 6438 C CA . GLY B 1 262 ? 6.934 8.812 -8.438 1 96.19 262 GLY B CA 1
ATOM 6439 C C . GLY B 1 262 ? 7.43 8.781 -9.867 1 96.19 262 GLY B C 1
ATOM 6440 O O . GLY B 1 262 ? 8.047 9.742 -10.336 1 96.19 262 GLY B O 1
ATOM 6441 N N . CYS B 1 263 ? 7.219 7.68 -10.609 1 96.62 263 CYS B N 1
ATOM 6442 C CA . CYS B 1 263 ? 7.625 7.555 -12 1 96.62 263 CYS B CA 1
ATOM 6443 C C . CYS B 1 263 ? 6.648 8.273 -12.922 1 96.62 263 CYS B C 1
ATOM 6445 O O . CYS B 1 263 ? 5.496 8.516 -12.555 1 96.62 263 CYS B O 1
ATOM 6447 N N . PRO B 1 264 ? 7.098 8.617 -14.164 1 95.06 264 PRO B N 1
ATOM 6448 C CA . PRO B 1 264 ? 6.195 9.188 -15.164 1 95.06 264 PRO B CA 1
ATOM 6449 C C . PRO B 1 264 ? 5.148 8.188 -15.648 1 95.06 264 PRO B C 1
ATOM 6451 O O . PRO B 1 264 ? 5.348 6.973 -15.531 1 95.06 264 PRO B O 1
ATOM 6454 N N . GLU B 1 265 ? 4.105 8.664 -16.219 1 91.94 265 GLU B N 1
ATOM 6455 C CA . GLU B 1 265 ? 3.018 7.805 -16.688 1 91.94 265 GLU B CA 1
ATOM 6456 C C . GLU B 1 265 ? 3.256 7.344 -18.125 1 91.94 265 GLU B C 1
ATOM 6458 O O . GLU B 1 265 ? 2.719 6.32 -18.547 1 91.94 265 GLU B O 1
ATOM 6463 N N . ASP B 1 266 ? 4.023 8.18 -18.844 1 95.19 266 ASP B N 1
ATOM 6464 C CA . ASP B 1 266 ? 4.387 7.77 -20.188 1 95.19 266 ASP B CA 1
ATOM 6465 C C . ASP B 1 266 ? 5.074 6.406 -20.188 1 95.19 266 ASP B C 1
ATOM 6467 O O . ASP B 1 266 ? 6.039 6.195 -19.453 1 95.19 266 ASP B O 1
ATOM 6471 N N . SER B 1 267 ? 4.59 5.508 -21.047 1 97.31 267 SER B N 1
ATOM 6472 C CA . SER B 1 267 ? 5.027 4.117 -20.969 1 97.31 267 SER B CA 1
ATOM 6473 C C . SER B 1 267 ? 6.535 4 -21.156 1 97.31 267 SER B C 1
ATOM 6475 O O . SER B 1 267 ? 7.191 3.215 -20.469 1 97.31 267 SER B O 1
ATOM 6477 N N . LYS B 1 268 ? 7.105 4.738 -22.141 1 97.38 268 LYS B N 1
ATOM 6478 C CA . LYS B 1 268 ? 8.539 4.652 -22.391 1 97.38 268 LYS B CA 1
ATOM 6479 C C . LYS B 1 268 ? 9.336 5.176 -21.203 1 97.38 268 LYS B C 1
ATOM 6481 O O . LYS B 1 268 ? 10.32 4.551 -20.781 1 97.38 268 LYS B O 1
ATOM 6486 N N . LYS B 1 269 ? 8.906 6.293 -20.672 1 96.31 269 LYS B N 1
ATOM 6487 C CA . LYS B 1 269 ? 9.586 6.867 -19.516 1 96.31 269 LYS B CA 1
ATOM 6488 C C . LYS B 1 269 ? 9.391 6 -18.281 1 96.31 269 LYS B C 1
ATOM 6490 O O . LYS B 1 269 ? 10.289 5.883 -17.453 1 96.31 269 LYS B O 1
ATOM 6495 N N . LEU B 1 270 ? 8.188 5.461 -18.203 1 97.56 270 LEU B N 1
ATOM 6496 C CA . LEU B 1 270 ? 7.926 4.543 -17.109 1 97.56 270 LEU B CA 1
ATOM 6497 C C . LEU B 1 270 ? 8.859 3.344 -17.156 1 97.56 270 LEU B C 1
ATOM 6499 O O . LEU B 1 270 ? 9.438 2.955 -16.141 1 97.56 270 LEU B O 1
ATOM 6503 N N . ALA B 1 271 ? 9.031 2.727 -18.312 1 97.88 271 ALA B N 1
ATOM 6504 C CA . ALA B 1 271 ? 9.93 1.581 -18.469 1 97.88 271 ALA B CA 1
ATOM 6505 C C . ALA B 1 271 ? 11.336 1.916 -18 1 97.88 271 ALA B C 1
ATOM 6507 O O . ALA B 1 271 ? 11.961 1.138 -17.266 1 97.88 271 ALA B O 1
ATOM 6508 N N . LYS B 1 272 ? 11.828 3.074 -18.406 1 96.38 272 LYS B N 1
ATOM 6509 C CA . LYS B 1 272 ? 13.164 3.504 -18 1 96.38 272 LYS B CA 1
ATOM 6510 C C . LYS B 1 272 ? 13.25 3.682 -16.5 1 96.38 272 LYS B C 1
ATOM 6512 O O . LYS B 1 272 ? 14.227 3.258 -15.867 1 96.38 272 LYS B O 1
ATOM 6517 N N . CYS B 1 273 ? 12.242 4.312 -15.953 1 95.69 273 CYS B N 1
ATOM 6518 C CA . CYS B 1 273 ? 12.188 4.523 -14.516 1 95.69 273 CYS B CA 1
ATOM 6519 C C . CYS B 1 273 ? 12.227 3.195 -13.766 1 95.69 273 CYS B C 1
ATOM 6521 O O . CYS B 1 273 ? 13.016 3.029 -12.828 1 95.69 273 CYS B O 1
ATOM 6523 N N . LEU B 1 274 ? 11.445 2.211 -14.18 1 97.06 274 LEU B N 1
ATOM 6524 C CA . LEU B 1 274 ? 11.336 0.912 -13.523 1 97.06 274 LEU B CA 1
ATOM 6525 C C . LEU B 1 274 ? 12.633 0.121 -13.664 1 97.06 274 LEU B C 1
ATOM 6527 O O . LEU B 1 274 ? 13.008 -0.621 -12.758 1 97.06 274 LEU B O 1
ATOM 6531 N N . ARG B 1 275 ? 13.281 0.245 -14.766 1 96.69 275 ARG B N 1
ATOM 6532 C CA . ARG B 1 275 ? 14.539 -0.463 -14.977 1 96.69 275 ARG B CA 1
ATOM 6533 C C . ARG B 1 275 ? 15.633 0.056 -14.047 1 96.69 275 ARG B C 1
ATOM 6535 O O . ARG B 1 275 ? 16.547 -0.68 -13.688 1 96.69 275 ARG B O 1
ATOM 6542 N N . ASN B 1 276 ? 15.469 1.279 -13.602 1 93.06 276 ASN B N 1
ATOM 6543 C CA . ASN B 1 276 ? 16.484 1.884 -12.75 1 93.06 276 ASN B CA 1
ATOM 6544 C C . ASN B 1 276 ? 16.109 1.794 -11.273 1 93.06 276 ASN B C 1
ATOM 6546 O O . ASN B 1 276 ? 16.906 2.174 -10.406 1 93.06 276 ASN B O 1
ATOM 6550 N N . MET B 1 277 ? 15.031 1.272 -10.984 1 94.81 277 MET B N 1
ATOM 6551 C CA . MET B 1 277 ? 14.539 1.163 -9.609 1 94.81 277 MET B CA 1
ATOM 6552 C C . MET B 1 277 ? 15.156 -0.044 -8.906 1 94.81 277 MET B C 1
ATOM 6554 O O . MET B 1 277 ? 15.375 -1.084 -9.531 1 94.81 277 MET B O 1
ATOM 6558 N N . PRO B 1 278 ? 15.398 0.06 -7.555 1 96 278 PRO B N 1
ATOM 6559 C CA . PRO B 1 278 ? 15.812 -1.151 -6.844 1 96 278 PRO B CA 1
ATOM 6560 C C . PRO B 1 278 ? 14.789 -2.281 -6.965 1 96 278 PRO B C 1
ATOM 6562 O O . PRO B 1 278 ? 13.586 -2.047 -6.828 1 96 278 PRO B O 1
ATOM 6565 N N . ALA B 1 279 ? 15.266 -3.504 -7.168 1 96.88 279 ALA B N 1
ATOM 6566 C CA . ALA B 1 279 ? 14.375 -4.648 -7.34 1 96.88 279 ALA B CA 1
ATOM 6567 C C . ALA B 1 279 ? 13.531 -4.891 -6.09 1 96.88 279 ALA B C 1
ATOM 6569 O O . ALA B 1 279 ? 12.367 -5.266 -6.18 1 96.88 279 ALA B O 1
ATOM 6570 N N . GLU B 1 280 ? 14.164 -4.68 -4.945 1 97 280 GLU B N 1
ATOM 6571 C CA . GLU B 1 280 ? 13.461 -4.887 -3.682 1 97 280 GLU B CA 1
ATOM 6572 C C . GLU B 1 280 ? 12.258 -3.955 -3.559 1 97 280 GLU B C 1
ATOM 6574 O O . GLU B 1 280 ? 11.227 -4.336 -3 1 97 280 GLU B O 1
ATOM 6579 N N . LEU B 1 281 ? 12.398 -2.732 -4.074 1 97.31 281 LEU B N 1
ATOM 6580 C CA . LEU B 1 281 ? 11.289 -1.788 -4.031 1 97.31 281 LEU B CA 1
ATOM 6581 C C . LEU B 1 281 ? 10.141 -2.26 -4.918 1 97.31 281 LEU B C 1
ATOM 6583 O O . LEU B 1 281 ? 8.969 -2.127 -4.555 1 97.31 281 LEU B O 1
ATOM 6587 N N . LEU B 1 282 ? 10.461 -2.779 -6.07 1 97.31 282 LEU B N 1
ATOM 6588 C CA . LEU B 1 282 ? 9.43 -3.299 -6.961 1 97.31 282 LEU B CA 1
ATOM 6589 C C . LEU B 1 282 ? 8.625 -4.398 -6.277 1 97.31 282 LEU B C 1
ATOM 6591 O O . LEU B 1 282 ? 7.402 -4.465 -6.43 1 97.31 282 LEU B O 1
ATOM 6595 N N . VAL B 1 283 ? 9.32 -5.227 -5.527 1 97.94 283 VAL B N 1
ATOM 6596 C CA . VAL B 1 283 ? 8.664 -6.297 -4.785 1 97.94 283 VAL B CA 1
ATOM 6597 C C . VAL B 1 283 ? 7.77 -5.699 -3.699 1 97.94 283 VAL B C 1
ATOM 6599 O O . VAL B 1 283 ? 6.633 -6.137 -3.508 1 97.94 283 VAL B O 1
ATOM 6602 N N . ASP B 1 284 ? 8.227 -4.648 -3.041 1 97.31 284 ASP B N 1
ATOM 6603 C CA . ASP B 1 284 ? 7.465 -3.996 -1.978 1 97.31 284 ASP B CA 1
ATOM 6604 C C . ASP B 1 284 ? 6.207 -3.33 -2.527 1 97.31 284 ASP B C 1
ATOM 6606 O O . ASP B 1 284 ? 5.156 -3.346 -1.881 1 97.31 284 ASP B O 1
ATOM 6610 N N . LEU B 1 285 ? 6.332 -2.758 -3.668 1 97.94 285 LEU B N 1
ATOM 6611 C CA . LEU B 1 285 ? 5.246 -1.977 -4.25 1 97.94 285 LEU B CA 1
ATOM 6612 C C . LEU B 1 285 ? 4.055 -2.869 -4.586 1 97.94 285 LEU B C 1
ATOM 6614 O O . LEU B 1 285 ? 2.916 -2.4 -4.633 1 97.94 285 LEU B O 1
ATOM 6618 N N . LEU B 1 286 ? 4.301 -4.133 -4.809 1 98.19 286 LEU B N 1
ATOM 6619 C CA . LEU B 1 286 ? 3.201 -5.066 -5.027 1 98.19 286 LEU B CA 1
ATOM 6620 C C . LEU B 1 286 ? 2.225 -5.039 -3.855 1 98.19 286 LEU B C 1
ATOM 6622 O O . LEU B 1 286 ? 1.009 -5.031 -4.055 1 98.19 286 LEU B O 1
ATOM 6626 N N . TYR B 1 287 ? 2.719 -4.969 -2.654 1 97.75 287 TYR B N 1
ATOM 6627 C CA . TYR B 1 287 ? 1.882 -5.008 -1.46 1 97.75 287 TYR B CA 1
ATOM 6628 C C . TYR B 1 287 ? 1.066 -3.729 -1.321 1 97.75 287 TYR B C 1
ATOM 6630 O O . TYR B 1 287 ? 0.029 -3.715 -0.655 1 97.75 287 TYR B O 1
ATOM 6638 N N . ASN B 1 288 ? 1.515 -2.676 -1.987 1 98.31 288 ASN B N 1
ATOM 6639 C CA . ASN B 1 288 ? 0.767 -1.422 -1.975 1 98.31 288 ASN B CA 1
ATOM 6640 C C . ASN B 1 288 ? -0.528 -1.534 -2.773 1 98.31 288 ASN B C 1
ATOM 6642 O O . ASN B 1 288 ? -1.391 -0.658 -2.691 1 98.31 288 ASN B O 1
ATOM 6646 N N . LEU B 1 289 ? -0.66 -2.586 -3.502 1 98.5 289 LEU B N 1
ATOM 6647 C CA . LEU B 1 289 ? -1.832 -2.719 -4.359 1 98.5 289 LEU B CA 1
ATOM 6648 C C . LEU B 1 289 ? -2.912 -3.553 -3.68 1 98.5 289 LEU B C 1
ATOM 6650 O O . LEU B 1 289 ? -3.971 -3.801 -4.262 1 98.5 289 LEU B O 1
ATOM 6654 N N . PHE B 1 290 ? -2.689 -3.969 -2.408 1 98.19 290 PHE B N 1
ATOM 6655 C CA . PHE B 1 290 ? -3.738 -4.613 -1.624 1 98.19 290 PHE B CA 1
ATOM 6656 C C . PHE B 1 290 ? -4.715 -3.58 -1.073 1 98.19 290 PHE B C 1
ATOM 6658 O O . PHE B 1 290 ? -4.301 -2.58 -0.481 1 98.19 290 PHE B O 1
ATOM 6665 N N . GLU B 1 291 ? -5.918 -3.842 -1.288 1 97.62 291 GLU B N 1
ATOM 6666 C CA . GLU B 1 291 ? -6.938 -2.977 -0.705 1 97.62 291 GLU B CA 1
ATOM 6667 C C . GLU B 1 291 ? -7.082 -3.227 0.793 1 97.62 291 GLU B C 1
ATOM 6669 O O . GLU B 1 291 ? -7.164 -2.281 1.581 1 97.62 291 GLU B O 1
ATOM 6674 N N . TRP B 1 292 ? -7.191 -4.43 1.119 1 96.62 292 TRP B N 1
ATOM 6675 C CA . TRP B 1 292 ? -7.488 -4.887 2.473 1 96.62 292 TRP B CA 1
ATOM 6676 C C . TRP B 1 292 ? -6.77 -6.199 2.773 1 96.62 292 TRP B C 1
ATOM 6678 O O . TRP B 1 292 ? -6.918 -7.18 2.039 1 96.62 292 TRP B O 1
ATOM 6688 N N . LYS B 1 293 ? -5.93 -6.164 3.877 1 95.12 293 LYS B N 1
ATOM 6689 C CA . LYS B 1 293 ? -5.094 -7.312 4.203 1 95.12 293 LYS B CA 1
ATOM 6690 C C . LYS B 1 293 ? -4.227 -7.719 3.018 1 95.12 293 LYS B C 1
ATOM 6692 O O . LYS B 1 293 ? -3.457 -6.902 2.498 1 95.12 293 LYS B O 1
ATOM 6697 N N . VAL B 1 294 ? -4.469 -8.891 2.406 1 96.56 294 VAL B N 1
ATOM 6698 C CA . VAL B 1 294 ? -3.656 -9.328 1.277 1 96.56 294 VAL B CA 1
ATOM 6699 C C . VAL B 1 294 ? -4.508 -9.359 0.008 1 96.56 294 VAL B C 1
ATOM 6701 O O . VAL B 1 294 ? -4.141 -10.008 -0.976 1 96.56 294 VAL B O 1
ATOM 6704 N N . PHE B 1 295 ? -5.723 -8.703 -0.023 1 97.5 295 PHE B N 1
ATOM 6705 C CA . PHE B 1 295 ? -6.645 -8.828 -1.146 1 97.5 295 PHE B CA 1
ATOM 6706 C C . PHE B 1 295 ? -6.707 -7.531 -1.945 1 97.5 295 PHE B C 1
ATOM 6708 O O . PHE B 1 295 ? -6.73 -6.441 -1.37 1 97.5 295 PHE B O 1
ATOM 6715 N N . PRO B 1 296 ? -6.859 -7.629 -3.238 1 97.06 296 PRO B N 1
ATOM 6716 C CA . PRO B 1 296 ? -6.793 -8.867 -4.012 1 97.06 296 PRO B CA 1
ATOM 6717 C C . PRO B 1 296 ? -5.414 -9.523 -3.957 1 97.06 296 PRO B C 1
ATOM 6719 O O . PRO B 1 296 ? -4.395 -8.836 -4.055 1 97.06 296 PRO B O 1
ATOM 6722 N N . ALA B 1 297 ? -5.391 -10.766 -3.926 1 96.88 297 ALA B N 1
ATOM 6723 C CA . ALA B 1 297 ? -4.172 -11.492 -3.586 1 96.88 297 ALA B CA 1
ATOM 6724 C C . ALA B 1 297 ? -3.209 -11.531 -4.77 1 96.88 297 ALA B C 1
ATOM 6726 O O . ALA B 1 297 ? -2.008 -11.75 -4.594 1 96.88 297 ALA B O 1
ATOM 6727 N N . ILE B 1 298 ? -3.73 -11.328 -5.953 1 97.5 298 ILE B N 1
ATOM 6728 C CA . ILE B 1 298 ? -2.898 -11.438 -7.148 1 97.5 298 ILE B CA 1
ATOM 6729 C C . ILE B 1 298 ? -3.014 -10.156 -7.977 1 97.5 298 ILE B C 1
ATOM 6731 O O . ILE B 1 298 ? -3.822 -10.086 -8.906 1 97.5 298 ILE B O 1
ATOM 6735 N N . PRO B 1 299 ? -2.154 -9.172 -7.719 1 96.94 299 PRO B N 1
ATOM 6736 C CA . PRO B 1 299 ? -2.229 -7.918 -8.461 1 96.94 299 PRO B CA 1
ATOM 6737 C C . PRO B 1 299 ? -1.534 -7.992 -9.82 1 96.94 299 PRO B C 1
ATOM 6739 O O . PRO B 1 299 ? -1.849 -7.215 -10.727 1 96.94 299 PRO B O 1
ATOM 6742 N N . PHE B 1 300 ? -0.56 -8.867 -9.961 1 98.44 300 PHE B N 1
ATOM 6743 C CA . PHE B 1 300 ? 0.146 -9.047 -11.227 1 98.44 300 PHE B CA 1
ATOM 6744 C C . PHE B 1 300 ? 0.011 -10.484 -11.719 1 98.44 300 PHE B C 1
ATOM 6746 O O . PHE B 1 300 ? 0.408 -11.422 -11.023 1 98.44 300 PHE B O 1
ATOM 6753 N N . MET B 1 301 ? -0.552 -10.594 -12.82 1 98.69 301 MET B N 1
ATOM 6754 C CA . MET B 1 301 ? -0.849 -11.875 -13.461 1 98.69 301 MET B CA 1
ATOM 6755 C C . MET B 1 301 ? -0.683 -11.789 -14.969 1 98.69 301 MET B C 1
ATOM 6757 O O . MET B 1 301 ? -0.473 -10.703 -15.516 1 98.69 301 MET B O 1
ATOM 6761 N N . PRO B 1 302 ? -0.718 -12.875 -15.68 1 98.88 302 PRO B N 1
ATOM 6762 C CA . PRO B 1 302 ? -0.632 -12.836 -17.141 1 98.88 302 PRO B CA 1
ATOM 6763 C C . PRO B 1 302 ? -1.67 -11.906 -17.766 1 98.88 302 PRO B C 1
ATOM 6765 O O . PRO B 1 302 ? -2.756 -11.727 -17.203 1 98.88 302 PRO B O 1
ATOM 6768 N N . VAL B 1 303 ? -1.328 -11.367 -18.922 1 98.56 303 VAL B N 1
ATOM 6769 C CA . VAL B 1 303 ? -2.16 -10.352 -19.562 1 98.56 303 VAL B CA 1
ATOM 6770 C C . VAL B 1 303 ? -2.357 -10.695 -21.031 1 98.56 303 VAL B C 1
ATOM 6772 O O . VAL B 1 303 ? -1.573 -11.453 -21.609 1 98.56 303 VAL B O 1
ATOM 6775 N N . VAL B 1 304 ? -3.426 -10.211 -21.578 1 97.25 304 VAL B N 1
ATOM 6776 C CA . VAL B 1 304 ? -3.605 -10.297 -23.016 1 97.25 304 VAL B CA 1
ATOM 6777 C C . VAL B 1 304 ? -2.697 -9.281 -23.719 1 97.25 304 VAL B C 1
ATOM 6779 O O . VAL B 1 304 ? -2.656 -8.109 -23.328 1 97.25 304 VAL B O 1
ATOM 6782 N N . GLU B 1 305 ? -1.956 -9.742 -24.641 1 97 305 GLU B N 1
ATOM 6783 C CA . GLU B 1 305 ? -1.041 -8.883 -25.391 1 97 305 GLU B CA 1
ATOM 6784 C C . GLU B 1 305 ? -1.67 -8.422 -26.703 1 97 305 GLU B C 1
ATOM 6786 O O . GLU B 1 305 ? -2.66 -8.992 -27.156 1 97 305 GLU B O 1
ATOM 6791 N N . ASN B 1 306 ? -1.087 -7.301 -27.234 1 92.88 306 ASN B N 1
ATOM 6792 C CA . ASN B 1 306 ? -1.423 -6.891 -28.594 1 92.88 306 ASN B CA 1
ATOM 6793 C C . ASN B 1 306 ? -0.793 -7.812 -29.625 1 92.88 306 ASN B C 1
ATOM 6795 O O . ASN B 1 306 ? 0.428 -7.832 -29.781 1 92.88 306 ASN B O 1
ATOM 6799 N N . CYS B 1 307 ? -1.58 -8.555 -30.359 1 92.38 307 CYS B N 1
ATOM 6800 C CA . CYS B 1 307 ? -1.072 -9.562 -31.281 1 92.38 307 CYS B CA 1
ATOM 6801 C C . CYS B 1 307 ? -1.216 -9.102 -32.719 1 92.38 307 CYS B C 1
ATOM 6803 O O . CYS B 1 307 ? -1.157 -9.914 -33.656 1 92.38 307 CYS B O 1
ATOM 6805 N N . GLU B 1 308 ? -1.461 -7.895 -32.969 1 88.94 308 GLU B N 1
ATOM 6806 C CA . GLU B 1 308 ? -1.678 -7.395 -34.312 1 88.94 308 GLU B CA 1
ATOM 6807 C C . GLU B 1 308 ? -0.411 -7.516 -35.156 1 88.94 308 GLU B C 1
ATOM 6809 O O . GLU B 1 308 ? -0.468 -7.938 -36.312 1 88.94 308 GLU B O 1
ATOM 6814 N N . ASN B 1 309 ? 0.739 -7.188 -34.594 1 86.75 309 ASN B N 1
ATOM 6815 C CA . ASN B 1 309 ? 1.941 -7.145 -35.438 1 86.75 309 ASN B CA 1
ATOM 6816 C C . ASN B 1 309 ? 3 -8.125 -34.938 1 86.75 309 ASN B C 1
ATOM 6818 O O . ASN B 1 309 ? 4.156 -8.062 -35.344 1 86.75 309 ASN B O 1
ATOM 6822 N N . LYS B 1 310 ? 2.584 -8.953 -34.031 1 87.5 310 LYS B N 1
ATOM 6823 C CA . LYS B 1 310 ? 3.547 -9.914 -33.5 1 87.5 310 LYS B CA 1
ATOM 6824 C C . LYS B 1 310 ? 2.838 -11.086 -32.812 1 87.5 310 LYS B C 1
ATOM 6826 O O . LYS B 1 310 ? 1.654 -10.992 -32.5 1 87.5 310 LYS B O 1
ATOM 6831 N N . THR B 1 311 ? 3.602 -12.109 -32.75 1 87.44 311 THR B N 1
ATOM 6832 C CA . THR B 1 311 ? 3.086 -13.234 -31.984 1 87.44 311 THR B CA 1
ATOM 6833 C C . THR B 1 311 ? 3.166 -12.953 -30.484 1 87.44 311 THR B C 1
ATOM 6835 O O . THR B 1 311 ? 4.254 -12.734 -29.953 1 87.44 311 THR B O 1
ATOM 6838 N N . GLY B 1 312 ? 2.064 -12.93 -29.906 1 93.88 312 GLY B N 1
ATOM 6839 C CA . GLY B 1 312 ? 1.996 -12.773 -28.453 1 93.88 312 GLY B CA 1
ATOM 6840 C C . GLY B 1 312 ? 1.853 -14.094 -27.719 1 93.88 312 GLY B C 1
ATOM 6841 O O . GLY B 1 312 ? 1.517 -15.117 -28.328 1 93.88 312 GLY B O 1
ATOM 6842 N N . PHE B 1 313 ? 2.193 -14.047 -26.469 1 97.94 313 PHE B N 1
ATOM 6843 C CA . PHE B 1 313 ? 2.002 -15.25 -25.672 1 97.94 313 PHE B CA 1
ATOM 6844 C C . PHE B 1 313 ? 0.52 -15.594 -25.562 1 97.94 313 PHE B C 1
ATOM 6846 O O . PHE B 1 313 ? 0.13 -16.75 -25.703 1 97.94 313 PHE B O 1
ATOM 6853 N N . LEU B 1 314 ? -0.243 -14.594 -25.25 1 97.88 314 LEU B N 1
ATOM 6854 C CA . LEU B 1 314 ? -1.691 -14.703 -25.125 1 97.88 314 LEU B CA 1
ATOM 6855 C C . LEU B 1 314 ? -2.389 -13.555 -25.844 1 97.88 314 LEU B C 1
ATOM 6857 O O . LEU B 1 314 ? -2.184 -12.383 -25.5 1 97.88 314 LEU B O 1
ATOM 6861 N N . CYS B 1 315 ? -3.297 -13.867 -26.766 1 94.94 315 CYS B N 1
ATOM 6862 C CA . CYS B 1 315 ? -3.838 -12.82 -27.625 1 94.94 315 CYS B CA 1
ATOM 6863 C C . CYS B 1 315 ? -5.297 -12.539 -27.297 1 94.94 315 CYS B C 1
ATOM 6865 O O . CYS B 1 315 ? -5.84 -11.5 -27.688 1 94.94 315 CYS B O 1
ATOM 6867 N N . LYS B 1 316 ? -5.883 -13.469 -26.609 1 94.19 316 LYS B N 1
ATOM 6868 C CA . LYS B 1 316 ? -7.297 -13.312 -26.281 1 94.19 316 LYS B CA 1
ATOM 6869 C C . LYS B 1 316 ? -7.551 -13.578 -24.797 1 94.19 316 LYS B C 1
ATOM 6871 O O . LYS B 1 316 ? -6.852 -14.391 -24.188 1 94.19 316 LYS B O 1
ATOM 6876 N N . TYR B 1 317 ? -8.555 -12.867 -24.297 1 96.88 317 TYR B N 1
ATOM 6877 C CA . TYR B 1 317 ? -8.938 -13.078 -22.906 1 96.88 317 TYR B CA 1
ATOM 6878 C C . TYR B 1 317 ? -9.711 -14.383 -22.75 1 96.88 317 TYR B C 1
ATOM 6880 O O . TYR B 1 317 ? -10.812 -14.531 -23.281 1 96.88 317 TYR B O 1
ATOM 6888 N N . PRO B 1 318 ? -9.234 -15.32 -21.938 1 97.56 318 PRO B N 1
ATOM 6889 C CA . PRO B 1 318 ? -9.75 -16.688 -21.969 1 97.56 318 PRO B CA 1
ATOM 6890 C C . PRO B 1 318 ? -11.195 -16.797 -21.484 1 97.56 318 PRO B C 1
ATOM 6892 O O . PRO B 1 318 ? -11.945 -17.641 -21.953 1 97.56 318 PRO B O 1
ATOM 6895 N N . LEU B 1 319 ? -11.617 -15.953 -20.547 1 96.81 319 LEU B N 1
ATOM 6896 C CA . LEU B 1 319 ? -12.953 -16.078 -19.969 1 96.81 319 LEU B CA 1
ATOM 6897 C C . LEU B 1 319 ? -14.023 -15.758 -21.016 1 96.81 319 LEU B C 1
ATOM 6899 O O . LEU B 1 319 ? -15.141 -16.266 -20.938 1 96.81 319 LEU B O 1
ATOM 6903 N N . THR B 1 320 ? -13.68 -14.938 -22.016 1 95.94 320 THR B N 1
ATOM 6904 C CA . THR B 1 320 ? -14.672 -14.57 -23.016 1 95.94 320 THR B CA 1
ATOM 6905 C C . THR B 1 320 ? -14.328 -15.18 -24.375 1 95.94 320 THR B C 1
ATOM 6907 O O . THR B 1 320 ? -15.195 -15.281 -25.25 1 95.94 320 THR B O 1
ATOM 6910 N N . ASN B 1 321 ? -13.102 -15.516 -24.562 1 94.75 321 ASN B N 1
ATOM 6911 C CA . ASN B 1 321 ? -12.625 -16.125 -25.812 1 94.75 321 ASN B CA 1
ATOM 6912 C C . ASN B 1 321 ? -11.68 -17.281 -25.531 1 94.75 321 ASN B C 1
ATOM 6914 O O . ASN B 1 321 ? -10.461 -17.141 -25.656 1 94.75 321 ASN B O 1
ATOM 6918 N N . PHE B 1 322 ? -12.258 -18.453 -25.297 1 95.38 322 PHE B N 1
ATOM 6919 C CA . PHE B 1 322 ? -11.469 -19.641 -25.016 1 95.38 322 PHE B CA 1
ATOM 6920 C C . PHE B 1 322 ? -11.039 -20.328 -26.312 1 95.38 322 PHE B C 1
ATOM 6922 O O . PHE B 1 322 ? -11.883 -20.766 -27.094 1 95.38 322 PHE B O 1
ATOM 6929 N N . LYS B 1 323 ? -9.758 -20.312 -26.547 1 93.81 323 LYS B N 1
ATOM 6930 C CA . LYS B 1 323 ? -9.219 -20.984 -27.734 1 93.81 323 LYS B CA 1
ATOM 6931 C C . LYS B 1 323 ? -8.008 -21.844 -27.375 1 93.81 323 LYS B C 1
ATOM 6933 O O . LYS B 1 323 ? -6.961 -21.312 -26.984 1 93.81 323 LYS B O 1
ATOM 6938 N N . GLN B 1 324 ? -8.172 -23.109 -27.578 1 94.94 324 GLN B N 1
ATOM 6939 C CA . GLN B 1 324 ? -7.082 -24.031 -27.312 1 94.94 324 GLN B CA 1
ATOM 6940 C C . GLN B 1 324 ? -6.16 -24.156 -28.531 1 94.94 324 GLN B C 1
ATOM 6942 O O . GLN B 1 324 ? -6.629 -24.359 -29.656 1 94.94 324 GLN B O 1
ATOM 6947 N N . GLU B 1 325 ? -4.836 -23.938 -28.328 1 93.31 325 GLU B N 1
ATOM 6948 C CA . GLU B 1 325 ? -3.83 -23.984 -29.391 1 93.31 325 GLU B CA 1
ATOM 6949 C C . GLU B 1 325 ? -3.152 -25.359 -29.422 1 93.31 325 GLU B C 1
ATOM 6951 O O . GLU B 1 325 ? -2.682 -25.781 -30.484 1 93.31 325 GLU B O 1
ATOM 6956 N N . ASN B 1 326 ? -3.068 -25.969 -28.25 1 94.88 326 ASN B N 1
ATOM 6957 C CA . ASN B 1 326 ? -2.367 -27.25 -28.109 1 94.88 326 ASN B CA 1
ATOM 6958 C C . ASN B 1 326 ? -3.281 -28.328 -27.547 1 94.88 326 ASN B C 1
ATOM 6960 O O . ASN B 1 326 ? -3.711 -28.25 -26.406 1 94.88 326 ASN B O 1
ATOM 6964 N N . ASN B 1 327 ? -3.504 -29.359 -28.359 1 95.88 327 ASN B N 1
ATOM 6965 C CA . ASN B 1 327 ? -4.402 -30.438 -27.969 1 95.88 327 ASN B CA 1
ATOM 6966 C C . ASN B 1 327 ? -3.627 -31.672 -27.516 1 95.88 327 ASN B C 1
ATOM 6968 O O . ASN B 1 327 ? -3.18 -32.469 -28.344 1 95.88 327 ASN B O 1
ATOM 6972 N N . VAL B 1 328 ? -3.463 -31.797 -26.266 1 97.19 328 VAL B N 1
ATOM 6973 C CA . VAL B 1 328 ? -2.762 -32.938 -25.656 1 97.19 328 VAL B CA 1
ATOM 6974 C C . VAL B 1 328 ? -3.619 -33.531 -24.562 1 97.19 328 VAL B C 1
ATOM 6976 O O . VAL B 1 328 ? -4.539 -32.906 -24.047 1 97.19 328 VAL B O 1
ATOM 6979 N N . PRO B 1 329 ? -3.375 -34.844 -24.172 1 97.31 329 PRO B N 1
ATOM 6980 C CA . PRO B 1 329 ? -4.094 -35.406 -23.031 1 97.31 329 PRO B CA 1
ATOM 6981 C C . PRO B 1 329 ? -3.861 -34.625 -21.75 1 97.31 329 PRO B C 1
ATOM 6983 O O . PRO B 1 329 ? -2.75 -34.156 -21.5 1 97.31 329 PRO B O 1
ATOM 6986 N N . ILE B 1 330 ? -4.98 -34.562 -20.938 1 98.06 330 ILE B N 1
ATOM 6987 C CA . ILE B 1 330 ? -4.918 -33.719 -19.766 1 98.06 330 ILE B CA 1
ATOM 6988 C C . ILE B 1 330 ? -5.387 -34.5 -18.531 1 98.06 330 ILE B C 1
ATOM 6990 O O . ILE B 1 330 ? -6.371 -35.219 -18.609 1 98.06 330 ILE B O 1
ATOM 6994 N N . LEU B 1 331 ? -4.648 -34.406 -17.5 1 98 331 LEU B N 1
ATOM 6995 C CA . LEU B 1 331 ? -5.055 -34.75 -16.141 1 98 331 LEU B CA 1
ATOM 6996 C C . LEU B 1 331 ? -5.238 -33.469 -15.289 1 98 331 LEU B C 1
ATOM 6998 O O . LEU B 1 331 ? -4.348 -32.625 -15.234 1 98 331 LEU B O 1
ATOM 7002 N N . MET B 1 332 ? -6.445 -33.312 -14.734 1 98.38 332 MET B N 1
ATOM 7003 C CA . MET B 1 332 ? -6.629 -32.062 -13.969 1 98.38 332 MET B CA 1
ATOM 7004 C C . MET B 1 332 ? -7.574 -32.281 -12.797 1 98.38 332 MET B C 1
ATOM 7006 O O . MET B 1 332 ? -8.312 -33.281 -12.758 1 98.38 332 MET B O 1
ATOM 7010 N N . GLY B 1 333 ? -7.48 -31.453 -11.828 1 98.19 333 GLY B N 1
ATOM 7011 C CA . GLY B 1 333 ? -8.367 -31.578 -10.688 1 98.19 333 GLY B CA 1
ATOM 7012 C C . GLY B 1 333 ? -8.164 -30.484 -9.648 1 98.19 333 GLY B C 1
ATOM 7013 O O . GLY B 1 333 ? -7.637 -29.422 -9.961 1 98.19 333 GLY B O 1
ATOM 7014 N N . MET B 1 334 ? -8.773 -30.703 -8.461 1 98.5 334 MET B N 1
ATOM 7015 C CA . MET B 1 334 ? -8.758 -29.75 -7.359 1 98.5 334 MET B CA 1
ATOM 7016 C C . MET B 1 334 ? -8.883 -30.453 -6.016 1 98.5 334 MET B C 1
ATOM 7018 O O . MET B 1 334 ? -9.203 -31.641 -5.961 1 98.5 334 MET B O 1
ATOM 7022 N N . ASN B 1 335 ? -8.578 -29.734 -4.977 1 98.56 335 ASN B N 1
ATOM 7023 C CA . ASN B 1 335 ? -8.836 -30.203 -3.619 1 98.56 335 ASN B CA 1
ATOM 7024 C C . ASN B 1 335 ? -10.25 -29.828 -3.164 1 98.56 335 ASN B C 1
ATOM 7026 O O . ASN B 1 335 ? -10.789 -28.812 -3.578 1 98.56 335 ASN B O 1
ATOM 7030 N N . SER B 1 336 ? -10.789 -30.578 -2.287 1 97.81 336 SER B N 1
ATOM 7031 C CA . SER B 1 336 ? -12.172 -30.391 -1.875 1 97.81 336 SER B CA 1
ATOM 7032 C C . SER B 1 336 ? -12.344 -29.109 -1.054 1 97.81 336 SER B C 1
ATOM 7034 O O . SER B 1 336 ? -13.43 -28.531 -1.016 1 97.81 336 SER B O 1
ATOM 7036 N N . GLY B 1 337 ? -11.344 -28.688 -0.377 1 97.5 337 GLY B N 1
ATOM 7037 C CA . GLY B 1 337 ? -11.375 -27.5 0.455 1 97.5 337 GLY B CA 1
ATOM 7038 C C . GLY B 1 337 ? -10.375 -26.453 0.031 1 97.5 337 GLY B C 1
ATOM 7039 O O . GLY B 1 337 ? -9.633 -25.906 0.862 1 97.5 337 GLY B O 1
ATOM 7040 N N . GLU B 1 338 ? -10.328 -26.109 -1.277 1 98 338 GLU B N 1
ATOM 7041 C CA . GLU B 1 338 ? -9.383 -25.156 -1.855 1 98 338 GLU B CA 1
ATOM 7042 C C . GLU B 1 338 ? -9.383 -23.844 -1.082 1 98 338 GLU B C 1
ATOM 7044 O O . GLU B 1 338 ? -8.328 -23.25 -0.869 1 98 338 GLU B O 1
ATOM 7049 N N . GLY B 1 339 ? -10.539 -23.5 -0.569 1 97.69 339 GLY B N 1
ATOM 7050 C CA . GLY B 1 339 ? -10.773 -22.172 -0.023 1 97.69 339 GLY B CA 1
ATOM 7051 C C . GLY B 1 339 ? -10.102 -21.953 1.315 1 97.69 339 GLY B C 1
ATOM 7052 O O . GLY B 1 339 ? -10.016 -20.812 1.792 1 97.69 339 GLY B O 1
ATOM 7053 N N . GLY B 1 340 ? -9.586 -23.078 1.888 1 96.31 340 GLY B N 1
ATOM 7054 C CA . GLY B 1 340 ? -8.828 -22.922 3.119 1 96.31 340 GLY B CA 1
ATOM 7055 C C . GLY B 1 340 ? -7.68 -21.938 2.988 1 96.31 340 GLY B C 1
ATOM 7056 O O . GLY B 1 340 ? -7.281 -21.297 3.969 1 96.31 340 GLY B O 1
ATOM 7057 N N . LEU B 1 341 ? -7.207 -21.734 1.785 1 95.12 341 LEU B N 1
ATOM 7058 C CA . LEU B 1 341 ? -6.102 -20.844 1.475 1 95.12 341 LEU B CA 1
ATOM 7059 C C . LEU B 1 341 ? -6.398 -19.422 1.971 1 95.12 341 LEU B C 1
ATOM 7061 O O . LEU B 1 341 ? -5.605 -18.844 2.715 1 95.12 341 LEU B O 1
ATOM 7065 N N . PHE B 1 342 ? -7.59 -18.891 1.647 1 95.75 342 PHE B N 1
ATOM 7066 C CA . PHE B 1 342 ? -7.891 -17.484 1.957 1 95.75 342 PHE B CA 1
ATOM 7067 C C . PHE B 1 342 ? -8.805 -17.391 3.174 1 95.75 342 PHE B C 1
ATOM 7069 O O . PHE B 1 342 ? -8.875 -16.344 3.82 1 95.75 342 PHE B O 1
ATOM 7076 N N . ALA B 1 343 ? -9.539 -18.5 3.492 1 96.19 343 ALA B N 1
ATOM 7077 C CA . ALA B 1 343 ? -10.305 -18.5 4.738 1 96.19 343 ALA B CA 1
ATOM 7078 C C . ALA B 1 343 ? -9.391 -18.312 5.945 1 96.19 343 ALA B C 1
ATOM 7080 O O . ALA B 1 343 ? -9.75 -17.641 6.906 1 96.19 343 ALA B O 1
ATOM 7081 N N . ALA B 1 344 ? -8.25 -18.844 5.809 1 94.56 344 ALA B N 1
ATOM 7082 C CA . ALA B 1 344 ? -7.277 -18.766 6.891 1 94.56 344 ALA B CA 1
ATOM 7083 C C . ALA B 1 344 ? -6.898 -17.312 7.184 1 94.56 344 ALA B C 1
ATOM 7085 O O . ALA B 1 344 ? -6.469 -16.984 8.297 1 94.56 344 ALA B O 1
ATOM 7086 N N . ARG B 1 345 ? -7.047 -16.422 6.254 1 94.94 345 ARG B N 1
ATOM 7087 C CA . ARG B 1 345 ? -6.602 -15.039 6.375 1 94.94 345 ARG B CA 1
ATOM 7088 C C . ARG B 1 345 ? -7.707 -14.156 6.938 1 94.94 345 ARG B C 1
ATOM 7090 O O . ARG B 1 345 ? -7.457 -13.023 7.352 1 94.94 345 ARG B O 1
ATOM 7097 N N . ILE B 1 346 ? -8.961 -14.648 6.988 1 96.44 346 ILE B N 1
ATOM 7098 C CA . ILE B 1 346 ? -10.039 -13.773 7.426 1 96.44 346 ILE B CA 1
ATOM 7099 C C . ILE B 1 346 ? -10.516 -14.195 8.812 1 96.44 346 ILE B C 1
ATOM 7101 O O . ILE B 1 346 ? -11.516 -13.672 9.32 1 96.44 346 ILE B O 1
ATOM 7105 N N . PHE B 1 347 ? -9.82 -15.18 9.391 1 96.06 347 PHE B N 1
ATOM 7106 C CA . PHE B 1 347 ? -10.039 -15.57 10.773 1 96.06 347 PHE B CA 1
ATOM 7107 C C . PHE B 1 347 ? -8.781 -15.352 11.609 1 96.06 347 PHE B C 1
ATOM 7109 O O . PHE B 1 347 ? -7.668 -15.586 11.133 1 96.06 347 PHE B O 1
ATOM 7116 N N . ASN B 1 348 ? -8.961 -14.875 12.844 1 94.56 348 ASN B N 1
ATOM 7117 C CA . ASN B 1 348 ? -7.816 -14.586 13.695 1 94.56 348 ASN B CA 1
ATOM 7118 C C . ASN B 1 348 ? -7.355 -15.82 14.461 1 94.56 348 ASN B C 1
ATOM 7120 O O . ASN B 1 348 ? -7.777 -16.938 14.148 1 94.56 348 ASN B O 1
ATOM 7124 N N . GLU B 1 349 ? -6.453 -15.695 15.391 1 93 349 GLU B N 1
ATOM 7125 C CA . GLU B 1 349 ? -5.828 -16.797 16.125 1 93 349 GLU B CA 1
ATOM 7126 C C . GLU B 1 349 ? -6.863 -17.578 16.922 1 93 349 GLU B C 1
ATOM 7128 O O . GLU B 1 349 ? -6.684 -18.766 17.188 1 93 349 GLU B O 1
ATOM 7133 N N . LYS B 1 350 ? -8.008 -16.938 17.328 1 94.06 350 LYS B N 1
ATOM 7134 C CA . LYS B 1 350 ? -9.102 -17.594 18.062 1 94.06 350 LYS B CA 1
ATOM 7135 C C . LYS B 1 350 ? -10.172 -18.094 17.094 1 94.06 350 LYS B C 1
ATOM 7137 O O . LYS B 1 350 ? -11.234 -18.547 17.516 1 94.06 350 LYS B O 1
ATOM 7142 N N . CYS B 1 351 ? -9.836 -17.938 15.773 1 94.19 351 CYS B N 1
ATOM 7143 C CA . CYS B 1 351 ? -10.711 -18.359 14.688 1 94.19 351 CYS B CA 1
ATOM 7144 C C . CYS B 1 351 ? -12.008 -17.562 14.688 1 94.19 351 CYS B C 1
ATOM 7146 O O . CYS B 1 351 ? -13.078 -18.109 14.414 1 94.19 351 CYS B O 1
ATOM 7148 N N . GLU B 1 352 ? -11.844 -16.359 15.125 1 96.06 352 GLU B N 1
ATOM 7149 C CA . GLU B 1 352 ? -12.938 -15.406 14.977 1 96.06 352 GLU B CA 1
ATOM 7150 C C . GLU B 1 352 ? -12.82 -14.633 13.664 1 96.06 352 GLU B C 1
ATOM 7152 O O . GLU B 1 352 ? -11.711 -14.273 13.242 1 96.06 352 GLU B O 1
ATOM 7157 N N . VAL B 1 353 ? -13.969 -14.422 13.109 1 96.38 353 VAL B N 1
ATOM 7158 C CA . VAL B 1 353 ? -13.992 -13.773 11.805 1 96.38 353 VAL B CA 1
ATOM 7159 C C . VAL B 1 353 ? -13.508 -12.328 11.93 1 96.38 353 VAL B C 1
ATOM 7161 O O . VAL B 1 353 ? -13.734 -11.688 12.961 1 96.38 353 VAL B O 1
ATOM 7164 N N . ASP B 1 354 ? -12.906 -11.812 10.914 1 95.94 354 ASP B N 1
ATOM 7165 C CA . ASP B 1 354 ? -12.445 -10.43 10.836 1 95.94 354 ASP B CA 1
ATOM 7166 C C . ASP B 1 354 ? -13.602 -9.445 11.008 1 95.94 354 ASP B C 1
ATOM 7168 O O . ASP B 1 354 ? -14.625 -9.555 10.32 1 95.94 354 ASP B O 1
ATOM 7172 N N . GLN B 1 355 ? -13.438 -8.461 11.828 1 94.88 355 GLN B N 1
ATOM 7173 C CA . GLN B 1 355 ? -14.523 -7.559 12.18 1 94.88 355 GLN B CA 1
ATOM 7174 C C . GLN B 1 355 ? -14.867 -6.629 11.016 1 94.88 355 GLN B C 1
ATOM 7176 O O . GLN B 1 355 ? -16.031 -6.266 10.82 1 94.88 355 GLN B O 1
ATOM 7181 N N . GLU B 1 356 ? -13.898 -6.203 10.266 1 94.81 356 GLU B N 1
ATOM 7182 C CA . GLU B 1 356 ? -14.164 -5.344 9.117 1 94.81 356 GLU B CA 1
ATOM 7183 C C . GLU B 1 356 ? -15.008 -6.066 8.07 1 94.81 356 GLU B C 1
ATOM 7185 O O . GLU B 1 356 ? -15.945 -5.488 7.512 1 94.81 356 GLU B O 1
ATOM 7190 N N . LEU B 1 357 ? -14.609 -7.32 7.855 1 96.56 357 LEU B N 1
ATOM 7191 C CA . LEU B 1 357 ? -15.391 -8.125 6.922 1 96.56 357 LEU B CA 1
ATOM 7192 C C . LEU B 1 357 ? -16.812 -8.312 7.426 1 96.56 357 LEU B C 1
ATOM 7194 O O . LEU B 1 357 ? -17.766 -8.195 6.66 1 96.56 357 LEU B O 1
ATOM 7198 N N . LYS B 1 358 ? -16.906 -8.617 8.68 1 95.62 358 LYS B N 1
ATOM 7199 C CA . LYS B 1 358 ? -18.234 -8.828 9.281 1 95.62 358 LYS B CA 1
ATOM 7200 C C . LYS B 1 358 ? -19.109 -7.594 9.117 1 95.62 358 LYS B C 1
ATOM 7202 O O . LYS B 1 358 ? -20.297 -7.703 8.805 1 95.62 358 LYS B O 1
ATOM 7207 N N . LYS B 1 359 ? -18.516 -6.422 9.273 1 94.56 359 LYS B N 1
ATOM 7208 C CA . LYS B 1 359 ? -19.266 -5.16 9.25 1 94.56 359 LYS B CA 1
ATOM 7209 C C . LYS B 1 359 ? -19.547 -4.719 7.816 1 94.56 359 LYS B C 1
ATOM 7211 O O . LYS B 1 359 ? -20.562 -4.078 7.551 1 94.56 359 LYS B O 1
ATOM 7216 N N . ASN B 1 360 ? -18.672 -5.02 6.926 1 95.44 360 ASN B N 1
ATOM 7217 C CA . ASN B 1 360 ? -18.75 -4.559 5.543 1 95.44 360 ASN B CA 1
ATOM 7218 C C . ASN B 1 360 ? -18.562 -5.707 4.559 1 95.44 360 ASN B C 1
ATOM 7220 O O . ASN B 1 360 ? -17.719 -5.625 3.662 1 95.44 360 ASN B O 1
ATOM 7224 N N . PHE B 1 361 ? -19.406 -6.746 4.664 1 96.56 361 PHE B N 1
ATOM 7225 C CA . PHE B 1 361 ? -19.281 -7.988 3.906 1 96.56 361 PHE B CA 1
ATOM 7226 C C . PHE B 1 361 ? -19.266 -7.707 2.408 1 96.56 361 PHE B C 1
ATOM 7228 O O . PHE B 1 361 ? -18.359 -8.156 1.696 1 96.56 361 PHE B O 1
ATOM 7235 N N . ASP B 1 362 ? -20.172 -6.902 1.939 1 94.88 362 ASP B N 1
ATOM 7236 C CA . ASP B 1 362 ? -20.344 -6.668 0.509 1 94.88 362 ASP B CA 1
ATOM 7237 C C . ASP B 1 362 ? -19.094 -6.035 -0.096 1 94.88 362 ASP B C 1
ATOM 7239 O O . ASP B 1 362 ? -18.656 -6.422 -1.186 1 94.88 362 ASP B O 1
ATOM 7243 N N . HIS B 1 363 ? -18.5 -5.145 0.665 1 95.06 363 HIS B N 1
ATOM 7244 C CA . HIS B 1 363 ? -17.359 -4.422 0.138 1 95.06 363 HIS B CA 1
ATOM 7245 C C . HIS B 1 363 ? -16.141 -5.328 0.02 1 95.06 363 HIS B C 1
ATOM 7247 O O . HIS B 1 363 ? -15.531 -5.43 -1.05 1 95.06 363 HIS B O 1
ATOM 7253 N N . TYR B 1 364 ? -15.852 -6.027 1.067 1 96.88 364 TYR B N 1
ATOM 7254 C CA . TYR B 1 364 ? -14.578 -6.75 1.129 1 96.88 364 TYR B CA 1
ATOM 7255 C C . TYR B 1 364 ? -14.672 -8.078 0.391 1 96.88 364 TYR B C 1
ATOM 7257 O O . TYR B 1 364 ? -13.695 -8.539 -0.197 1 96.88 364 TYR B O 1
ATOM 7265 N N . ILE B 1 365 ? -15.883 -8.711 0.369 1 97.75 365 ILE B N 1
ATOM 7266 C CA . ILE B 1 365 ? -16 -10.023 -0.257 1 97.75 365 ILE B CA 1
ATOM 7267 C C . ILE B 1 365 ? -15.844 -9.891 -1.77 1 97.75 365 ILE B C 1
ATOM 7269 O O . ILE B 1 365 ? -15.328 -10.797 -2.428 1 97.75 365 ILE B O 1
ATOM 7273 N N . SER B 1 366 ? -16.266 -8.742 -2.35 1 97.56 366 SER B N 1
ATOM 7274 C CA . SER B 1 366 ? -16.141 -8.523 -3.789 1 97.56 366 SER B CA 1
ATOM 7275 C C . SER B 1 366 ? -14.688 -8.484 -4.223 1 97.56 366 SER B C 1
ATOM 7277 O O . SER B 1 366 ? -14.344 -8.953 -5.312 1 97.56 366 SER B O 1
ATOM 7279 N N . SER B 1 367 ? -13.812 -7.918 -3.316 1 96.88 367 SER B N 1
ATOM 7280 C CA . SER B 1 367 ? -12.375 -7.887 -3.592 1 96.88 367 SER B CA 1
ATOM 7281 C C . SER B 1 367 ? -11.742 -9.258 -3.383 1 96.88 367 SER B C 1
ATOM 7283 O O . SER B 1 367 ? -10.961 -9.719 -4.219 1 96.88 367 SER B O 1
ATOM 7285 N N . LEU B 1 368 ? -12.109 -9.898 -2.291 1 97.69 368 LEU B N 1
ATOM 7286 C CA . LEU B 1 368 ? -11.562 -11.211 -1.949 1 97.69 368 LEU B CA 1
ATOM 7287 C C . LEU B 1 368 ? -11.891 -12.234 -3.029 1 97.69 368 LEU B C 1
ATOM 7289 O O . LEU B 1 368 ? -11.023 -13.008 -3.441 1 97.69 368 LEU B O 1
ATOM 7293 N N . LEU B 1 369 ? -13.133 -12.188 -3.531 1 98.19 369 LEU B N 1
ATOM 7294 C CA . LEU B 1 369 ? -13.57 -13.172 -4.512 1 98.19 369 LEU B CA 1
ATOM 7295 C C . LEU B 1 369 ? -13.383 -12.656 -5.934 1 98.19 369 LEU B C 1
ATOM 7297 O O . LEU B 1 369 ? -13.852 -13.273 -6.891 1 98.19 369 LEU B O 1
ATOM 7301 N N . ILE B 1 370 ? -12.891 -11.438 -6.102 1 97.19 370 ILE B N 1
ATOM 7302 C CA . ILE B 1 370 ? -12.289 -10.914 -7.328 1 97.19 370 ILE B CA 1
ATOM 7303 C C . ILE B 1 370 ? -13.383 -10.32 -8.219 1 97.19 370 ILE B C 1
ATOM 7305 O O . ILE B 1 370 ? -13.086 -9.562 -9.148 1 97.19 370 ILE B O 1
ATOM 7309 N N . TYR B 1 371 ? -14.664 -10.484 -8.008 1 97.56 371 TYR B N 1
ATOM 7310 C CA . TYR B 1 371 ? -15.688 -10.047 -8.953 1 97.56 371 TYR B CA 1
ATOM 7311 C C . TYR B 1 371 ? -15.82 -8.531 -8.953 1 97.56 371 TYR B C 1
ATOM 7313 O O . TYR B 1 371 ? -16.453 -7.957 -9.844 1 97.56 371 TYR B O 1
ATOM 7321 N N . LYS B 1 372 ? -15.164 -7.879 -8.008 1 96.38 372 LYS B N 1
ATOM 7322 C CA . LYS B 1 372 ? -15.055 -6.422 -8.023 1 96.38 372 LYS B CA 1
ATOM 7323 C C . LYS B 1 372 ? -14.406 -5.93 -9.312 1 96.38 372 LYS B C 1
ATOM 7325 O O . LYS B 1 372 ? -14.703 -4.828 -9.781 1 96.38 372 LYS B O 1
ATOM 7330 N N . TYR B 1 373 ? -13.602 -6.703 -9.922 1 96.5 373 TYR B N 1
ATOM 7331 C CA . TYR B 1 373 ? -12.766 -6.281 -11.039 1 96.5 373 TYR B CA 1
ATOM 7332 C C . TYR B 1 373 ? -13.32 -6.797 -12.367 1 96.5 373 TYR B C 1
ATOM 7334 O O . TYR B 1 373 ? -12.805 -6.461 -13.43 1 96.5 373 TYR B O 1
ATOM 7342 N N . THR B 1 374 ? -14.328 -7.633 -12.297 1 96.94 374 THR B N 1
ATOM 7343 C CA . THR B 1 374 ? -14.812 -8.258 -13.523 1 96.94 374 THR B CA 1
ATOM 7344 C C . THR B 1 374 ? -16.297 -7.988 -13.727 1 96.94 374 THR B C 1
ATOM 7346 O O . THR B 1 374 ? -16.828 -8.156 -14.828 1 96.94 374 THR B O 1
ATOM 7349 N N . ALA B 1 375 ? -16.984 -7.602 -12.664 1 97 375 ALA B N 1
ATOM 7350 C CA . ALA B 1 375 ? -18.422 -7.359 -12.742 1 97 375 ALA B CA 1
ATOM 7351 C C . ALA B 1 375 ? -18.719 -5.863 -12.789 1 97 375 ALA B C 1
ATOM 7353 O O . ALA B 1 375 ? -17.891 -5.043 -12.398 1 97 375 ALA B O 1
ATOM 7354 N N . LYS B 1 376 ? -19.891 -5.543 -13.258 1 94.81 376 LYS B N 1
ATOM 7355 C CA . LYS B 1 376 ? -20.359 -4.164 -13.203 1 94.81 376 LYS B CA 1
ATOM 7356 C C . LYS B 1 376 ? -20.578 -3.711 -11.766 1 94.81 376 LYS B C 1
ATOM 7358 O O . LYS B 1 376 ? -21.031 -4.492 -10.922 1 94.81 376 LYS B O 1
ATOM 7363 N N . THR B 1 377 ? -20.281 -2.451 -11.594 1 92.56 377 THR B N 1
ATOM 7364 C CA . THR B 1 377 ? -20.453 -1.889 -10.258 1 92.56 377 THR B CA 1
ATOM 7365 C C . THR B 1 377 ? -21.875 -2.086 -9.766 1 92.56 377 THR B C 1
ATOM 7367 O O . THR B 1 377 ? -22.109 -2.357 -8.586 1 92.56 377 THR B O 1
ATOM 7370 N N . SER B 1 378 ? -22.875 -2 -10.617 1 92.94 378 SER B N 1
ATOM 7371 C CA . SER B 1 378 ? -24.281 -2.119 -10.258 1 92.94 378 SER B CA 1
ATOM 7372 C C . SER B 1 378 ? -24.625 -3.541 -9.82 1 92.94 378 SER B C 1
ATOM 7374 O O . SER B 1 378 ? -25.609 -3.758 -9.109 1 92.94 378 SER B O 1
ATOM 7376 N N . ASP B 1 379 ? -23.828 -4.516 -10.211 1 96.81 379 ASP B N 1
ATOM 7377 C CA . ASP B 1 379 ? -24.125 -5.914 -9.93 1 96.81 379 ASP B CA 1
ATOM 7378 C C . ASP B 1 379 ? -23.484 -6.363 -8.617 1 96.81 379 ASP B C 1
ATOM 7380 O O . ASP B 1 379 ? -23.844 -7.41 -8.078 1 96.81 379 ASP B O 1
ATOM 7384 N N . LEU B 1 380 ? -22.578 -5.602 -8.094 1 96.5 380 LEU B N 1
ATOM 7385 C CA . LEU B 1 380 ? -21.766 -6.02 -6.949 1 96.5 380 LEU B CA 1
ATOM 7386 C C . LEU B 1 380 ? -22.656 -6.324 -5.75 1 96.5 380 LEU B C 1
ATOM 7388 O O . LEU B 1 380 ? -22.578 -7.402 -5.16 1 96.5 380 LEU B O 1
ATOM 7392 N N . PRO B 1 381 ? -23.625 -5.43 -5.398 1 95.44 381 PRO B N 1
ATOM 7393 C CA . PRO B 1 381 ? -24.453 -5.727 -4.23 1 95.44 381 PRO B CA 1
ATOM 7394 C C . PRO B 1 381 ? -25.359 -6.941 -4.441 1 95.44 381 PRO B C 1
ATOM 7396 O O . PRO B 1 381 ? -25.625 -7.691 -3.5 1 95.44 381 PRO B O 1
ATOM 7399 N N . ILE B 1 382 ? -25.766 -7.133 -5.668 1 97.31 382 ILE B N 1
ATOM 7400 C CA . ILE B 1 382 ? -26.641 -8.258 -5.996 1 97.31 382 ILE B CA 1
ATOM 7401 C C . ILE B 1 382 ? -25.859 -9.57 -5.828 1 97.31 382 ILE B C 1
ATOM 7403 O O . ILE B 1 382 ? -26.359 -10.516 -5.215 1 97.31 382 ILE B O 1
ATOM 7407 N N . ILE B 1 383 ? -24.672 -9.594 -6.316 1 98.5 383 ILE B N 1
ATOM 7408 C CA . ILE B 1 383 ? -23.812 -10.781 -6.234 1 98.5 383 ILE B CA 1
ATOM 7409 C C . ILE B 1 383 ? -23.5 -11.094 -4.773 1 98.5 383 ILE B C 1
ATOM 7411 O O . ILE B 1 383 ? -23.688 -12.227 -4.32 1 98.5 383 ILE B O 1
ATOM 7415 N N . SER B 1 384 ? -23.141 -10.078 -4.02 1 98.06 384 SER B N 1
ATOM 7416 C CA . SER B 1 384 ? -22.766 -10.266 -2.623 1 98.06 384 SER B CA 1
ATOM 7417 C C . SER B 1 384 ? -23.938 -10.789 -1.8 1 98.06 384 SER B C 1
ATOM 7419 O O . SER B 1 384 ? -23.766 -11.641 -0.931 1 98.06 384 SER B O 1
ATOM 7421 N N . LYS B 1 385 ? -25.094 -10.273 -2.072 1 97.5 385 LYS B N 1
ATOM 7422 C CA . LYS B 1 385 ? -26.297 -10.703 -1.35 1 97.5 385 LYS B CA 1
ATOM 7423 C C . LYS B 1 385 ? -26.594 -12.18 -1.618 1 97.5 385 LYS B C 1
ATOM 7425 O O . LYS B 1 385 ? -26.906 -12.93 -0.695 1 97.5 385 LYS B O 1
ATOM 7430 N N . LYS B 1 386 ? -26.5 -12.586 -2.857 1 98.44 386 LYS B N 1
ATOM 7431 C CA . LYS B 1 386 ? -26.75 -13.977 -3.219 1 98.44 386 LYS B CA 1
ATOM 7432 C C . LYS B 1 386 ? -25.719 -14.906 -2.582 1 98.44 386 LYS B C 1
ATOM 7434 O O . LYS B 1 386 ? -26.062 -15.984 -2.102 1 98.44 386 LYS B O 1
ATOM 7439 N N . ILE B 1 387 ? -24.5 -14.469 -2.559 1 98.69 387 ILE B N 1
ATOM 7440 C CA . ILE B 1 387 ? -23.422 -15.25 -1.955 1 98.69 387 ILE B CA 1
ATOM 7441 C C . ILE B 1 387 ? -23.672 -15.383 -0.454 1 98.69 387 ILE B C 1
ATOM 7443 O O . ILE B 1 387 ? -23.594 -16.484 0.096 1 98.69 387 ILE B O 1
ATOM 7447 N N . TYR B 1 388 ? -24 -14.258 0.167 1 98.25 388 TYR B N 1
ATOM 7448 C CA . TYR B 1 388 ? -24.25 -14.273 1.604 1 98.25 388 TYR B CA 1
ATOM 7449 C C . TYR B 1 388 ? -25.391 -15.219 1.953 1 98.25 388 TYR B C 1
ATOM 7451 O O . TYR B 1 388 ? -25.281 -16.016 2.887 1 98.25 388 TYR B O 1
ATOM 7459 N N . LYS B 1 389 ? -26.469 -15.164 1.212 1 97.69 389 LYS B N 1
ATOM 7460 C CA . LYS B 1 389 ? -27.625 -16.016 1.458 1 97.69 389 LYS B CA 1
ATOM 7461 C C . LYS B 1 389 ? -27.281 -17.484 1.282 1 97.69 389 LYS B C 1
ATOM 7463 O O . LYS B 1 389 ? -27.766 -18.328 2.039 1 97.69 389 LYS B O 1
ATOM 7468 N N . ARG B 1 390 ? -26.453 -17.766 0.351 1 97.62 390 ARG B N 1
ATOM 7469 C CA . ARG B 1 390 ? -26.125 -19.156 0.036 1 97.62 390 ARG B CA 1
ATOM 7470 C C . ARG B 1 390 ? -25.234 -19.766 1.121 1 97.62 390 ARG B C 1
ATOM 7472 O O . ARG B 1 390 ? -25.453 -20.906 1.542 1 97.62 390 ARG B O 1
ATOM 7479 N N . TYR B 1 391 ? -24.297 -19.031 1.604 1 98.06 391 TYR B N 1
ATOM 7480 C CA . TYR B 1 391 ? -23.25 -19.641 2.404 1 98.06 391 TYR B CA 1
ATOM 7481 C C . TYR B 1 391 ? -23.422 -19.312 3.881 1 98.06 391 TYR B C 1
ATOM 7483 O O . TYR B 1 391 ? -22.844 -19.969 4.746 1 98.06 391 TYR B O 1
ATOM 7491 N N . PHE B 1 392 ? -24.172 -18.297 4.117 1 97.19 392 PHE B N 1
ATOM 7492 C CA . PHE B 1 392 ? -24.391 -17.891 5.496 1 97.19 392 PHE B CA 1
ATOM 7493 C C . PHE B 1 392 ? -25.891 -17.719 5.773 1 97.19 392 PHE B C 1
ATOM 7495 O O . PHE B 1 392 ? -26.312 -16.672 6.273 1 97.19 392 PHE B O 1
ATOM 7502 N N . PRO B 1 393 ? -26.609 -18.734 5.648 1 93.62 393 PRO B N 1
ATOM 7503 C CA . PRO B 1 393 ? -28.062 -18.641 5.785 1 93.62 393 PRO B CA 1
ATOM 7504 C C . PRO B 1 393 ? -28.5 -18.312 7.207 1 93.62 393 PRO B C 1
ATOM 7506 O O . PRO B 1 393 ? -29.609 -17.797 7.41 1 93.62 393 PRO B O 1
ATOM 7509 N N . LYS B 1 394 ? -27.672 -18.531 8.203 1 93.75 394 LYS B N 1
ATOM 7510 C CA . LYS B 1 394 ? -28.031 -18.25 9.594 1 93.75 394 LYS B CA 1
ATOM 7511 C C . LYS B 1 394 ? -27.734 -16.797 9.953 1 93.75 394 LYS B C 1
ATOM 7513 O O . LYS B 1 394 ? -27.953 -16.375 11.094 1 93.75 394 LYS B O 1
ATOM 7518 N N . GLY B 1 395 ? -27.109 -16.156 9.039 1 91.25 395 GLY B N 1
ATOM 7519 C CA . GLY B 1 395 ? -26.922 -14.719 9.227 1 91.25 395 GLY B CA 1
ATOM 7520 C C . GLY B 1 395 ? -25.594 -14.375 9.891 1 91.25 395 GLY B C 1
ATOM 7521 O O . GLY B 1 395 ? -25.406 -13.242 10.336 1 91.25 395 GLY B O 1
ATOM 7522 N N . THR B 1 396 ? -24.734 -15.398 10.008 1 92.81 396 THR B N 1
ATOM 7523 C CA . THR B 1 396 ? -23.422 -15.117 10.578 1 92.81 396 THR B CA 1
ATOM 7524 C C . THR B 1 396 ? -22.328 -15.797 9.758 1 92.81 396 THR B C 1
ATOM 7526 O O . THR B 1 396 ? -22.547 -16.875 9.203 1 92.81 396 THR B O 1
ATOM 7529 N N . ILE B 1 397 ? -21.203 -15.172 9.727 1 94.38 397 ILE B N 1
ATOM 7530 C CA . ILE B 1 397 ? -20.078 -15.695 8.984 1 94.38 397 ILE B CA 1
ATOM 7531 C C . ILE B 1 397 ? -19.062 -16.328 9.945 1 94.38 397 ILE B C 1
ATOM 7533 O O . ILE B 1 397 ? -17.875 -16.375 9.664 1 94.38 397 ILE B O 1
ATOM 7537 N N . ASP B 1 398 ? -19.438 -16.844 11.031 1 93.44 398 ASP B N 1
ATOM 7538 C CA . ASP B 1 398 ? -18.578 -17.234 12.133 1 93.44 398 ASP B CA 1
ATOM 7539 C C . ASP B 1 398 ? -18.016 -18.641 11.914 1 93.44 398 ASP B C 1
ATOM 7541 O O . ASP B 1 398 ? -17 -19.016 12.516 1 93.44 398 ASP B O 1
ATOM 7545 N N . ASN B 1 399 ? -18.688 -19.484 11.094 1 94.31 399 ASN B N 1
ATOM 7546 C CA . ASN B 1 399 ? -18.188 -20.828 10.812 1 94.31 399 ASN B CA 1
ATOM 7547 C C . ASN B 1 399 ? -17.141 -20.812 9.688 1 94.31 399 ASN B C 1
ATOM 7549 O O . ASN B 1 399 ? -17.5 -20.609 8.523 1 94.31 399 ASN B O 1
ATOM 7553 N N . PRO B 1 400 ? -15.93 -21.141 10 1 95.25 400 PRO B N 1
ATOM 7554 C CA . PRO B 1 400 ? -14.875 -21.047 8.984 1 95.25 400 PRO B CA 1
ATOM 7555 C C . PRO B 1 400 ? -15.109 -21.984 7.801 1 95.25 400 PRO B C 1
ATOM 7557 O O . PRO B 1 400 ? -14.711 -21.672 6.676 1 95.25 400 PRO B O 1
ATOM 7560 N N . LEU B 1 401 ? -15.75 -23.078 8 1 95.94 401 LEU B N 1
ATOM 7561 C CA . LEU B 1 401 ? -15.938 -24.047 6.934 1 95.94 401 LEU B CA 1
ATOM 7562 C C . LEU B 1 401 ? -16.906 -23.531 5.883 1 95.94 401 LEU B C 1
ATOM 7564 O O . LEU B 1 401 ? -16.812 -23.891 4.711 1 95.94 401 LEU B O 1
ATOM 7568 N N . ASP B 1 402 ? -17.844 -22.688 6.281 1 97.06 402 ASP B N 1
ATOM 7569 C CA . ASP B 1 402 ? -18.703 -22.047 5.305 1 97.06 402 ASP B CA 1
ATOM 7570 C C . ASP B 1 402 ? -17.906 -21.094 4.406 1 97.06 402 ASP B C 1
ATOM 7572 O O . ASP B 1 402 ? -18.156 -21.016 3.201 1 97.06 402 ASP B O 1
ATOM 7576 N N . ALA B 1 403 ? -16.984 -20.406 5.027 1 97.31 403 ALA B N 1
ATOM 7577 C CA . ALA B 1 403 ? -16.094 -19.531 4.258 1 97.31 403 ALA B CA 1
ATOM 7578 C C . ALA B 1 403 ? -15.234 -20.344 3.297 1 97.31 403 ALA B C 1
ATOM 7580 O O . ALA B 1 403 ? -15.008 -19.938 2.156 1 97.31 403 ALA B O 1
ATOM 7581 N N . VAL B 1 404 ? -14.781 -21.484 3.754 1 97.56 404 VAL B N 1
ATOM 7582 C CA . VAL B 1 404 ? -13.977 -22.375 2.91 1 97.56 404 VAL B CA 1
ATOM 7583 C C . VAL B 1 404 ? -14.781 -22.766 1.673 1 97.56 404 VAL B C 1
ATOM 7585 O O . VAL B 1 404 ? -14.273 -22.703 0.549 1 97.56 404 VAL B O 1
ATOM 7588 N N . LYS B 1 405 ? -15.961 -23.156 1.869 1 97.75 405 LYS B N 1
ATOM 7589 C CA . LYS B 1 405 ? -16.828 -23.562 0.763 1 97.75 405 LYS B CA 1
ATOM 7590 C C . LYS B 1 405 ? -17.062 -22.422 -0.214 1 97.75 405 LYS B C 1
ATOM 7592 O O . LYS B 1 405 ? -16.969 -22.594 -1.43 1 97.75 405 LYS B O 1
ATOM 7597 N N . MET B 1 406 ? -17.344 -21.266 0.356 1 98.38 406 MET B N 1
ATOM 7598 C CA . MET B 1 406 ? -17.578 -20.062 -0.449 1 98.38 406 MET B CA 1
ATOM 7599 C C . MET B 1 406 ? -16.375 -19.75 -1.319 1 98.38 406 MET B C 1
ATOM 7601 O O . MET B 1 406 ? -16.5 -19.609 -2.537 1 98.38 406 MET B O 1
ATOM 7605 N N . ILE B 1 407 ? -15.219 -19.719 -0.72 1 98.38 407 ILE B N 1
ATOM 7606 C CA . ILE B 1 407 ? -13.992 -19.344 -1.405 1 98.38 407 ILE B CA 1
ATOM 7607 C C . ILE B 1 407 ? -13.594 -20.422 -2.404 1 98.38 407 ILE B C 1
ATOM 7609 O O . ILE B 1 407 ? -13.133 -20.125 -3.506 1 98.38 407 ILE B O 1
ATOM 7613 N N . SER B 1 408 ? -13.797 -21.688 -2.074 1 98.44 408 SER B N 1
ATOM 7614 C CA . SER B 1 408 ? -13.516 -22.781 -2.992 1 98.44 408 SER B CA 1
ATOM 7615 C C . SER B 1 408 ? -14.305 -22.641 -4.289 1 98.44 408 SER B C 1
ATOM 7617 O O . SER B 1 408 ? -13.766 -22.828 -5.379 1 98.44 408 SER B O 1
ATOM 7619 N N . GLY B 1 409 ? -15.555 -22.344 -4.109 1 98.31 409 GLY B N 1
ATOM 7620 C CA . GLY B 1 409 ? -16.422 -22.203 -5.27 1 98.31 409 GLY B CA 1
ATOM 7621 C C . GLY B 1 409 ? -16.047 -21.031 -6.156 1 98.31 409 GLY B C 1
ATOM 7622 O O . GLY B 1 409 ? -15.977 -21.172 -7.379 1 98.31 409 GLY B O 1
ATOM 7623 N N . ALA B 1 410 ? -15.758 -19.938 -5.5 1 97.94 410 ALA B N 1
ATOM 7624 C CA . ALA B 1 410 ? -15.586 -18.672 -6.203 1 97.94 410 ALA B CA 1
ATOM 7625 C C . ALA B 1 410 ? -14.234 -18.625 -6.914 1 97.94 410 ALA B C 1
ATOM 7627 O O . ALA B 1 410 ? -14.148 -18.203 -8.07 1 97.94 410 ALA B O 1
ATOM 7628 N N . ILE B 1 411 ? -13.203 -19.047 -6.25 1 97.75 411 ILE B N 1
ATOM 7629 C CA . ILE B 1 411 ? -11.836 -18.781 -6.68 1 97.75 411 ILE B CA 1
ATOM 7630 C C . ILE B 1 411 ? -11.32 -19.938 -7.527 1 97.75 411 ILE B C 1
ATOM 7632 O O . ILE B 1 411 ? -10.5 -19.734 -8.43 1 97.75 411 ILE B O 1
ATOM 7636 N N . PHE B 1 412 ? -11.859 -21.188 -7.301 1 98.38 412 PHE B N 1
ATOM 7637 C CA . PHE B 1 412 ? -11.211 -22.359 -7.895 1 98.38 412 PHE B CA 1
ATOM 7638 C C . PHE B 1 412 ? -12.219 -23.188 -8.68 1 98.38 412 PHE B C 1
ATOM 7640 O O . PHE B 1 412 ? -12.156 -23.25 -9.906 1 98.38 412 PHE B O 1
ATOM 7647 N N . LEU B 1 413 ? -13.211 -23.688 -8.039 1 98.19 413 LEU B N 1
ATOM 7648 C CA . LEU B 1 413 ? -14.117 -24.703 -8.57 1 98.19 413 LEU B CA 1
ATOM 7649 C C . LEU B 1 413 ? -14.727 -24.25 -9.883 1 98.19 413 LEU B C 1
ATOM 7651 O O . LEU B 1 413 ? -14.703 -24.984 -10.875 1 98.19 413 LEU B O 1
ATOM 7655 N N . GLN B 1 414 ? -15.273 -23.078 -9.898 1 97.19 414 GLN B N 1
ATOM 7656 C CA . GLN B 1 414 ? -16 -22.609 -11.07 1 97.19 414 GLN B CA 1
ATOM 7657 C C . GLN B 1 414 ? -15.102 -22.609 -12.305 1 97.19 414 GLN B C 1
ATOM 7659 O O . GLN B 1 414 ? -15.477 -23.125 -13.352 1 97.19 414 GLN B O 1
ATOM 7664 N N . GLY B 1 415 ? -13.891 -22.031 -12.211 1 97.94 415 GLY B N 1
ATOM 7665 C CA . GLY B 1 415 ? -12.977 -21.938 -13.336 1 97.94 415 GLY B CA 1
ATOM 7666 C C . GLY B 1 415 ? -12.367 -23.266 -13.734 1 97.94 415 GLY B C 1
ATOM 7667 O O . GLY B 1 415 ? -12.172 -23.547 -14.914 1 97.94 415 GLY B O 1
ATOM 7668 N N . ILE B 1 416 ? -12.117 -24.109 -12.773 1 98.44 416 ILE B N 1
ATOM 7669 C CA . ILE B 1 416 ? -11.492 -25.406 -13.031 1 98.44 416 ILE B CA 1
ATOM 7670 C C . ILE B 1 416 ? -12.461 -26.312 -13.773 1 98.44 416 ILE B C 1
ATOM 7672 O O . ILE B 1 416 ? -12.125 -26.891 -14.805 1 98.44 416 ILE B O 1
ATOM 7676 N N . PHE B 1 417 ? -13.664 -26.344 -13.266 1 97.25 417 PHE B N 1
ATOM 7677 C CA . PHE B 1 417 ? -14.633 -27.234 -13.891 1 97.25 417 PHE B CA 1
ATOM 7678 C C . PHE B 1 417 ? -15.062 -26.688 -15.25 1 97.25 417 PHE B C 1
ATOM 7680 O O . PHE B 1 417 ? -15.297 -27.469 -16.172 1 97.25 417 PHE B O 1
ATOM 7687 N N . GLU B 1 418 ? -15.188 -25.391 -15.352 1 96.56 418 GLU B N 1
ATOM 7688 C CA . GLU B 1 418 ? -15.508 -24.781 -16.641 1 96.56 418 GLU B CA 1
ATOM 7689 C C . GLU B 1 418 ? -14.484 -25.172 -17.703 1 96.56 418 GLU B C 1
ATOM 7691 O O . GLU B 1 418 ? -14.852 -25.547 -18.828 1 96.56 418 GLU B O 1
ATOM 7696 N N . MET B 1 419 ? -13.234 -25.094 -17.406 1 97.69 419 MET B N 1
ATOM 7697 C CA . MET B 1 419 ? -12.211 -25.438 -18.391 1 97.69 419 MET B CA 1
ATOM 7698 C C . MET B 1 419 ? -12.258 -26.922 -18.719 1 97.69 419 MET B C 1
ATOM 7700 O O . MET B 1 419 ? -12.133 -27.312 -19.875 1 97.69 419 MET B O 1
ATOM 7704 N N . ALA B 1 420 ? -12.422 -27.75 -17.703 1 97.19 420 ALA B N 1
ATOM 7705 C CA . ALA B 1 420 ? -12.469 -29.203 -17.906 1 97.19 420 ALA B CA 1
ATOM 7706 C C . ALA B 1 420 ? -13.523 -29.578 -18.953 1 97.19 420 ALA B C 1
ATOM 7708 O O . ALA B 1 420 ? -13.32 -30.5 -19.75 1 97.19 420 ALA B O 1
ATOM 7709 N N . THR B 1 421 ? -14.594 -28.828 -18.969 1 94.25 421 THR B N 1
ATOM 7710 C CA . THR B 1 421 ? -15.703 -29.172 -19.859 1 94.25 421 THR B CA 1
ATOM 7711 C C . THR B 1 421 ? -15.531 -28.516 -21.219 1 94.25 421 THR B C 1
ATOM 7713 O O . THR B 1 421 ? -16.141 -28.938 -22.203 1 94.25 421 THR B O 1
ATOM 7716 N N . LYS B 1 422 ? -14.68 -27.531 -21.328 1 94.94 422 LYS B N 1
ATOM 7717 C CA . LYS B 1 422 ? -14.508 -26.781 -22.578 1 94.94 422 LYS B CA 1
ATOM 7718 C C . LYS B 1 422 ? -13.367 -27.375 -23.406 1 94.94 422 LYS B C 1
ATOM 7720 O O . LYS B 1 422 ? -13.266 -27.109 -24.594 1 94.94 422 LYS B O 1
ATOM 7725 N N . LEU B 1 423 ? -12.531 -28.094 -22.75 1 96.38 423 LEU B N 1
ATOM 7726 C CA . LEU B 1 423 ? -11.352 -28.625 -23.422 1 96.38 423 LEU B CA 1
ATOM 7727 C C . LEU B 1 423 ? -11.75 -29.625 -24.516 1 96.38 423 LEU B C 1
ATOM 7729 O O . LEU B 1 423 ? -12.664 -30.422 -24.312 1 96.38 423 LEU B O 1
ATOM 7733 N N . SER B 1 424 ? -11.07 -29.547 -25.594 1 93.5 424 SER B N 1
ATOM 7734 C CA . SER B 1 424 ? -11.234 -30.531 -26.656 1 93.5 424 SER B CA 1
ATOM 7735 C C . SER B 1 424 ? -10.344 -31.75 -26.422 1 93.5 424 SER B C 1
ATOM 7737 O O . SER B 1 424 ? -10.539 -32.812 -27.047 1 93.5 424 SER B O 1
ATOM 7739 N N . SER B 1 425 ? -9.453 -31.641 -25.516 1 92.38 425 SER B N 1
ATOM 7740 C CA . SER B 1 425 ? -8.531 -32.688 -25.125 1 92.38 425 SER B CA 1
ATOM 7741 C C . SER B 1 425 ? -9.227 -33.75 -24.266 1 92.38 425 SER B C 1
ATOM 7743 O O . SER B 1 425 ? -10.195 -33.438 -23.562 1 92.38 425 SER B O 1
ATOM 7745 N N . PRO B 1 426 ? -8.742 -35.062 -24.375 1 94.69 426 PRO B N 1
ATOM 7746 C CA . PRO B 1 426 ? -9.188 -36 -23.328 1 94.69 426 PRO B CA 1
ATOM 7747 C C . PRO B 1 426 ? -8.773 -35.562 -21.938 1 94.69 426 PRO B C 1
ATOM 7749 O O . PRO B 1 426 ? -7.629 -35.156 -21.719 1 94.69 426 PRO B O 1
ATOM 7752 N N . VAL B 1 427 ? -9.742 -35.625 -21 1 96.88 427 VAL B N 1
ATOM 7753 C CA . VAL B 1 427 ? -9.492 -35.125 -19.656 1 96.88 427 VAL B CA 1
ATOM 7754 C C . VAL B 1 427 ? -9.766 -36.219 -18.625 1 96.88 427 VAL B C 1
ATOM 7756 O O . VAL B 1 427 ? -10.852 -36.812 -18.625 1 96.88 427 VAL B O 1
ATOM 7759 N N . HIS B 1 428 ? -8.82 -36.562 -17.875 1 96.56 428 HIS B N 1
ATOM 7760 C CA . HIS B 1 428 ? -9.047 -37.25 -16.609 1 96.56 428 HIS B CA 1
ATOM 7761 C C . HIS B 1 428 ? -9.18 -36.25 -15.453 1 96.56 428 HIS B C 1
ATOM 7763 O O . HIS B 1 428 ? -8.266 -35.469 -15.203 1 96.56 428 HIS B O 1
ATOM 7769 N N . TYR B 1 429 ? -10.328 -36.312 -14.766 1 97.62 429 TYR B N 1
ATOM 7770 C CA . TYR B 1 429 ? -10.617 -35.344 -13.711 1 97.62 429 TYR B CA 1
ATOM 7771 C C . TYR B 1 429 ? -10.547 -36 -12.336 1 97.62 429 TYR B C 1
ATOM 7773 O O . TYR B 1 429 ? -11.023 -37.125 -12.156 1 97.62 429 TYR B O 1
ATOM 7781 N N . TYR B 1 430 ? -9.938 -35.312 -11.352 1 97.94 430 TYR B N 1
ATOM 7782 C CA . TYR B 1 430 ? -9.875 -35.875 -10 1 97.94 430 TYR B CA 1
ATOM 7783 C C . TYR B 1 430 ? -10.312 -34.844 -8.969 1 97.94 430 TYR B C 1
ATOM 7785 O O . TYR B 1 430 ? -10.328 -33.656 -9.234 1 97.94 430 TYR B O 1
ATOM 7793 N N . VAL B 1 431 ? -10.719 -35.312 -7.82 1 98.44 431 VAL B N 1
ATOM 7794 C CA . VAL B 1 431 ? -10.891 -34.531 -6.598 1 98.44 431 VAL B CA 1
ATOM 7795 C C . VAL B 1 431 ? -10.078 -35.156 -5.469 1 98.44 431 VAL B C 1
ATOM 7797 O O . VAL B 1 431 ? -10.266 -36.312 -5.129 1 98.44 431 VAL B O 1
ATOM 7800 N N . TYR B 1 432 ? -9.133 -34.406 -5.02 1 98.56 432 TYR B N 1
ATOM 7801 C CA . TYR B 1 432 ? -8.367 -34.812 -3.848 1 98.56 432 TYR B CA 1
ATOM 7802 C C . TYR B 1 432 ? -9.102 -34.469 -2.562 1 98.56 432 TYR B C 1
ATOM 7804 O O . TYR B 1 432 ? -9.398 -33.281 -2.303 1 98.56 432 TYR B O 1
ATOM 7812 N N . ASN B 1 433 ? -9.398 -35.438 -1.762 1 98.06 433 ASN B N 1
ATOM 7813 C CA . ASN B 1 433 ? -10.195 -35.25 -0.555 1 98.06 433 ASN B CA 1
ATOM 7814 C C . ASN B 1 433 ? -9.602 -36 0.629 1 98.06 433 ASN B C 1
ATOM 7816 O O . ASN B 1 433 ? -10.32 -36.406 1.548 1 98.06 433 ASN B O 1
ATOM 7820 N N . TYR B 1 434 ? -8.344 -36.281 0.568 1 97.69 434 TYR B N 1
ATOM 7821 C CA . TYR B 1 434 ? -7.66 -36.938 1.676 1 97.69 434 TYR B CA 1
ATOM 7822 C C . TYR B 1 434 ? -7.082 -35.906 2.645 1 97.69 434 TYR B C 1
ATOM 7824 O O . TYR B 1 434 ? -6.395 -34.969 2.23 1 97.69 434 TYR B O 1
ATOM 7832 N N . THR B 1 435 ? -7.324 -36.125 3.904 1 94.81 435 THR B N 1
ATOM 7833 C CA . THR B 1 435 ? -6.777 -35.25 4.938 1 94.81 435 THR B CA 1
ATOM 7834 C C . THR B 1 435 ? -5.41 -35.75 5.395 1 94.81 435 THR B C 1
ATOM 7836 O O . THR B 1 435 ? -5.312 -36.688 6.203 1 94.81 435 THR B O 1
ATOM 7839 N N . ASN B 1 436 ? -4.406 -35.094 4.965 1 93.62 436 ASN B N 1
ATOM 7840 C CA . ASN B 1 436 ? -3.051 -35.406 5.398 1 93.62 436 ASN B CA 1
ATOM 7841 C C . ASN B 1 436 ? -2.828 -35.031 6.859 1 93.62 436 ASN B C 1
ATOM 7843 O O . ASN B 1 436 ? -3.547 -34.188 7.402 1 93.62 436 ASN B O 1
ATOM 7847 N N . GLU B 1 437 ? -1.879 -35.656 7.469 1 91.69 437 GLU B N 1
ATOM 7848 C CA . GLU B 1 437 ? -1.502 -35.281 8.828 1 91.69 437 GLU B CA 1
ATOM 7849 C C . GLU B 1 437 ? -1.074 -33.812 8.906 1 91.69 437 GLU B C 1
ATOM 7851 O O . GLU B 1 437 ? -1.505 -33.094 9.797 1 91.69 437 GLU B O 1
ATOM 7856 N N . MET B 1 438 ? -0.233 -33.469 7.98 1 89.81 438 MET B N 1
ATOM 7857 C CA . MET B 1 438 ? 0.127 -32.062 7.836 1 89.81 438 MET B CA 1
ATOM 7858 C C . MET B 1 438 ? -0.745 -31.391 6.785 1 89.81 438 MET B C 1
ATOM 7860 O O . MET B 1 438 ? -1.077 -32 5.762 1 89.81 438 MET B O 1
ATOM 7864 N N . SER B 1 439 ? -1.161 -30.188 7.125 1 91.5 439 SER B N 1
ATOM 7865 C CA . SER B 1 439 ? -1.893 -29.375 6.152 1 91.5 439 SER B CA 1
ATOM 7866 C C . SER B 1 439 ? -1.227 -28.016 5.945 1 91.5 439 SER B C 1
ATOM 7868 O O . SER B 1 439 ? -0.716 -27.422 6.898 1 91.5 439 SER B O 1
ATOM 7870 N N . PHE B 1 440 ? -1.271 -27.5 4.77 1 91 440 PHE B N 1
ATOM 7871 C CA . PHE B 1 440 ? -0.696 -26.203 4.469 1 91 440 PHE B CA 1
ATOM 7872 C C . PHE B 1 440 ? -1.515 -25.078 5.109 1 91 440 PHE B C 1
ATOM 7874 O O . PHE B 1 440 ? -1.053 -23.938 5.207 1 91 440 PHE B O 1
ATOM 7881 N N . ASN B 1 441 ? -2.686 -25.391 5.586 1 89 441 ASN B N 1
ATOM 7882 C CA . ASN B 1 441 ? -3.52 -24.391 6.25 1 89 441 ASN B CA 1
ATOM 7883 C C . ASN B 1 441 ? -2.783 -23.719 7.41 1 89 441 ASN B C 1
ATOM 7885 O O . ASN B 1 441 ? -3 -22.547 7.691 1 89 441 ASN B O 1
ATOM 7889 N N . SER B 1 442 ? -1.997 -24.453 8.031 1 87.56 442 SER B N 1
ATOM 7890 C CA . SER B 1 442 ? -1.288 -23.953 9.203 1 87.56 442 SER B CA 1
ATOM 7891 C C . SER B 1 442 ? -0.312 -22.844 8.82 1 87.56 442 SER B C 1
ATOM 7893 O O . SER B 1 442 ? 0.124 -22.078 9.68 1 87.56 442 SER B O 1
ATOM 7895 N N . PHE B 1 443 ? 0.003 -22.734 7.543 1 91.69 443 PHE B N 1
ATOM 7896 C CA . PHE B 1 443 ? 0.953 -21.719 7.086 1 91.69 443 PHE B CA 1
ATOM 7897 C C . PHE B 1 443 ? 0.224 -20.484 6.562 1 91.69 443 PHE B C 1
ATOM 7899 O O . PHE B 1 443 ? 0.801 -19.406 6.5 1 91.69 443 PHE B O 1
ATOM 7906 N N . PHE B 1 444 ? -1.054 -20.641 6.223 1 94.31 444 PHE B N 1
ATOM 7907 C CA . PHE B 1 444 ? -1.745 -19.609 5.449 1 94.31 444 PHE B CA 1
ATOM 7908 C C . PHE B 1 444 ? -2.332 -18.547 6.363 1 94.31 444 PHE B C 1
ATOM 7910 O O . PHE B 1 444 ? -2.648 -17.438 5.918 1 94.31 444 PHE B O 1
ATOM 7917 N N . GLY B 1 445 ? -2.553 -18.844 7.586 1 94 445 GLY B N 1
ATOM 7918 C CA . GLY B 1 445 ? -3.164 -17.906 8.508 1 94 445 GLY B CA 1
ATOM 7919 C C . GLY B 1 445 ? -3.027 -18.312 9.961 1 94 445 GLY B C 1
ATOM 7920 O O . GLY B 1 445 ? -2.416 -19.344 10.266 1 94 445 GLY B O 1
ATOM 7921 N N . PRO B 1 446 ? -3.611 -17.562 10.805 1 93.25 446 PRO B N 1
ATOM 7922 C CA . PRO B 1 446 ? -3.389 -17.75 12.242 1 93.25 446 PRO B CA 1
ATOM 7923 C C . PRO B 1 446 ? -4.398 -18.703 12.875 1 93.25 446 PRO B C 1
ATOM 7925 O O . PRO B 1 446 ? -4.184 -19.203 13.984 1 93.25 446 PRO B O 1
ATOM 7928 N N . CYS B 1 447 ? -5.512 -18.984 12.148 1 90.62 447 CYS B N 1
ATOM 7929 C CA . CYS B 1 447 ? -6.52 -19.859 12.734 1 90.62 447 CYS B CA 1
ATOM 7930 C C . CYS B 1 447 ? -5.992 -21.281 12.875 1 90.62 447 CYS B C 1
ATOM 7932 O O . CYS B 1 447 ? -5.52 -21.875 11.906 1 90.62 447 CYS B O 1
ATOM 7934 N N . ASN B 1 448 ? -6.086 -21.938 14.016 1 83.62 448 ASN B N 1
ATOM 7935 C CA . ASN B 1 448 ? -5.484 -23.234 14.305 1 83.62 448 ASN B CA 1
ATOM 7936 C C . ASN B 1 448 ? -6.477 -24.375 14.078 1 83.62 448 ASN B C 1
ATOM 7938 O O . ASN B 1 448 ? -6.156 -25.531 14.328 1 83.62 448 ASN B O 1
ATOM 7942 N N . LYS B 1 449 ? -7.586 -24.094 13.594 1 85.94 449 LYS B N 1
ATOM 7943 C CA . LYS B 1 449 ? -8.562 -25.141 13.281 1 85.94 449 LYS B CA 1
ATOM 7944 C C . LYS B 1 449 ? -8.297 -25.734 11.906 1 85.94 449 LYS B C 1
ATOM 7946 O O . LYS B 1 449 ? -7.707 -25.094 11.039 1 85.94 449 LYS B O 1
ATOM 7951 N N . LYS B 1 450 ? -8.688 -26.984 11.773 1 87.56 450 LYS B N 1
ATOM 7952 C CA . LYS B 1 450 ? -8.617 -27.625 10.461 1 87.56 450 LYS B CA 1
ATOM 7953 C C . LYS B 1 450 ? -9.656 -27.047 9.508 1 87.56 450 LYS B C 1
ATOM 7955 O O . LYS B 1 450 ? -10.844 -27.016 9.812 1 87.56 450 LYS B O 1
ATOM 7960 N N . LEU B 1 451 ? -9.219 -26.594 8.43 1 92.56 451 LEU B N 1
ATOM 7961 C CA . LEU B 1 451 ? -10.102 -25.953 7.469 1 92.56 451 LEU B CA 1
ATOM 7962 C C . LEU B 1 451 ? -10.352 -26.844 6.266 1 92.56 451 LEU B C 1
ATOM 7964 O O . LEU B 1 451 ? -10.562 -26.359 5.152 1 92.56 451 LEU B O 1
ATOM 7968 N N . GLY B 1 452 ? -10.195 -28.25 6.477 1 93.94 452 GLY B N 1
ATOM 7969 C CA . GLY B 1 452 ? -10.43 -29.188 5.387 1 93.94 452 GLY B CA 1
ATOM 7970 C C . GLY B 1 452 ? -9.188 -29.469 4.57 1 93.94 452 GLY B C 1
ATOM 7971 O O . GLY B 1 452 ? -8.07 -29.172 5 1 93.94 452 GLY B O 1
ATOM 7972 N N . VAL B 1 453 ? -9.406 -30.172 3.418 1 97.5 453 VAL B N 1
ATOM 7973 C CA . VAL B 1 453 ? -8.32 -30.484 2.49 1 97.5 453 VAL B CA 1
ATOM 7974 C C . VAL B 1 453 ? -8 -29.25 1.646 1 97.5 453 VAL B C 1
ATOM 7976 O O . VAL B 1 453 ? -8.578 -29.062 0.573 1 97.5 453 VAL B O 1
ATOM 7979 N N . THR B 1 454 ? -7.113 -28.484 2.1 1 96.06 454 THR B N 1
ATOM 7980 C CA . THR B 1 454 ? -6.945 -27.125 1.614 1 96.06 454 THR B CA 1
ATOM 7981 C C . THR B 1 454 ? -6.086 -27.109 0.353 1 96.06 454 THR B C 1
ATOM 7983 O O . THR B 1 454 ? -5.594 -28.141 -0.087 1 96.06 454 THR B O 1
ATOM 7986 N N . HIS B 1 455 ? -5.98 -25.906 -0.19 1 97.38 455 HIS B N 1
ATOM 7987 C CA . HIS B 1 455 ? -5.184 -25.609 -1.376 1 97.38 455 HIS B CA 1
ATOM 7988 C C . HIS B 1 455 ? -3.736 -26.047 -1.191 1 97.38 455 HIS B C 1
ATOM 7990 O O . HIS B 1 455 ? -3.105 -25.719 -0.185 1 97.38 455 HIS B O 1
ATOM 7996 N N . GLY B 1 456 ? -3.275 -26.875 -2.107 1 96.5 456 GLY B N 1
ATOM 7997 C CA . GLY B 1 456 ? -1.879 -27.281 -2.105 1 96.5 456 GLY B CA 1
ATOM 7998 C C . GLY B 1 456 ? -1.629 -28.547 -1.321 1 96.5 456 GLY B C 1
ATOM 7999 O O . GLY B 1 456 ? -0.547 -29.141 -1.407 1 96.5 456 GLY B O 1
ATOM 8000 N N . ASP B 1 457 ? -2.561 -29.094 -0.576 1 96.44 457 ASP B N 1
ATOM 8001 C CA . ASP B 1 457 ? -2.336 -30.234 0.301 1 96.44 457 ASP B CA 1
ATOM 8002 C C . ASP B 1 457 ? -1.873 -31.453 -0.495 1 96.44 457 ASP B C 1
ATOM 8004 O O . ASP B 1 457 ? -1.076 -32.25 -0.005 1 96.44 457 ASP B O 1
ATOM 8008 N N . GLU B 1 458 ? -2.354 -31.656 -1.691 1 96.62 458 GLU B N 1
ATOM 8009 C CA . GLU B 1 458 ? -1.989 -32.844 -2.469 1 96.62 458 GLU B CA 1
ATOM 8010 C C . GLU B 1 458 ? -0.507 -32.812 -2.832 1 96.62 458 GLU B C 1
ATOM 8012 O O . GLU B 1 458 ? 0.064 -33.844 -3.17 1 96.62 458 GLU B O 1
ATOM 8017 N N . MET B 1 459 ? 0.101 -31.625 -2.795 1 96.44 459 MET B N 1
ATOM 8018 C CA . MET B 1 459 ? 1.529 -31.531 -3.09 1 96.44 459 MET B CA 1
ATOM 8019 C C . MET B 1 459 ? 2.344 -32.312 -2.049 1 96.44 459 MET B C 1
ATOM 8021 O O . MET B 1 459 ? 3.443 -32.781 -2.342 1 96.44 459 MET B O 1
ATOM 8025 N N . ILE B 1 460 ? 1.812 -32.438 -0.819 1 95.62 460 ILE B N 1
ATOM 8026 C CA . ILE B 1 460 ? 2.469 -33.219 0.232 1 95.62 460 ILE B CA 1
ATOM 8027 C C . ILE B 1 460 ? 2.688 -34.656 -0.239 1 95.62 460 ILE B C 1
ATOM 8029 O O . ILE B 1 460 ? 3.689 -35.281 0.11 1 95.62 460 ILE B O 1
ATOM 8033 N N . SER B 1 461 ? 1.846 -35.094 -1.094 1 96.75 461 SER B N 1
ATOM 8034 C CA . SER B 1 461 ? 1.876 -36.469 -1.566 1 96.75 461 SER B CA 1
ATOM 8035 C C . SER B 1 461 ? 2.725 -36.594 -2.826 1 96.75 461 SER B C 1
ATOM 8037 O O . SER B 1 461 ? 3.08 -37.719 -3.227 1 96.75 461 SER B O 1
ATOM 8039 N N . LEU B 1 462 ? 3.117 -35.531 -3.424 1 97.5 462 LEU B N 1
ATOM 8040 C CA . LEU B 1 462 ? 3.803 -35.625 -4.711 1 97.5 462 LEU B CA 1
ATOM 8041 C C . LEU B 1 462 ? 5.273 -35.219 -4.562 1 97.5 462 LEU B C 1
ATOM 8043 O O . LEU B 1 462 ? 6.109 -35.656 -5.359 1 97.5 462 LEU B O 1
ATOM 8047 N N . PHE B 1 463 ? 5.543 -34.375 -3.564 1 97.5 463 PHE B N 1
ATOM 8048 C CA . PHE B 1 463 ? 6.895 -33.844 -3.445 1 97.5 463 PHE B CA 1
ATOM 8049 C C . PHE B 1 463 ? 7.383 -33.938 -2.004 1 97.5 463 PHE B C 1
ATOM 8051 O O . PHE B 1 463 ? 6.582 -33.844 -1.067 1 97.5 463 PHE B O 1
ATOM 8058 N N . PHE B 1 464 ? 8.656 -34.062 -1.895 1 95.5 464 PHE B N 1
ATOM 8059 C CA . PHE B 1 464 ? 9.344 -33.875 -0.624 1 95.5 464 PHE B CA 1
ATOM 8060 C C . PHE B 1 464 ? 9.766 -32.406 -0.453 1 95.5 464 PHE B C 1
ATOM 8062 O O . PHE B 1 464 ? 10.258 -31.797 -1.394 1 95.5 464 PHE B O 1
ATOM 8069 N N . SER B 1 465 ? 9.453 -31.859 0.667 1 92.5 465 SER B N 1
ATOM 8070 C CA . SER B 1 465 ? 9.93 -30.516 0.993 1 92.5 465 SER B CA 1
ATOM 8071 C C . SER B 1 465 ? 10.875 -30.547 2.193 1 92.5 465 SER B C 1
ATOM 8073 O O . SER B 1 465 ? 10.633 -31.266 3.162 1 92.5 465 SER B O 1
ATOM 8075 N N . GLU B 1 466 ? 11.898 -29.734 2.092 1 88.94 466 GLU B N 1
ATOM 8076 C CA . GLU B 1 466 ? 12.852 -29.672 3.195 1 88.94 466 GLU B CA 1
ATOM 8077 C C . GLU B 1 466 ? 12.156 -29.312 4.504 1 88.94 466 GLU B C 1
ATOM 8079 O O . GLU B 1 466 ? 11.367 -28.359 4.547 1 88.94 466 GLU B O 1
ATOM 8084 N N . GLY B 1 467 ? 12.438 -30.047 5.449 1 82.88 467 GLY B N 1
ATOM 8085 C CA . GLY B 1 467 ? 11.844 -29.797 6.754 1 82.88 467 GLY B CA 1
ATOM 8086 C C . GLY B 1 467 ? 10.57 -30.594 6.984 1 82.88 467 GLY B C 1
ATOM 8087 O O . GLY B 1 467 ? 10.078 -30.688 8.117 1 82.88 467 GLY B O 1
ATOM 8088 N N . GLN B 1 468 ? 10.078 -31.172 5.953 1 87.75 468 GLN B N 1
ATOM 8089 C CA . GLN B 1 468 ? 8.883 -32 6.086 1 87.75 468 GLN B CA 1
ATOM 8090 C C . GLN B 1 468 ? 9.211 -33.375 6.68 1 87.75 468 GLN B C 1
ATOM 8092 O O . GLN B 1 468 ? 10.234 -33.969 6.344 1 87.75 468 GLN B O 1
ATOM 8097 N N . ALA B 1 469 ? 8.383 -33.875 7.57 1 88.69 469 ALA B N 1
ATOM 8098 C CA . ALA B 1 469 ? 8.547 -35.219 8.133 1 88.69 469 ALA B CA 1
ATOM 8099 C C . ALA B 1 469 ? 8.266 -36.281 7.086 1 88.69 469 ALA B C 1
ATOM 8101 O O . ALA B 1 469 ? 7.473 -36.062 6.168 1 88.69 469 ALA B O 1
ATOM 8102 N N . GLN B 1 470 ? 8.922 -37.344 7.262 1 91.62 470 GLN B N 1
ATOM 8103 C CA . GLN B 1 470 ? 8.648 -38.469 6.375 1 91.62 470 GLN B CA 1
ATOM 8104 C C . GLN B 1 470 ? 7.191 -38.938 6.48 1 91.62 470 GLN B C 1
ATOM 8106 O O . GLN B 1 470 ? 6.629 -38.969 7.574 1 91.62 470 GLN B O 1
ATOM 8111 N N . LEU B 1 471 ? 6.695 -39.188 5.293 1 96.19 471 LEU B N 1
ATOM 8112 C CA . LEU B 1 471 ? 5.32 -39.688 5.281 1 96.19 471 LEU B CA 1
ATOM 8113 C C . LEU B 1 471 ? 5.234 -41.094 5.875 1 96.19 471 LEU B C 1
ATOM 8115 O O . LEU B 1 471 ? 6.113 -41.906 5.645 1 96.19 471 LEU B O 1
ATOM 8119 N N . LYS B 1 472 ? 4.238 -41.344 6.68 1 96.5 472 LYS B N 1
ATOM 8120 C CA . LYS B 1 472 ? 3.992 -42.625 7.289 1 96.5 472 LYS B CA 1
ATOM 8121 C C . LYS B 1 472 ? 2.525 -43.031 7.156 1 96.5 472 LYS B C 1
ATOM 8123 O O . LYS B 1 472 ? 1.684 -42.219 6.781 1 96.5 472 LYS B O 1
ATOM 8128 N N . GLY B 1 473 ? 2.316 -44.281 7.32 1 96.88 473 GLY B N 1
ATOM 8129 C CA . GLY B 1 473 ? 0.946 -44.75 7.336 1 96.88 473 GLY B CA 1
ATOM 8130 C C . GLY B 1 473 ? 0.186 -44.438 6.062 1 96.88 473 GLY B C 1
ATOM 8131 O O . GLY B 1 473 ? 0.682 -44.688 4.961 1 96.88 473 GLY B O 1
ATOM 8132 N N . GLU B 1 474 ? -1.039 -43.969 6.262 1 97.19 474 GLU B N 1
ATOM 8133 C CA . GLU B 1 474 ? -1.91 -43.719 5.117 1 97.19 474 GLU B CA 1
ATOM 8134 C C . GLU B 1 474 ? -1.387 -42.562 4.262 1 97.19 474 GLU B C 1
ATOM 8136 O O . GLU B 1 474 ? -1.56 -42.562 3.043 1 97.19 474 GLU B O 1
ATOM 8141 N N . ASP B 1 475 ? -0.729 -41.625 4.859 1 97.75 475 ASP B N 1
ATOM 8142 C CA . ASP B 1 475 ? -0.098 -40.562 4.086 1 97.75 475 ASP B CA 1
ATOM 8143 C C . ASP B 1 475 ? 0.875 -41.125 3.059 1 97.75 475 ASP B C 1
ATOM 8145 O O . ASP B 1 475 ? 0.902 -40.688 1.907 1 97.75 475 ASP B O 1
ATOM 8149 N N . LEU B 1 476 ? 1.68 -42.062 3.5 1 98 476 LEU B N 1
ATOM 8150 C CA . LEU B 1 476 ? 2.633 -42.719 2.611 1 98 476 LEU B CA 1
ATOM 8151 C C . LEU B 1 476 ? 1.91 -43.5 1.509 1 98 476 LEU B C 1
ATOM 8153 O O . LEU B 1 476 ? 2.309 -43.438 0.343 1 98 476 LEU B O 1
ATOM 8157 N N . ASN B 1 477 ? 0.881 -44.188 1.874 1 97.62 477 ASN B N 1
ATOM 8158 C CA . ASN B 1 477 ? 0.137 -45 0.904 1 97.62 477 ASN B CA 1
ATOM 8159 C C . ASN B 1 477 ? -0.522 -44.125 -0.155 1 97.62 477 ASN B C 1
ATOM 8161 O O . ASN B 1 477 ? -0.516 -44.438 -1.34 1 97.62 477 ASN B O 1
ATOM 8165 N N . VAL B 1 478 ? -1.072 -43 0.28 1 97.88 478 VAL B N 1
ATOM 8166 C CA . VAL B 1 478 ? -1.696 -42.094 -0.656 1 97.88 478 VAL B CA 1
ATOM 8167 C C . VAL B 1 478 ? -0.631 -41.469 -1.562 1 97.88 478 VAL B C 1
ATOM 8169 O O . VAL B 1 478 ? -0.859 -41.281 -2.76 1 97.88 478 VAL B O 1
ATOM 8172 N N . SER B 1 479 ? 0.463 -41.125 -0.992 1 97.94 479 SER B N 1
ATOM 8173 C CA . SER B 1 479 ? 1.568 -40.625 -1.792 1 97.94 479 SER B CA 1
ATOM 8174 C C . SER B 1 479 ? 1.992 -41.625 -2.861 1 97.94 479 SER B C 1
ATOM 8176 O O . SER B 1 479 ? 2.162 -41.25 -4.027 1 97.94 479 SER B O 1
ATOM 8178 N N . LYS B 1 480 ? 2.174 -42.875 -2.502 1 97.25 480 LYS B N 1
ATOM 8179 C CA . LYS B 1 480 ? 2.535 -43.906 -3.463 1 97.25 480 LYS B CA 1
ATOM 8180 C C . LYS B 1 480 ? 1.496 -44.031 -4.574 1 97.25 480 LYS B C 1
ATOM 8182 O O . LYS B 1 480 ? 1.847 -44.125 -5.75 1 97.25 480 LYS B O 1
ATOM 8187 N N . LEU B 1 481 ? 0.256 -43.969 -4.145 1 96.25 481 LEU B N 1
ATOM 8188 C CA . LEU B 1 481 ? -0.835 -44 -5.113 1 96.25 481 LEU B CA 1
ATOM 8189 C C . LEU B 1 481 ? -0.707 -42.875 -6.113 1 96.25 481 LEU B C 1
ATOM 8191 O O . LEU B 1 481 ? -0.763 -43.094 -7.324 1 96.25 481 LEU B O 1
ATOM 8195 N N . MET B 1 482 ? -0.57 -41.656 -5.645 1 97.69 482 MET B N 1
ATOM 8196 C CA . MET B 1 482 ? -0.516 -40.469 -6.508 1 97.69 482 MET B CA 1
ATOM 8197 C C . MET B 1 482 ? 0.7 -40.531 -7.426 1 97.69 482 MET B C 1
ATOM 8199 O O . MET B 1 482 ? 0.604 -40.219 -8.609 1 97.69 482 MET B O 1
ATOM 8203 N N . ILE B 1 483 ? 1.845 -40.938 -6.883 1 97.5 483 ILE B N 1
ATOM 8204 C CA . ILE B 1 483 ? 3.059 -41.062 -7.68 1 97.5 483 ILE B CA 1
ATOM 8205 C C . ILE B 1 483 ? 2.834 -42.062 -8.812 1 97.5 483 ILE B C 1
ATOM 8207 O O . ILE B 1 483 ? 3.215 -41.812 -9.953 1 97.5 483 ILE B O 1
ATOM 8211 N N . ASP B 1 484 ? 2.197 -43.156 -8.516 1 95.69 484 ASP B N 1
ATOM 8212 C CA . ASP B 1 484 ? 1.912 -44.156 -9.523 1 95.69 484 ASP B CA 1
ATOM 8213 C C . ASP B 1 484 ? 1.021 -43.594 -10.633 1 95.69 484 ASP B C 1
ATOM 8215 O O . ASP B 1 484 ? 1.3 -43.781 -11.82 1 95.69 484 ASP B O 1
ATOM 8219 N N . ILE B 1 485 ? 0.012 -42.906 -10.266 1 96 485 ILE B N 1
ATOM 8220 C CA . ILE B 1 485 ? -0.941 -42.375 -11.234 1 96 485 ILE B CA 1
ATOM 8221 C C . ILE B 1 485 ? -0.275 -41.281 -12.078 1 96 485 ILE B C 1
ATOM 8223 O O . ILE B 1 485 ? -0.35 -41.312 -13.305 1 96 485 ILE B O 1
ATOM 8227 N N . TRP B 1 486 ? 0.36 -40.312 -11.5 1 97.38 486 TRP B N 1
ATOM 8228 C CA . TRP B 1 486 ? 0.972 -39.188 -12.188 1 97.38 486 TRP B CA 1
ATOM 8229 C C . TRP B 1 486 ? 2.064 -39.656 -13.141 1 97.38 486 TRP B C 1
ATOM 8231 O O . TRP B 1 486 ? 2.145 -39.188 -14.281 1 97.38 486 TRP B O 1
ATOM 8241 N N . THR B 1 487 ? 2.918 -40.562 -12.68 1 96.56 487 THR B N 1
ATOM 8242 C CA . THR B 1 487 ? 4.008 -41.031 -13.531 1 96.56 487 THR B CA 1
ATOM 8243 C C . THR B 1 487 ? 3.48 -41.938 -14.625 1 96.56 487 THR B C 1
ATOM 8245 O O . THR B 1 487 ? 3.998 -41.938 -15.75 1 96.56 487 THR B O 1
ATOM 8248 N N . ARG B 1 488 ? 2.482 -42.75 -14.344 1 94.69 488 ARG B N 1
ATOM 8249 C CA . ARG B 1 488 ? 1.882 -43.562 -15.391 1 94.69 488 ARG B CA 1
ATOM 8250 C C . ARG B 1 488 ? 1.309 -42.688 -16.5 1 94.69 488 ARG B C 1
ATOM 8252 O O . ARG B 1 488 ? 1.454 -43 -17.688 1 94.69 488 ARG B O 1
ATOM 8259 N N . PHE B 1 489 ? 0.592 -41.656 -16.141 1 96.12 489 PHE B N 1
ATOM 8260 C CA . PHE B 1 489 ? 0.06 -40.719 -17.125 1 96.12 489 PHE B CA 1
ATOM 8261 C C . PHE B 1 489 ? 1.174 -40.188 -18.016 1 96.12 489 PHE B C 1
ATOM 8263 O O . PHE B 1 489 ? 1.002 -40.062 -19.234 1 96.12 489 PHE B O 1
ATOM 8270 N N . ALA B 1 490 ? 2.316 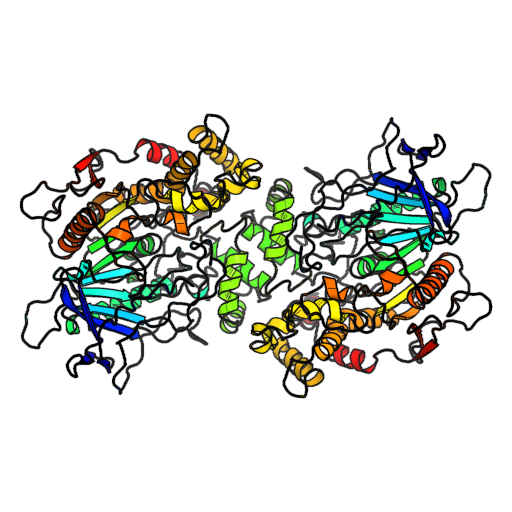-39.844 -17.406 1 96.56 490 ALA B N 1
ATOM 8271 C CA . ALA B 1 490 ? 3.457 -39.312 -18.141 1 96.56 490 ALA B CA 1
ATOM 8272 C C . ALA B 1 490 ? 4.078 -40.375 -19.047 1 96.56 490 ALA B C 1
ATOM 8274 O O . ALA B 1 490 ? 4.539 -40.094 -20.141 1 96.56 490 ALA B O 1
ATOM 8275 N N . ILE B 1 491 ? 4.113 -41.625 -18.625 1 93.06 491 ILE B N 1
ATOM 8276 C CA . ILE B 1 491 ? 4.863 -42.719 -19.25 1 93.06 491 ILE B CA 1
ATOM 8277 C C . ILE B 1 491 ? 4.023 -43.344 -20.359 1 93.06 491 ILE B C 1
ATOM 8279 O O . ILE B 1 491 ? 4.516 -43.562 -21.469 1 93.06 491 ILE B O 1
ATOM 8283 N N . LYS B 1 492 ? 2.791 -43.562 -20 1 86.88 492 LYS B N 1
ATOM 8284 C CA . LYS B 1 492 ? 2.01 -44.406 -20.906 1 86.88 492 LYS B CA 1
ATOM 8285 C C . LYS B 1 492 ? 0.963 -43.594 -21.656 1 86.88 492 LYS B C 1
ATOM 8287 O O . LYS B 1 492 ? 0.439 -42.625 -21.141 1 86.88 492 LYS B O 1
ATOM 8292 N N . ASP B 1 493 ? 0.673 -44.156 -22.859 1 78.25 493 ASP B N 1
ATOM 8293 C CA . ASP B 1 493 ? -0.349 -43.5 -23.688 1 78.25 493 ASP B CA 1
ATOM 8294 C C . ASP B 1 493 ? -1.673 -44.25 -23.594 1 78.25 493 ASP B C 1
ATOM 8296 O O . ASP B 1 493 ? -2.699 -43.781 -24.078 1 78.25 493 ASP B O 1
ATOM 8300 N N . ASP B 1 494 ? -1.534 -45.344 -22.859 1 74.12 494 ASP B N 1
ATOM 8301 C CA . ASP B 1 494 ? -2.73 -46.188 -22.797 1 74.12 494 ASP B CA 1
ATOM 8302 C C . ASP B 1 494 ? -3.707 -45.656 -21.75 1 74.12 494 ASP B C 1
ATOM 8304 O O . ASP B 1 494 ? -3.502 -44.562 -21.188 1 74.12 494 ASP B O 1
ATOM 8308 N N . GLU B 1 495 ? -4.707 -46.406 -21.531 1 79.25 495 GLU B N 1
ATOM 8309 C CA . GLU B 1 495 ? -5.758 -46.062 -20.578 1 79.25 495 GLU B CA 1
ATOM 8310 C C . GLU B 1 495 ? -5.223 -46 -19.156 1 79.25 495 GLU B C 1
ATOM 8312 O O . GLU B 1 495 ? -4.469 -46.875 -18.719 1 79.25 495 GLU B O 1
ATOM 8317 N N . LEU B 1 496 ? -5.508 -44.906 -18.531 1 86.88 496 LEU B N 1
ATOM 8318 C CA . LEU B 1 496 ? -5.121 -44.688 -17.141 1 86.88 496 LEU B CA 1
ATOM 8319 C C . LEU B 1 496 ? -6.043 -45.469 -16.188 1 86.88 496 LEU B C 1
ATOM 8321 O O . LEU B 1 496 ? -7.254 -45.5 -16.406 1 86.88 496 LEU B O 1
ATOM 8325 N N . THR B 1 497 ? -5.41 -46.094 -15.25 1 87.06 497 THR B N 1
ATOM 8326 C CA . THR B 1 497 ? -6.184 -46.812 -14.234 1 87.06 497 THR B CA 1
ATOM 8327 C C . THR B 1 497 ? -6.262 -46 -12.945 1 87.06 497 THR B C 1
ATOM 8329 O O . THR B 1 497 ? -5.445 -45.094 -12.719 1 87.06 497 THR B O 1
ATOM 8332 N N . ILE B 1 498 ? -7.195 -46.375 -12.078 1 84.19 498 ILE B N 1
ATOM 8333 C CA . ILE B 1 498 ? -7.531 -45.531 -10.922 1 84.19 498 ILE B CA 1
ATOM 8334 C C . ILE B 1 498 ? -6.422 -45.656 -9.883 1 84.19 498 ILE B C 1
ATOM 8336 O O . ILE B 1 498 ? -6.34 -44.812 -8.977 1 84.19 498 ILE B O 1
ATOM 8340 N N . ASP B 1 499 ? -5.688 -46.688 -9.906 1 81.94 499 ASP B N 1
ATOM 8341 C CA . ASP B 1 499 ? -4.613 -46.812 -8.93 1 81.94 499 ASP B CA 1
ATOM 8342 C C . ASP B 1 499 ? -3.244 -46.75 -9.602 1 81.94 499 ASP B C 1
ATOM 8344 O O . ASP B 1 499 ? -2.221 -47 -8.969 1 81.94 499 ASP B O 1
ATOM 8348 N N . GLY B 1 500 ? -3.195 -46.5 -10.852 1 76.69 500 GLY B N 1
ATOM 8349 C CA . GLY B 1 500 ? -1.951 -46.344 -11.594 1 76.69 500 GLY B CA 1
ATOM 8350 C C . GLY B 1 500 ? -1.274 -47.656 -11.906 1 76.69 500 GLY B C 1
ATOM 8351 O O . GLY B 1 500 ? -0.145 -47.688 -12.398 1 76.69 500 GLY B O 1
ATOM 8352 N N . THR B 1 501 ? -2.008 -48.719 -11.555 1 78 501 THR B N 1
ATOM 8353 C CA . THR B 1 501 ? -1.43 -50.031 -11.82 1 78 501 THR B CA 1
ATOM 8354 C C . THR B 1 501 ? -2.131 -50.719 -12.992 1 78 501 THR B C 1
ATOM 8356 O O . THR B 1 501 ? -3.131 -50.188 -13.508 1 78 501 THR B O 1
ATOM 8359 N N . ASP B 1 502 ? -1.562 -51.812 -13.539 1 71.38 502 ASP B N 1
ATOM 8360 C CA . ASP B 1 502 ? -2.064 -52.469 -14.734 1 71.38 502 ASP B CA 1
ATOM 8361 C C . ASP B 1 502 ? -3.369 -53.219 -14.445 1 71.38 502 ASP B C 1
ATOM 8363 O O . ASP B 1 502 ? -4.172 -53.438 -15.352 1 71.38 502 ASP B O 1
ATOM 8367 N N . ASN B 1 503 ? -3.574 -53.781 -13.375 1 60.84 503 ASN B N 1
ATOM 8368 C CA . ASN B 1 503 ? -4.633 -54.75 -13.203 1 60.84 503 ASN B CA 1
ATOM 8369 C C . ASN B 1 503 ? -5.938 -54.125 -12.742 1 60.84 503 ASN B C 1
ATOM 8371 O O . ASN B 1 503 ? -6.871 -54.812 -12.344 1 60.84 503 ASN B O 1
ATOM 8375 N N . GLU B 1 504 ? -6.184 -52.812 -13.055 1 67.69 504 GLU B N 1
ATOM 8376 C CA . GLU B 1 504 ? -7.32 -52.375 -12.25 1 67.69 504 GLU B CA 1
ATOM 8377 C C . GLU B 1 504 ? -8.305 -51.562 -13.102 1 67.69 504 GLU B C 1
ATOM 8379 O O . GLU B 1 504 ? -8.195 -51.531 -14.328 1 67.69 504 GLU B O 1
ATOM 8384 N N . ILE B 1 505 ? -9.219 -51.094 -12.492 1 81.75 505 ILE B N 1
ATOM 8385 C CA . ILE B 1 505 ? -10.352 -50.25 -12.898 1 81.75 505 ILE B CA 1
ATOM 8386 C C . ILE B 1 505 ? -9.859 -49.031 -13.672 1 81.75 505 ILE B C 1
ATOM 8388 O O . ILE B 1 505 ? -8.938 -48.344 -13.227 1 81.75 505 ILE B O 1
ATOM 8392 N N . LYS B 1 506 ? -10.43 -48.938 -14.867 1 88.12 506 LYS B N 1
ATOM 8393 C CA . LYS B 1 506 ? -10.078 -47.812 -15.719 1 88.12 506 LYS B CA 1
ATOM 8394 C C . LYS B 1 506 ? -10.586 -46.5 -15.133 1 88.12 506 LYS B C 1
ATOM 8396 O O . LYS B 1 506 ? -11.664 -46.469 -14.539 1 88.12 506 LYS B O 1
ATOM 8401 N N . TRP B 1 507 ? -9.766 -45.531 -15.219 1 93 507 TRP B N 1
ATOM 8402 C CA . TRP B 1 507 ? -10.188 -44.156 -14.945 1 93 507 TRP B CA 1
ATOM 8403 C C . TRP B 1 507 ? -10.852 -43.531 -16.172 1 93 507 TRP B C 1
ATOM 8405 O O . TRP B 1 507 ? -10.18 -43.219 -17.156 1 93 507 TRP B O 1
ATOM 8415 N N . PRO B 1 508 ? -12.156 -43.375 -16.156 1 91.88 508 PRO B N 1
ATOM 8416 C CA . PRO B 1 508 ? -12.852 -42.875 -17.344 1 91.88 508 PRO B CA 1
ATOM 8417 C C . PRO B 1 508 ? -12.5 -41.406 -17.656 1 91.88 508 PRO B C 1
ATOM 8419 O O . PRO B 1 508 ? -12.188 -40.656 -16.75 1 91.88 508 PRO B O 1
ATOM 8422 N N . LEU B 1 509 ? -12.617 -41.094 -18.953 1 94.38 509 LEU B N 1
ATOM 8423 C CA . LEU B 1 509 ? -12.508 -39.688 -19.375 1 94.38 509 LEU B CA 1
ATOM 8424 C C . LEU B 1 509 ? -13.727 -38.906 -18.938 1 94.38 509 LEU B C 1
ATOM 8426 O O . LEU B 1 509 ? -14.844 -39.438 -18.906 1 94.38 509 LEU B O 1
ATOM 8430 N N . LEU B 1 510 ? -13.477 -37.656 -18.641 1 94.69 510 LEU B N 1
ATOM 8431 C CA . LEU B 1 510 ? -14.578 -36.781 -18.297 1 94.69 510 LEU B CA 1
ATOM 8432 C C . LEU B 1 510 ? -15.516 -36.562 -19.484 1 94.69 510 LEU B C 1
ATOM 8434 O O . LEU B 1 510 ? -15.055 -36.219 -20.578 1 94.69 510 LEU B O 1
ATOM 8438 N N . ASP B 1 511 ? -16.781 -36.812 -19.281 1 91.38 511 ASP B N 1
ATOM 8439 C CA . ASP B 1 511 ? -17.781 -36.531 -20.312 1 91.38 511 ASP B CA 1
ATOM 8440 C C . ASP B 1 511 ? -18.891 -35.656 -19.766 1 91.38 511 ASP B C 1
ATOM 8442 O O . ASP B 1 511 ? -19.016 -35.438 -18.562 1 91.38 511 ASP B O 1
ATOM 8446 N N . SER B 1 512 ? -19.609 -35.062 -20.641 1 85.38 512 SER B N 1
ATOM 8447 C CA . SER B 1 512 ? -20.594 -34.062 -20.266 1 85.38 512 SER B CA 1
ATOM 8448 C C . SER B 1 512 ? -21.828 -34.719 -19.625 1 85.38 512 SER B C 1
ATOM 8450 O O . SER B 1 512 ? -22.609 -34.031 -18.953 1 85.38 512 SER B O 1
ATOM 8452 N N . LYS B 1 513 ? -21.984 -35.906 -19.766 1 86.31 513 LYS B N 1
ATOM 8453 C CA . LYS B 1 513 ? -23.188 -36.562 -19.281 1 86.31 513 LYS B CA 1
ATOM 8454 C C . LYS B 1 513 ? -22.984 -37.125 -17.875 1 86.31 513 LYS B C 1
ATOM 8456 O O . LYS B 1 513 ? -23.625 -36.688 -16.922 1 86.31 513 LYS B O 1
ATOM 8461 N N . SER B 1 514 ? -22 -37.969 -17.719 1 90.62 514 SER B N 1
ATOM 8462 C CA . SER B 1 514 ? -21.812 -38.656 -16.438 1 90.62 514 SER B CA 1
ATOM 8463 C C . SER B 1 514 ? -20.859 -37.844 -15.539 1 90.62 514 SER B C 1
ATOM 8465 O O . SER B 1 514 ? -20.906 -37.969 -14.312 1 90.62 514 SER B O 1
ATOM 8467 N N . MET B 1 515 ? -20.016 -37.156 -16.109 1 94 515 MET B N 1
ATOM 8468 C CA . MET B 1 515 ? -19.016 -36.375 -15.406 1 94 515 MET B CA 1
ATOM 8469 C C . MET B 1 515 ? -18.312 -37.188 -14.336 1 94 515 MET B C 1
ATOM 8471 O O . MET B 1 515 ? -18.25 -36.781 -13.172 1 94 515 MET B O 1
ATOM 8475 N N . GLN B 1 516 ? -17.891 -38.344 -14.688 1 95.56 516 GLN B N 1
ATOM 8476 C CA . GLN B 1 516 ? -17.172 -39.219 -13.773 1 95.56 516 GLN B CA 1
ATOM 8477 C C . GLN B 1 516 ? -15.781 -38.656 -13.469 1 95.56 516 GLN B C 1
ATOM 8479 O O . GLN B 1 516 ? -15.133 -38.094 -14.344 1 95.56 516 GLN B O 1
ATOM 8484 N N . TYR B 1 517 ? -15.375 -38.844 -12.258 1 96.25 517 TYR B N 1
ATOM 8485 C CA . TYR B 1 517 ? -14.07 -38.344 -11.805 1 96.25 517 TYR B CA 1
ATOM 8486 C C . TYR B 1 517 ? -13.492 -39.25 -10.734 1 96.25 517 TYR B C 1
ATOM 8488 O O . TYR B 1 517 ? -14.211 -40.062 -10.133 1 96.25 517 TYR B O 1
ATOM 8496 N N . LEU B 1 518 ? -12.227 -39.219 -10.578 1 96.88 518 LEU B N 1
ATOM 8497 C CA . LEU B 1 518 ? -11.539 -39.969 -9.531 1 96.88 518 LEU B CA 1
ATOM 8498 C C . LEU B 1 518 ? -11.586 -39.219 -8.203 1 96.88 518 LEU B C 1
ATOM 8500 O O . LEU B 1 518 ? -11.141 -38.062 -8.117 1 96.88 518 LEU B O 1
ATOM 8504 N N . LEU B 1 519 ? -12.164 -39.812 -7.199 1 97.69 519 LEU B N 1
ATOM 8505 C CA . LEU B 1 519 ? -12.18 -39.281 -5.844 1 97.69 519 LEU B CA 1
ATOM 8506 C C . LEU B 1 519 ? -11.117 -39.938 -4.98 1 97.69 519 LEU B C 1
ATOM 8508 O O . LEU B 1 519 ? -11.164 -41.156 -4.742 1 97.69 519 LEU B O 1
ATOM 8512 N N . ILE B 1 520 ? -10.156 -39.188 -4.52 1 97.94 520 ILE B N 1
ATOM 8513 C CA . ILE B 1 520 ? -9.047 -39.688 -3.715 1 97.94 520 ILE B CA 1
ATOM 8514 C C . ILE B 1 520 ? -9.258 -39.312 -2.254 1 97.94 520 ILE B C 1
ATOM 8516 O O . ILE B 1 520 ? -8.875 -38.219 -1.838 1 97.94 520 ILE B O 1
ATOM 8520 N N . SER B 1 521 ? -9.828 -40.156 -1.482 1 97.38 521 SER B N 1
ATOM 8521 C CA . SER B 1 521 ? -10.055 -39.938 -0.058 1 97.38 521 SER B CA 1
ATOM 8522 C C . SER B 1 521 ? -9.195 -40.875 0.792 1 97.38 521 SER B C 1
ATOM 8524 O O . SER B 1 521 ? -9.172 -40.75 2.018 1 97.38 521 SER B O 1
ATOM 8526 N N . SER B 1 522 ? -8.578 -41.812 0.104 1 96.38 522 SER B N 1
ATOM 8527 C CA . SER B 1 522 ? -7.641 -42.75 0.676 1 96.38 522 SER B CA 1
ATOM 8528 C C . SER B 1 522 ? -6.73 -43.344 -0.395 1 96.38 522 SER B C 1
ATOM 8530 O O . SER B 1 522 ? -6.75 -42.906 -1.547 1 96.38 522 SER B O 1
ATOM 8532 N N . SER B 1 523 ? -5.91 -44.312 0.013 1 96 523 SER B N 1
ATOM 8533 C CA . SER B 1 523 ? -5.039 -44.969 -0.939 1 96 523 SER B CA 1
ATOM 8534 C C . SER B 1 523 ? -5.828 -45.938 -1.82 1 96 523 SER B C 1
ATOM 8536 O O . SER B 1 523 ? -5.25 -46.625 -2.66 1 96 523 SER B O 1
ATOM 8538 N N . LYS B 1 524 ? -7.09 -46 -1.614 1 94.56 524 LYS B N 1
ATOM 8539 C CA . LYS B 1 524 ? -8.023 -46.75 -2.467 1 94.56 524 LYS B CA 1
ATOM 8540 C C . LYS B 1 524 ? -9.07 -45.812 -3.062 1 94.56 524 LYS B C 1
ATOM 8542 O O . LYS B 1 524 ? -10.227 -45.812 -2.631 1 94.56 524 LYS B O 1
ATOM 8547 N N . PRO B 1 525 ? -8.68 -45.188 -4.121 1 95.44 525 PRO B N 1
ATOM 8548 C CA . PRO B 1 525 ? -9.586 -44.188 -4.703 1 95.44 525 PRO B CA 1
ATOM 8549 C C . PRO B 1 525 ? -10.812 -44.812 -5.363 1 95.44 525 PRO B C 1
ATOM 8551 O O . PRO B 1 525 ? -10.812 -46.031 -5.641 1 95.44 525 PRO B O 1
ATOM 8554 N N . ILE B 1 526 ? -11.852 -44.062 -5.574 1 95.06 526 ILE B N 1
ATOM 8555 C CA . ILE B 1 526 ? -13.062 -44.562 -6.215 1 95.06 526 ILE B CA 1
ATOM 8556 C C . ILE B 1 526 ? -13.469 -43.625 -7.348 1 95.06 526 ILE B C 1
ATOM 8558 O O . ILE B 1 526 ? -13.039 -42.469 -7.383 1 95.06 526 ILE B O 1
ATOM 8562 N N . ILE B 1 527 ? -14.25 -44.125 -8.289 1 95.69 527 ILE B N 1
ATOM 8563 C CA . ILE B 1 527 ? -14.875 -43.281 -9.312 1 95.69 527 ILE B CA 1
ATOM 8564 C C . ILE B 1 527 ? -16.203 -42.75 -8.789 1 95.69 527 ILE B C 1
ATOM 8566 O O . ILE B 1 527 ? -17.031 -43.5 -8.281 1 95.69 527 ILE B O 1
ATOM 8570 N N . SER B 1 528 ? -16.344 -41.5 -8.781 1 95.62 528 SER B N 1
ATOM 8571 C CA . SER B 1 528 ? -17.594 -40.812 -8.414 1 95.62 528 SER B CA 1
ATOM 8572 C C . SER B 1 528 ? -18.125 -39.969 -9.57 1 95.62 528 SER B C 1
ATOM 8574 O O . SER B 1 528 ? -17.594 -40.031 -10.688 1 95.62 528 SER B O 1
ATOM 8576 N N . LYS B 1 529 ? -19.312 -39.281 -9.305 1 94.94 529 LYS B N 1
ATOM 8577 C CA . LYS B 1 529 ? -19.938 -38.562 -10.398 1 94.94 529 LYS B CA 1
ATOM 8578 C C . LYS B 1 529 ? -20.312 -37.125 -9.969 1 94.94 529 LYS B C 1
ATOM 8580 O O . LYS B 1 529 ? -20.531 -36.875 -8.789 1 94.94 529 LYS B O 1
ATOM 8585 N N . LYS B 1 530 ? -20.312 -36.188 -10.953 1 91.12 530 LYS B N 1
ATOM 8586 C CA . LYS B 1 530 ? -20.859 -34.844 -10.844 1 91.12 530 LYS B CA 1
ATOM 8587 C C . LYS B 1 530 ? -20.25 -34.094 -9.656 1 91.12 530 LYS B C 1
ATOM 8589 O O . LYS B 1 530 ? -20.969 -33.656 -8.758 1 91.12 530 LYS B O 1
ATOM 8594 N N . PRO B 1 531 ? -18.953 -33.969 -9.703 1 87.19 531 PRO B N 1
ATOM 8595 C CA . PRO B 1 531 ? -18.297 -33.281 -8.594 1 87.19 531 PRO B CA 1
ATOM 8596 C C . PRO B 1 531 ? -18.812 -31.844 -8.422 1 87.19 531 PRO B C 1
ATOM 8598 O O . PRO B 1 531 ? -18.719 -31.031 -9.344 1 87.19 531 PRO B O 1
ATOM 8601 N N . PHE B 1 532 ? -19.312 -31.484 -7.254 1 93.62 532 PHE B N 1
ATOM 8602 C CA . PHE B 1 532 ? -19.672 -30.156 -6.816 1 93.62 532 PHE B CA 1
ATOM 8603 C C . PHE B 1 532 ? -20.609 -29.484 -7.82 1 93.62 532 PHE B C 1
ATOM 8605 O O . PHE B 1 532 ? -20.516 -28.281 -8.062 1 93.62 532 PHE B O 1
ATOM 8612 N N . ILE B 1 533 ? -21.5 -30.188 -8.453 1 94.81 533 ILE B N 1
ATOM 8613 C CA . ILE B 1 533 ? -22.266 -29.703 -9.594 1 94.81 533 ILE B CA 1
ATOM 8614 C C . ILE B 1 533 ? -23.203 -28.594 -9.156 1 94.81 533 ILE B C 1
ATOM 8616 O O . ILE B 1 533 ? -23.406 -27.609 -9.883 1 94.81 533 ILE B O 1
ATOM 8620 N N . GLU B 1 534 ? -23.75 -28.688 -7.984 1 95.38 534 GLU B N 1
ATOM 8621 C CA . GLU B 1 534 ? -24.656 -27.656 -7.504 1 95.38 534 GLU B CA 1
ATOM 8622 C C . GLU B 1 534 ? -23.922 -26.359 -7.215 1 95.38 534 GLU B C 1
ATOM 8624 O O . GLU B 1 534 ? -24.438 -25.266 -7.48 1 95.38 534 GLU B O 1
ATOM 8629 N N . GLU B 1 535 ? -22.734 -26.516 -6.691 1 96.38 535 GLU B N 1
ATOM 8630 C CA . GLU B 1 535 ? -21.906 -25.344 -6.465 1 96.38 535 GLU B CA 1
ATOM 8631 C C . GLU B 1 535 ? -21.516 -24.672 -7.781 1 96.38 535 GLU B C 1
ATOM 8633 O O . GLU B 1 535 ? -21.562 -23.453 -7.906 1 96.38 535 GLU B O 1
ATOM 8638 N N . TYR B 1 536 ? -21.172 -25.453 -8.711 1 96.56 536 TYR B N 1
ATOM 8639 C CA . TYR B 1 536 ? -20.797 -24.938 -10.023 1 96.56 536 TYR B CA 1
ATOM 8640 C C . TYR B 1 536 ? -21.953 -24.188 -10.664 1 96.56 536 TYR B C 1
ATOM 8642 O O . TYR B 1 536 ? -21.766 -23.078 -11.18 1 96.56 536 TYR B O 1
ATOM 8650 N N . LYS B 1 537 ? -23.125 -24.719 -10.602 1 96.75 537 LYS B N 1
ATOM 8651 C CA . LYS B 1 537 ? -24.312 -24.109 -11.195 1 96.75 537 LYS B CA 1
ATOM 8652 C C . LYS B 1 537 ? -24.609 -22.766 -10.531 1 96.75 537 LYS B C 1
ATOM 8654 O O . LYS B 1 537 ? -24.984 -21.797 -11.211 1 96.75 537 LYS B O 1
ATOM 8659 N N . PHE B 1 538 ? -24.469 -22.75 -9.242 1 97.94 538 PHE B N 1
ATOM 8660 C CA . PHE B 1 538 ? -24.703 -21.516 -8.523 1 97.94 538 PHE B CA 1
ATOM 8661 C C . PHE B 1 538 ? -23.781 -20.406 -9.023 1 97.94 538 PHE B C 1
ATOM 8663 O O . PHE B 1 538 ? -24.234 -19.328 -9.414 1 97.94 538 PHE B O 1
ATOM 8670 N N . TRP B 1 539 ? -22.531 -20.672 -9.008 1 98.25 539 TRP B N 1
ATOM 8671 C CA . TRP B 1 539 ? -21.547 -19.656 -9.383 1 98.25 539 TRP B CA 1
ATOM 8672 C C . TRP B 1 539 ? -21.688 -19.281 -10.852 1 98.25 539 TRP B C 1
ATOM 8674 O O . TRP B 1 539 ? -21.5 -18.109 -11.219 1 98.25 539 TRP B O 1
ATOM 8684 N N . LYS B 1 540 ? -22.016 -20.203 -11.695 1 95.94 540 LYS B N 1
ATOM 8685 C CA . LYS B 1 540 ? -22.219 -19.938 -13.117 1 95.94 540 LYS B CA 1
ATOM 8686 C C . LYS B 1 540 ? -23.422 -19.016 -13.336 1 95.94 540 LYS B C 1
ATOM 8688 O O . LYS B 1 540 ? -23.453 -18.266 -14.312 1 95.94 540 LYS B O 1
ATOM 8693 N N . SER B 1 541 ? -24.359 -19 -12.398 1 97.5 541 SER B N 1
ATOM 8694 C CA . SER B 1 541 ? -25.578 -18.234 -12.539 1 97.5 541 SER B CA 1
ATOM 8695 C C . SER B 1 541 ? -25.359 -16.766 -12.188 1 97.5 541 SER B C 1
ATOM 8697 O O . SER B 1 541 ? -26.188 -15.906 -12.492 1 97.5 541 SER B O 1
ATOM 8699 N N . LEU B 1 542 ? -24.266 -16.453 -11.484 1 98.19 542 LEU B N 1
ATOM 8700 C CA . LEU B 1 542 ? -23.984 -15.086 -11.047 1 98.19 542 LEU B CA 1
ATOM 8701 C C . LEU B 1 542 ? -23.344 -14.273 -12.172 1 98.19 542 LEU B C 1
ATOM 8703 O O . LEU B 1 542 ? -22.562 -14.805 -12.953 1 98.19 542 LEU B O 1
ATOM 8707 N N . PRO B 1 543 ? -23.656 -13.008 -12.297 1 97.44 543 PRO B N 1
ATOM 8708 C CA . PRO B 1 543 ? -23.047 -12.164 -13.328 1 97.44 543 PRO B CA 1
ATOM 8709 C C . PRO B 1 543 ? -21.641 -11.711 -12.961 1 97.44 543 PRO B C 1
ATOM 8711 O O . PRO B 1 543 ? -21.359 -10.516 -12.922 1 97.44 543 PRO B O 1
ATOM 8714 N N . LEU B 1 544 ? -20.734 -12.562 -12.859 1 97.56 544 LEU B N 1
ATOM 8715 C CA . LEU B 1 544 ? -19.406 -12.359 -12.273 1 97.56 544 LEU B CA 1
ATOM 8716 C C . LEU B 1 544 ? -18.469 -11.664 -13.258 1 97.56 544 LEU B C 1
ATOM 8718 O O . LEU B 1 544 ? -17.406 -11.172 -12.867 1 97.56 544 LEU B O 1
ATOM 8722 N N . ILE B 1 545 ? -18.781 -11.602 -14.539 1 97 545 ILE B N 1
ATOM 8723 C CA . ILE B 1 545 ? -17.906 -10.984 -15.523 1 97 545 ILE B CA 1
ATOM 8724 C C . ILE B 1 545 ? -18.703 -9.984 -16.375 1 97 545 ILE B C 1
ATOM 8726 O O . ILE B 1 545 ? -18.406 -9.781 -17.547 1 97 545 ILE B O 1
ATOM 8730 N N . SER B 1 546 ? -19.781 -9.414 -15.805 1 96 546 SER B N 1
ATOM 8731 C CA . SER B 1 546 ? -20.734 -8.57 -16.516 1 96 546 SER B CA 1
ATOM 8732 C C . SER B 1 546 ? -20.047 -7.336 -17.094 1 96 546 SER B C 1
ATOM 8734 O O . SER B 1 546 ? -20.469 -6.816 -18.141 1 96 546 SER B O 1
ATOM 8736 N N . LYS B 1 547 ? -19.047 -6.867 -16.453 1 93.94 547 LYS B N 1
ATOM 8737 C CA . LYS B 1 547 ? -18.328 -5.707 -16.984 1 93.94 547 LYS B CA 1
ATOM 8738 C C . LYS B 1 547 ? -17.578 -6.055 -18.266 1 93.94 547 LYS B C 1
ATOM 8740 O O . LYS B 1 547 ? -17.562 -5.27 -19.219 1 93.94 547 LYS B O 1
ATOM 8745 N N . ILE B 1 548 ? -16.938 -7.16 -18.328 1 93.19 548 ILE B N 1
ATOM 8746 C CA . ILE B 1 548 ? -16.156 -7.617 -19.469 1 93.19 548 ILE B CA 1
ATOM 8747 C C . ILE B 1 548 ? -17.062 -7.902 -20.656 1 93.19 548 ILE B C 1
ATOM 8749 O O . ILE B 1 548 ? -16.75 -7.547 -21.781 1 93.19 548 ILE B O 1
ATOM 8753 N N . GLU B 1 549 ? -18.188 -8.484 -20.375 1 88.5 549 GLU B N 1
ATOM 8754 C CA . GLU B 1 549 ? -19.156 -8.805 -21.406 1 88.5 549 GLU B CA 1
ATOM 8755 C C . GLU B 1 549 ? -19.734 -7.543 -22.031 1 88.5 549 GLU B C 1
ATOM 8757 O O . GLU B 1 549 ? -19.953 -7.488 -23.25 1 88.5 549 GLU B O 1
ATOM 8762 N N . GLU B 1 550 ? -19.938 -6.582 -21.25 1 82.38 550 GLU B N 1
ATOM 8763 C CA . GLU B 1 550 ? -20.453 -5.309 -21.75 1 82.38 550 GLU B CA 1
ATOM 8764 C C . GLU B 1 550 ? -19.438 -4.629 -22.672 1 82.38 550 GLU B C 1
ATOM 8766 O O . GLU B 1 550 ? -19.812 -4.109 -23.719 1 82.38 550 GLU B O 1
ATOM 8771 N N . SER B 1 551 ? -18.234 -4.621 -22.312 1 78.5 551 SER B N 1
ATOM 8772 C CA . SER B 1 551 ? -17.172 -3.994 -23.094 1 78.5 551 SER B CA 1
ATOM 8773 C C . SER B 1 551 ? -17.016 -4.68 -24.453 1 78.5 551 SER B C 1
ATOM 8775 O O . SER B 1 551 ? -16.828 -4.02 -25.469 1 78.5 551 SER B O 1
ATOM 8777 N N . GLU B 1 552 ? -17.125 -5.961 -24.469 1 76.31 552 GLU B N 1
ATOM 8778 C CA . GLU B 1 552 ? -17.016 -6.719 -25.703 1 76.31 552 GLU B CA 1
ATOM 8779 C C . GLU B 1 552 ? -18.203 -6.449 -26.625 1 76.31 552 GLU B C 1
ATOM 8781 O O . GLU B 1 552 ? -18.047 -6.352 -27.844 1 76.31 552 GLU B O 1
ATOM 8786 N N . ASN B 1 553 ? -19.328 -6.281 -25.984 1 71.94 553 ASN B N 1
ATOM 8787 C CA . ASN B 1 553 ? -20.516 -5.984 -26.766 1 71.94 553 ASN B CA 1
ATOM 8788 C C . ASN B 1 553 ? -20.453 -4.59 -27.375 1 71.94 553 ASN B C 1
ATOM 8790 O O . ASN B 1 553 ? -20.891 -4.383 -28.516 1 71.94 553 ASN B O 1
ATOM 8794 N N . ASN B 1 554 ? -19.828 -3.65 -26.641 1 69.62 554 ASN B N 1
ATOM 8795 C CA . ASN B 1 554 ? -19.688 -2.287 -27.141 1 69.62 554 ASN B CA 1
ATOM 8796 C C . ASN B 1 554 ? -18.688 -2.215 -28.297 1 69.62 554 ASN B C 1
ATOM 8798 O O . ASN B 1 554 ? -18.906 -1.474 -29.266 1 69.62 554 ASN B O 1
ATOM 8802 N N . ILE B 1 555 ? -17.688 -3.039 -28.219 1 62.22 555 ILE B N 1
ATOM 8803 C CA . ILE B 1 555 ? -16.703 -3.07 -29.281 1 62.22 555 ILE B CA 1
ATOM 8804 C C . ILE B 1 555 ? -17.312 -3.695 -30.547 1 62.22 555 ILE B C 1
ATOM 8806 O O . ILE B 1 555 ? -17.062 -3.225 -31.656 1 62.22 555 ILE B O 1
ATOM 8810 N N . LYS B 1 556 ? -18.25 -4.547 -30.391 1 63.88 556 LYS B N 1
ATOM 8811 C CA . LYS B 1 556 ? -18.891 -5.203 -31.531 1 63.88 556 LYS B CA 1
ATOM 8812 C C . LYS B 1 556 ? -19.859 -4.262 -32.219 1 63.88 556 LYS B C 1
ATOM 8814 O O . LYS B 1 556 ? -20.016 -4.309 -33.438 1 63.88 556 LYS B O 1
ATOM 8819 N N . THR B 1 557 ? -20.406 -3.502 -31.344 1 58.56 557 THR B N 1
ATOM 8820 C CA . THR B 1 557 ? -21.406 -2.594 -31.906 1 58.56 557 THR B CA 1
ATOM 8821 C C . THR B 1 557 ? -20.734 -1.458 -32.656 1 58.56 557 THR B C 1
ATOM 8823 O O . THR B 1 557 ? -21.281 -0.924 -33.625 1 58.56 557 THR B O 1
ATOM 8826 N N . GLU B 1 558 ? -19.531 -1.13 -32.25 1 50.94 558 GLU B N 1
ATOM 8827 C CA . GLU B 1 558 ? -18.797 -0.062 -32.938 1 50.94 558 GLU B CA 1
ATOM 8828 C C . GLU B 1 558 ? -18.109 -0.571 -34.188 1 50.94 558 GLU B C 1
ATOM 8830 O O . GLU B 1 558 ? -17.844 0.204 -35.125 1 50.94 558 GLU B O 1
ATOM 8835 N N . LEU B 1 559 ? -17.891 -1.861 -34.344 1 44.97 559 LEU B N 1
ATOM 8836 C CA . LEU B 1 559 ? -17.328 -2.439 -35.562 1 44.97 559 LEU B CA 1
ATOM 8837 C C . LEU B 1 559 ? -18.438 -2.824 -36.531 1 44.97 559 LEU B C 1
ATOM 8839 O O . LEU B 1 559 ? -18.266 -2.715 -37.75 1 44.97 559 LEU B O 1
#

Solvent-accessible surface area (backbone atoms only — not comparable to full-atom values): 57267 Å² total; per-residue (Å²): 131,82,76,76,75,76,77,73,78,75,78,73,74,64,83,61,95,80,39,66,48,81,49,98,48,29,36,34,31,37,36,62,47,58,20,75,84,61,45,61,27,41,35,36,20,44,42,65,53,29,46,63,50,52,59,90,38,35,77,38,75,68,44,73,37,78,66,52,88,57,74,42,80,13,63,46,78,58,54,37,36,52,23,40,34,74,60,37,46,94,51,30,85,46,81,42,60,29,70,66,19,43,26,32,31,41,35,23,62,49,68,54,55,95,82,64,90,73,58,23,29,25,41,36,44,36,47,28,43,55,42,33,28,65,48,32,43,55,58,64,49,18,59,30,54,52,48,67,44,87,37,21,42,33,23,32,38,48,48,36,25,58,65,7,19,45,16,60,71,40,87,74,34,42,38,31,30,19,57,45,33,48,44,47,47,40,51,46,41,54,74,45,31,51,69,45,21,18,29,52,80,34,21,23,39,30,19,38,37,39,8,1,20,47,44,42,43,43,29,41,9,70,74,37,60,84,54,53,50,32,38,33,29,33,48,34,22,46,47,16,79,75,42,41,47,50,90,67,48,45,33,46,50,41,46,28,52,20,51,34,66,53,40,52,78,52,60,67,55,26,52,55,46,58,45,70,45,62,68,69,54,52,50,52,51,56,65,38,47,30,54,52,88,64,22,45,73,55,86,29,34,41,48,53,27,81,44,86,88,43,91,36,65,32,64,54,55,47,79,84,46,75,57,80,61,44,84,38,48,33,40,35,38,36,42,74,17,33,10,17,50,60,40,22,64,46,21,38,67,85,47,42,52,40,64,67,44,69,76,36,43,58,66,49,50,29,38,68,58,46,36,45,73,29,20,35,80,86,46,48,62,59,51,39,50,54,51,42,53,70,55,25,72,86,74,53,77,61,55,62,61,41,45,12,53,49,39,19,41,57,56,36,47,40,14,39,54,52,45,67,72,65,49,88,38,60,32,38,38,39,36,41,53,45,78,55,94,70,59,55,46,68,43,27,20,55,24,79,68,86,49,67,29,22,48,69,39,70,49,67,39,52,30,42,35,71,88,58,75,81,68,52,70,65,50,33,43,32,15,52,32,48,40,33,32,55,48,40,59,53,67,44,88,64,87,50,24,65,62,34,49,87,89,53,59,72,48,59,62,51,44,93,81,62,31,36,27,40,38,32,60,49,66,71,50,46,79,45,62,51,77,64,48,68,57,38,52,53,60,69,69,48,69,53,46,46,38,56,54,49,52,54,51,52,52,56,71,74,103,133,82,78,75,78,75,77,74,78,74,76,72,74,66,84,61,94,81,39,66,46,82,49,96,47,29,36,33,32,37,36,60,47,58,19,75,84,61,45,60,27,40,36,35,20,44,43,63,53,30,46,62,49,53,59,90,38,36,78,38,76,68,44,72,36,76,66,52,88,57,72,41,78,12,63,45,78,59,54,37,36,51,24,38,35,74,61,36,48,93,51,30,84,45,80,41,62,29,70,65,19,45,27,32,33,43,33,22,66,52,68,52,53,96,82,62,90,73,58,22,28,24,40,35,43,36,46,28,43,54,41,33,26,64,49,34,41,56,59,64,47,18,59,30,56,52,46,67,43,86,36,22,41,34,25,32,38,47,48,37,26,59,66,7,19,46,17,59,70,41,86,76,35,41,39,32,29,19,57,44,32,48,44,47,46,39,51,46,41,54,74,45,30,50,69,46,20,18,28,53,79,34,22,23,38,29,20,39,36,41,8,2,19,48,45,42,42,43,29,42,10,71,73,37,61,84,54,54,49,32,39,30,28,34,49,34,22,48,48,15,79,75,42,40,47,51,90,67,49,44,31,45,50,41,47,28,52,21,51,36,67,54,41,52,78,52,60,67,54,25,51,55,46,59,45,70,44,61,67,69,54,52,50,53,50,56,62,38,46,29,55,53,89,66,22,45,74,56,86,28,34,42,46,52,28,82,44,86,90,43,92,36,63,32,64,54,58,46,80,84,46,76,57,79,60,46,86,36,49,32,40,35,37,37,41,74,16,31,10,17,48,60,39,21,64,45,19,38,68,87,47,42,53,39,64,66,44,69,75,37,44,59,66,48,50,30,38,66,56,46,35,46,72,27,21,35,77,86,46,47,63,58,50,38,49,54,48,43,54,70,53,26,72,86,73,52,79,62,53,61,62,42,45,11,53,51,40,18,41,58,56,36,47,41,14,39,54,52,46,66,71,66,50,89,37,59,31,40,38,38,36,42,54,45,77,54,93,69,58,54,47,68,42,27,19,54,23,80,67,85,50,68,30,21,48,69,39,70,48,66,38,52,30,42,35,70,90,60,75,81,71,53,72,66,52,34,44,31,17,51,33,48,41,33,33,58,50,40,60,54,66,44,89,65,85,50,26,64,61,34,47,87,90,56,58,73,48,58,61,50,42,91,81,62,31,36,28,41,36,32,60,50,64,71,49,44,80,45,61,51,76,63,48,68,57,38,52,53,59,66,70,45,68,51,45,46,38,56,54,49,54,54,50,53,54,56,69,75,102

Organism: Aphis gossypii (NCBI:txid80765)

Nearest PDB structures (foldseek):
  7mp4-assembly8_H  TM=9.072E-01  e=4.029E-54  Epiphyas postvittana
  5thm-assembly1_A  TM=8.928E-01  e=7.332E-47  Drosophila melanogaster
  2fj0-assembly1_A  TM=8.876E-01  e=7.860E-42  Manduca sexta
  5a7g-assembly1_A  TM=8.336E-01  e=1.722E-43  Homo sapiens
  8eor-assembly1_A  TM=8.287E-01  e=5.043E-43  Homo sapiens

Sequence (1118 aa):
MKVLGILMLLVGLVFGTDNILNLNQGKIQGSIFKSRNGREFQAFQGIPYAKPPIGDLRLQDPEKANSWSDILDATKEKPMCIQKNLFMYKTYNTLLGAEDCLYMNVYTPKVNKKDQNDLLPVMVWIPGGGFSSGHGGFSLYGPQYLLDKDVVVASFNYRIGPLGFLSTEDDVLPGNYGMKDQVLALEWIKSNIEKFGGDPNKVTIFGESAGSVSVGLHLLSPMSKGLFHKAILESGTPLCRWAVSPPGWAKRRAAALATISGCPEDSKKLAKCLRNMPAELLVDLLYNLFEWKVFPAIPFMPVVENCENKTGFLCKYPLTNFKQENNVPILMGMNSGEGGLFAARIFNEKCEVDQELKKNFDHYISSLLIYKYTAKTSDLPIISKKIYKRYFPKGTIDNPLDAVKMISGAIFLQGIFEMATKLSSPVHYYVYNYTNEMSFNSFFGPCNKKLGVTHGDEMISLFFSEGQAQLKGEDLNVSKLMIDIWTRFAIKDDELTIDGTDNEIKWPLLDSKSMQYLLISSSKPIISKKPFIEEYKFWKSLPLISKIEESENNIKTELMKVLGILMLLVGLVFGTDNILNLNQGKIQGSIFKSRNGREFQAFQGIPYAKPPIGDLRLQDPEKANSWSDILDATKEKPMCIQKNLFMYKTYNTLLGAEDCLYMNVYTPKVNKKDQNDLLPVMVWIPGGGFSSGHGGFSLYGPQYLLDKDVVVASFNYRIGPLGFLSTEDDVLPGNYGMKDQVLALEWIKSNIEKFGGDPNKVTIFGESAGSVSVGLHLLSPMSKGLFHKAILESGTPLCRWAVSPPGWAKRRAAALATISGCPEDSKKLAKCLRNMPAELLVDLLYNLFEWKVFPAIPFMPVVENCENKTGFLCKYPLTNFKQENNVPILMGMNSGEGGLFAARIFNEKCEVDQELKKNFDHYISSLLIYKYTAKTSDLPIISKKIYKRYFPKGTIDNPLDAVKMISGAIFLQGIFEMATKLSSPVHYYVYNYTNEMSFNSFFGPCNKKLGVTHGDEMISLFFSEGQAQLKGEDLNVSKLMIDIWTRFAIKDDELTIDGTDNEIKWPLLDSKSMQYLLISSSKPIISKKPFIEEYKFWKSLPLISKIEESENNIKTEL

Foldseek 3Di:
DPPPPPPPPPPDFPQDPPAWFQFPQGIEGWTWDAAPVGQIKTKFEFAAQFDQCAFPNFLHATHGDHGDYDYHYRHDHAWAAWAAQCQQPVRNPPTGTYSRFWGKMKMASDFDDPPDPQFAAEEEEQEDRLQGDDWFDCQAFPQRLLRVDHYMYMYTHFHGACRQAQALQAPLRFGRSRLSSVLSVLVSCLRGVVRRRHDQQQYEYEYFHLRLQSQQLLQAFPSNPRSHAEYEREQDHLQFLSAEAFPPLSSVLLQVLCVVVVFDSPSNRSVVVVSPDDPNVSNVSSCVPAPPSCWVVRSGHHYAHPPPPHGDRHPDRCNVDNDGPHAHAYEYEYEPQALLSCLQVQAALQRFGNPVCFVVVLVVVCRNLVLVRQFDPVQSVVQSVLLCCVLPVVSGPSDSLSSSLSSCLRRTVQRRVVCLAVHPYFYAYEYEFADDPDASSVRRHNYPDDNGRYGPNCSLLRGDHNPDDDDDDFSPLLSSQVSLQVSLVSGDPDFGALRNDDPHHTRDTQDPPFRWHWYPHTSDIDIDGCPPVVSNVSNVPRRSRHVSVVVVVVVVVVD/DPPPPPPPPPPDFPQDPPAWFQFPQGIEGWTWDAAPVGQIKTKFEFAAQFDQCAFPNFLHATHGDHGDYDYHYRHDHAWAAWAAQCQQPVRNPPTGTYSRFWGKMKMASDFDDPPDPQFAAEEEEQEDRLQGDDWFDCQAFPQRLLRVDHYMYMYTHFHGACRQAQALQAPLRFGRSRLSSVLSVLVSCLRGVVRRRHDQQQYEYEYFHLRLQSQQLLQAFPSNPRSHAEYEREQDHLQFLSAEAFPPLSSVLLQVLCVVVVFDSPSNRSVVVVSPDDPNVSNVSSCVPAPPSCWVVRSGHHYAHPPPPHGDRHPDRCNVDNDGPHAHAYEYEYEPQALLSCLQVQAALQRFGNPVCFVVVLVVVCRNLVLVRQFDPVQSVVLSVLLCCVLPVVSGPSDSLSSSLSSCLRRTVQRRVVCLAVHPYFYAYEYEFADDPDASSVRRHNYPDDNGRYGPNCSLLRGDHNPDDDDDDFSPLLSSQVSLQVSLVSGDPDFGALRNDDPHHTRDTQDPPFRWHWYPHTSDIDIDGCPPVVSNVSNVPRRSRHVSVVVVVVVVVVD

Secondary structure (DSSP, 8-state):
----------------TT-EEE-SS-EEE-EEEE-TTS-EEEEEEEEE-B----GGGTTS---BPPP-SSEEE-SSPPPPBSB--TTSGGGTT--B-BS---EEEEEES----TT---PEEEEEEE--STTTS---STTTSBTTTGGGSS-EEEEE----HHHHH---SSSSS---HHHHHHHHHHHHHHHHGGGGTEEEEEEEEEEETHHHHHHHHHHH-GGGTTS-SEEEEES--TTSTTTSPPTTHHHHHHHHHHHHHT--SSHHHHHHHHHHS-HHHHHHHHHTT-SBTTBSS-SS-------SSS--S--S-TTTS---S----EEEEEETTTTHHHHTTSB-TT-PBPHHHHHTHHHHHHHHTSGGGTS-GGGHHHHHHHHHHHH-TTS----HHHHHHHHIIIIIIHHHHHHHHH-SS-EEEEEE----SS-THHHH-S--S--SS-TTTTHHHH-B-TTPPPP-HHHHHHHHHHHHHHHHHHH--SPPBTTSSTTS-B-PPP-TTT-EEEEESSSS-EEEESTTHHHHHHHHHS-TTHHHHHHHHHHHHH-/----------------TT-EEE-SS-EEE-EEEE-TTS-EEEEEEEEE-B----GGGTTS---BPPP-SSPEE-SSPPPPBSB--TT-GGGTT--B-BS---EEEEEESS---TT---PEEEEEEE--STTTS---STTTSBTTTGGGSS-EEEEE----HHHHH---SSSSS---HHHHHHHHHHHHHHHHGGGGTEEEEEEEEEEETHHHHHHHHHHH-GGGTTS-SEEEEES--TTSTTTSPPTTHHHHHHHHHHHHHT--SSHHHHHHHHHHS-HHHHHHHHHTT-SBTTBSS-SS-------SSS--S--S-TTT----S----EEEEEETTTTHHHHTTSB-TT-PBPHHHHHTHHHHHHHHTSGGGTS-GGGHHHHHHHHHHHH-TTS----HHHHHHHHIIIIIIHHHHHHHHH-SS-EEEEEE----SS-THHHH-S--S--SS-TTTTHHHH-B-TTPPPP-HHHHHHHHHHHHHHHHHHH--SPPBTTSSTTS-B-PPP-TTT-EEEEESSSS-EEEESTTHHHHHHHHHS-TTHHHHHHHHHHHHH-

Radius of gyration: 33.9 Å; Cα contacts (8 Å, |Δi|>4): 2553; chains: 2; bounding box: 68×103×80 Å